Protein AF-0000000083309631 (afdb_homodimer)

Secondary structure (DSSP, 8-state):
-GGGGGGGGGGGGGG-------HHHH--SSGGGSHHHHHHH-TT-THHHH-SS-S--EE-GGG-EE-TT---EEE----EEEEEEE-SS-EEEEE---TTT-PPPEEEETT-SS-EEEEEEEEEE--S--SS-S--TT-SSEETTB--SEEEEEEEEETTT-SSHHHHTTSTT-EEEEEEEEEEESS----TTHHHHTTGGGS-STT-EEEEEEE-GGGGS-S---EEEEEE--SSTT--S-EEEEEESS-EEEEHHHHHHHTT-BSS-SS---SB-----PPP---TT---EE----------------------------------------------------------------------------------S----HHHHHHHTT--/--GGGGSGGGGGGGG-------HHHH--SSGGGSHHHHHHH-TT-THHHH-SS-S--EE-GGG-EE-TT---EEE----EEEEEEE-SS-EEEEE---TTT-PPPEEEETT-SS-EEEEEEEEEE--S---S-S--TTSSSEETTB--SEEEEEEEEETTT-SSHHHHTTSTT-EEEEEEEEEEESS----TTHHHHTTGGGG-STT-EEEEEEE-GGGGS-S---EEEEEE--SSTT--S-EEEEEESS-EEEEHHHHHHHTT-BSS-SS---SB-----PPPPP-TT---EE----------------------------------------------------------------------------------GGGTTHHHHHHHTTT-

Sequence (784 aa):
MSCYRRVLAIFTFHFLRQCEGNWHEWWTYDGISGPAYWGVINPSWPMCSKGHQQSPIDVNPKRLVFDPTLKRVSIDKQPISGVLYNTGQSLVFRTQTDRLQTLPVNISGGPLSYNYQFEEIYFHWGSGDDPSNSGIQGSEHSIDGYFFPAEIQIFGFNSILFKNVSEALRHPHGVVAISVMVQESDRTVRNGFGPITNHLKKVIYRGQNFPVSDLNLQDLLPSTSDFMTYEGSLTFPGCWESVTWILMNKPIYVSSPELYALRQLQQGDKQQPKAPMANNNRPIQQLNKRSIRTNIIFGASATDQGSKHDFRSRPRSNQEDNNIYGMETFYSLKAQDKANDRGQDGRGGGEQGTRVVASTKAIKNKKKHGNNSKCPEVAKDMYYKANNWMKDMSCYRRVLAIFTFHFLRQCEGNWHEWWTYDGISGPAYWGVINPSWPMCSKGHQQSPIDVNPKRLVFDPTLKRVSIDKQPISGVLYNTGQSLVFRTQTDRLQTLPVNISGGPLSYNYQFEEIYFHWGSGDDPSNSGIQGSEHSIDGYFFPAEIQIFGFNSILFKNVSEALRHPHGVVAISVMVQESDRTVRNGFGPITNHLKKVIYRGQNFPVSDLNLQDLLPSTSDFMTYEGSLTFPGCWESVTWILMNKPIYVSSPELYALRQLQQGDKQQPKAPMANNNRPIQQLNKRSIRTNIIFGASATDQGSKHDFRSRPRSNQEDNNIYGMETFYSLKAQDKANDRGQDGRGGGEQGTRVVASTKAIKNKKKHGNNSKCPEVAKDMYYKANNWMKD

Radius of gyration: 33.35 Å; Cα contacts (8 Å, |Δi|>4): 1472; chains: 2; bounding box: 113×82×89 Å

Nearest PDB structures (foldseek):
  6zr9-assembly1_A  TM=9.406E-01  e=1.106E-31  Homo sapiens
  3mdz-assembly1_A  TM=9.379E-01  e=7.713E-32  Homo sapiens
  1ccu-assembly1_A  TM=9.521E-01  e=3.836E-30  Homo sapiens
  4lu3-assembly1_A  TM=9.260E-01  e=1.413E-28  Homo sapiens
  1rj6-assembly2_B  TM=9.247E-01  e=1.564E-27  Mus musculus

pLDDT: mean 70.13, std 32.09, range [13.89, 98.88]

Solvent-accessible surface area (backbone atoms only — not comparable to full-atom values): 45430 Å² total; per-residue (Å²): 129,80,80,70,68,74,70,67,72,67,68,69,68,68,68,69,62,73,78,68,66,66,59,89,71,59,56,40,50,52,76,88,42,4,58,93,31,44,18,74,75,34,77,86,13,46,36,50,63,69,50,49,46,40,29,27,38,61,44,49,74,90,64,54,30,68,35,90,67,45,46,53,68,42,64,49,78,64,60,39,52,27,36,37,33,18,69,26,59,40,46,35,39,33,57,58,60,70,64,85,73,58,81,83,44,44,38,33,43,25,83,45,62,55,52,18,32,60,48,37,35,43,51,25,29,30,75,76,70,67,74,58,75,67,43,47,51,4,19,42,48,24,53,69,76,39,31,30,46,16,24,41,36,41,32,22,22,27,56,78,83,29,94,45,56,82,65,14,47,62,20,49,72,9,27,38,34,41,34,31,39,30,36,78,30,93,55,94,58,95,50,48,52,50,76,57,60,77,46,42,85,63,26,31,26,24,76,28,56,43,81,38,67,70,43,38,63,64,46,63,47,44,99,65,71,42,33,38,34,36,76,20,19,40,61,51,92,45,23,36,56,12,26,41,38,35,36,45,70,46,56,38,55,39,34,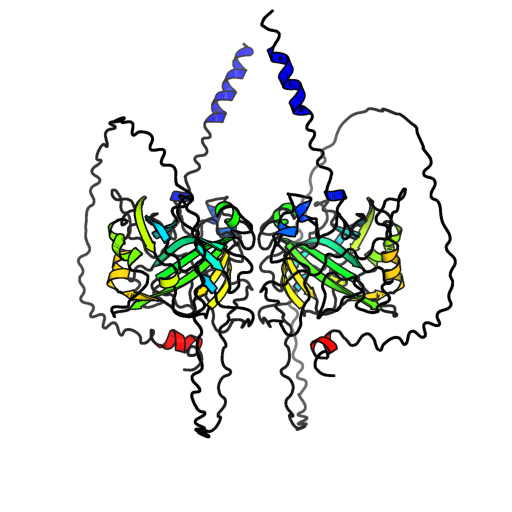58,68,56,55,49,54,52,46,63,22,22,32,17,30,86,92,51,34,79,50,63,38,45,46,47,32,38,69,66,32,60,60,55,65,62,69,37,35,23,52,54,80,77,73,72,79,82,72,87,75,77,81,80,71,82,75,80,83,80,83,76,86,78,86,86,83,85,76,88,80,84,93,87,94,83,91,80,95,84,92,92,74,93,80,85,86,86,89,82,90,78,91,80,90,88,84,91,72,87,82,82,85,77,84,73,88,73,90,73,88,71,77,72,73,80,69,77,64,72,67,66,95,66,79,68,49,72,70,40,38,68,60,38,62,66,66,112,132,76,78,70,68,70,66,66,70,65,66,68,67,65,68,67,62,73,76,66,65,65,58,90,73,60,55,40,52,51,74,88,42,4,57,92,31,42,20,73,74,34,79,86,13,46,35,50,64,70,51,50,45,41,28,26,39,62,43,48,76,90,65,53,30,69,36,91,67,45,46,54,68,42,64,48,78,64,60,38,54,28,35,37,34,18,68,25,61,40,47,36,39,34,58,58,58,69,63,85,74,57,81,82,43,42,37,34,43,24,82,45,63,54,52,20,32,61,48,38,34,43,52,25,30,32,74,78,69,68,73,59,75,66,42,48,53,5,19,43,48,25,51,69,76,39,32,31,47,16,24,40,35,42,32,22,22,25,56,80,86,28,94,45,56,82,65,13,47,63,20,47,72,8,28,38,33,42,34,32,40,29,37,79,31,93,56,95,58,95,49,48,54,50,76,55,59,77,46,42,86,62,27,32,25,24,76,29,55,46,80,38,68,69,42,40,66,65,45,62,48,46,99,66,70,42,33,36,35,38,78,21,21,40,62,52,92,45,23,35,56,13,24,41,37,36,36,46,70,47,58,39,55,39,35,57,67,56,54,50,54,54,47,63,21,22,33,17,31,84,91,52,35,80,51,63,37,44,45,49,32,39,68,66,33,60,60,56,64,61,69,38,36,24,53,55,81,77,73,73,79,80,71,87,72,78,83,78,73,85,78,78,81,80,86,81,88,75,88,85,81,84,73,90,69,88,74,87,84,82,81,70,86,78,77,81,66,88,68,84,84,73,87,77,87,70,87,73,85,81,77,81,77,81,77,82,82,77,80,69,87,74,83,69,83,71,75,70,74,77,70,75,67,72,68,65,79,67,71,68,43,52,76,36,20,74,68,32,65,69,65,116

Structure (mmCIF, N/CA/C/O backbone):
data_AF-0000000083309631-model_v1
#
loop_
_entity.id
_entity.type
_entity.pdbx_description
1 polymer 'Alpha-carbonic anhydrase domain-containing protein'
#
loop_
_atom_site.group_PDB
_atom_site.id
_atom_site.type_symbol
_atom_site.label_atom_id
_atom_site.label_alt_id
_atom_site.label_comp_id
_atom_site.label_asym_id
_atom_site.label_entity_id
_atom_site.label_seq_id
_atom_site.pdbx_PDB_ins_code
_atom_site.Cartn_x
_atom_site.Cartn_y
_atom_site.Cartn_z
_atom_site.occupancy
_atom_site.B_iso_or_equiv
_atom_site.auth_seq_id
_atom_site.auth_comp_id
_atom_site.auth_asym_id
_atom_site.auth_atom_id
_atom_site.pdbx_PDB_model_num
ATOM 1 N N . MET A 1 1 ? -47.188 20.344 -45.219 1 26.17 1 MET A N 1
ATOM 2 C CA . MET A 1 1 ? -45.875 19.922 -45.75 1 26.17 1 MET A CA 1
ATOM 3 C C . MET A 1 1 ? -44.812 19.922 -44.656 1 26.17 1 MET A C 1
ATOM 5 O O . MET A 1 1 ? -43.719 19.406 -44.844 1 26.17 1 MET A O 1
ATOM 9 N N . SER A 1 2 ? -45.031 20.844 -43.656 1 29.06 2 SER A N 1
ATOM 10 C CA . SER A 1 2 ? -43.906 21.281 -42.844 1 29.06 2 SER A CA 1
ATOM 11 C C . SER A 1 2 ? -43.531 20.234 -41.812 1 29.06 2 SER A C 1
ATOM 13 O O . SER A 1 2 ? -42.594 20.422 -41.031 1 29.06 2 SER A O 1
ATOM 15 N N . CYS A 1 3 ? -44.438 19.328 -41.438 1 31.98 3 CYS A N 1
ATOM 16 C CA . CYS A 1 3 ? -44.344 18.453 -40.281 1 31.98 3 CYS A CA 1
ATOM 17 C C . CYS A 1 3 ? -43.25 17.406 -40.469 1 31.98 3 CYS A C 1
ATOM 19 O O . CYS A 1 3 ? -43 16.578 -39.594 1 31.98 3 CYS A O 1
ATOM 21 N N . TYR A 1 4 ? -42.875 17.094 -41.75 1 33.69 4 TYR A N 1
ATOM 22 C CA . TYR A 1 4 ? -42.188 15.852 -42.094 1 33.69 4 TYR A CA 1
ATOM 23 C C . TYR A 1 4 ? -40.719 15.922 -41.656 1 33.69 4 TYR A C 1
ATOM 25 O O . TYR A 1 4 ? -39.938 15.023 -41.969 1 33.69 4 TYR A O 1
ATOM 33 N N . ARG A 1 5 ? -40.219 17.141 -41.312 1 32.09 5 ARG A N 1
ATOM 34 C CA . ARG A 1 5 ? -38.781 17.219 -41.344 1 32.09 5 ARG A CA 1
ATOM 35 C C . ARG A 1 5 ? -38.125 16.5 -40.156 1 32.09 5 ARG A C 1
ATOM 37 O O . ARG A 1 5 ? -36.906 16.391 -40.062 1 32.09 5 ARG A O 1
ATOM 44 N N . ARG A 1 6 ? -38.906 16.406 -39.031 1 35.19 6 ARG A N 1
ATOM 45 C CA . ARG A 1 6 ? -38.062 16.25 -37.844 1 35.19 6 ARG A CA 1
ATOM 46 C C . ARG A 1 6 ? -37.594 14.797 -37.688 1 35.19 6 ARG A C 1
ATOM 48 O O . ARG A 1 6 ? -36.938 14.453 -36.719 1 35.19 6 ARG A O 1
ATOM 55 N N . VAL A 1 7 ? -38.219 13.852 -38.469 1 37.56 7 VAL A N 1
ATOM 56 C CA . VAL A 1 7 ? -38.062 12.461 -38.094 1 37.56 7 VAL A CA 1
ATOM 57 C C . VAL A 1 7 ? -36.625 11.992 -38.406 1 37.56 7 VAL A C 1
ATOM 59 O O . VAL A 1 7 ? -36.219 10.93 -37.938 1 37.56 7 VAL A O 1
ATOM 62 N N . LEU A 1 8 ? -35.969 12.703 -39.344 1 39.25 8 LEU A N 1
ATOM 63 C CA . LEU A 1 8 ? -34.875 11.953 -39.969 1 39.25 8 LEU A CA 1
ATOM 64 C C . LEU A 1 8 ? -33.688 11.836 -39.031 1 39.25 8 LEU A C 1
ATOM 66 O O . LEU A 1 8 ? -32.844 10.938 -39.156 1 39.25 8 LEU A O 1
ATOM 70 N N . ALA A 1 9 ? -33.562 12.766 -38.094 1 41.59 9 ALA A N 1
ATOM 71 C CA . ALA A 1 9 ? -32.219 12.828 -37.531 1 41.59 9 ALA A CA 1
ATOM 72 C C . ALA A 1 9 ? -31.984 11.711 -36.531 1 41.59 9 ALA A C 1
ATOM 74 O O . ALA A 1 9 ? -30.875 11.547 -36 1 41.59 9 ALA A O 1
ATOM 75 N N . ILE A 1 10 ? -33.062 10.992 -36.094 1 41.84 10 ILE A N 1
ATOM 76 C CA . ILE A 1 10 ? -32.812 10.172 -34.906 1 41.84 10 ILE A CA 1
ATOM 77 C C . ILE A 1 10 ? -32.094 8.875 -35.312 1 41.84 10 ILE A C 1
ATOM 79 O O . ILE A 1 10 ? -31.562 8.156 -34.469 1 41.84 10 ILE A O 1
ATOM 83 N N . PHE A 1 11 ? -32.25 8.492 -36.625 1 40.59 11 PHE A N 1
ATOM 84 C CA . PHE A 1 11 ? -31.859 7.117 -36.906 1 40.59 11 PHE A CA 1
ATOM 85 C C . PHE A 1 11 ? -30.344 6.953 -36.844 1 40.59 11 PHE A C 1
ATOM 87 O O . PHE A 1 11 ? -29.844 5.832 -36.719 1 40.59 11 PHE A O 1
ATOM 94 N N . THR A 1 12 ? -29.562 8.031 -37.125 1 42.56 12 THR A N 1
ATOM 95 C CA . THR A 1 12 ? -28.156 7.746 -37.375 1 42.56 12 THR A CA 1
ATOM 96 C C . THR A 1 12 ? -27.422 7.434 -36.094 1 42.56 12 THR A C 1
ATOM 98 O O . THR A 1 12 ? -26.344 6.832 -36.094 1 42.56 12 THR A O 1
ATOM 101 N N . PHE A 1 13 ? -27.938 7.891 -34.938 1 43.03 13 PHE A N 1
ATOM 102 C CA . PHE A 1 13 ? -26.969 7.914 -33.844 1 43.03 13 PHE A CA 1
ATOM 103 C C . PHE A 1 13 ? -26.828 6.535 -33.219 1 43.03 13 PHE A C 1
ATOM 105 O O . PHE A 1 13 ? -25.953 6.309 -32.406 1 43.03 13 PHE A O 1
ATOM 112 N N . HIS A 1 14 ? -27.75 5.637 -33.469 1 41.94 14 HIS A N 1
ATOM 113 C CA . HIS A 1 14 ? -27.688 4.461 -32.594 1 41.94 14 HIS A CA 1
ATOM 114 C C . HIS A 1 14 ? -26.562 3.529 -33 1 41.94 14 HIS A C 1
ATOM 116 O O . HIS A 1 14 ? -26.266 2.555 -32.312 1 41.94 14 HIS A O 1
ATOM 122 N N . PHE A 1 15 ? -26.281 3.504 -34.312 1 37.78 15 PHE A N 1
ATOM 123 C CA . PHE A 1 15 ? -25.469 2.352 -34.688 1 37.78 15 PHE A CA 1
ATOM 124 C C . PHE A 1 15 ? -24.031 2.525 -34.219 1 37.78 15 PHE A C 1
ATOM 126 O O . PHE A 1 15 ? -23.141 1.797 -34.656 1 37.78 15 PHE A O 1
ATOM 133 N N . LEU A 1 16 ? -23.688 3.58 -33.594 1 35.12 16 LEU A N 1
ATOM 134 C CA . LEU A 1 16 ? -22.328 3.412 -33.094 1 35.12 16 LEU A CA 1
ATOM 135 C C . LEU A 1 16 ? -22.234 2.227 -32.156 1 35.12 16 LEU A C 1
ATOM 137 O O . LEU A 1 16 ? -22.484 2.365 -30.953 1 35.12 16 LEU A O 1
ATOM 141 N N . ARG A 1 17 ? -22.828 1.143 -32.5 1 33.97 17 ARG A N 1
ATOM 142 C CA . ARG A 1 17 ? -22.328 -0.047 -31.812 1 33.97 17 ARG A CA 1
ATOM 143 C C . ARG A 1 17 ? -20.812 0.046 -31.578 1 33.97 17 ARG A C 1
ATOM 145 O O . ARG A 1 17 ? -20.047 0.149 -32.531 1 33.97 17 ARG A O 1
ATOM 152 N N . GLN A 1 18 ? -20.422 0.622 -30.516 1 36.5 18 GLN A N 1
ATOM 153 C CA . GLN A 1 18 ? -19.047 0.537 -30.031 1 36.5 18 GLN A CA 1
ATOM 154 C C . GLN A 1 18 ? -18.453 -0.844 -30.312 1 36.5 18 GLN A C 1
ATOM 156 O O . GLN A 1 18 ? -19 -1.856 -29.875 1 36.5 18 GLN A O 1
ATOM 161 N N . CYS A 1 19 ? -18.062 -1.209 -31.422 1 38.25 19 CYS A N 1
ATOM 162 C CA . CYS A 1 19 ? -17.047 -2.242 -31.609 1 38.25 19 CYS A CA 1
ATOM 163 C C . CYS A 1 19 ? -16.141 -2.34 -30.391 1 38.25 19 CYS A C 1
ATOM 165 O O . CYS A 1 19 ? -15.078 -1.711 -30.344 1 38.25 19 CYS A O 1
ATOM 167 N N . GLU A 1 20 ? -16.594 -2.229 -29.25 1 41.03 20 GLU A N 1
ATOM 168 C CA . GLU A 1 20 ? -15.742 -2.67 -28.141 1 41.03 20 GLU A CA 1
ATOM 169 C C . GLU A 1 20 ? -15.148 -4.047 -28.422 1 41.03 20 GLU A C 1
ATOM 171 O O . GLU A 1 20 ? -15.859 -5.055 -28.391 1 41.03 20 GLU A O 1
ATOM 176 N N . GLY A 1 21 ? -14.453 -4.305 -29.484 1 44.03 21 GLY A N 1
ATOM 177 C CA . GLY A 1 21 ? -13.68 -5.535 -29.547 1 44.03 21 GLY A CA 1
ATOM 178 C C . GLY A 1 21 ? -13.297 -6.07 -28.188 1 44.03 21 GLY A C 1
ATOM 179 O O . GLY A 1 21 ? -13.078 -5.301 -27.25 1 44.03 21 GLY A O 1
ATOM 180 N N . ASN A 1 22 ? -13.828 -7.219 -27.844 1 54.09 22 ASN A N 1
ATOM 181 C CA . ASN A 1 22 ? -13.609 -7.891 -26.562 1 54.09 22 ASN A CA 1
ATOM 182 C C . ASN A 1 22 ? -12.125 -7.926 -26.203 1 54.09 22 ASN A C 1
ATOM 184 O O . ASN A 1 22 ? -11.43 -8.891 -26.531 1 54.09 22 ASN A O 1
ATOM 188 N N . TRP A 1 23 ? -11.477 -6.863 -26.172 1 54.34 23 TRP A N 1
ATOM 189 C CA . TRP A 1 23 ? -10.062 -6.703 -25.875 1 54.34 23 TRP A CA 1
ATOM 190 C C . TRP A 1 23 ? -9.594 -7.766 -24.875 1 54.34 23 TRP A C 1
ATOM 192 O O . TRP A 1 23 ? -8.43 -8.172 -24.906 1 54.34 23 TRP A O 1
ATOM 202 N N . HIS A 1 24 ? -10.477 -8.289 -24.094 1 59.19 24 HIS A N 1
ATOM 203 C CA . HIS A 1 24 ? -10.086 -9.289 -23.109 1 59.19 24 HIS A CA 1
ATOM 204 C C . HIS A 1 24 ? -9.648 -10.586 -23.766 1 59.19 24 HIS A C 1
ATOM 206 O O . HIS A 1 24 ? -8.938 -11.391 -23.172 1 59.19 24 HIS A O 1
ATOM 212 N N . GLU A 1 25 ? -10 -10.555 -25.031 1 63.5 25 GLU A N 1
ATOM 213 C CA . GLU A 1 25 ? -9.68 -11.805 -25.719 1 63.5 25 GLU A CA 1
ATOM 214 C C . GLU A 1 25 ? -8.484 -11.641 -26.641 1 63.5 25 GLU A C 1
ATOM 216 O O . GLU A 1 25 ? -7.84 -12.625 -27.016 1 63.5 25 GLU A O 1
ATOM 221 N N . TRP A 1 26 ? -8.07 -10.438 -26.703 1 72.31 26 TRP A N 1
ATOM 222 C CA . TRP A 1 26 ? -7.164 -10.289 -27.828 1 72.31 26 TRP A CA 1
ATOM 223 C C . TRP A 1 26 ? -5.762 -9.914 -27.359 1 72.31 26 TRP A C 1
ATOM 225 O O . TRP A 1 26 ? -4.812 -9.922 -28.156 1 72.31 26 TRP A O 1
ATOM 235 N N . TRP A 1 27 ? -5.602 -9.734 -26.172 1 82.81 27 TRP A N 1
ATOM 236 C CA . TRP A 1 27 ? -4.258 -9.344 -25.766 1 82.81 27 TRP A CA 1
ATOM 237 C C . TRP A 1 27 ? -3.326 -10.547 -25.703 1 82.81 27 TRP A C 1
ATOM 239 O O . TRP A 1 27 ? -3.783 -11.688 -25.578 1 82.81 27 TRP A O 1
ATOM 249 N N . THR A 1 28 ? -2.02 -10.305 -25.922 1 83.31 28 THR A N 1
ATOM 250 C CA . THR A 1 28 ? -0.984 -11.328 -25.828 1 83.31 28 THR A CA 1
ATOM 251 C C . THR A 1 28 ? 0.23 -10.797 -25.078 1 83.31 28 THR A C 1
ATOM 253 O O . THR A 1 28 ? 0.244 -9.641 -24.641 1 83.31 28 THR A O 1
ATOM 256 N N . TYR A 1 29 ? 1.127 -11.656 -24.859 1 86.38 29 TYR A N 1
ATOM 257 C CA . TYR A 1 29 ? 2.385 -11.258 -24.25 1 86.38 29 TYR A CA 1
ATOM 258 C C . TYR A 1 29 ? 3.438 -10.945 -25.297 1 86.38 29 TYR A C 1
ATOM 260 O O . TYR A 1 29 ? 4.598 -10.688 -24.969 1 86.38 29 TYR A O 1
ATOM 268 N N . ASP A 1 30 ? 3.002 -11 -26.516 1 78.19 30 ASP A N 1
ATOM 269 C CA . ASP A 1 30 ? 3.957 -10.727 -27.578 1 78.19 30 ASP A CA 1
ATOM 270 C C . ASP A 1 30 ? 3.291 -9.984 -28.734 1 78.19 30 ASP A C 1
ATOM 272 O O . ASP A 1 30 ? 2.062 -9.938 -28.828 1 78.19 30 ASP A O 1
ATOM 276 N N . GLY A 1 31 ? 4.18 -9.281 -29.438 1 76.25 31 GLY A N 1
ATOM 277 C CA . GLY A 1 31 ? 3.715 -8.711 -30.703 1 76.25 31 GLY A CA 1
ATOM 278 C C . GLY A 1 31 ? 2.967 -7.406 -30.516 1 76.25 31 GLY A C 1
ATOM 279 O O . GLY A 1 31 ? 3.189 -6.684 -29.547 1 76.25 31 GLY A O 1
ATOM 280 N N . ILE A 1 32 ? 2.145 -7.082 -31.391 1 75.88 32 ILE A N 1
ATOM 281 C CA . ILE A 1 32 ? 1.447 -5.801 -31.484 1 75.88 32 ILE A CA 1
ATOM 282 C C . ILE A 1 32 ? 0.355 -5.734 -30.422 1 75.88 32 ILE A C 1
ATOM 284 O O . ILE A 1 32 ? -0.139 -4.652 -30.094 1 75.88 32 ILE A O 1
ATOM 288 N N . SER A 1 33 ? 0.043 -6.852 -29.922 1 80.06 33 SER A N 1
ATOM 289 C CA . SER A 1 33 ? -0.919 -6.906 -28.828 1 80.06 33 SER A CA 1
ATOM 290 C C . SER A 1 33 ? -0.233 -7.227 -27.5 1 80.06 33 SER A C 1
ATOM 292 O O . SER A 1 33 ? -0.874 -7.707 -26.562 1 80.06 33 SER A O 1
ATOM 294 N N . GLY A 1 34 ? 1.032 -6.938 -27.531 1 86.38 34 GLY A N 1
ATOM 295 C CA . GLY A 1 34 ? 1.847 -7.285 -26.375 1 86.38 34 GLY A CA 1
ATOM 296 C C . GLY A 1 34 ? 1.938 -6.168 -25.344 1 86.38 34 GLY A C 1
ATOM 297 O O . GLY A 1 34 ? 1.293 -5.129 -25.5 1 86.38 34 GLY A O 1
ATOM 298 N N . PRO A 1 35 ? 2.678 -6.426 -24.312 1 87.38 35 PRO A N 1
ATOM 299 C CA . PRO A 1 35 ? 2.725 -5.562 -23.141 1 87.38 35 PRO A CA 1
ATOM 300 C C . PRO A 1 35 ? 3.086 -4.117 -23.469 1 87.38 35 PRO A C 1
ATOM 302 O O . PRO A 1 35 ? 2.57 -3.188 -22.844 1 87.38 35 PRO A O 1
ATOM 305 N N . ALA A 1 36 ? 3.896 -3.881 -24.422 1 86.38 36 ALA A N 1
ATOM 306 C CA . ALA A 1 36 ? 4.324 -2.533 -24.781 1 86.38 36 ALA A CA 1
ATOM 307 C C . ALA A 1 36 ? 3.146 -1.691 -25.266 1 86.38 36 ALA A C 1
ATOM 309 O O . ALA A 1 36 ? 3.197 -0.46 -25.219 1 86.38 36 ALA A O 1
ATOM 310 N N . TYR A 1 37 ? 2.066 -2.398 -25.641 1 87.25 37 TYR A N 1
ATOM 311 C CA . TYR A 1 37 ? 0.98 -1.666 -26.281 1 87.25 37 TYR A CA 1
ATOM 312 C C . TYR A 1 37 ? -0.306 -1.783 -25.484 1 87.25 37 TYR A C 1
ATOM 314 O O . TYR A 1 37 ? -1.331 -1.202 -25.844 1 87.25 37 TYR A O 1
ATOM 322 N N . TRP A 1 38 ? -0.279 -2.504 -24.422 1 90.25 38 TRP A N 1
ATOM 323 C CA . TRP A 1 38 ? -1.497 -2.715 -23.641 1 90.25 38 TRP A CA 1
ATOM 324 C C . TRP A 1 38 ? -2.143 -1.384 -23.266 1 90.25 38 TRP A C 1
ATOM 326 O O . TRP A 1 38 ? -3.355 -1.21 -23.422 1 90.25 38 TRP A O 1
ATOM 336 N N . GLY A 1 39 ? -1.356 -0.479 -22.844 1 86.19 39 GLY A N 1
ATOM 337 C CA . GLY A 1 39 ? -1.86 0.799 -22.375 1 86.19 39 GLY A CA 1
ATOM 338 C C . GLY A 1 39 ? -2.258 1.739 -23.484 1 86.19 39 GLY A C 1
ATOM 339 O O . GLY A 1 39 ? -3.033 2.672 -23.281 1 86.19 39 GLY A O 1
ATOM 340 N N . VAL A 1 40 ? -1.711 1.54 -24.594 1 83.12 40 VAL A N 1
ATOM 341 C CA . VAL A 1 40 ? -1.942 2.432 -25.719 1 83.12 40 VAL A CA 1
ATOM 342 C C . VAL A 1 40 ? -3.184 1.98 -26.484 1 83.12 40 VAL A C 1
ATOM 344 O O . VAL A 1 40 ? -3.967 2.809 -26.953 1 83.12 40 VAL A O 1
ATOM 347 N N . ILE A 1 41 ? -3.393 0.79 -26.516 1 81.81 41 ILE A N 1
ATOM 348 C CA . ILE A 1 41 ? -4.461 0.241 -27.344 1 81.81 41 ILE A CA 1
ATOM 349 C C . ILE A 1 41 ? -5.781 0.279 -26.562 1 81.81 41 ILE A C 1
ATOM 351 O O . ILE A 1 41 ? -6.84 0.524 -27.156 1 81.81 41 ILE A O 1
ATOM 355 N N . ASN A 1 42 ? -5.672 0.011 -25.297 1 84.06 42 ASN A N 1
ATOM 356 C CA . ASN A 1 42 ? -6.883 0.005 -24.484 1 84.06 42 ASN A CA 1
ATOM 357 C C . ASN A 1 42 ? -6.879 1.141 -23.453 1 84.06 42 ASN A C 1
ATOM 359 O O . ASN A 1 42 ? -6.148 1.09 -22.469 1 84.06 42 ASN A O 1
ATOM 363 N N . PRO A 1 43 ? -7.781 1.961 -23.594 1 83.69 43 PRO A N 1
ATOM 364 C CA . PRO A 1 43 ? -7.812 3.113 -22.688 1 83.69 43 PRO A CA 1
ATOM 365 C C . PRO A 1 43 ? -8.156 2.727 -21.266 1 83.69 43 PRO A C 1
ATOM 367 O O . PRO A 1 43 ? -7.91 3.5 -20.328 1 83.69 43 PRO A O 1
ATOM 370 N N . SER A 1 44 ? -8.656 1.569 -21.062 1 86.06 44 SER A N 1
ATOM 371 C CA . SER A 1 44 ? -9.031 1.137 -19.719 1 86.06 44 SER A CA 1
ATOM 372 C C . SER A 1 44 ? -7.828 0.596 -18.953 1 86.06 44 SER A C 1
ATOM 374 O O . SER A 1 44 ? -7.934 0.253 -17.781 1 86.06 44 SER A O 1
ATOM 376 N N . TRP A 1 45 ? -6.703 0.556 -19.688 1 90.5 45 TRP A N 1
ATOM 377 C CA . TRP A 1 45 ? -5.504 0.025 -19.047 1 90.5 45 TRP A CA 1
ATOM 378 C C . TRP A 1 45 ? -4.391 1.066 -19.031 1 90.5 45 TRP A C 1
ATOM 380 O O . TRP A 1 45 ? -3.254 0.774 -19.406 1 90.5 45 TRP A O 1
ATOM 390 N N . PRO A 1 46 ? -4.688 2.264 -18.625 1 89.81 46 PRO A N 1
ATOM 391 C CA . PRO A 1 46 ? -3.662 3.307 -18.688 1 89.81 46 PRO A CA 1
ATOM 392 C C . PRO A 1 46 ? -2.436 2.982 -17.828 1 89.81 46 PRO A C 1
ATOM 394 O O . PRO A 1 46 ? -1.33 3.436 -18.141 1 89.81 46 PRO A O 1
ATOM 397 N N . MET A 1 47 ? -2.617 2.182 -16.859 1 93.88 47 MET A N 1
ATOM 398 C CA . MET A 1 47 ? -1.527 1.874 -15.938 1 93.88 47 MET A CA 1
ATOM 399 C C . MET A 1 47 ? -0.424 1.091 -16.641 1 93.88 47 MET A C 1
ATOM 401 O O . MET A 1 47 ? 0.736 1.135 -16.234 1 93.88 47 MET A O 1
ATOM 405 N N . CYS A 1 48 ? -0.76 0.442 -17.688 1 94.38 48 CYS A N 1
ATOM 406 C CA . CYS A 1 48 ? 0.224 -0.355 -18.422 1 94.38 48 CYS A CA 1
ATOM 407 C C . CYS A 1 48 ? 1.25 0.538 -19.109 1 94.38 48 CYS A C 1
ATOM 409 O O . CYS A 1 48 ? 2.336 0.08 -19.469 1 94.38 48 CYS A O 1
ATOM 411 N N . SER A 1 49 ? 0.896 1.754 -19.219 1 92.25 49 SER A N 1
ATOM 412 C CA . SER A 1 49 ? 1.815 2.689 -19.859 1 92.25 49 SER A CA 1
ATOM 413 C C . SER A 1 49 ? 2.281 3.762 -18.875 1 92.25 49 SER A C 1
ATOM 415 O O . SER A 1 49 ? 3.439 4.18 -18.906 1 92.25 49 SER A O 1
ATOM 417 N N . LYS A 1 50 ? 1.438 4.121 -17.969 1 93.69 50 LYS A N 1
ATOM 418 C CA . LYS A 1 50 ? 1.708 5.277 -17.109 1 93.69 50 LYS A CA 1
ATOM 419 C C . LYS A 1 50 ? 2.254 4.852 -15.758 1 93.69 50 LYS A C 1
ATOM 421 O O . LYS A 1 50 ? 2.809 5.668 -15.016 1 93.69 50 LYS A O 1
ATOM 426 N N . GLY A 1 51 ? 2.113 3.588 -15.422 1 96.12 51 GLY A N 1
ATOM 427 C CA . GLY A 1 51 ? 2.516 3.123 -14.109 1 96.12 51 GLY A CA 1
ATOM 428 C C . GLY A 1 51 ? 4.02 3.148 -13.898 1 96.12 51 GLY A C 1
ATOM 429 O O . GLY A 1 51 ? 4.781 2.818 -14.812 1 96.12 51 GLY A O 1
ATOM 430 N N . HIS A 1 52 ? 4.43 3.551 -12.633 1 97.31 52 HIS A N 1
ATOM 431 C CA . HIS A 1 52 ? 5.855 3.596 -12.32 1 97.31 52 HIS A CA 1
ATOM 432 C C . HIS A 1 52 ? 6.238 2.486 -11.344 1 97.31 52 HIS A C 1
ATOM 434 O O . HIS A 1 52 ? 7.426 2.248 -11.102 1 97.31 52 HIS A O 1
ATOM 440 N N . GLN A 1 53 ? 5.25 1.87 -10.797 1 97.31 53 GLN A N 1
ATOM 441 C CA . GLN A 1 53 ? 5.531 0.767 -9.883 1 97.31 53 GLN A CA 1
ATOM 442 C C . GLN A 1 53 ? 5.023 -0.557 -10.453 1 97.31 53 GLN A C 1
ATOM 444 O O . GLN A 1 53 ? 4.277 -1.276 -9.781 1 97.31 53 GLN A O 1
ATOM 449 N N . GLN A 1 54 ? 5.551 -0.806 -11.602 1 97.81 54 GLN A N 1
ATOM 450 C CA . GLN A 1 54 ? 5.047 -1.934 -12.383 1 97.81 54 GLN A CA 1
ATOM 451 C C . GLN A 1 54 ? 5.848 -3.201 -12.094 1 97.81 54 GLN A C 1
ATOM 453 O O . GLN A 1 54 ? 6.926 -3.137 -11.5 1 97.81 54 GLN A O 1
ATOM 458 N N . SER A 1 55 ? 5.191 -4.297 -12.406 1 98.31 55 SER A N 1
ATOM 459 C CA . SER A 1 55 ? 5.746 -5.641 -12.297 1 98.31 55 SER A CA 1
ATOM 460 C C . SER A 1 55 ? 5.719 -6.363 -13.641 1 98.31 55 SER A C 1
ATOM 462 O O . SER A 1 55 ? 4.922 -6.02 -14.523 1 98.31 55 SER A O 1
ATOM 464 N N . PRO A 1 56 ? 6.594 -7.348 -13.789 1 98.06 56 PRO A N 1
ATOM 465 C CA . PRO A 1 56 ? 7.57 -7.934 -12.867 1 98.06 56 PRO A CA 1
ATOM 466 C C . PRO A 1 56 ? 8.875 -7.145 -12.812 1 98.06 56 PRO A C 1
ATOM 468 O O . PRO A 1 56 ? 9.125 -6.293 -13.664 1 98.06 56 PRO A O 1
ATOM 471 N N . ILE A 1 57 ? 9.695 -7.484 -11.797 1 98.19 57 ILE A N 1
ATOM 472 C CA . ILE A 1 57 ? 10.977 -6.801 -11.664 1 98.19 57 ILE A CA 1
ATOM 473 C C . ILE A 1 57 ? 12.109 -7.828 -11.617 1 98.19 57 ILE A C 1
ATOM 475 O O . ILE A 1 57 ? 11.852 -9.031 -11.5 1 98.19 57 ILE A O 1
ATOM 479 N N . ASP A 1 58 ? 13.266 -7.297 -11.844 1 97.25 58 ASP A N 1
ATOM 480 C CA . ASP A 1 58 ? 14.484 -8.039 -11.523 1 97.25 58 ASP A CA 1
ATOM 481 C C . ASP A 1 58 ? 14.906 -7.812 -10.078 1 97.25 58 ASP A C 1
ATOM 483 O O . ASP A 1 58 ? 15.008 -6.668 -9.625 1 97.25 58 ASP A O 1
ATOM 487 N N . VAL A 1 59 ? 15.141 -8.875 -9.375 1 96.81 59 VAL A N 1
ATOM 488 C CA . VAL A 1 59 ? 15.562 -8.766 -7.98 1 96.81 59 VAL A CA 1
ATOM 489 C C . VAL A 1 59 ? 17.094 -8.828 -7.895 1 96.81 59 VAL A C 1
ATOM 491 O O . VAL A 1 59 ? 17.688 -9.852 -8.234 1 96.81 59 VAL A O 1
ATOM 494 N N . ASN A 1 60 ? 17.641 -7.773 -7.457 1 94.38 60 ASN A N 1
ATOM 495 C CA . ASN A 1 60 ? 19.078 -7.734 -7.176 1 94.38 60 ASN A CA 1
ATOM 496 C C . ASN A 1 60 ? 19.375 -8.039 -5.711 1 94.38 60 ASN A C 1
ATOM 498 O O . ASN A 1 60 ? 19.109 -7.207 -4.836 1 94.38 60 ASN A O 1
ATOM 502 N N . PRO A 1 61 ? 20 -9.109 -5.438 1 90.44 61 PRO A N 1
ATOM 503 C CA . PRO A 1 61 ? 20.219 -9.5 -4.043 1 90.44 61 PRO A CA 1
ATOM 504 C C . PRO A 1 61 ? 21.031 -8.469 -3.264 1 90.44 61 PRO A C 1
ATOM 506 O O . PRO A 1 61 ? 20.875 -8.344 -2.047 1 90.44 61 PRO A O 1
ATOM 509 N N . LYS A 1 62 ? 21.875 -7.73 -3.91 1 88.31 62 LYS A N 1
ATOM 510 C CA . LYS A 1 62 ? 22.75 -6.762 -3.248 1 88.31 62 LYS A CA 1
ATOM 511 C C . LYS A 1 62 ? 21.953 -5.547 -2.777 1 88.31 62 LYS A C 1
ATOM 513 O O . LYS A 1 62 ? 22.438 -4.762 -1.96 1 88.31 62 LYS A O 1
ATOM 518 N N . ARG A 1 63 ? 20.766 -5.465 -3.211 1 89.81 63 ARG A N 1
ATOM 519 C CA . ARG A 1 63 ? 19.984 -4.27 -2.904 1 89.81 63 ARG A CA 1
ATOM 520 C C . ARG A 1 63 ? 18.797 -4.605 -1.996 1 89.81 63 ARG A C 1
ATOM 522 O O . ARG A 1 63 ? 17.938 -3.76 -1.758 1 89.81 63 ARG A O 1
ATOM 529 N N . LEU A 1 64 ? 18.781 -5.758 -1.507 1 93.12 64 LEU A N 1
ATOM 530 C CA . LEU A 1 64 ? 17.688 -6.16 -0.621 1 93.12 64 LEU A CA 1
ATOM 531 C C . LEU A 1 64 ? 17.812 -5.469 0.732 1 93.12 64 LEU A C 1
ATOM 533 O O . LEU A 1 64 ? 18.922 -5.242 1.228 1 93.12 64 LEU A O 1
ATOM 537 N N . VAL A 1 65 ? 16.688 -5.148 1.242 1 91.25 65 VAL A N 1
ATOM 538 C CA . VAL A 1 65 ? 16.625 -4.539 2.566 1 91.25 65 VAL A CA 1
ATOM 539 C C . VAL A 1 65 ? 16.078 -5.555 3.576 1 91.25 65 VAL A C 1
ATOM 541 O O . VAL A 1 65 ? 14.953 -6.02 3.455 1 91.25 65 VAL A O 1
ATOM 544 N N . PHE A 1 66 ? 16.984 -5.852 4.605 1 92.5 66 PHE A N 1
ATOM 545 C CA . PHE A 1 66 ? 16.531 -6.762 5.652 1 92.5 66 PHE A CA 1
ATOM 546 C C . PHE A 1 66 ? 15.484 -6.094 6.535 1 92.5 66 PHE A C 1
ATOM 548 O O . PHE A 1 66 ? 15.703 -4.984 7.035 1 92.5 66 PHE A O 1
ATOM 555 N N . ASP A 1 67 ? 14.336 -6.797 6.656 1 91.38 67 ASP A N 1
ATOM 556 C CA . ASP A 1 67 ? 13.242 -6.348 7.512 1 91.38 67 ASP A CA 1
ATOM 557 C C . ASP A 1 67 ? 12.906 -7.395 8.57 1 91.38 67 ASP A C 1
ATOM 559 O O . ASP A 1 67 ? 12.258 -8.398 8.266 1 91.38 67 ASP A O 1
ATOM 563 N N . PRO A 1 68 ? 13.188 -7.117 9.82 1 86.88 68 PRO A N 1
ATOM 564 C CA . PRO A 1 68 ? 12.992 -8.125 10.867 1 86.88 68 PRO A CA 1
ATOM 565 C C . PRO A 1 68 ? 11.523 -8.328 11.227 1 86.88 68 PRO A C 1
ATOM 567 O O . PRO A 1 68 ? 11.18 -9.281 11.922 1 86.88 68 PRO A O 1
ATOM 570 N N . THR A 1 69 ? 10.711 -7.516 10.75 1 87.31 69 THR A N 1
ATOM 571 C CA . THR A 1 69 ? 9.305 -7.621 11.109 1 87.31 69 THR A CA 1
ATOM 572 C C . THR A 1 69 ? 8.586 -8.602 10.188 1 87.31 69 THR A C 1
ATOM 574 O O . THR A 1 69 ? 7.457 -9.016 10.469 1 87.31 69 THR A O 1
ATOM 577 N N . LEU A 1 70 ? 9.211 -9 9.18 1 94 70 LEU A N 1
ATOM 578 C CA . LEU A 1 70 ? 8.609 -9.93 8.227 1 94 70 LEU A CA 1
ATOM 579 C C . LEU A 1 70 ? 8.57 -11.344 8.797 1 94 70 LEU A C 1
ATOM 581 O O . LEU A 1 70 ? 9.609 -12.008 8.883 1 94 70 LEU A O 1
ATOM 585 N N . LYS A 1 71 ? 7.359 -11.742 9.047 1 91.81 71 LYS A N 1
ATOM 586 C CA . LYS A 1 71 ? 7.145 -13.094 9.555 1 91.81 71 LYS A CA 1
ATOM 587 C C . LYS A 1 71 ? 6.836 -14.062 8.414 1 91.81 71 LYS A C 1
ATOM 589 O O . LYS A 1 71 ? 6.879 -13.688 7.242 1 91.81 71 LYS A O 1
ATOM 594 N N . ARG A 1 72 ? 6.566 -15.266 8.828 1 94.88 72 ARG A N 1
ATOM 595 C CA . ARG A 1 72 ? 6.277 -16.297 7.844 1 94.88 72 ARG A CA 1
ATOM 596 C C . ARG A 1 72 ? 4.914 -16.078 7.195 1 94.88 72 ARG A C 1
ATOM 598 O O . ARG A 1 72 ? 3.965 -15.656 7.863 1 94.88 72 ARG A O 1
ATOM 605 N N . VAL A 1 73 ? 4.863 -16.375 5.926 1 96.81 73 VAL A N 1
ATOM 606 C CA . VAL A 1 73 ? 3.59 -16.359 5.215 1 96.81 73 VAL A CA 1
ATOM 607 C C . VAL A 1 73 ? 2.797 -17.625 5.547 1 96.81 73 VAL A C 1
ATOM 609 O O . VAL A 1 73 ? 3.361 -18.719 5.621 1 96.81 73 VAL A O 1
ATOM 612 N N . SER A 1 74 ? 1.497 -17.438 5.719 1 96.06 74 SER A N 1
ATOM 613 C CA . SER A 1 74 ? 0.643 -18.562 6.074 1 96.06 74 SER A CA 1
ATOM 614 C C . SER A 1 74 ? -0.469 -18.766 5.047 1 96.06 74 SER A C 1
ATOM 616 O O . SER A 1 74 ? -1.107 -17.797 4.625 1 96.06 74 SER A O 1
ATOM 618 N N . ILE A 1 75 ? -0.64 -20.016 4.703 1 95.69 75 ILE A N 1
ATOM 619 C CA . ILE A 1 75 ? -1.742 -20.422 3.836 1 95.69 75 ILE A CA 1
ATOM 620 C C . ILE A 1 75 ? -2.523 -21.547 4.492 1 95.69 75 ILE A C 1
ATOM 622 O O . ILE A 1 75 ? -1.934 -22.5 5.012 1 95.69 75 ILE A O 1
ATOM 626 N N . ASP A 1 76 ? -3.803 -21.438 4.348 1 93.19 76 ASP A N 1
ATOM 627 C CA . ASP A 1 76 ? -4.633 -22.5 4.898 1 93.19 76 ASP A CA 1
ATOM 628 C C . ASP A 1 76 ? -4.309 -23.844 4.246 1 93.19 76 ASP A C 1
ATOM 630 O O . ASP A 1 76 ? -4.027 -23.906 3.047 1 93.19 76 ASP A O 1
ATOM 634 N N . LYS A 1 77 ? -4.496 -24.922 5.004 1 88.38 77 LYS A N 1
ATOM 635 C CA . LYS A 1 77 ? -4.047 -26.234 4.574 1 88.38 77 LYS A CA 1
ATOM 636 C C . LYS A 1 77 ? -5.152 -26.984 3.83 1 88.38 77 LYS A C 1
ATOM 638 O O . LYS A 1 77 ? -4.891 -27.984 3.156 1 88.38 77 LYS A O 1
ATOM 643 N N . GLN A 1 78 ? -6.262 -26.516 3.805 1 87.25 78 GLN A N 1
ATOM 644 C CA . GLN A 1 78 ? -7.375 -27.266 3.219 1 87.25 78 GLN A CA 1
ATOM 645 C C . GLN A 1 78 ? -7.238 -27.344 1.7 1 87.25 78 GLN A C 1
ATOM 647 O O . GLN A 1 78 ? -6.812 -26.375 1.058 1 87.25 78 GLN A O 1
ATOM 652 N N . PRO A 1 79 ? -7.598 -28.516 1.227 1 87.5 79 PRO A N 1
ATOM 653 C CA . PRO A 1 79 ? -7.582 -28.656 -0.23 1 87.5 79 PRO A CA 1
ATOM 654 C C . PRO A 1 79 ? -8.672 -27.844 -0.917 1 87.5 79 PRO A C 1
ATOM 656 O O . PRO A 1 79 ? -9.719 -27.578 -0.317 1 87.5 79 PRO A O 1
ATOM 659 N N . ILE A 1 80 ? -8.336 -27.531 -2.115 1 88.06 80 ILE A N 1
ATOM 660 C CA . ILE A 1 80 ? -9.312 -26.734 -2.844 1 88.06 80 ILE A CA 1
ATOM 661 C C . ILE A 1 80 ? -9.688 -27.422 -4.148 1 88.06 80 ILE A C 1
ATOM 663 O O . ILE A 1 80 ? -8.898 -28.219 -4.684 1 88.06 80 ILE A O 1
ATOM 667 N N . SER A 1 81 ? -10.938 -27.156 -4.52 1 88.81 81 SER A N 1
ATOM 668 C CA . SER A 1 81 ? -11.414 -27.562 -5.84 1 88.81 81 SER A CA 1
ATOM 669 C C . SER A 1 81 ? -11.617 -26.359 -6.75 1 88.81 81 SER A C 1
ATOM 671 O O . SER A 1 81 ? -12.008 -25.297 -6.289 1 88.81 81 SER A O 1
ATOM 673 N N . GLY A 1 82 ? -11.266 -26.609 -8.016 1 92.5 82 GLY A N 1
ATOM 674 C CA . GLY A 1 82 ? -11.422 -25.547 -8.992 1 92.5 82 GLY A CA 1
ATOM 675 C C . GLY A 1 82 ? -11.383 -26.031 -10.422 1 92.5 82 GLY A C 1
ATOM 676 O O . GLY A 1 82 ? -11.633 -27.203 -10.688 1 92.5 82 GLY A O 1
ATOM 677 N N . VAL A 1 83 ? -11.234 -25.047 -11.266 1 94.94 83 VAL A N 1
ATOM 678 C CA . VAL A 1 83 ? -11.234 -25.359 -12.688 1 94.94 83 VAL A CA 1
ATOM 679 C C . VAL A 1 83 ? -9.945 -24.828 -13.328 1 94.94 83 VAL A C 1
ATOM 681 O O . VAL A 1 83 ? -9.523 -23.703 -13.047 1 94.94 83 VAL A O 1
ATOM 684 N N . LEU A 1 84 ? -9.367 -25.688 -14.109 1 96.5 84 LEU A N 1
ATOM 685 C CA . LEU A 1 84 ? -8.203 -25.344 -14.914 1 96.5 84 LEU A CA 1
ATOM 686 C C . LEU A 1 84 ? -8.617 -24.859 -16.297 1 96.5 84 LEU A C 1
ATOM 688 O O . LEU A 1 84 ? -9.391 -25.531 -16.984 1 96.5 84 LEU A O 1
ATOM 692 N N . TYR A 1 85 ? -8.086 -23.656 -16.688 1 96.94 85 TYR A N 1
ATOM 693 C CA . TYR A 1 85 ? -8.469 -23.047 -17.953 1 96.94 85 TYR A CA 1
ATOM 694 C C . TYR A 1 85 ? -7.254 -22.797 -18.844 1 96.94 85 TYR A C 1
ATOM 696 O O . TYR A 1 85 ? -6.227 -22.297 -18.359 1 96.94 85 TYR A O 1
ATOM 704 N N . ASN A 1 86 ? -7.371 -23.172 -20.078 1 97.5 86 ASN A N 1
ATOM 705 C CA . ASN A 1 86 ? -6.508 -22.594 -21.109 1 97.5 86 ASN A CA 1
ATOM 706 C C . ASN A 1 86 ? -7.145 -21.375 -21.75 1 97.5 86 ASN A C 1
ATOM 708 O O . ASN A 1 86 ? -8.062 -21.484 -22.562 1 97.5 86 ASN A O 1
ATOM 712 N N . THR A 1 87 ? -6.582 -20.188 -21.516 1 95.12 87 THR A N 1
ATOM 713 C CA . THR A 1 87 ? -7.188 -18.953 -22 1 95.12 87 THR A CA 1
ATOM 714 C C . THR A 1 87 ? -6.559 -18.531 -23.328 1 95.12 87 THR A C 1
ATOM 716 O O . THR A 1 87 ? -6.969 -17.531 -23.922 1 95.12 87 THR A O 1
ATOM 719 N N . GLY A 1 88 ? -5.613 -19.312 -23.734 1 94.56 88 GLY A N 1
ATOM 720 C CA . GLY A 1 88 ? -4.844 -18.922 -24.906 1 94.56 88 GLY A CA 1
ATOM 721 C C . GLY A 1 88 ? -3.605 -18.109 -24.562 1 94.56 88 GLY A C 1
ATOM 722 O O . GLY A 1 88 ? -2.559 -18.281 -25.203 1 94.56 88 GLY A O 1
ATOM 723 N N . GLN A 1 89 ? -3.715 -17.219 -23.594 1 93.5 89 GLN A N 1
ATOM 724 C CA . GLN A 1 89 ? -2.604 -16.391 -23.141 1 93.5 89 GLN A CA 1
ATOM 725 C C . GLN A 1 89 ? -1.858 -17.062 -21.984 1 93.5 89 GLN A C 1
ATOM 727 O O . GLN A 1 89 ? -0.651 -16.875 -21.828 1 93.5 89 GLN A O 1
ATOM 732 N N . SER A 1 90 ? -2.691 -17.781 -21.203 1 95.5 90 SER A N 1
ATOM 733 C CA . SER A 1 90 ? -2.143 -18.391 -20 1 95.5 90 SER A CA 1
ATOM 734 C C . SER A 1 90 ? -2.918 -19.656 -19.625 1 95.5 90 SER A C 1
ATOM 736 O O . SER A 1 90 ? -4.035 -19.859 -20.094 1 95.5 90 SER A O 1
ATOM 738 N N . LEU A 1 91 ? -2.25 -20.531 -18.875 1 97.12 91 LEU A N 1
ATOM 739 C CA . LEU A 1 91 ? -2.928 -21.547 -18.078 1 97.12 91 LEU A CA 1
ATOM 740 C C . LEU A 1 91 ? -3.299 -20.984 -16.703 1 97.12 91 LEU A C 1
ATOM 742 O O . LEU A 1 91 ? -2.447 -20.438 -16 1 97.12 91 LEU A O 1
ATOM 746 N N . VAL A 1 92 ? -4.637 -21.109 -16.375 1 97.19 92 VAL A N 1
ATOM 747 C CA . VAL A 1 92 ? -5.105 -20.5 -15.141 1 97.19 92 VAL A CA 1
ATOM 748 C C . VAL A 1 92 ? -5.965 -21.5 -14.367 1 97.19 92 VAL A C 1
ATOM 750 O O . VAL A 1 92 ? -6.797 -22.188 -14.945 1 97.19 92 VAL A O 1
ATOM 753 N N . PHE A 1 93 ? -5.688 -21.594 -13.062 1 96.31 93 PHE A N 1
ATOM 754 C CA . PHE A 1 93 ? -6.574 -22.328 -12.156 1 96.31 93 PHE A CA 1
ATOM 755 C C . PHE A 1 93 ? -7.418 -21.344 -11.336 1 96.31 93 PHE A C 1
ATOM 757 O O . PHE A 1 93 ? -6.883 -20.422 -10.719 1 96.31 93 PHE A O 1
ATOM 764 N N . ARG A 1 94 ? -8.727 -21.578 -11.336 1 93.75 94 ARG A N 1
ATOM 765 C CA . ARG A 1 94 ? -9.648 -20.703 -10.602 1 93.75 94 ARG A CA 1
ATOM 766 C C . ARG A 1 94 ? -10.516 -21.516 -9.648 1 93.75 94 ARG A C 1
ATOM 768 O O . ARG A 1 94 ? -10.945 -22.625 -9.977 1 93.75 94 ARG A O 1
ATOM 775 N N . THR A 1 95 ? -10.695 -20.875 -8.531 1 86.44 95 THR A N 1
ATOM 776 C CA . THR A 1 95 ? -11.586 -21.531 -7.574 1 86.44 95 THR A CA 1
ATOM 777 C C . THR A 1 95 ? -13.047 -21.406 -8.023 1 86.44 95 THR A C 1
ATOM 779 O O . THR A 1 95 ? -13.414 -20.438 -8.672 1 86.44 95 THR A O 1
ATOM 782 N N . GLN A 1 96 ? -13.766 -22.516 -8.008 1 72.81 96 GLN A N 1
ATOM 783 C CA . GLN A 1 96 ? -15.188 -22.484 -8.312 1 72.81 96 GLN A CA 1
ATOM 784 C C . GLN A 1 96 ? -16 -22.031 -7.102 1 72.81 96 GLN A C 1
ATOM 786 O O . GLN A 1 96 ? -15.875 -22.594 -6.016 1 72.81 96 GLN A O 1
ATOM 791 N N . THR A 1 97 ? -16.078 -20.781 -7.016 1 56.06 97 THR A N 1
ATOM 792 C CA . THR A 1 97 ? -16.844 -20.281 -5.887 1 56.06 97 THR A CA 1
ATOM 793 C C . THR A 1 97 ? -18.25 -20.875 -5.875 1 56.06 97 THR A C 1
ATOM 795 O O . THR A 1 97 ? -19.172 -20.297 -5.309 1 56.06 97 THR A O 1
ATOM 798 N N . ASP A 1 98 ? -18.562 -21.812 -6.629 1 51.44 98 ASP A N 1
ATOM 799 C CA . ASP A 1 98 ? -19.906 -22.156 -6.133 1 51.44 98 ASP A CA 1
ATOM 800 C C . ASP A 1 98 ? -19.922 -22.203 -4.609 1 51.44 98 ASP A C 1
ATOM 802 O O . ASP A 1 98 ? -19.281 -23.047 -3.998 1 51.44 98 ASP A O 1
ATOM 806 N N . ARG A 1 99 ? -19.844 -20.938 -4.125 1 49.31 99 ARG A N 1
ATOM 807 C CA . ARG A 1 99 ? -19.75 -20.422 -2.762 1 49.31 99 ARG A CA 1
ATOM 808 C C . ARG A 1 99 ? -20.328 -21.422 -1.765 1 49.31 99 ARG A C 1
ATOM 810 O O . ARG A 1 99 ? -20.078 -21.312 -0.562 1 49.31 99 ARG A O 1
ATOM 817 N N . LEU A 1 100 ? -21.219 -22.141 -2.182 1 47.62 100 LEU A N 1
ATOM 818 C CA . LEU A 1 100 ? -21.969 -22.828 -1.139 1 47.62 100 LEU A CA 1
ATOM 819 C C . LEU A 1 100 ? -21.125 -23.922 -0.5 1 47.62 100 LEU A C 1
ATOM 821 O O . LEU A 1 100 ? -21.422 -24.375 0.61 1 47.62 100 LEU A O 1
ATOM 825 N N . GLN A 1 101 ? -20.109 -24.406 -1.165 1 50.81 101 GLN A N 1
ATOM 826 C CA . GLN A 1 101 ? -19.656 -25.641 -0.542 1 50.81 101 GLN A CA 1
ATOM 827 C C . GLN A 1 101 ? -18.188 -25.547 -0.125 1 50.81 101 GLN A C 1
ATOM 829 O O . GLN A 1 101 ? -17.703 -26.359 0.663 1 50.81 101 GLN A O 1
ATOM 834 N N . THR A 1 102 ? -17.391 -24.594 -0.657 1 61.59 102 THR A N 1
ATOM 835 C CA . THR A 1 102 ? -15.992 -24.766 -0.297 1 61.59 102 THR A CA 1
ATOM 836 C C . THR A 1 102 ? -15.5 -23.578 0.535 1 61.59 102 THR A C 1
ATOM 838 O O . THR A 1 102 ? -15.82 -22.422 0.238 1 61.59 102 THR A O 1
ATOM 841 N N . LEU A 1 103 ? -15.023 -24 1.723 1 73.25 103 LEU A N 1
ATOM 842 C CA . LEU A 1 103 ? -14.414 -23.016 2.613 1 73.25 103 LEU A CA 1
ATOM 843 C C . LEU A 1 103 ? -13.305 -22.25 1.905 1 73.25 103 LEU A C 1
ATOM 845 O O . LEU A 1 103 ? -12.461 -22.844 1.238 1 73.25 103 LEU A O 1
ATOM 849 N N . PRO A 1 104 ? -13.406 -20.984 1.914 1 87.25 104 PRO A N 1
ATOM 850 C CA . PRO A 1 104 ? -12.336 -20.188 1.304 1 87.25 104 PRO A CA 1
ATOM 851 C C . PRO A 1 104 ? -10.977 -20.453 1.942 1 87.25 104 PRO A C 1
ATOM 853 O O . PRO A 1 104 ? -10.891 -20.719 3.143 1 87.25 104 PRO A O 1
ATOM 856 N N . VAL A 1 105 ? -9.914 -20.453 1.164 1 92.75 105 VAL A N 1
ATOM 857 C CA . VAL A 1 105 ? -8.539 -20.578 1.633 1 92.75 105 VAL A CA 1
ATOM 858 C C . VAL A 1 105 ? -7.934 -19.203 1.868 1 92.75 105 VAL A C 1
ATOM 860 O O . VAL A 1 105 ? -7.945 -18.359 0.973 1 92.75 105 VAL A O 1
ATOM 863 N N . ASN A 1 106 ? -7.363 -19.047 3.025 1 95.31 106 ASN A N 1
ATOM 864 C CA . ASN A 1 106 ? -6.836 -17.734 3.389 1 95.31 106 ASN A CA 1
ATOM 865 C C . ASN A 1 106 ? -5.312 -17.703 3.295 1 95.31 106 ASN A C 1
ATOM 867 O O . ASN A 1 106 ? -4.648 -18.703 3.527 1 95.31 106 ASN A O 1
ATOM 871 N N . ILE A 1 107 ? -4.816 -16.547 2.916 1 97.25 107 ILE A N 1
ATOM 872 C CA . ILE A 1 107 ? -3.398 -16.203 2.904 1 97.25 107 ILE A CA 1
ATOM 873 C C . ILE A 1 107 ? -3.139 -15.062 3.885 1 97.25 107 ILE A C 1
ATOM 875 O O . ILE A 1 107 ? -3.777 -14.008 3.809 1 97.25 107 ILE A O 1
ATOM 879 N N . SER A 1 108 ? -2.219 -15.227 4.777 1 96.81 108 SER A N 1
ATOM 880 C CA . SER A 1 108 ? -1.925 -14.234 5.801 1 96.81 108 SER A CA 1
ATOM 881 C C . SER A 1 108 ? -0.463 -14.297 6.23 1 96.81 108 SER A C 1
ATOM 883 O O . SER A 1 108 ? 0.298 -15.133 5.738 1 96.81 108 SER A O 1
ATOM 885 N N . GLY A 1 109 ? -0.088 -13.328 7.062 1 96.25 109 GLY A N 1
ATOM 886 C CA . GLY A 1 109 ? 1.276 -13.289 7.562 1 96.25 109 GLY A CA 1
ATOM 887 C C . GLY A 1 109 ? 2.242 -12.602 6.617 1 96.25 109 GLY A C 1
ATOM 888 O O . GLY A 1 109 ? 1.828 -11.828 5.75 1 96.25 109 GLY A O 1
ATOM 889 N N . GLY A 1 110 ? 3.523 -12.805 6.895 1 95.94 110 GLY A N 1
ATOM 890 C CA . GLY A 1 110 ? 4.531 -12.125 6.094 1 95.94 110 GLY A CA 1
ATOM 891 C C . GLY A 1 110 ? 4.395 -10.617 6.121 1 95.94 110 GLY A C 1
ATOM 892 O O . GLY A 1 110 ? 4.336 -10.016 7.195 1 95.94 110 GLY A O 1
ATOM 893 N N . PRO A 1 111 ? 4.301 -10.078 4.918 1 96.19 111 PRO A N 1
ATOM 894 C CA . PRO A 1 111 ? 4.176 -8.625 4.844 1 96.19 111 PRO A CA 1
ATOM 895 C C . PRO A 1 111 ? 2.725 -8.156 4.906 1 96.19 111 PRO A C 1
ATOM 897 O O . PRO A 1 111 ? 2.451 -6.961 4.762 1 96.19 111 PRO A O 1
ATOM 900 N N . LEU A 1 112 ? 1.834 -9.016 5.129 1 97.19 112 LEU A N 1
ATOM 901 C CA . LEU A 1 112 ? 0.42 -8.695 4.953 1 97.19 112 LEU A CA 1
ATOM 902 C C . LEU A 1 112 ? -0.2 -8.242 6.27 1 97.19 112 LEU A C 1
ATOM 904 O O . LEU A 1 112 ? -0.177 -8.977 7.258 1 97.19 112 LEU A O 1
ATOM 908 N N . SER A 1 113 ? -0.839 -7.094 6.141 1 95.94 113 SER A N 1
ATOM 909 C CA . SER A 1 113 ? -1.562 -6.582 7.301 1 95.94 113 SER A CA 1
ATOM 910 C C . SER A 1 113 ? -3.002 -7.086 7.32 1 95.94 113 SER A C 1
ATOM 912 O O . SER A 1 113 ? -3.691 -6.969 8.336 1 95.94 113 SER A O 1
ATOM 914 N N . TYR A 1 114 ? -3.434 -7.621 6.246 1 97.25 114 TYR A N 1
ATOM 915 C CA . TYR A 1 114 ? -4.793 -8.117 6.078 1 97.25 114 TYR A CA 1
ATOM 916 C C . TYR A 1 114 ? -4.793 -9.609 5.754 1 97.25 114 TYR A C 1
ATOM 918 O O . TYR A 1 114 ? -3.742 -10.188 5.465 1 97.25 114 TYR A O 1
ATOM 926 N N . ASN A 1 115 ? -5.969 -10.188 5.84 1 96.62 115 ASN A N 1
ATOM 927 C CA . ASN A 1 115 ? -6.199 -11.531 5.324 1 96.62 115 ASN A CA 1
ATOM 928 C C . ASN A 1 115 ? -6.676 -11.5 3.875 1 96.62 115 ASN A C 1
ATOM 930 O O . ASN A 1 115 ? -7.496 -10.664 3.502 1 96.62 115 ASN A O 1
ATOM 934 N N . TYR A 1 116 ? -6.168 -12.391 3.172 1 97.88 116 TYR A N 1
ATOM 935 C CA . TYR A 1 116 ? -6.52 -12.5 1.761 1 97.88 116 TYR A CA 1
ATOM 936 C C . TYR A 1 116 ? -7.141 -13.859 1.454 1 97.88 116 TYR A C 1
ATOM 938 O O . TYR A 1 116 ? -6.723 -14.875 2.01 1 97.88 116 TYR A O 1
ATOM 946 N N . GLN A 1 117 ? -8.023 -13.859 0.619 1 95.88 117 GLN A N 1
ATOM 947 C CA . GLN A 1 117 ? -8.641 -15.094 0.155 1 95.88 117 GLN A CA 1
ATOM 948 C C . GLN A 1 117 ? -8.094 -15.508 -1.206 1 95.88 117 GLN A C 1
ATOM 950 O O . GLN A 1 117 ? -8.008 -14.695 -2.125 1 95.88 117 GLN A O 1
ATOM 955 N N . PHE A 1 118 ? -7.793 -16.781 -1.248 1 95.94 118 PHE A N 1
ATOM 956 C CA . PHE A 1 118 ? -7.285 -17.328 -2.506 1 95.94 118 PHE A CA 1
ATOM 957 C C . PHE A 1 118 ? -8.297 -17.125 -3.629 1 95.94 118 PHE A C 1
ATOM 959 O O . PHE A 1 118 ? -9.5 -17.25 -3.418 1 95.94 118 PHE A O 1
ATOM 966 N N . GLU A 1 119 ? -7.684 -16.812 -4.852 1 94.88 119 GLU A N 1
ATOM 967 C CA . GLU A 1 119 ? -8.555 -16.562 -5.996 1 94.88 119 GLU A CA 1
ATOM 968 C C . GLU A 1 119 ? -8.133 -17.406 -7.199 1 94.88 119 GLU A C 1
ATOM 970 O O . GLU A 1 119 ? -8.93 -18.172 -7.73 1 94.88 119 GLU A O 1
ATOM 975 N N . GLU A 1 120 ? -6.918 -17.266 -7.656 1 96.12 120 GLU A N 1
ATOM 976 C CA . GLU A 1 120 ? -6.492 -17.922 -8.891 1 96.12 120 GLU A CA 1
ATOM 977 C C . GLU A 1 120 ? -4.988 -18.188 -8.875 1 96.12 120 GLU A C 1
ATOM 979 O O . GLU A 1 120 ? -4.258 -17.625 -8.055 1 96.12 120 GLU A O 1
ATOM 984 N N . ILE A 1 121 ? -4.566 -19.062 -9.797 1 97.12 121 ILE A N 1
ATOM 985 C CA . ILE A 1 121 ? -3.156 -19.359 -10.031 1 97.12 121 ILE A CA 1
ATOM 986 C C . ILE A 1 121 ? -2.82 -19.141 -11.508 1 97.12 121 ILE A C 1
ATOM 988 O O . ILE A 1 121 ? -3.539 -19.625 -12.391 1 97.12 121 ILE A O 1
ATOM 992 N N . TYR A 1 122 ? -1.747 -18.453 -11.773 1 97.75 122 TYR A N 1
ATOM 993 C CA . TYR A 1 122 ? -1.213 -18.312 -13.117 1 97.75 122 TYR A CA 1
ATOM 994 C C . TYR A 1 122 ? 0.086 -19.094 -13.281 1 97.75 122 TYR A C 1
ATOM 996 O O . TYR A 1 122 ? 0.921 -19.109 -12.367 1 97.75 122 TYR A O 1
ATOM 1004 N N . PHE A 1 123 ? 0.23 -19.641 -14.445 1 96.88 123 PHE A N 1
ATOM 1005 C CA . PHE A 1 123 ? 1.44 -20.391 -14.766 1 96.88 123 PHE A CA 1
ATOM 1006 C C . PHE A 1 123 ? 2.164 -19.766 -15.953 1 96.88 123 PHE A C 1
ATOM 1008 O O . PHE A 1 123 ? 1.547 -19.484 -16.984 1 96.88 123 PHE A O 1
ATOM 1015 N N . HIS A 1 124 ? 3.416 -19.562 -15.766 1 96.62 124 HIS A N 1
ATOM 1016 C CA . HIS A 1 124 ? 4.281 -19.031 -16.812 1 96.62 124 HIS A CA 1
ATOM 1017 C C . HIS A 1 124 ? 5.434 -19.984 -17.109 1 96.62 124 HIS A C 1
ATOM 1019 O O . HIS A 1 124 ? 5.992 -20.594 -16.203 1 96.62 124 HIS A O 1
ATOM 1025 N N . TRP A 1 125 ? 5.754 -20.156 -18.438 1 94.62 125 TRP A N 1
ATOM 1026 C CA . TRP A 1 125 ? 6.887 -21 -18.781 1 94.62 125 TRP A CA 1
ATOM 1027 C C . TRP A 1 125 ? 7.516 -20.562 -20.094 1 94.62 125 TRP A C 1
ATOM 1029 O O . TRP A 1 125 ? 6.906 -19.812 -20.859 1 94.62 125 TRP A O 1
ATOM 1039 N N . GLY A 1 126 ? 8.742 -20.953 -20.266 1 92.44 126 GLY A N 1
ATOM 1040 C CA . GLY A 1 126 ? 9.461 -20.656 -21.484 1 92.44 126 GLY A CA 1
ATOM 1041 C C . GLY A 1 126 ? 9.359 -21.781 -22.516 1 92.44 126 GLY A C 1
ATOM 1042 O O . GLY A 1 126 ? 8.984 -22.906 -22.188 1 92.44 126 GLY A O 1
ATOM 1043 N N . SER A 1 127 ? 9.688 -21.516 -23.766 1 89 127 SER A N 1
ATOM 1044 C CA . SER A 1 127 ? 9.617 -22.484 -24.859 1 89 127 SER A CA 1
ATOM 1045 C C . SER A 1 127 ? 10.758 -23.5 -24.766 1 89 127 SER A C 1
ATOM 1047 O O . SER A 1 127 ? 10.664 -24.594 -25.328 1 89 127 SER A O 1
ATOM 1049 N N . GLY A 1 128 ? 11.781 -23.219 -24.062 1 78.69 128 GLY A N 1
ATOM 1050 C CA . GLY A 1 128 ? 12.93 -24.109 -23.953 1 78.69 128 GLY A CA 1
ATOM 1051 C C . GLY A 1 128 ? 13.906 -23.953 -25.109 1 78.69 128 GLY A C 1
ATOM 1052 O O . GLY A 1 128 ? 15.008 -24.516 -25.078 1 78.69 128 GLY A O 1
ATOM 1053 N N . ASP A 1 129 ? 13.602 -23.5 -26.328 1 64.88 129 ASP A N 1
ATOM 1054 C CA . ASP A 1 129 ? 14.43 -23.406 -27.531 1 64.88 129 ASP A CA 1
ATOM 1055 C C . ASP A 1 129 ? 15.477 -22.312 -27.391 1 64.88 129 ASP A C 1
ATOM 1057 O O . ASP A 1 129 ? 16.344 -22.156 -28.266 1 64.88 129 ASP A O 1
ATOM 1061 N N . ASP A 1 130 ? 15.336 -21.531 -26.625 1 53.59 130 ASP A N 1
ATOM 1062 C CA . ASP A 1 130 ? 16.297 -20.438 -26.656 1 53.59 130 ASP A CA 1
ATOM 1063 C C . ASP A 1 130 ? 17.719 -20.953 -26.406 1 53.59 130 ASP A C 1
ATOM 1065 O O . ASP A 1 130 ? 18.016 -21.5 -25.344 1 53.59 130 ASP A O 1
ATOM 1069 N N . PRO A 1 131 ? 18.5 -21.281 -27.594 1 44.97 131 PRO A N 1
ATOM 1070 C CA . PRO A 1 131 ? 19.906 -21.719 -27.531 1 44.97 131 PRO A CA 1
ATOM 1071 C C . PRO A 1 131 ? 20.719 -20.953 -26.484 1 44.97 131 PRO A C 1
ATOM 1073 O O . PRO A 1 131 ? 21.812 -21.391 -26.125 1 44.97 131 PRO A O 1
ATOM 1076 N N . SER A 1 132 ? 20.719 -19.734 -26.656 1 40.41 132 SER A N 1
ATOM 1077 C CA . SER A 1 132 ? 21.578 -19.016 -25.734 1 40.41 132 SER A CA 1
ATOM 1078 C C . SER A 1 132 ? 21.234 -19.328 -24.281 1 40.41 132 SER A C 1
ATOM 1080 O O . SER A 1 132 ? 20.078 -19.312 -23.906 1 40.41 132 SER A O 1
ATOM 1082 N N . ASN A 1 133 ? 21.562 -20.641 -23.984 1 40.28 133 ASN A N 1
ATOM 1083 C CA . ASN A 1 133 ? 21.5 -20.984 -22.562 1 40.28 133 ASN A CA 1
ATOM 1084 C C . ASN A 1 133 ? 21.141 -19.781 -21.703 1 40.28 133 ASN A C 1
ATOM 1086 O O . ASN A 1 133 ? 21.391 -19.766 -20.5 1 40.28 133 ASN A O 1
ATOM 1090 N N . SER A 1 134 ? 21.391 -18.812 -22.219 1 38.09 134 SER A N 1
ATOM 1091 C CA . SER A 1 134 ? 21.203 -17.516 -21.578 1 38.09 134 SER A CA 1
ATOM 1092 C C . SER A 1 134 ? 19.75 -17.266 -21.234 1 38.09 134 SER A C 1
ATOM 1094 O O . SER A 1 134 ? 18.875 -17.297 -22.109 1 38.09 134 SER A O 1
ATOM 1096 N N . GLY A 1 135 ? 19.516 -17.547 -19.875 1 47.12 135 GLY A N 1
ATOM 1097 C CA . GLY A 1 135 ? 18.469 -17.562 -18.875 1 47.12 135 GLY A CA 1
ATOM 1098 C C . GLY A 1 135 ? 17.109 -17.922 -19.438 1 47.12 135 GLY A C 1
ATOM 1099 O O . GLY A 1 135 ? 16.625 -17.297 -20.391 1 47.12 135 GLY A O 1
ATOM 1100 N N . ILE A 1 136 ? 16.906 -19.25 -19.641 1 53.88 136 ILE A N 1
ATOM 1101 C CA . ILE A 1 136 ? 15.625 -19.906 -19.812 1 53.88 136 ILE A CA 1
ATOM 1102 C C . ILE A 1 136 ? 14.516 -19.047 -19.219 1 53.88 136 ILE A C 1
ATOM 1104 O O . ILE A 1 136 ? 14.469 -18.828 -18 1 53.88 136 ILE A O 1
ATOM 1108 N N . GLN A 1 137 ? 13.852 -18.109 -20.031 1 71.25 137 GLN A N 1
ATOM 1109 C CA . GLN A 1 137 ? 12.953 -17 -19.781 1 71.25 137 GLN A CA 1
ATOM 1110 C C . GLN A 1 137 ? 11.523 -17.484 -19.562 1 71.25 137 GLN A C 1
ATOM 1112 O O . GLN A 1 137 ? 10.617 -17.109 -20.312 1 71.25 137 GLN A O 1
ATOM 1117 N N . GLY A 1 138 ? 11.43 -18.375 -18.734 1 92.06 138 GLY A N 1
ATOM 1118 C CA . GLY A 1 138 ? 10.07 -18.781 -18.438 1 92.06 138 GLY A CA 1
ATOM 1119 C C . GLY A 1 138 ? 9.43 -17.984 -17.312 1 92.06 138 GLY A C 1
ATOM 1120 O O . GLY A 1 138 ? 8.25 -17.641 -17.391 1 92.06 138 GLY A O 1
ATOM 1121 N N . SER A 1 139 ? 10.219 -17.688 -16.406 1 95.56 139 SER A N 1
ATOM 1122 C CA . SER A 1 139 ? 9.703 -16.891 -15.297 1 95.56 139 SER A CA 1
ATOM 1123 C C . SER A 1 139 ? 9.547 -15.422 -15.703 1 95.56 139 SER A C 1
ATOM 1125 O O . SER A 1 139 ? 10.273 -14.93 -16.578 1 95.56 139 SER A O 1
ATOM 1127 N N . GLU A 1 140 ? 8.594 -14.758 -15.078 1 96.62 140 GLU A N 1
ATOM 1128 C CA . GLU A 1 140 ? 8.453 -13.32 -15.273 1 96.62 140 GLU A CA 1
ATOM 1129 C C . GLU A 1 140 ? 9.484 -12.547 -14.453 1 96.62 140 GLU A C 1
ATOM 1131 O O . GLU A 1 140 ? 10.172 -11.672 -14.977 1 96.62 140 GLU A O 1
ATOM 1136 N N . HIS A 1 141 ? 9.547 -12.906 -13.266 1 97.62 141 HIS A N 1
ATOM 1137 C CA . HIS A 1 141 ? 10.562 -12.289 -12.43 1 97.62 141 HIS A CA 1
ATOM 1138 C C . HIS A 1 141 ? 11.945 -12.875 -12.719 1 97.62 141 HIS A C 1
ATOM 1140 O O . HIS A 1 141 ? 12.062 -14.031 -13.133 1 97.62 141 HIS A O 1
ATOM 1146 N N . SER A 1 142 ? 12.914 -12.055 -12.555 1 95.31 142 SER A N 1
ATOM 1147 C CA . SER A 1 142 ? 14.297 -12.523 -12.625 1 95.31 142 SER A CA 1
ATOM 1148 C C . SER A 1 142 ? 15.055 -12.211 -11.344 1 95.31 142 SER A C 1
ATOM 1150 O O . SER A 1 142 ? 14.664 -11.32 -10.586 1 95.31 142 SER A O 1
ATOM 1152 N N . ILE A 1 143 ? 15.984 -12.992 -11.086 1 93.44 143 ILE A N 1
ATOM 1153 C CA . ILE A 1 143 ? 16.891 -12.789 -9.961 1 93.44 143 ILE A CA 1
ATOM 1154 C C . ILE A 1 143 ? 18.312 -12.539 -10.477 1 93.44 143 ILE A C 1
ATOM 1156 O O . ILE A 1 143 ? 18.938 -13.438 -11.031 1 93.44 143 ILE A O 1
ATOM 1160 N N . ASP A 1 144 ? 18.75 -11.344 -10.297 1 92.5 144 ASP A N 1
ATOM 1161 C CA . ASP A 1 144 ? 20.078 -10.93 -10.773 1 92.5 144 ASP A CA 1
ATOM 1162 C C . ASP A 1 144 ? 20.219 -11.195 -12.273 1 92.5 144 ASP A C 1
ATOM 1164 O O . ASP A 1 144 ? 21.234 -11.734 -12.711 1 92.5 144 ASP A O 1
ATOM 1168 N N . GLY A 1 145 ? 19.172 -10.953 -12.914 1 91.31 145 GLY A N 1
ATOM 1169 C CA . GLY A 1 145 ? 19.188 -11.094 -14.359 1 91.31 145 GLY A CA 1
ATOM 1170 C C . GLY A 1 145 ? 18.891 -12.508 -14.828 1 91.31 145 GLY A C 1
ATOM 1171 O O . GLY A 1 145 ? 18.703 -12.75 -16.016 1 91.31 145 GLY A O 1
ATOM 1172 N N . TYR A 1 146 ? 18.766 -13.453 -13.93 1 89.94 146 TYR A N 1
ATOM 1173 C CA . TYR A 1 146 ? 18.547 -14.844 -14.297 1 89.94 146 TYR A CA 1
ATOM 1174 C C . TYR A 1 146 ? 17.062 -15.18 -14.258 1 89.94 146 TYR A C 1
ATOM 1176 O O . TYR A 1 146 ? 16.359 -14.859 -13.289 1 89.94 146 TYR A O 1
ATOM 1184 N N . PHE A 1 147 ? 16.672 -15.883 -15.312 1 93.12 147 PHE A N 1
ATOM 1185 C CA . PHE A 1 147 ? 15.297 -16.359 -15.398 1 93.12 147 PHE A CA 1
ATOM 1186 C C . PHE A 1 147 ? 15.227 -17.859 -15.148 1 93.12 147 PHE A C 1
ATOM 1188 O O . PHE A 1 147 ? 16.203 -18.578 -15.336 1 93.12 147 PHE A O 1
ATOM 1195 N N . PHE A 1 148 ? 14.07 -18.25 -14.75 1 92.94 148 PHE A N 1
ATOM 1196 C CA . PHE A 1 148 ? 13.797 -19.672 -14.531 1 92.94 148 PHE A CA 1
ATOM 1197 C C . PHE A 1 148 ? 12.945 -20.234 -15.656 1 92.94 148 PHE A C 1
ATOM 1199 O O . PHE A 1 148 ? 12.297 -19.5 -16.391 1 92.94 148 PHE A O 1
ATOM 1206 N N . PRO A 1 149 ? 12.945 -21.562 -15.781 1 92.38 149 PRO A N 1
ATOM 1207 C CA . PRO A 1 149 ? 12.148 -22.188 -16.844 1 92.38 149 PRO A CA 1
ATOM 1208 C C . PRO A 1 149 ? 10.656 -21.906 -16.703 1 92.38 149 PRO A C 1
ATOM 1210 O O . PRO A 1 149 ? 9.938 -21.906 -17.703 1 92.38 149 PRO A O 1
ATOM 1213 N N . ALA A 1 150 ? 10.227 -21.688 -15.461 1 94.69 150 ALA A N 1
ATOM 1214 C CA . ALA A 1 150 ? 8.812 -21.406 -15.25 1 94.69 150 ALA A CA 1
ATOM 1215 C C . ALA A 1 150 ? 8.602 -20.656 -13.938 1 94.69 150 ALA A C 1
ATOM 1217 O O . ALA A 1 150 ? 9.547 -20.469 -13.156 1 94.69 150 ALA A O 1
ATOM 1218 N N . GLU A 1 151 ? 7.391 -20.156 -13.758 1 96.75 151 GLU A N 1
ATOM 1219 C CA . GLU A 1 151 ? 6.969 -19.438 -12.562 1 96.75 151 GLU A CA 1
ATOM 1220 C C . GLU A 1 151 ? 5.488 -19.672 -12.273 1 96.75 151 GLU A C 1
ATOM 1222 O O . GLU A 1 151 ? 4.664 -19.688 -13.188 1 96.75 151 GLU A O 1
ATOM 1227 N N . ILE A 1 152 ? 5.219 -19.953 -11.062 1 97.19 152 ILE A N 1
ATOM 1228 C CA . ILE A 1 152 ? 3.844 -20.078 -10.586 1 97.19 152 ILE A CA 1
ATOM 1229 C C . ILE A 1 152 ? 3.477 -18.875 -9.727 1 97.19 152 ILE A C 1
ATOM 1231 O O . ILE A 1 152 ? 4.238 -18.484 -8.836 1 97.19 152 ILE A O 1
ATOM 1235 N N . GLN A 1 153 ? 2.324 -18.312 -10 1 98.44 153 GLN A N 1
ATOM 1236 C CA . GLN A 1 153 ? 1.856 -17.156 -9.242 1 98.44 153 GLN A CA 1
ATOM 1237 C C . GLN A 1 153 ? 0.48 -17.406 -8.633 1 98.44 153 GLN A C 1
ATOM 1239 O O . GLN A 1 153 ? -0.492 -17.625 -9.359 1 98.44 153 GLN A O 1
ATOM 1244 N N . ILE A 1 154 ? 0.435 -17.344 -7.293 1 97.88 154 ILE A N 1
ATOM 1245 C CA . ILE A 1 154 ? -0.798 -17.578 -6.551 1 97.88 154 ILE A CA 1
ATOM 1246 C C . ILE A 1 154 ? -1.396 -16.25 -6.102 1 97.88 154 ILE A C 1
ATOM 1248 O O . ILE A 1 154 ? -0.792 -15.523 -5.305 1 97.88 154 ILE A O 1
ATOM 1252 N N . PHE A 1 155 ? -2.643 -16 -6.527 1 98.25 155 PHE A N 1
ATOM 1253 C CA . PHE A 1 155 ? -3.268 -14.711 -6.258 1 98.25 155 PHE A CA 1
ATOM 1254 C C . PHE A 1 155 ? -4.375 -14.852 -5.219 1 98.25 155 PHE A C 1
ATOM 1256 O O . PHE A 1 155 ? -5.117 -15.836 -5.227 1 98.25 155 PHE A O 1
ATOM 1263 N N . GLY A 1 156 ? -4.379 -13.875 -4.316 1 97.88 156 GLY A N 1
ATOM 1264 C CA . GLY A 1 156 ? -5.488 -13.672 -3.398 1 97.88 156 GLY A CA 1
ATOM 1265 C C . GLY A 1 156 ? -5.938 -12.227 -3.322 1 97.88 156 GLY A C 1
ATOM 1266 O O . GLY A 1 156 ? -5.199 -11.32 -3.709 1 97.88 156 GLY A O 1
ATOM 1267 N N . PHE A 1 157 ? -7.203 -12.062 -2.879 1 97.94 157 PHE A N 1
ATOM 1268 C CA . PHE A 1 157 ? -7.695 -10.695 -2.734 1 97.94 157 PHE A CA 1
ATOM 1269 C C . PHE A 1 157 ? -8.047 -10.398 -1.282 1 97.94 157 PHE A C 1
ATOM 1271 O O . PHE A 1 157 ? -8.359 -11.312 -0.513 1 97.94 157 PHE A O 1
ATOM 1278 N N . ASN A 1 158 ? -7.887 -9.188 -0.919 1 97.94 158 ASN A N 1
ATOM 1279 C CA . ASN A 1 158 ? -8.211 -8.711 0.422 1 97.94 158 ASN A CA 1
ATOM 1280 C C . ASN A 1 158 ? -9.695 -8.883 0.735 1 97.94 158 ASN A C 1
ATOM 1282 O O . ASN A 1 158 ? -10.516 -8.055 0.343 1 97.94 158 ASN A O 1
ATOM 1286 N N . SER A 1 159 ? -9.961 -9.875 1.576 1 94.75 159 SER A N 1
ATOM 1287 C CA . SER A 1 159 ? -11.352 -10.227 1.826 1 94.75 159 SER A CA 1
ATOM 1288 C C . SER A 1 159 ? -11.914 -9.445 3.014 1 94.75 159 SER A C 1
ATOM 1290 O O . SER A 1 159 ? -13.109 -9.516 3.297 1 94.75 159 SER A O 1
ATOM 1292 N N . ILE A 1 160 ? -11.078 -8.727 3.646 1 94.75 160 ILE A N 1
ATOM 1293 C CA . ILE A 1 160 ? -11.523 -7.898 4.762 1 94.75 160 ILE A CA 1
ATOM 1294 C C . ILE A 1 160 ? -12.133 -6.602 4.234 1 94.75 160 ILE A C 1
ATOM 1296 O O . ILE A 1 160 ? -13.172 -6.156 4.723 1 94.75 160 ILE A O 1
ATOM 1300 N N . LEU A 1 161 ? -11.523 -6.062 3.24 1 94.62 161 LEU A N 1
ATOM 1301 C CA . LEU A 1 161 ? -11.93 -4.746 2.764 1 94.62 161 LEU A CA 1
ATOM 1302 C C . LEU A 1 161 ? -12.883 -4.867 1.583 1 94.62 161 LEU A C 1
ATOM 1304 O O . LEU A 1 161 ? -13.719 -3.988 1.363 1 94.62 161 LEU A O 1
ATOM 1308 N N . PHE A 1 162 ? -12.789 -5.945 0.856 1 95.06 162 PHE A N 1
ATOM 1309 C CA . PHE A 1 162 ? -13.531 -6.004 -0.396 1 95.06 162 PHE A CA 1
ATOM 1310 C C . PHE A 1 162 ? -14.344 -7.289 -0.485 1 95.06 162 PHE A C 1
ATOM 1312 O O . PHE A 1 162 ? -13.93 -8.328 0.035 1 95.06 162 PHE A O 1
ATOM 1319 N N . LYS A 1 163 ? -15.414 -7.223 -1.342 1 91.94 163 LYS A N 1
ATOM 1320 C CA . LYS A 1 163 ? -16.328 -8.359 -1.481 1 91.94 163 LYS A CA 1
ATOM 1321 C C . LYS A 1 163 ? -15.812 -9.352 -2.52 1 91.94 163 LYS A C 1
ATOM 1323 O O . LYS A 1 163 ? -16.094 -10.547 -2.432 1 91.94 163 LYS A O 1
ATOM 1328 N N . ASN A 1 164 ? -15.102 -8.812 -3.451 1 91.69 164 ASN A N 1
ATOM 1329 C CA . ASN A 1 164 ? -14.594 -9.656 -4.527 1 91.69 164 ASN A CA 1
ATOM 1330 C C . ASN A 1 164 ? -13.312 -9.094 -5.121 1 91.69 164 ASN A C 1
ATOM 1332 O O . ASN A 1 164 ? -12.922 -7.965 -4.812 1 91.69 164 ASN A O 1
ATOM 1336 N N . VAL A 1 165 ? -12.734 -9.898 -5.965 1 92.56 165 VAL A N 1
ATOM 1337 C CA . VAL A 1 165 ? -11.43 -9.562 -6.52 1 92.56 165 VAL A CA 1
ATOM 1338 C C . VAL A 1 165 ? -11.562 -8.359 -7.449 1 92.56 165 VAL A C 1
ATOM 1340 O O . VAL A 1 165 ? -10.656 -7.523 -7.527 1 92.56 165 VAL A O 1
ATOM 1343 N N . SER A 1 166 ? -12.641 -8.18 -8.156 1 91.88 166 SER A N 1
ATOM 1344 C CA . SER A 1 166 ? -12.82 -7.09 -9.109 1 91.88 166 SER A CA 1
ATOM 1345 C C . SER A 1 166 ? -12.727 -5.73 -8.422 1 91.88 166 SER A C 1
ATOM 1347 O O . SER A 1 166 ? -12.148 -4.793 -8.977 1 91.88 166 SER A O 1
ATOM 1349 N N . GLU A 1 167 ? -13.211 -5.68 -7.258 1 92.44 167 GLU A N 1
ATOM 1350 C CA . GLU A 1 167 ? -13.117 -4.453 -6.469 1 92.44 167 GLU A CA 1
ATOM 1351 C C . GLU A 1 167 ? -11.703 -4.258 -5.926 1 92.44 167 GLU A C 1
ATOM 1353 O O . GLU A 1 167 ? -11.188 -3.139 -5.906 1 92.44 167 GLU A O 1
ATOM 1358 N N . ALA A 1 168 ? -11.133 -5.305 -5.551 1 96.62 168 ALA A N 1
ATOM 1359 C CA . ALA A 1 168 ? -9.836 -5.273 -4.883 1 96.62 168 ALA A CA 1
ATOM 1360 C C . ALA A 1 168 ? -8.727 -4.859 -5.848 1 96.62 168 ALA A C 1
ATOM 1362 O O . ALA A 1 168 ? -7.766 -4.199 -5.453 1 96.62 168 ALA A O 1
ATOM 1363 N N . LEU A 1 169 ? -8.883 -5.117 -7.102 1 95.62 169 LEU A N 1
ATOM 1364 C CA . LEU A 1 169 ? -7.848 -4.98 -8.117 1 95.62 169 LEU A CA 1
ATOM 1365 C C . LEU A 1 169 ? -7.414 -3.525 -8.258 1 95.62 169 LEU A C 1
ATOM 1367 O O . LEU A 1 169 ? -6.305 -3.246 -8.719 1 95.62 169 LEU A O 1
ATOM 1371 N N . ARG A 1 170 ? -8.188 -2.611 -7.797 1 93 170 ARG A N 1
ATOM 1372 C CA . ARG A 1 170 ? -7.906 -1.211 -8.094 1 93 170 ARG A CA 1
ATOM 1373 C C . ARG A 1 170 ? -7.574 -0.436 -6.824 1 93 170 ARG A C 1
ATOM 1375 O O . ARG A 1 170 ? -7.367 0.779 -6.871 1 93 170 ARG A O 1
ATOM 1382 N N . HIS A 1 171 ? -7.465 -1.093 -5.762 1 95.44 171 HIS A N 1
ATOM 1383 C CA . HIS A 1 171 ? -7.355 -0.392 -4.488 1 95.44 171 HIS A CA 1
ATOM 1384 C C . HIS A 1 171 ? -6.082 -0.789 -3.75 1 95.44 171 HIS A C 1
ATOM 1386 O O . HIS A 1 171 ? -5.5 -1.84 -4.027 1 95.44 171 HIS A O 1
ATOM 1392 N N . PRO A 1 172 ? -5.719 0.121 -2.828 1 94.06 172 PRO A N 1
ATOM 1393 C CA . PRO A 1 172 ? -4.543 -0.219 -2.025 1 94.06 172 PRO A CA 1
ATOM 1394 C C . PRO A 1 172 ? -4.703 -1.537 -1.271 1 94.06 172 PRO A C 1
ATOM 1396 O O . PRO A 1 172 ? -5.781 -1.823 -0.744 1 94.06 172 PRO A O 1
ATOM 1399 N N . HIS A 1 173 ? -3.67 -2.328 -1.284 1 95.38 173 HIS A N 1
ATOM 1400 C CA . HIS A 1 173 ? -3.617 -3.592 -0.556 1 95.38 173 HIS A CA 1
ATOM 1401 C C . HIS A 1 173 ? -4.711 -4.543 -1.025 1 95.38 173 HIS A C 1
ATOM 1403 O O . HIS A 1 173 ? -5.246 -5.32 -0.232 1 95.38 173 HIS A O 1
ATOM 1409 N N . GLY A 1 174 ? -5.008 -4.496 -2.238 1 97.88 174 GLY A N 1
ATOM 1410 C CA . GLY A 1 174 ? -6.141 -5.254 -2.738 1 97.88 174 GLY A CA 1
ATOM 1411 C C . GLY A 1 174 ? -5.801 -6.699 -3.059 1 97.88 174 GLY A C 1
ATOM 1412 O O . GLY A 1 174 ? -6.656 -7.582 -2.953 1 97.88 174 GLY A O 1
ATOM 1413 N N . VAL A 1 175 ? -4.566 -6.844 -3.457 1 98.44 175 VAL A N 1
ATOM 1414 C CA . VAL A 1 175 ? -4.227 -8.148 -4.016 1 98.44 175 VAL A CA 1
ATOM 1415 C C . VAL A 1 175 ? -2.869 -8.602 -3.48 1 98.44 175 VAL A C 1
ATOM 1417 O O . VAL A 1 175 ? -1.985 -7.777 -3.234 1 98.44 175 VAL A O 1
ATOM 1420 N N . VAL A 1 176 ? -2.779 -9.922 -3.225 1 98.75 176 VAL A N 1
ATOM 1421 C CA . VAL A 1 176 ? -1.492 -10.539 -2.938 1 98.75 176 VAL A CA 1
ATOM 1422 C C . VAL A 1 176 ? -1.151 -11.555 -4.027 1 98.75 176 VAL A C 1
ATOM 1424 O O . VAL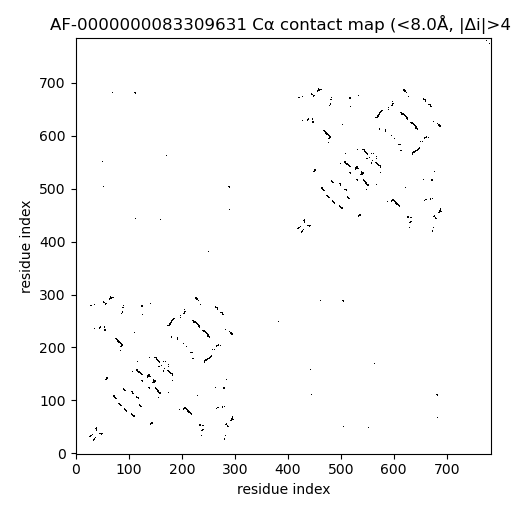 A 1 176 ? -2.045 -12.18 -4.598 1 98.75 176 VAL A O 1
ATOM 1427 N N . ALA A 1 177 ? 0.119 -11.609 -4.332 1 98.88 177 ALA A N 1
ATOM 1428 C CA . ALA A 1 177 ? 0.618 -12.625 -5.258 1 98.88 177 ALA A CA 1
ATOM 1429 C C . ALA A 1 177 ? 1.855 -13.32 -4.699 1 98.88 177 ALA A C 1
ATOM 1431 O O . ALA A 1 177 ? 2.879 -12.68 -4.453 1 98.88 177 ALA A O 1
ATOM 1432 N N . ILE A 1 178 ? 1.79 -14.562 -4.504 1 98.69 178 ILE A N 1
ATOM 1433 C CA . ILE A 1 178 ? 2.941 -15.375 -4.125 1 98.69 178 ILE A CA 1
ATOM 1434 C C . ILE A 1 178 ? 3.568 -15.992 -5.375 1 98.69 178 ILE A C 1
ATOM 1436 O O . ILE A 1 178 ? 2.902 -16.719 -6.117 1 98.69 178 ILE A O 1
ATOM 1440 N N . SER A 1 179 ? 4.75 -15.664 -5.562 1 98.69 179 SER A N 1
ATOM 1441 C CA . SER A 1 179 ? 5.469 -16.141 -6.738 1 98.69 179 SER A CA 1
ATOM 1442 C C . SER A 1 179 ? 6.457 -17.234 -6.379 1 98.69 179 SER A C 1
ATOM 1444 O O . SER A 1 179 ? 7.254 -17.094 -5.453 1 98.69 179 SER A O 1
ATOM 1446 N N . VAL A 1 180 ? 6.406 -18.297 -7.141 1 97.06 180 VAL A N 1
ATOM 1447 C CA . VAL A 1 180 ? 7.277 -19.453 -6.945 1 97.06 180 VAL A CA 1
ATOM 1448 C C . VAL A 1 180 ? 8.008 -19.766 -8.25 1 97.06 180 VAL A C 1
ATOM 1450 O O . VAL A 1 180 ? 7.383 -20.078 -9.266 1 97.06 180 VAL A O 1
ATOM 1453 N N . MET A 1 181 ? 9.297 -19.75 -8.117 1 95.44 181 MET A N 1
ATOM 1454 C CA . MET A 1 181 ? 10.094 -20.141 -9.273 1 95.44 181 MET A CA 1
ATOM 1455 C C . MET A 1 181 ? 10.102 -21.641 -9.453 1 95.44 181 MET A C 1
ATOM 1457 O O . MET A 1 181 ? 10.039 -22.391 -8.477 1 95.44 181 MET A O 1
ATOM 1461 N N . VAL A 1 182 ? 10.125 -22.047 -10.719 1 93.19 182 VAL A N 1
ATOM 1462 C CA . VAL A 1 182 ? 10.133 -23.469 -11.047 1 93.19 182 VAL A CA 1
ATOM 1463 C C . VAL A 1 182 ? 11.414 -23.812 -11.797 1 93.19 182 VAL A C 1
ATOM 1465 O O . VAL A 1 182 ? 11.75 -23.188 -12.805 1 93.19 182 VAL A O 1
ATOM 1468 N N . GLN A 1 183 ? 12.039 -24.766 -11.289 1 90.62 183 GLN A N 1
ATOM 1469 C CA . GLN A 1 183 ? 13.266 -25.266 -11.906 1 90.62 183 GLN A CA 1
ATOM 1470 C C . GLN A 1 183 ? 13.07 -26.672 -12.453 1 90.62 183 GLN A C 1
ATOM 1472 O O . GLN A 1 183 ? 12.367 -27.484 -11.852 1 90.62 183 GLN A O 1
ATOM 1477 N N . GLU A 1 184 ? 13.672 -26.922 -13.562 1 88.12 184 GLU A N 1
ATOM 1478 C CA . GLU A 1 184 ? 13.609 -28.234 -14.172 1 88.12 184 GLU A CA 1
ATOM 1479 C C . GLU A 1 184 ? 14.602 -29.203 -13.516 1 88.12 184 GLU A C 1
ATOM 1481 O O . GLU A 1 184 ? 15.734 -28.828 -13.227 1 88.12 184 GLU A O 1
ATOM 1486 N N . SER A 1 185 ? 14.055 -30.328 -13.18 1 85.75 185 SER A N 1
ATOM 1487 C CA . SER A 1 185 ? 14.906 -31.359 -12.609 1 85.75 185 SER A CA 1
ATOM 1488 C C . SER A 1 185 ? 14.828 -32.656 -13.414 1 85.75 185 SER A C 1
ATOM 1490 O O . SER A 1 185 ? 13.781 -32.969 -13.977 1 85.75 185 SER A O 1
ATOM 1492 N N . ASP A 1 186 ? 15.922 -33.406 -13.438 1 77.31 186 ASP A N 1
ATOM 1493 C CA . ASP A 1 186 ? 15.961 -34.688 -14.125 1 77.31 186 ASP A CA 1
ATOM 1494 C C . ASP A 1 186 ? 15.453 -35.812 -13.219 1 77.31 186 ASP A C 1
ATOM 1496 O O . ASP A 1 186 ? 15.109 -36.906 -13.695 1 77.31 186 ASP A O 1
ATOM 1500 N N . ARG A 1 187 ? 15.484 -35.562 -11.953 1 70.06 187 ARG A N 1
ATOM 1501 C CA . ARG A 1 187 ? 15.047 -36.594 -11.016 1 70.06 187 ARG A CA 1
ATOM 1502 C C . ARG A 1 187 ? 13.555 -36.438 -10.719 1 70.06 187 ARG A C 1
ATOM 1504 O O . ARG A 1 187 ? 12.977 -35.375 -10.875 1 70.06 187 ARG A O 1
ATOM 1511 N N . THR A 1 188 ? 13.016 -37.719 -10.547 1 62.78 188 THR A N 1
ATOM 1512 C CA . THR A 1 188 ? 11.625 -37.719 -10.117 1 62.78 188 THR A CA 1
ATOM 1513 C C . THR A 1 188 ? 11.469 -37.031 -8.773 1 62.78 188 THR A C 1
ATOM 1515 O O . THR A 1 188 ? 12.078 -37.438 -7.781 1 62.78 188 THR A O 1
ATOM 1518 N N . VAL A 1 189 ? 11.008 -35.812 -8.867 1 65.19 189 VAL A N 1
ATOM 1519 C CA . VAL A 1 189 ? 10.82 -35.062 -7.617 1 65.19 189 VAL A CA 1
ATOM 1520 C C . VAL A 1 189 ? 9.336 -34.969 -7.301 1 65.19 189 VAL A C 1
ATOM 1522 O O . VAL A 1 189 ? 8.508 -34.781 -8.203 1 65.19 189 VAL A O 1
ATOM 1525 N N . ARG A 1 190 ? 9.078 -35.406 -6.082 1 62.97 190 ARG A N 1
ATOM 1526 C CA . ARG A 1 190 ? 7.727 -35.188 -5.582 1 62.97 190 ARG A CA 1
ATOM 1527 C C . ARG A 1 190 ? 7.449 -33.688 -5.422 1 62.97 190 ARG A C 1
ATOM 1529 O O . ARG A 1 190 ? 8.195 -32.969 -4.75 1 62.97 190 ARG A O 1
ATOM 1536 N N . ASN A 1 191 ? 6.492 -33.312 -6.387 1 67.69 191 ASN A N 1
ATOM 1537 C CA . ASN A 1 191 ? 6.102 -31.906 -6.242 1 67.69 191 ASN A CA 1
ATOM 1538 C C . ASN A 1 191 ? 4.582 -31.75 -6.195 1 67.69 191 ASN A C 1
ATOM 1540 O O . ASN A 1 191 ? 3.848 -32.719 -6.355 1 67.69 191 ASN A O 1
ATOM 1544 N N . GLY A 1 192 ? 4.129 -30.688 -5.652 1 78.25 192 GLY A N 1
ATOM 1545 C CA . GLY A 1 192 ? 2.711 -30.375 -5.547 1 78.25 192 GLY A CA 1
ATOM 1546 C C . GLY A 1 192 ? 2.084 -29.984 -6.875 1 78.25 192 GLY A C 1
ATOM 1547 O O . GLY A 1 192 ? 0.916 -29.594 -6.926 1 78.25 192 GLY A O 1
ATOM 1548 N N . PHE A 1 193 ? 2.768 -30.344 -7.984 1 83 193 PHE A N 1
ATOM 1549 C CA . PHE A 1 193 ? 2.309 -29.859 -9.281 1 83 193 PHE A CA 1
ATOM 1550 C C . PHE A 1 193 ? 1.517 -30.953 -10.008 1 83 193 PHE A C 1
ATOM 1552 O O . PHE A 1 193 ? 0.831 -30.672 -10.992 1 83 193 PHE A O 1
ATOM 1559 N N . GLY A 1 194 ? 1.472 -32.094 -9.492 1 83.31 194 GLY A N 1
ATOM 1560 C CA . GLY A 1 194 ? 0.852 -33.281 -10.094 1 83.31 194 GLY A CA 1
ATOM 1561 C C . GLY A 1 194 ? -0.612 -33.062 -10.438 1 83.31 194 GLY A C 1
ATOM 1562 O O . GLY A 1 194 ? -1.035 -33.312 -11.562 1 83.31 194 GLY A O 1
ATOM 1563 N N . PRO A 1 195 ? -1.338 -32.594 -9.477 1 86.75 195 PRO A N 1
ATOM 1564 C CA . PRO A 1 195 ? -2.766 -32.406 -9.734 1 86.75 195 PRO A CA 1
ATOM 1565 C C . PRO A 1 195 ? -3.029 -31.5 -10.938 1 86.75 195 PRO A C 1
ATOM 1567 O O . PRO A 1 195 ? -4.098 -31.578 -11.547 1 86.75 195 PRO A O 1
ATOM 1570 N N . ILE A 1 196 ? -2.094 -30.656 -11.273 1 90.62 196 ILE A N 1
ATOM 1571 C CA . ILE A 1 196 ? -2.229 -29.766 -12.422 1 90.62 196 ILE A CA 1
ATOM 1572 C C . ILE A 1 196 ? -1.703 -30.469 -13.68 1 90.62 196 ILE A C 1
ATOM 1574 O O . ILE A 1 196 ? -2.398 -30.547 -14.695 1 90.62 196 ILE A O 1
ATOM 1578 N N . THR A 1 197 ? -0.545 -31.016 -13.633 1 89.06 197 THR A N 1
ATOM 1579 C CA . THR A 1 197 ? 0.128 -31.547 -14.812 1 89.06 197 THR A CA 1
ATOM 1580 C C . THR A 1 197 ? -0.558 -32.812 -15.305 1 89.06 197 THR A C 1
ATOM 1582 O O . THR A 1 197 ? -0.507 -33.125 -16.5 1 89.06 197 THR A O 1
ATOM 1585 N N . ASN A 1 198 ? -1.238 -33.5 -14.438 1 89.31 198 ASN A N 1
ATOM 1586 C CA . ASN A 1 198 ? -1.915 -34.75 -14.812 1 89.31 198 ASN A CA 1
ATOM 1587 C C . ASN A 1 198 ? -3.076 -34.469 -15.766 1 89.31 198 ASN A C 1
ATOM 1589 O O . ASN A 1 198 ? -3.547 -35.406 -16.438 1 89.31 198 ASN A O 1
ATOM 1593 N N . HIS A 1 199 ? -3.48 -33.25 -15.852 1 93.81 199 HIS A N 1
ATOM 1594 C CA . HIS A 1 199 ? -4.691 -33 -16.609 1 93.81 199 HIS A CA 1
ATOM 1595 C C . HIS A 1 199 ? -4.41 -32.062 -17.781 1 93.81 199 HIS A C 1
ATOM 1597 O O . HIS A 1 199 ? -5.34 -31.562 -18.438 1 93.81 199 HIS A O 1
ATOM 1603 N N . LEU A 1 200 ? -3.242 -31.797 -18.094 1 96.69 200 LEU A N 1
ATOM 1604 C CA . LEU A 1 200 ? -2.875 -30.844 -19.125 1 96.69 200 LEU A CA 1
ATOM 1605 C C . LEU A 1 200 ? -3.396 -31.266 -20.484 1 96.69 200 LEU A C 1
ATOM 1607 O O . LEU A 1 200 ? -3.729 -30.438 -21.328 1 96.69 200 LEU A O 1
ATOM 1611 N N . LYS A 1 201 ? -3.512 -32.594 -20.703 1 96.56 201 LYS A N 1
ATOM 1612 C CA . LYS A 1 201 ? -3.986 -33.094 -21.984 1 96.56 201 LYS A CA 1
ATOM 1613 C C . LYS A 1 201 ? -5.445 -32.719 -22.219 1 96.56 201 LYS A C 1
ATOM 1615 O O . LYS A 1 201 ? -5.922 -32.75 -23.359 1 96.56 201 LYS A O 1
ATOM 1620 N N . LYS A 1 202 ? -6.105 -32.375 -21.125 1 97.56 202 LYS A N 1
ATOM 1621 C CA . LYS A 1 202 ? -7.527 -32.031 -21.219 1 97.56 202 LYS A CA 1
ATOM 1622 C C . LYS A 1 202 ? -7.727 -30.547 -21.547 1 97.56 202 LYS A C 1
ATOM 1624 O O . LYS A 1 202 ? -8.828 -30.141 -21.922 1 97.56 202 LYS A O 1
ATOM 1629 N N . VAL A 1 203 ? -6.664 -29.781 -21.516 1 98.25 203 VAL A N 1
ATOM 1630 C CA . VAL A 1 203 ? -6.809 -28.344 -21.719 1 98.25 203 VAL A CA 1
ATOM 1631 C C . VAL A 1 203 ? -5.758 -27.844 -22.719 1 98.25 203 VAL A C 1
ATOM 1633 O O . VAL A 1 203 ? -5.164 -26.781 -22.531 1 98.25 203 VAL A O 1
ATOM 1636 N N . ILE A 1 204 ? -5.523 -28.516 -23.719 1 98.31 204 ILE A N 1
ATOM 1637 C CA . ILE A 1 204 ? -4.477 -28.234 -24.688 1 98.31 204 ILE A CA 1
ATOM 1638 C C . ILE A 1 204 ? -4.832 -26.953 -25.453 1 98.31 204 ILE A C 1
ATOM 1640 O O . ILE A 1 204 ? -3.969 -26.109 -25.703 1 98.31 204 ILE A O 1
ATOM 1644 N N . TYR A 1 205 ? -6.07 -26.797 -25.797 1 97.81 205 TYR A N 1
ATOM 1645 C CA . TYR A 1 205 ? -6.469 -25.734 -26.703 1 97.81 205 TYR A CA 1
ATOM 1646 C C . TYR A 1 205 ? -7.195 -24.625 -25.953 1 97.81 205 TYR A C 1
ATOM 1648 O O . TYR A 1 205 ? -7.875 -24.891 -24.953 1 97.81 205 TYR A O 1
ATOM 1656 N N . ARG A 1 206 ? -7.086 -23.453 -26.516 1 96.44 206 ARG A N 1
ATOM 1657 C CA . ARG A 1 206 ? -7.781 -22.312 -25.938 1 96.44 206 ARG A CA 1
ATOM 1658 C C . ARG A 1 206 ? -9.266 -22.609 -25.766 1 96.44 206 ARG A C 1
ATOM 1660 O O . ARG A 1 206 ? -9.898 -23.188 -26.641 1 96.44 206 ARG A O 1
ATOM 1667 N N . GLY A 1 207 ? -9.727 -22.141 -24.609 1 95.75 207 GLY A N 1
ATOM 1668 C CA . GLY A 1 207 ? -11.148 -22.281 -24.328 1 95.75 207 GLY A CA 1
ATOM 1669 C C . GLY A 1 207 ? -11.484 -23.562 -23.594 1 95.75 207 GLY A C 1
ATOM 1670 O O . GLY A 1 207 ? -12.562 -23.703 -23.016 1 95.75 207 GLY A O 1
ATOM 1671 N N . GLN A 1 208 ? -10.57 -24.531 -23.609 1 97.44 208 GLN A N 1
ATOM 1672 C CA . GLN A 1 208 ? -10.797 -25.781 -22.891 1 97.44 208 GLN A CA 1
ATOM 1673 C C . GLN A 1 208 ? -10.594 -25.578 -21.391 1 97.44 208 GLN A C 1
ATOM 1675 O O . GLN A 1 208 ? -9.812 -24.734 -20.969 1 97.44 208 GLN A O 1
ATOM 1680 N N . ASN A 1 209 ? -11.383 -26.359 -20.641 1 96.69 209 ASN A N 1
ATOM 1681 C CA . ASN A 1 209 ? -11.281 -26.344 -19.188 1 96.69 209 ASN A CA 1
ATOM 1682 C C . ASN A 1 209 ? -11.531 -27.719 -18.594 1 96.69 209 ASN A C 1
ATOM 1684 O O . ASN A 1 209 ? -12.086 -28.594 -19.25 1 96.69 209 ASN A O 1
ATOM 1688 N N . PHE A 1 210 ? -11.055 -27.891 -17.359 1 96.38 210 PHE A N 1
ATOM 1689 C CA . PHE A 1 210 ? -11.18 -29.172 -16.672 1 96.38 210 PHE A CA 1
ATOM 1690 C C . PHE A 1 210 ? -11.227 -28.984 -15.164 1 96.38 210 PHE A C 1
ATOM 1692 O O . PHE A 1 210 ? -10.414 -28.25 -14.602 1 96.38 210 PHE A O 1
ATOM 1699 N N . PRO A 1 211 ? -12.172 -29.641 -14.492 1 94.25 211 PRO A N 1
ATOM 1700 C CA . PRO A 1 211 ? -12.234 -29.531 -13.031 1 94.25 211 PRO A CA 1
ATOM 1701 C C . PRO A 1 211 ? -11.078 -30.25 -12.336 1 94.25 211 PRO A C 1
ATOM 1703 O O . PRO A 1 211 ? -10.719 -31.359 -12.719 1 94.25 211 PRO A O 1
ATOM 1706 N N . VAL A 1 212 ? -10.445 -29.609 -11.414 1 91.88 212 VAL A N 1
ATOM 1707 C CA . VAL A 1 212 ? -9.383 -30.156 -10.578 1 91.88 212 VAL A CA 1
ATOM 1708 C C . VAL A 1 212 ? -9.836 -30.172 -9.117 1 91.88 212 VAL A C 1
ATOM 1710 O O . VAL A 1 212 ? -10.297 -29.156 -8.586 1 91.88 212 VAL A O 1
ATOM 1713 N N . SER A 1 213 ? -9.68 -31.328 -8.516 1 86.94 213 SER A N 1
ATOM 1714 C CA . SER A 1 213 ? -10.07 -31.453 -7.113 1 86.94 213 SER A CA 1
ATOM 1715 C C . SER A 1 213 ? -8.859 -31.703 -6.227 1 86.94 213 SER A C 1
ATOM 1717 O O . SER A 1 213 ? -7.812 -32.156 -6.707 1 86.94 213 SER A O 1
ATOM 1719 N N . ASP A 1 214 ? -8.961 -31.312 -5.004 1 84.25 214 ASP A N 1
ATOM 1720 C CA . ASP A 1 214 ? -8.039 -31.672 -3.932 1 84.25 214 ASP A CA 1
ATOM 1721 C C . ASP A 1 214 ? -6.648 -31.078 -4.184 1 84.25 214 ASP A C 1
ATOM 1723 O O . ASP A 1 214 ? -5.641 -31.766 -4.012 1 84.25 214 ASP A O 1
ATOM 1727 N N . LEU A 1 215 ? -6.613 -29.922 -4.68 1 89.62 215 LEU A N 1
ATOM 1728 C CA . LEU A 1 2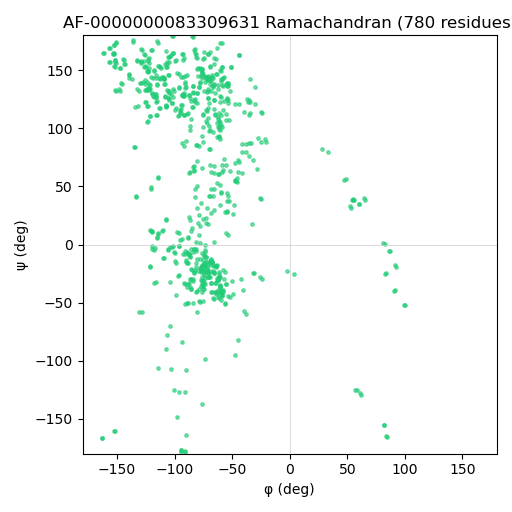15 ? -5.336 -29.234 -4.801 1 89.62 215 LEU A CA 1
ATOM 1729 C C . LEU A 1 215 ? -4.949 -28.578 -3.479 1 89.62 215 LEU A C 1
ATOM 1731 O O . LEU A 1 215 ? -5.734 -27.812 -2.904 1 89.62 215 LEU A O 1
ATOM 1735 N N . ASN A 1 216 ? -3.818 -28.875 -3 1 89.38 216 ASN A N 1
ATOM 1736 C CA . ASN A 1 216 ? -3.27 -28.219 -1.826 1 89.38 216 ASN A CA 1
ATOM 1737 C C . ASN A 1 216 ? -2.264 -27.125 -2.213 1 89.38 216 ASN A C 1
ATOM 1739 O O . ASN A 1 216 ? -1.179 -27.438 -2.711 1 89.38 216 ASN A O 1
ATOM 1743 N N . LEU A 1 217 ? -2.59 -25.922 -1.891 1 92.62 217 LEU A N 1
ATOM 1744 C CA . LEU A 1 217 ? -1.751 -24.797 -2.287 1 92.62 217 LEU A CA 1
ATOM 1745 C C . LEU A 1 217 ? -0.38 -24.875 -1.625 1 92.62 217 LEU A C 1
ATOM 1747 O O . LEU A 1 217 ? 0.625 -24.469 -2.213 1 92.62 217 LEU A O 1
ATOM 1751 N N . GLN A 1 218 ? -0.348 -25.375 -0.463 1 90.19 218 GLN A N 1
ATOM 1752 C CA . GLN A 1 218 ? 0.913 -25.453 0.266 1 90.19 218 GLN A CA 1
ATOM 1753 C C . GLN A 1 218 ? 1.908 -26.359 -0.466 1 90.19 218 GLN A C 1
ATOM 1755 O O . GLN A 1 218 ? 3.121 -26.156 -0.364 1 90.19 218 GLN A O 1
ATOM 1760 N N . ASP A 1 219 ? 1.375 -27.297 -1.167 1 88.69 219 ASP A N 1
ATOM 1761 C CA . ASP A 1 219 ? 2.236 -28.219 -1.89 1 88.69 219 ASP A CA 1
ATOM 1762 C C . ASP A 1 219 ? 2.883 -27.547 -3.098 1 88.69 219 ASP A C 1
ATOM 1764 O O . ASP A 1 219 ? 3.842 -28.078 -3.668 1 88.69 219 ASP A O 1
ATOM 1768 N N . LEU A 1 220 ? 2.348 -26.422 -3.457 1 92.31 220 LEU A N 1
ATOM 1769 C CA . LEU A 1 220 ? 2.918 -25.672 -4.57 1 92.31 220 LEU A CA 1
ATOM 1770 C C . LEU A 1 220 ? 4.027 -24.75 -4.086 1 92.31 220 LEU A C 1
ATOM 1772 O O . LEU A 1 220 ? 4.754 -24.156 -4.895 1 92.31 220 LEU A O 1
ATOM 1776 N N . LEU A 1 221 ? 4.152 -24.656 -2.82 1 93.75 221 LEU A N 1
ATOM 1777 C CA . LEU A 1 221 ? 5.172 -23.797 -2.246 1 93.75 221 LEU A CA 1
ATOM 1778 C C . LEU A 1 221 ? 6.43 -24.578 -1.899 1 93.75 221 LEU A C 1
ATOM 1780 O O . LEU A 1 221 ? 6.348 -25.75 -1.536 1 93.75 221 LEU A O 1
ATOM 1784 N N . PRO A 1 222 ? 7.562 -23.891 -2.041 1 93.5 222 PRO A N 1
ATOM 1785 C CA . PRO A 1 222 ? 8.781 -24.547 -1.542 1 93.5 222 PRO A CA 1
ATOM 1786 C C . PRO A 1 222 ? 8.828 -24.609 -0.018 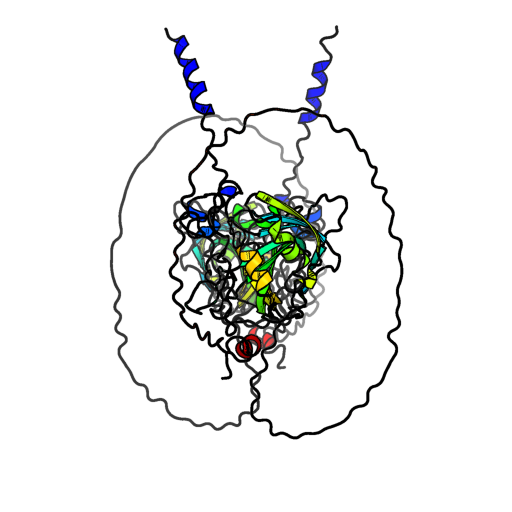1 93.5 222 PRO A C 1
ATOM 1788 O O . PRO A 1 222 ? 8.125 -23.859 0.66 1 93.5 222 PRO A O 1
ATOM 1791 N N . SER A 1 223 ? 9.695 -25.453 0.485 1 90.5 223 SER A N 1
ATOM 1792 C CA . SER A 1 223 ? 9.867 -25.609 1.926 1 90.5 223 SER A CA 1
ATOM 1793 C C . SER A 1 223 ? 10.805 -24.547 2.484 1 90.5 223 SER A C 1
ATOM 1795 O O . SER A 1 223 ? 11.914 -24.844 2.922 1 90.5 223 SER A O 1
ATOM 1797 N N . THR A 1 224 ? 10.422 -23.297 2.48 1 94.06 224 THR A N 1
ATOM 1798 C CA . THR A 1 224 ? 11.172 -22.188 3.053 1 94.06 224 THR A CA 1
ATOM 1799 C C . THR A 1 224 ? 10.227 -21.125 3.586 1 94.06 224 THR A C 1
ATOM 1801 O O . THR A 1 224 ? 9.094 -21 3.117 1 94.06 224 THR A O 1
ATOM 1804 N N . SER A 1 225 ? 10.688 -20.453 4.535 1 95.25 225 SER A N 1
ATOM 1805 C CA . SER A 1 225 ? 9.945 -19.312 5.047 1 95.25 225 SER A CA 1
ATOM 1806 C C . SER A 1 225 ? 10.562 -18 4.562 1 95.25 225 SER A C 1
ATOM 1808 O O . SER A 1 225 ? 10.039 -16.922 4.852 1 95.25 225 SER A O 1
ATOM 1810 N N . ASP A 1 226 ? 11.664 -18.141 3.826 1 96.19 226 ASP A N 1
ATOM 1811 C CA . ASP A 1 226 ? 12.367 -16.953 3.346 1 96.19 226 ASP A CA 1
ATOM 1812 C C . ASP A 1 226 ? 11.742 -16.438 2.057 1 96.19 226 ASP A C 1
ATOM 1814 O O . ASP A 1 226 ? 11.359 -17.203 1.182 1 96.19 226 ASP A O 1
ATOM 1818 N N . PHE A 1 227 ? 11.625 -15.164 2.066 1 98 227 PHE A N 1
ATOM 1819 C CA . PHE A 1 227 ? 11.039 -14.578 0.869 1 98 227 PHE A CA 1
ATOM 1820 C C . PHE A 1 227 ? 11.508 -13.148 0.677 1 98 227 PHE A C 1
ATOM 1822 O O . PHE A 1 227 ? 12.148 -12.57 1.563 1 98 227 PHE A O 1
ATOM 1829 N N . MET A 1 228 ? 11.328 -12.562 -0.49 1 97.88 228 MET A N 1
ATOM 1830 C CA . MET A 1 228 ? 11.438 -11.156 -0.84 1 97.88 228 MET A CA 1
ATOM 1831 C C . MET A 1 228 ? 10.07 -10.562 -1.163 1 97.88 228 MET A C 1
ATOM 1833 O O . MET A 1 228 ? 9.203 -11.258 -1.694 1 97.88 228 MET A O 1
ATOM 1837 N N . THR A 1 229 ? 9.898 -9.344 -0.796 1 97.94 229 THR A N 1
ATOM 1838 C CA . THR A 1 229 ? 8.586 -8.75 -1.006 1 97.94 229 THR A CA 1
ATOM 1839 C C . THR A 1 229 ? 8.719 -7.309 -1.489 1 97.94 229 THR A C 1
ATOM 1841 O O . THR A 1 229 ? 9.688 -6.621 -1.16 1 97.94 229 THR A O 1
ATOM 1844 N N . TYR A 1 230 ? 7.812 -6.906 -2.309 1 97.12 230 TYR A N 1
ATOM 1845 C CA . TYR A 1 230 ? 7.703 -5.539 -2.801 1 97.12 230 TYR A CA 1
ATOM 1846 C C . TYR A 1 230 ? 6.281 -5.238 -3.264 1 97.12 230 TYR A C 1
ATOM 1848 O O . TYR A 1 230 ? 5.5 -6.156 -3.533 1 97.12 230 TYR A O 1
ATOM 1856 N N . GLU A 1 231 ? 5.941 -3.953 -3.275 1 96.81 231 GLU A N 1
ATOM 1857 C CA . GLU A 1 231 ? 4.672 -3.514 -3.852 1 96.81 231 GLU A CA 1
ATOM 1858 C C . GLU A 1 231 ? 4.785 -3.34 -5.363 1 96.81 231 GLU A C 1
ATOM 1860 O O . GLU A 1 231 ? 5.742 -2.742 -5.855 1 96.81 231 GLU A O 1
ATOM 1865 N N . GLY A 1 232 ? 3.861 -3.889 -6.098 1 98.19 232 GLY A N 1
ATOM 1866 C CA . GLY A 1 232 ? 3.92 -3.814 -7.547 1 98.19 232 GLY A CA 1
ATOM 1867 C C . GLY A 1 232 ? 2.555 -3.893 -8.203 1 98.19 232 GLY A C 1
ATOM 1868 O O . GLY A 1 232 ? 1.544 -3.539 -7.59 1 98.19 232 GLY A O 1
ATOM 1869 N N . SER A 1 233 ? 2.562 -4.23 -9.484 1 98.38 233 SER A N 1
ATOM 1870 C CA . SER A 1 233 ? 1.354 -4.309 -10.305 1 98.38 233 SER A CA 1
ATOM 1871 C C . SER A 1 233 ? 1.083 -5.738 -10.758 1 98.38 233 SER A C 1
ATOM 1873 O O . SER A 1 233 ? 1.895 -6.637 -10.516 1 98.38 233 SER A O 1
ATOM 1875 N N . LEU A 1 234 ? -0.042 -5.867 -11.375 1 97.62 234 LEU A N 1
ATOM 1876 C CA . LEU A 1 234 ? -0.286 -7.082 -12.148 1 97.62 234 LEU A CA 1
ATOM 1877 C C . LEU A 1 234 ? 0.685 -7.188 -13.32 1 97.62 234 LEU A C 1
ATOM 1879 O O . LEU A 1 234 ? 1.254 -6.18 -13.75 1 97.62 234 LEU A O 1
ATOM 1883 N N . THR A 1 235 ? 0.848 -8.352 -13.82 1 97.44 235 THR A N 1
ATOM 1884 C CA . THR A 1 235 ? 1.728 -8.57 -14.961 1 97.44 235 THR A CA 1
ATOM 1885 C C . THR A 1 235 ? 0.918 -8.914 -16.203 1 97.44 235 THR A C 1
ATOM 1887 O O . THR A 1 235 ? 1.468 -9.414 -17.188 1 97.44 235 THR A O 1
ATOM 1890 N N . PHE A 1 236 ? -0.332 -8.742 -16.172 1 94.56 236 PHE A N 1
ATOM 1891 C CA . PHE A 1 236 ? -1.265 -8.875 -17.281 1 94.56 236 PHE A CA 1
ATOM 1892 C C . PHE A 1 236 ? -2.152 -7.637 -17.391 1 94.56 236 PHE A C 1
ATOM 1894 O O . PHE A 1 236 ? -2.16 -6.793 -16.5 1 94.56 236 PHE A O 1
ATOM 1901 N N . PRO A 1 237 ? -2.891 -7.5 -18.5 1 92.19 237 PRO A N 1
ATOM 1902 C CA . PRO A 1 237 ? -3.555 -6.219 -18.75 1 92.19 237 PRO A CA 1
ATOM 1903 C C . PRO A 1 237 ? -4.367 -5.73 -17.547 1 92.19 237 PRO A C 1
ATOM 1905 O O . PRO A 1 237 ? -5.023 -6.531 -16.875 1 92.19 237 PRO A O 1
ATOM 1908 N N . GLY A 1 238 ? -4.492 -4.398 -17.484 1 92.56 238 GLY A N 1
ATOM 1909 C CA . GLY A 1 238 ? -4.887 -3.652 -16.297 1 92.56 238 GLY A CA 1
ATOM 1910 C C . GLY A 1 238 ? -3.713 -3.039 -15.562 1 92.56 238 GLY A C 1
ATOM 1911 O O . GLY A 1 238 ? -3.662 -1.823 -15.367 1 92.56 238 GLY A O 1
ATOM 1912 N N . CYS A 1 239 ? -2.758 -3.84 -15.273 1 96.69 239 CYS A N 1
ATOM 1913 C CA . CYS A 1 239 ? -1.476 -3.428 -14.719 1 96.69 239 CYS A CA 1
ATOM 1914 C C . CYS A 1 239 ? -1.671 -2.578 -13.469 1 96.69 239 CYS A C 1
ATOM 1916 O O . CYS A 1 239 ? -0.902 -1.648 -13.219 1 96.69 239 CYS A O 1
ATOM 1918 N N . TRP A 1 240 ? -2.748 -2.898 -12.773 1 96.75 240 TRP A N 1
ATOM 1919 C CA . TRP A 1 240 ? -3.059 -2.105 -11.586 1 96.75 240 TRP A CA 1
ATOM 1920 C C . TRP A 1 240 ? -2.006 -2.309 -10.5 1 96.75 240 TRP A C 1
ATOM 1922 O O . TRP A 1 240 ? -1.57 -3.436 -10.258 1 96.75 240 TRP A O 1
ATOM 1932 N N . GLU A 1 241 ? -1.607 -1.249 -9.93 1 97.31 241 GLU A N 1
ATOM 1933 C CA . GLU A 1 241 ? -0.562 -1.269 -8.906 1 97.31 241 GLU A CA 1
ATOM 1934 C C . GLU A 1 241 ? -1.148 -1.522 -7.523 1 97.31 241 GLU A C 1
ATOM 1936 O O . GLU A 1 241 ? -0.986 -0.705 -6.613 1 97.31 241 GLU A O 1
ATOM 1941 N N . SER A 1 242 ? -1.757 -2.672 -7.371 1 97.56 242 SER A N 1
ATOM 1942 C CA . SER A 1 242 ? -2.473 -3.031 -6.152 1 97.56 242 SER A CA 1
ATOM 1943 C C . SER A 1 242 ? -1.898 -4.301 -5.527 1 97.56 242 SER A C 1
ATOM 1945 O O . SER A 1 242 ? -2.457 -4.832 -4.566 1 97.56 242 SER A O 1
ATOM 1947 N N . VAL A 1 243 ? -0.729 -4.734 -5.992 1 98.62 243 VAL A N 1
ATOM 1948 C CA . VAL A 1 243 ? -0.301 -6.086 -5.66 1 98.62 243 VAL A CA 1
ATOM 1949 C C . VAL A 1 243 ? 0.856 -6.035 -4.664 1 98.62 243 VAL A C 1
ATOM 1951 O O . VAL A 1 243 ? 1.832 -5.312 -4.875 1 98.62 243 VAL A O 1
ATOM 1954 N N . THR A 1 244 ? 0.709 -6.734 -3.615 1 98.38 244 THR A N 1
ATOM 1955 C CA . THR A 1 244 ? 1.849 -7.098 -2.777 1 98.38 244 THR A CA 1
ATOM 1956 C C . THR A 1 244 ? 2.469 -8.414 -3.244 1 98.38 244 THR A C 1
ATOM 1958 O O . THR A 1 244 ? 1.864 -9.477 -3.096 1 98.38 244 THR A O 1
ATOM 1961 N N . TRP A 1 245 ? 3.648 -8.328 -3.74 1 98.81 245 TRP A N 1
ATOM 1962 C CA . TRP A 1 245 ? 4.348 -9.508 -4.242 1 98.81 245 TRP A CA 1
ATOM 1963 C C . TRP A 1 245 ? 5.168 -10.164 -3.141 1 98.81 245 TRP A C 1
ATOM 1965 O O . TRP A 1 245 ? 5.859 -9.484 -2.381 1 98.81 245 TRP A O 1
ATOM 1975 N N . ILE A 1 246 ? 5.094 -11.414 -3.078 1 98.75 246 ILE A N 1
ATOM 1976 C CA . ILE A 1 246 ? 5.91 -12.258 -2.209 1 98.75 246 ILE A CA 1
ATOM 1977 C C . ILE A 1 246 ? 6.641 -13.305 -3.041 1 98.75 246 ILE A C 1
ATOM 1979 O O . ILE A 1 246 ? 6.031 -14.266 -3.521 1 98.75 246 ILE A O 1
ATOM 1983 N N . LEU A 1 247 ? 7.895 -13.125 -3.227 1 98.62 247 LEU A N 1
ATOM 1984 C CA . LEU A 1 247 ? 8.727 -14.055 -3.99 1 98.62 247 LEU A CA 1
ATOM 1985 C C . LEU A 1 247 ? 9.43 -15.039 -3.064 1 98.62 247 LEU A C 1
ATOM 1987 O O . LEU A 1 247 ? 10.352 -14.656 -2.332 1 98.62 247 LEU A O 1
ATOM 1991 N N . MET A 1 248 ? 9.023 -16.281 -3.148 1 97.81 248 MET A N 1
ATOM 1992 C CA . MET A 1 248 ? 9.664 -17.297 -2.303 1 97.81 248 MET A CA 1
ATOM 1993 C C . MET A 1 248 ? 11.117 -17.484 -2.695 1 97.81 248 MET A C 1
ATOM 1995 O O . MET A 1 248 ? 11.453 -17.484 -3.883 1 97.81 248 MET A O 1
ATOM 1999 N N . ASN A 1 249 ? 11.906 -17.594 -1.711 1 96.62 249 ASN A N 1
ATOM 2000 C CA . ASN A 1 249 ? 13.344 -17.562 -1.949 1 96.62 249 ASN A CA 1
ATOM 2001 C C . ASN A 1 249 ? 13.883 -18.969 -2.26 1 96.62 249 ASN A C 1
ATOM 2003 O O . ASN A 1 249 ? 15.023 -19.281 -1.918 1 96.62 249 ASN A O 1
ATOM 2007 N N . LYS A 1 250 ? 13.172 -19.906 -2.711 1 94.31 250 LYS A N 1
ATOM 2008 C CA . LYS A 1 250 ? 13.523 -21.234 -3.199 1 94.31 250 LYS A CA 1
ATOM 2009 C C . LYS A 1 250 ? 12.594 -21.688 -4.32 1 94.31 250 LYS A C 1
ATOM 2011 O O . LYS A 1 250 ? 11.383 -21.469 -4.242 1 94.31 250 LYS A O 1
ATOM 2016 N N . PRO A 1 251 ? 13.148 -22.297 -5.324 1 92.69 251 PRO A N 1
ATOM 2017 C CA . PRO A 1 251 ? 12.281 -22.812 -6.379 1 92.69 251 PRO A CA 1
ATOM 2018 C C . PRO A 1 251 ? 11.68 -24.172 -6.027 1 92.69 251 PRO A C 1
ATOM 2020 O O . PRO A 1 251 ? 12.117 -24.828 -5.074 1 92.69 251 PRO A O 1
ATOM 2023 N N . ILE A 1 252 ? 10.711 -24.516 -6.742 1 91.88 252 ILE A N 1
ATOM 2024 C CA . ILE A 1 252 ? 10.281 -25.906 -6.762 1 91.88 252 ILE A CA 1
ATOM 2025 C C . ILE A 1 252 ? 10.797 -26.594 -8.023 1 91.88 252 ILE A C 1
ATOM 2027 O O . ILE A 1 252 ? 11.234 -25.922 -8.961 1 91.88 252 ILE A O 1
ATOM 2031 N N . TYR A 1 253 ? 10.727 -27.938 -7.949 1 89.88 253 TYR A N 1
ATOM 2032 C CA . TYR A 1 253 ? 11.312 -28.672 -9.062 1 89.88 253 TYR A CA 1
ATOM 2033 C C . TYR A 1 253 ? 10.242 -29.453 -9.82 1 89.88 253 TYR A C 1
ATOM 2035 O O . TYR A 1 253 ? 9.328 -30.016 -9.211 1 89.88 253 TYR A O 1
ATOM 2043 N N . VAL A 1 254 ? 10.336 -29.406 -11.086 1 88.62 254 VAL A N 1
ATOM 2044 C CA . VAL A 1 254 ? 9.445 -30.156 -11.961 1 88.62 254 VAL A CA 1
ATOM 2045 C C . VAL A 1 254 ? 10.266 -31.016 -12.922 1 88.62 254 VAL A C 1
ATOM 2047 O O . VAL A 1 254 ? 11.383 -30.641 -13.289 1 88.62 254 VAL A O 1
ATOM 2050 N N . SER A 1 255 ? 9.664 -32.062 -13.336 1 88.25 255 SER A N 1
ATOM 2051 C CA . SER A 1 255 ? 10.375 -32.938 -14.258 1 88.25 255 SER A CA 1
ATOM 2052 C C . SER A 1 255 ? 10.305 -32.438 -15.688 1 88.25 255 SER A C 1
ATOM 2054 O O . SER A 1 255 ? 9.414 -31.641 -16.031 1 88.25 255 SER A O 1
ATOM 2056 N N . SER A 1 256 ? 11.219 -32.938 -16.469 1 87.94 256 SER A N 1
ATOM 2057 C CA . SER A 1 256 ? 11.266 -32.531 -17.875 1 87.94 256 SER A CA 1
ATOM 2058 C C . SER A 1 256 ? 9.961 -32.875 -18.594 1 87.94 256 SER A C 1
ATOM 2060 O O . SER A 1 256 ? 9.438 -32.094 -19.375 1 87.94 256 SER A O 1
ATOM 2062 N N . PRO A 1 257 ? 9.453 -34.094 -18.328 1 88.56 257 PRO A N 1
ATOM 2063 C CA . PRO A 1 257 ? 8.195 -34.406 -19 1 88.56 257 PRO A CA 1
ATOM 2064 C C . PRO A 1 257 ? 7.055 -33.469 -18.594 1 88.56 257 PRO A C 1
ATOM 2066 O O . PRO A 1 257 ? 6.203 -33.156 -19.438 1 88.56 257 PRO A O 1
ATOM 2069 N N . GLU A 1 258 ? 6.996 -33.125 -17.391 1 89.75 258 GLU A N 1
ATOM 2070 C CA . GLU A 1 258 ? 5.961 -32.188 -16.938 1 89.75 258 GLU A CA 1
ATOM 2071 C C . GLU A 1 258 ? 6.086 -30.844 -17.625 1 89.75 258 GLU A C 1
ATOM 2073 O O . GLU A 1 258 ? 5.086 -30.266 -18.062 1 89.75 258 GLU A O 1
ATOM 2078 N N . LEU A 1 259 ? 7.281 -30.328 -17.688 1 90.56 259 LEU A N 1
ATOM 2079 C CA . LEU A 1 259 ? 7.52 -29.062 -18.375 1 90.56 259 LEU A CA 1
ATOM 2080 C C . LEU A 1 259 ? 7.191 -29.188 -19.859 1 90.56 259 LEU A C 1
ATOM 2082 O O . LEU A 1 259 ? 6.66 -28.25 -20.469 1 90.56 259 LEU A O 1
ATOM 2086 N N . TYR A 1 260 ? 7.574 -30.312 -20.438 1 91.31 260 TYR A N 1
ATOM 2087 C CA . TYR A 1 260 ? 7.258 -30.562 -21.828 1 91.31 260 TYR A CA 1
ATOM 2088 C C . TYR A 1 260 ? 5.75 -30.562 -22.062 1 91.31 260 TYR A C 1
ATOM 2090 O O . TYR A 1 260 ? 5.273 -30.062 -23.078 1 91.31 260 TYR A O 1
ATOM 2098 N N . ALA A 1 261 ? 5.051 -31.172 -21.141 1 93.44 261 ALA A N 1
ATOM 2099 C CA . ALA A 1 261 ? 3.596 -31.188 -21.266 1 93.44 261 ALA A CA 1
ATOM 2100 C C . ALA A 1 261 ? 3.023 -29.781 -21.297 1 93.44 261 ALA A C 1
ATOM 2102 O O . ALA A 1 261 ? 2.068 -29.5 -22.016 1 93.44 261 ALA A O 1
ATOM 2103 N N . LEU A 1 262 ? 3.516 -28.906 -20.5 1 95.44 262 LEU A N 1
ATOM 2104 C CA . LEU A 1 262 ? 3.1 -27.516 -20.531 1 95.44 262 LEU A CA 1
ATOM 2105 C C . LEU A 1 262 ? 3.354 -26.891 -21.891 1 95.44 262 LEU A C 1
ATOM 2107 O O . LEU A 1 262 ? 2.512 -26.156 -22.406 1 95.44 262 LEU A O 1
ATOM 2111 N N . ARG A 1 263 ? 4.418 -27.203 -22.469 1 94.44 263 ARG A N 1
ATOM 2112 C CA . ARG A 1 263 ? 4.855 -26.609 -23.734 1 94.44 263 ARG A CA 1
ATOM 2113 C C . ARG A 1 263 ? 4.027 -27.141 -24.891 1 94.44 263 ARG A C 1
ATOM 2115 O O . ARG A 1 263 ? 4.168 -26.656 -26.031 1 94.44 263 ARG A O 1
ATOM 2122 N N . GLN A 1 264 ? 3.16 -28.062 -24.672 1 96.25 264 GLN A N 1
ATOM 2123 C CA . GLN A 1 264 ? 2.277 -28.594 -25.703 1 96.25 264 GLN A CA 1
ATOM 2124 C C . GLN A 1 264 ? 0.984 -27.781 -25.781 1 96.25 264 GLN A C 1
ATOM 2126 O O . GLN A 1 264 ? 0.23 -27.906 -26.75 1 96.25 264 GLN A O 1
ATOM 2131 N N . LEU A 1 265 ? 0.736 -27 -24.766 1 97.5 265 LEU A N 1
ATOM 2132 C CA . LEU A 1 265 ? -0.483 -26.203 -24.781 1 97.5 265 LEU A CA 1
ATOM 2133 C C . LEU A 1 265 ? -0.457 -25.188 -25.922 1 97.5 265 LEU A C 1
ATOM 2135 O O . LEU A 1 265 ? 0.604 -24.656 -26.266 1 97.5 265 LEU A O 1
ATOM 2139 N N . GLN A 1 266 ? -1.653 -24.938 -26.453 1 96.81 266 GLN A N 1
ATOM 2140 C CA . GLN A 1 266 ? -1.757 -24.094 -27.641 1 96.81 266 GLN A CA 1
ATOM 2141 C C . GLN A 1 266 ? -2.451 -22.766 -27.328 1 96.81 266 GLN A C 1
ATOM 2143 O O . GLN A 1 266 ? -3.303 -22.719 -26.438 1 96.81 266 GLN A O 1
ATOM 2148 N N . GLN A 1 267 ? -2.135 -21.766 -28.062 1 94.5 267 GLN A N 1
ATOM 2149 C CA . GLN A 1 267 ? -2.723 -20.438 -27.875 1 94.5 267 GLN A CA 1
ATOM 2150 C C . GLN A 1 267 ? -4.082 -20.344 -28.578 1 94.5 267 GLN A C 1
ATOM 2152 O O . GLN A 1 267 ? -4.902 -19.484 -28.219 1 94.5 267 GLN A O 1
ATOM 2157 N N . GLY A 1 268 ? -4.258 -21.203 -29.578 1 94.06 268 GLY A N 1
ATOM 2158 C CA . GLY A 1 268 ? -5.516 -21.188 -30.297 1 94.06 268 GLY A CA 1
ATOM 2159 C C . GLY A 1 268 ? -6.453 -22.297 -29.906 1 94.06 268 GLY A C 1
ATOM 2160 O O . GLY A 1 268 ? -6.117 -23.125 -29.031 1 94.06 268 GLY A O 1
ATOM 2161 N N . ASP A 1 269 ? -7.633 -22.281 -30.562 1 94.94 269 ASP A N 1
ATOM 2162 C CA . ASP A 1 269 ? -8.602 -23.344 -30.297 1 94.94 269 ASP A CA 1
ATOM 2163 C C . ASP A 1 269 ? -8.305 -24.578 -31.141 1 94.94 269 ASP A C 1
ATOM 2165 O O . ASP A 1 269 ? -7.34 -24.609 -31.906 1 94.94 269 ASP A O 1
ATOM 2169 N N . LYS A 1 270 ? -9.117 -25.609 -30.953 1 94.94 270 LYS A N 1
ATOM 2170 C CA . LYS A 1 270 ? -8.883 -26.906 -31.578 1 94.94 270 LYS A CA 1
ATOM 2171 C C . LYS A 1 270 ? -8.891 -26.781 -33.094 1 94.94 270 LYS A C 1
ATOM 2173 O O . LYS A 1 270 ? -8.117 -27.469 -33.781 1 94.94 270 LYS A O 1
ATOM 2178 N N . GLN A 1 271 ? -9.719 -25.922 -33.625 1 95.88 271 GLN A N 1
ATOM 2179 C CA . GLN A 1 271 ? -9.852 -25.75 -35.062 1 95.88 271 GLN A CA 1
ATOM 2180 C C . GLN A 1 271 ? -8.664 -24.969 -35.625 1 95.88 271 GLN A C 1
ATOM 2182 O O . GLN A 1 271 ? -8.211 -25.25 -36.75 1 95.88 271 GLN A O 1
ATOM 2187 N N . GLN A 1 272 ? -8.203 -24.047 -34.844 1 94.56 272 GLN A N 1
ATOM 2188 C CA . GLN A 1 272 ? -7.051 -23.219 -35.188 1 94.56 272 GLN A CA 1
ATOM 2189 C C . GLN A 1 272 ? -6.086 -23.094 -34 1 94.56 272 GLN A C 1
ATOM 2191 O O . GLN A 1 272 ? -6.039 -22.047 -33.344 1 94.56 272 GLN A O 1
ATOM 2196 N N . PRO A 1 273 ? -5.281 -23.984 -33.844 1 92.12 273 PRO A N 1
ATOM 2197 C CA . PRO A 1 273 ? -4.445 -24.078 -32.656 1 92.12 273 PRO A CA 1
ATOM 2198 C C . PRO A 1 273 ? -3.457 -22.922 -32.562 1 92.12 273 PRO A C 1
ATOM 2200 O O . PRO A 1 273 ? -3.016 -22.578 -31.453 1 92.12 273 PRO A O 1
ATOM 2203 N N . LYS A 1 274 ? -3.105 -22.297 -33.656 1 91.44 274 LYS A N 1
ATOM 2204 C CA . LYS A 1 274 ? -2.102 -21.25 -33.719 1 91.44 274 LYS A CA 1
ATOM 2205 C C . LYS A 1 274 ? -0.737 -21.75 -33.281 1 91.44 274 LYS A C 1
ATOM 2207 O O . LYS A 1 274 ? -0.271 -22.797 -33.75 1 91.44 274 LYS A O 1
ATOM 2212 N N . ALA A 1 275 ? -0.025 -21.047 -32.281 1 90.06 275 ALA A N 1
ATOM 2213 C CA . ALA A 1 275 ? 1.311 -21.422 -31.828 1 90.06 275 ALA A CA 1
ATOM 2214 C C . ALA A 1 275 ? 1.258 -22.016 -30.422 1 90.06 275 ALA A C 1
ATOM 2216 O O . ALA A 1 275 ? 0.299 -21.797 -29.688 1 90.06 275 ALA A O 1
ATOM 2217 N N . PRO A 1 276 ? 2.23 -22.812 -30.141 1 92.75 276 PRO A N 1
ATOM 2218 C CA . PRO A 1 276 ? 2.342 -23.266 -28.75 1 92.75 276 PRO A CA 1
ATOM 2219 C C . PRO A 1 276 ? 2.4 -22.109 -27.75 1 92.75 276 PRO A C 1
ATOM 2221 O O . PRO A 1 276 ? 3.037 -21.094 -28.031 1 92.75 276 PRO A O 1
ATOM 2224 N N . MET A 1 277 ? 1.703 -22.344 -26.703 1 93.44 277 MET A N 1
ATOM 2225 C CA . MET A 1 277 ? 1.76 -21.359 -25.625 1 93.44 277 MET A CA 1
ATOM 2226 C C . MET A 1 277 ? 3.096 -21.422 -24.891 1 93.44 277 MET A C 1
ATOM 2228 O O . MET A 1 277 ? 3.424 -22.438 -24.281 1 93.44 277 MET A O 1
ATOM 2232 N N . ALA A 1 278 ? 3.855 -20.422 -24.953 1 90.19 278 ALA A N 1
ATOM 2233 C CA . ALA A 1 278 ? 5.125 -20.25 -24.25 1 90.19 278 ALA A CA 1
ATOM 2234 C C . ALA A 1 278 ? 5.547 -18.797 -24.219 1 90.19 278 ALA A C 1
ATOM 2236 O O . ALA A 1 278 ? 4.969 -17.953 -24.906 1 90.19 278 ALA A O 1
ATOM 2237 N N . ASN A 1 279 ? 6.504 -18.5 -23.344 1 90.62 279 ASN A N 1
ATOM 2238 C CA . ASN A 1 279 ? 6.996 -17.141 -23.172 1 90.62 279 ASN A CA 1
ATOM 2239 C C . ASN A 1 279 ? 5.855 -16.172 -22.875 1 90.62 279 ASN A C 1
ATOM 2241 O O . ASN A 1 279 ? 5.758 -15.109 -23.484 1 90.62 279 ASN A O 1
ATOM 2245 N N . ASN A 1 280 ? 4.949 -16.641 -22.109 1 93.12 280 ASN A N 1
ATOM 2246 C CA . ASN A 1 280 ? 3.82 -15.82 -21.688 1 93.12 280 ASN A CA 1
ATOM 2247 C C . ASN A 1 280 ? 4.184 -14.945 -20.5 1 93.12 280 ASN A C 1
ATOM 2249 O O . ASN A 1 280 ? 3.553 -15.039 -19.438 1 93.12 280 ASN A O 1
ATOM 2253 N N . ASN A 1 281 ? 5.078 -14.109 -20.734 1 93.5 281 ASN A N 1
ATOM 2254 C CA . ASN A 1 281 ? 5.672 -13.281 -19.688 1 93.5 281 ASN A CA 1
ATOM 2255 C C . ASN A 1 281 ? 5.684 -11.805 -20.078 1 93.5 281 ASN A C 1
ATOM 2257 O O . ASN A 1 281 ? 5.926 -11.469 -21.234 1 93.5 281 ASN A O 1
ATOM 2261 N N . ARG A 1 282 ? 5.387 -10.984 -19.141 1 94.44 282 ARG A N 1
ATOM 2262 C CA . ARG A 1 282 ? 5.602 -9.555 -19.312 1 94.44 282 ARG A CA 1
ATOM 2263 C C . ARG A 1 282 ? 7.07 -9.195 -19.109 1 94.44 282 ARG A C 1
ATOM 2265 O O . ARG A 1 282 ? 7.727 -9.727 -18.203 1 94.44 282 ARG A O 1
ATOM 2272 N N . PRO A 1 283 ? 7.648 -8.359 -19.969 1 93.5 283 PRO A N 1
ATOM 2273 C CA . PRO A 1 283 ? 9.047 -7.969 -19.781 1 93.5 283 PRO A CA 1
ATOM 2274 C C . PRO A 1 283 ? 9.305 -7.301 -18.438 1 93.5 283 PRO A C 1
ATOM 2276 O O . PRO A 1 283 ? 8.414 -6.648 -17.875 1 93.5 283 PRO A O 1
ATOM 2279 N N . ILE A 1 284 ? 10.492 -7.441 -18 1 96 284 ILE A N 1
ATOM 2280 C CA . ILE A 1 284 ? 10.93 -6.848 -16.734 1 96 284 ILE A CA 1
ATOM 2281 C C . ILE A 1 284 ? 10.625 -5.348 -16.734 1 96 284 ILE A C 1
ATOM 2283 O O . ILE A 1 284 ? 10.859 -4.664 -17.734 1 96 284 ILE A O 1
ATOM 2287 N N . GLN A 1 285 ? 10.125 -4.895 -15.656 1 96.81 285 GLN A N 1
ATOM 2288 C CA . GLN A 1 285 ? 9.82 -3.48 -15.461 1 96.81 285 GLN A CA 1
ATOM 2289 C C . GLN A 1 285 ? 10.867 -2.814 -14.562 1 96.81 285 GLN A C 1
ATOM 2291 O O . GLN A 1 285 ? 11.555 -3.488 -13.797 1 96.81 285 GLN A O 1
ATOM 2296 N N . GLN A 1 286 ? 10.883 -1.469 -14.641 1 95.88 286 GLN A N 1
ATOM 2297 C CA . GLN A 1 286 ? 11.828 -0.706 -13.836 1 95.88 286 GLN A CA 1
ATOM 2298 C C . GLN A 1 286 ? 11.43 -0.712 -12.359 1 95.88 286 GLN A C 1
ATOM 2300 O O . GLN A 1 286 ? 10.242 -0.64 -12.039 1 95.88 286 GLN A O 1
ATOM 2305 N N . LEU A 1 287 ? 12.398 -0.747 -11.516 1 94.44 287 LEU A N 1
ATOM 2306 C CA . LEU A 1 287 ? 12.156 -0.75 -10.078 1 94.44 287 LEU A CA 1
ATOM 2307 C C . LEU A 1 287 ? 11.711 0.627 -9.602 1 94.44 287 LEU A C 1
ATOM 2309 O O . LEU A 1 287 ? 10.891 0.734 -8.688 1 94.44 287 LEU A O 1
ATOM 2313 N N . ASN A 1 288 ? 12.18 1.714 -10.164 1 91.75 288 ASN A N 1
ATOM 2314 C CA . ASN A 1 288 ? 11.82 3.102 -9.891 1 91.75 288 ASN A CA 1
ATOM 2315 C C . ASN A 1 288 ? 11.844 3.402 -8.391 1 91.75 288 ASN A C 1
ATOM 2317 O O . ASN A 1 288 ? 10.852 3.857 -7.832 1 91.75 288 ASN A O 1
ATOM 2321 N N . LYS A 1 289 ? 12.797 3.23 -7.664 1 85.94 289 LYS A N 1
ATOM 2322 C CA . LYS A 1 289 ? 13.102 3.666 -6.305 1 85.94 289 LYS A CA 1
ATOM 2323 C C . LYS A 1 289 ? 12.422 2.766 -5.273 1 85.94 289 LYS A C 1
ATOM 2325 O O . LYS A 1 289 ? 12.492 3.025 -4.074 1 85.94 289 LYS A O 1
ATOM 2330 N N . ARG A 1 290 ? 11.727 1.768 -5.738 1 92.06 290 ARG A N 1
ATOM 2331 C CA . ARG A 1 290 ? 11.109 0.854 -4.781 1 92.06 290 ARG A CA 1
ATOM 2332 C C . ARG A 1 290 ? 12.164 0.026 -4.055 1 92.06 290 ARG A C 1
ATOM 2334 O O . ARG A 1 290 ? 13.188 -0.331 -4.637 1 92.06 290 ARG A O 1
ATOM 2341 N N . SER A 1 291 ? 11.812 -0.145 -2.854 1 91.69 291 SER A N 1
ATOM 2342 C CA . SER A 1 291 ? 12.641 -1.056 -2.066 1 91.69 291 SER A CA 1
ATOM 2343 C C . SER A 1 291 ? 12.094 -2.479 -2.117 1 91.69 291 SER A C 1
ATOM 2345 O O . SER A 1 291 ? 10.875 -2.684 -2.137 1 91.69 291 SER A O 1
ATOM 2347 N N . ILE A 1 292 ? 13.031 -3.41 -2.127 1 96 292 ILE A N 1
ATOM 2348 C CA . ILE A 1 292 ? 12.695 -4.82 -1.976 1 96 292 ILE A CA 1
ATOM 2349 C C . ILE A 1 292 ? 13.117 -5.309 -0.593 1 96 292 ILE A C 1
ATOM 2351 O O . ILE A 1 292 ? 14.305 -5.277 -0.256 1 96 292 ILE A O 1
ATOM 2355 N N . ARG A 1 293 ? 12.172 -5.75 0.176 1 95.69 293 ARG A N 1
ATOM 2356 C CA . ARG A 1 293 ? 12.438 -6.199 1.539 1 95.69 293 ARG A CA 1
ATOM 2357 C C . ARG A 1 293 ? 12.547 -7.719 1.606 1 95.69 293 ARG A C 1
ATOM 2359 O O . ARG A 1 293 ? 12.062 -8.422 0.715 1 95.69 293 ARG A O 1
ATOM 2366 N N . THR A 1 294 ? 13.211 -8.164 2.664 1 96.44 294 THR A N 1
ATOM 2367 C CA . THR A 1 294 ? 13.367 -9.609 2.836 1 96.44 294 THR A CA 1
ATOM 2368 C C . THR A 1 294 ? 13.516 -9.961 4.312 1 96.44 294 THR A C 1
ATOM 2370 O O . THR A 1 294 ? 13.844 -9.102 5.133 1 96.44 294 THR A O 1
ATOM 2373 N N . ASN A 1 295 ? 13.141 -11.172 4.668 1 94.94 295 ASN A N 1
ATOM 2374 C CA . ASN A 1 295 ? 13.383 -11.703 6.004 1 94.94 295 ASN A CA 1
ATOM 2375 C C . ASN A 1 295 ? 14.633 -12.586 6.043 1 94.94 295 ASN A C 1
ATOM 2377 O O . ASN A 1 295 ? 14.875 -13.281 7.027 1 94.94 295 ASN A O 1
ATOM 2381 N N . ILE A 1 296 ? 15.336 -12.531 5.02 1 91.31 296 ILE A N 1
ATOM 2382 C CA . ILE A 1 296 ? 16.562 -13.32 4.922 1 91.31 296 ILE A CA 1
ATOM 2383 C C . ILE A 1 296 ? 17.703 -12.586 5.633 1 91.31 296 ILE A C 1
ATOM 2385 O O . ILE A 1 296 ? 17.984 -11.43 5.34 1 91.31 296 ILE A O 1
ATOM 2389 N N . ILE A 1 297 ? 18.328 -13.203 6.605 1 82.81 297 ILE A N 1
ATOM 2390 C CA . ILE A 1 297 ? 19.469 -12.617 7.301 1 82.81 297 ILE A CA 1
ATOM 2391 C C . ILE A 1 297 ? 20.75 -12.914 6.52 1 82.81 297 ILE A C 1
ATOM 2393 O O . ILE A 1 297 ? 21.094 -14.07 6.281 1 82.81 297 ILE A O 1
ATOM 2397 N N . PHE A 1 298 ? 21.359 -11.836 6.098 1 68.19 298 PHE A N 1
ATOM 2398 C CA . PHE A 1 298 ? 22.609 -12.016 5.348 1 68.19 298 PHE A CA 1
ATOM 2399 C C . PHE A 1 298 ? 23.812 -11.969 6.277 1 68.19 298 PHE A C 1
ATOM 2401 O O . PHE A 1 298 ? 23.844 -11.18 7.223 1 68.19 298 PHE A O 1
ATOM 2408 N N . GLY A 1 299 ? 24.25 -13.102 6.969 1 50.97 299 GLY A N 1
ATOM 2409 C CA . GLY A 1 299 ? 25.422 -13.188 7.836 1 50.97 299 GLY A CA 1
ATOM 2410 C C . GLY A 1 299 ? 26.578 -12.32 7.375 1 50.97 299 GLY A C 1
ATOM 2411 O O . GLY A 1 299 ? 26.734 -12.078 6.176 1 50.97 299 GLY A O 1
ATOM 2412 N N . ALA A 1 300 ? 26.938 -11.453 8.328 1 39.31 300 ALA A N 1
ATOM 2413 C CA . ALA A 1 300 ? 28.25 -10.82 8.18 1 39.31 300 ALA A CA 1
ATOM 2414 C C . ALA A 1 300 ? 29.266 -11.789 7.578 1 39.31 300 ALA A C 1
ATOM 2416 O O . ALA A 1 300 ? 29.219 -12.992 7.848 1 39.31 300 ALA A O 1
ATOM 2417 N N . SER A 1 301 ? 29.875 -11.711 6.719 1 31.94 301 SER A N 1
ATOM 2418 C CA . SER A 1 301 ? 31.094 -12.469 6.441 1 31.94 301 SER A CA 1
ATOM 2419 C C . SER A 1 301 ? 31.875 -12.742 7.719 1 31.94 301 SER A C 1
ATOM 2421 O O . SER A 1 301 ? 32.031 -11.859 8.57 1 31.94 301 SER A O 1
ATOM 2423 N N . ALA A 1 302 ? 32.094 -14.078 8.336 1 31.11 302 ALA A N 1
ATOM 2424 C CA . ALA A 1 302 ? 33.125 -14.609 9.211 1 31.11 302 ALA A CA 1
ATOM 2425 C C . ALA A 1 302 ? 34.438 -13.828 9.055 1 31.11 302 ALA A C 1
ATOM 2427 O O . ALA A 1 302 ? 35.094 -13.906 8.008 1 31.11 302 ALA A O 1
ATOM 2428 N N . THR A 1 303 ? 34.781 -12.789 9.68 1 29.73 303 THR A N 1
ATOM 2429 C CA . THR A 1 303 ? 36.219 -12.719 10.023 1 29.73 303 THR A CA 1
ATOM 2430 C C . THR A 1 303 ? 36.719 -14.062 10.555 1 29.73 303 THR A C 1
ATOM 2432 O O . THR A 1 303 ? 35.906 -14.875 11.031 1 29.73 303 THR A O 1
ATOM 2435 N N . ASP A 1 304 ? 38.156 -14.383 10.633 1 28.38 304 ASP A N 1
ATOM 2436 C CA . ASP A 1 304 ? 39.062 -15.438 11.078 1 28.38 304 ASP A CA 1
ATOM 2437 C C . ASP A 1 304 ? 38.812 -15.797 12.539 1 28.38 304 ASP A C 1
ATOM 2439 O O . ASP A 1 304 ? 39.312 -15.148 13.445 1 28.38 304 ASP A O 1
ATOM 2443 N N . GLN A 1 305 ? 37.781 -15.969 13.133 1 27.48 305 GLN A N 1
ATOM 2444 C CA . GLN A 1 305 ? 37.875 -16.672 14.414 1 27.48 305 GLN A CA 1
ATOM 2445 C C . GLN A 1 305 ? 38.625 -17.984 14.25 1 27.48 305 GLN A C 1
ATOM 2447 O O . GLN A 1 305 ? 38.344 -18.766 13.336 1 27.48 305 GLN A O 1
ATOM 2452 N N . GLY A 1 306 ? 39.969 -18.094 14.781 1 25.66 306 GLY A N 1
ATOM 2453 C CA . GLY A 1 306 ? 40.625 -19.297 15.258 1 25.66 306 GLY A CA 1
ATOM 2454 C C . GLY A 1 306 ? 39.656 -20.266 15.945 1 25.66 306 GLY A C 1
ATOM 2455 O O . GLY A 1 306 ? 38.625 -19.859 16.453 1 25.66 306 GLY A O 1
ATOM 2456 N N . SER A 1 307 ? 39.844 -21.547 15.758 1 22.97 307 SER A N 1
ATOM 2457 C CA . SER A 1 307 ? 39.375 -22.859 16.172 1 22.97 307 SER A CA 1
ATOM 2458 C C . SER A 1 307 ? 39.312 -22.969 17.703 1 22.97 307 SER A C 1
ATOM 2460 O O . SER A 1 307 ? 40.156 -23.641 18.297 1 22.97 307 SER A O 1
ATOM 2462 N N . LYS A 1 308 ? 39.156 -21.984 18.578 1 24.12 308 LYS A N 1
ATOM 2463 C CA . LYS A 1 308 ? 39.188 -22.734 19.828 1 24.12 308 LYS A CA 1
ATOM 2464 C C . LYS A 1 308 ? 37.938 -23.594 20 1 24.12 308 LYS A C 1
ATOM 2466 O O . LYS A 1 308 ? 36.812 -23.078 19.984 1 24.12 308 LYS A O 1
ATOM 2471 N N . HIS A 1 309 ? 37.906 -24.984 19.766 1 20.2 309 HIS A N 1
ATOM 2472 C CA . HIS A 1 309 ? 37.062 -26.172 19.891 1 20.2 309 HIS A CA 1
ATOM 2473 C C . HIS A 1 309 ? 36.531 -26.312 21.328 1 20.2 309 HIS A C 1
ATOM 2475 O O . HIS A 1 309 ? 36.062 -27.391 21.719 1 20.2 309 HIS A O 1
ATOM 2481 N N . ASP A 1 310 ? 36.156 -25.344 22.125 1 21.2 310 ASP A N 1
ATOM 2482 C CA . ASP A 1 310 ? 35.812 -25.938 23.422 1 21.2 310 ASP A CA 1
ATOM 2483 C C . ASP A 1 310 ? 34.5 -26.734 23.359 1 21.2 310 ASP A C 1
ATOM 2485 O O . ASP A 1 310 ? 33.5 -26.203 22.906 1 21.2 310 ASP A O 1
ATOM 2489 N N . PHE A 1 311 ? 34.5 -28.078 23.344 1 17.12 311 PHE A N 1
ATOM 2490 C CA . PHE A 1 311 ? 33.625 -29.234 23.391 1 17.12 311 PHE A CA 1
ATOM 2491 C C . PHE A 1 311 ? 32.719 -29.172 24.609 1 17.12 311 PHE A C 1
ATOM 2493 O O . PHE A 1 311 ? 32.906 -29.922 25.578 1 17.12 311 PHE A O 1
ATOM 2500 N N . ARG A 1 312 ? 32.344 -28.031 25.156 1 19.73 312 ARG A N 1
ATOM 2501 C CA . ARG A 1 312 ? 31.734 -28.391 26.438 1 19.73 312 ARG A CA 1
ATOM 2502 C C . ARG A 1 312 ? 30.391 -29.094 26.219 1 19.73 312 ARG A C 1
ATOM 2504 O O . ARG A 1 312 ? 29.609 -28.703 25.359 1 19.73 312 ARG A O 1
ATOM 2511 N N . SER A 1 313 ? 30.125 -30.375 26.703 1 17.64 313 SER A N 1
ATOM 2512 C CA . SER A 1 313 ? 29.156 -31.469 26.766 1 17.64 313 SER A CA 1
ATOM 2513 C C . SER A 1 313 ? 27.859 -31.016 27.438 1 17.64 313 SER A C 1
ATOM 2515 O O . SER A 1 313 ? 27.875 -30.547 28.578 1 17.64 313 SER A O 1
ATOM 2517 N N . ARG A 1 314 ? 26.781 -30.484 26.656 1 19.11 314 ARG A N 1
ATOM 2518 C CA . ARG A 1 314 ? 25.469 -30.062 27.109 1 19.11 314 ARG A CA 1
ATOM 2519 C C . ARG A 1 314 ? 24.719 -31.219 27.781 1 19.11 314 ARG A C 1
ATOM 2521 O O . ARG A 1 314 ? 24.562 -32.281 27.203 1 19.11 314 ARG A O 1
ATOM 2528 N N . PRO A 1 315 ? 24.484 -31.203 29.062 1 19.45 315 PRO A N 1
ATOM 2529 C CA . PRO A 1 315 ? 23.703 -32.281 29.688 1 19.45 315 PRO A CA 1
ATOM 2530 C C . PRO A 1 315 ? 22.219 -32.219 29.312 1 19.45 315 PRO A C 1
ATOM 2532 O O . PRO A 1 315 ? 21.703 -31.141 28.969 1 19.45 315 PRO A O 1
ATOM 2535 N N . ARG A 1 316 ? 21.438 -33.344 28.906 1 18.55 316 ARG A N 1
ATOM 2536 C CA . ARG A 1 316 ? 20.203 -33.844 28.328 1 18.55 316 ARG A CA 1
ATOM 2537 C C . ARG A 1 316 ? 19.016 -33.562 29.25 1 18.55 316 ARG A C 1
ATOM 2539 O O . ARG A 1 316 ? 17.938 -34.125 29.062 1 18.55 316 ARG A O 1
ATOM 2546 N N . SER A 1 317 ? 18.812 -32.406 29.922 1 18.78 317 SER A N 1
ATOM 2547 C CA . SER A 1 317 ? 17.75 -32.688 30.891 1 18.78 317 SER A CA 1
ATOM 2548 C C . SER A 1 317 ? 16.391 -32.812 30.203 1 18.78 317 SER A C 1
ATOM 2550 O O . SER A 1 317 ? 16.125 -32.125 29.219 1 18.78 317 SER A O 1
ATOM 2552 N N . ASN A 1 318 ? 15.336 -33.781 30.516 1 17.28 318 ASN A N 1
ATOM 2553 C CA . ASN A 1 318 ? 14.172 -34.594 30.156 1 17.28 318 ASN A CA 1
ATOM 2554 C C . ASN A 1 318 ? 12.883 -33.812 30.312 1 17.28 318 ASN A C 1
ATOM 2556 O O . ASN A 1 318 ? 11.789 -34.375 30.188 1 17.28 318 ASN A O 1
ATOM 2560 N N . GLN A 1 319 ? 12.656 -32.562 30.781 1 18.23 319 GLN A N 1
ATOM 2561 C CA . GLN A 1 319 ? 11.398 -32.469 31.516 1 18.23 319 GLN A CA 1
ATOM 2562 C C . GLN A 1 319 ? 10.203 -32.469 30.578 1 18.23 319 GLN A C 1
ATOM 2564 O O . GLN A 1 319 ? 10.289 -31.969 29.453 1 18.23 319 GLN A O 1
ATOM 2569 N N . GLU A 1 320 ? 8.789 -32.844 31.062 1 17.42 320 GLU A N 1
ATOM 2570 C CA . GLU A 1 320 ? 7.473 -33.438 30.844 1 17.42 320 GLU A CA 1
ATOM 2571 C C . GLU A 1 320 ? 6.484 -32.406 30.312 1 17.42 320 GLU A C 1
ATOM 2573 O O . GLU A 1 320 ? 6.227 -31.391 30.953 1 17.42 320 GLU A O 1
ATOM 2578 N N . ASP A 1 321 ? 6.312 -32.156 29.016 1 16.97 321 ASP A N 1
ATOM 2579 C CA . ASP A 1 321 ? 5.461 -31.203 28.297 1 16.97 321 ASP A CA 1
ATOM 2580 C C . ASP A 1 321 ? 3.988 -31.594 28.422 1 16.97 321 ASP A C 1
ATOM 2582 O O . ASP A 1 321 ? 3.572 -32.656 27.938 1 16.97 321 ASP A O 1
ATOM 2586 N N . ASN A 1 322 ? 3.23 -31.312 29.422 1 16.67 322 ASN A N 1
ATOM 2587 C CA . ASN A 1 322 ? 1.842 -31.703 29.641 1 16.67 322 ASN A CA 1
ATOM 2588 C C . ASN A 1 322 ? 0.915 -31.047 28.609 1 16.67 322 ASN A C 1
ATOM 2590 O O . ASN A 1 322 ? 0.986 -29.844 28.391 1 16.67 322 ASN A O 1
ATOM 2594 N N . ASN A 1 323 ? 0.126 -31.797 27.625 1 16.48 323 ASN A N 1
ATOM 2595 C CA . ASN A 1 323 ? -0.712 -31.828 26.422 1 16.48 323 ASN A CA 1
ATOM 2596 C C . ASN A 1 323 ? -2.072 -31.188 26.688 1 16.48 323 ASN A C 1
ATOM 2598 O O . ASN A 1 323 ? -3.105 -31.734 26.312 1 16.48 323 ASN A O 1
ATOM 2602 N N . ILE A 1 324 ? -2.479 -30.125 27.328 1 15.95 324 ILE A N 1
ATOM 2603 C CA . ILE A 1 324 ? -3.891 -30 27.688 1 15.95 324 ILE A CA 1
ATOM 2604 C C . ILE A 1 324 ? -4.699 -29.625 26.453 1 15.95 324 ILE A C 1
ATOM 2606 O O . ILE A 1 324 ? -4.512 -28.547 25.875 1 15.95 324 ILE A O 1
ATOM 2610 N N . TYR A 1 325 ? -5.41 -30.531 25.516 1 16.28 325 TYR A N 1
ATOM 2611 C CA . TYR A 1 325 ? -6.227 -30.594 24.312 1 16.28 325 TYR A CA 1
ATOM 2612 C C . TYR A 1 325 ? -7.617 -30.016 24.578 1 16.28 325 TYR A C 1
ATOM 2614 O O . TYR A 1 325 ? -8.43 -30.625 25.281 1 16.28 325 TYR A O 1
ATOM 2622 N N . GLY A 1 326 ? -7.969 -28.812 24.812 1 15.44 326 GLY A N 1
ATOM 2623 C CA . GLY A 1 326 ? -9.359 -28.516 25.094 1 15.44 326 GLY A CA 1
ATOM 2624 C C . GLY A 1 326 ? -10.281 -28.766 23.922 1 15.44 326 GLY A C 1
ATOM 2625 O O . GLY A 1 326 ? -9.867 -28.656 22.766 1 15.44 326 GLY A O 1
ATOM 2626 N N . MET A 1 327 ? -11.805 -29.078 23.953 1 15.2 327 MET A N 1
ATOM 2627 C CA . MET A 1 327 ? -13.008 -29.812 23.547 1 15.2 327 MET A CA 1
ATOM 2628 C C . MET A 1 327 ? -13.68 -29.141 22.375 1 15.2 327 MET A C 1
ATOM 2630 O O . MET A 1 327 ? -13.297 -28.031 21.984 1 15.2 327 MET A O 1
ATOM 2634 N N . GLU A 1 328 ? -15.188 -28.719 22.312 1 15.48 328 GLU A N 1
ATOM 2635 C CA . GLU A 1 328 ? -16.422 -29.406 21.953 1 15.48 328 GLU A CA 1
ATOM 2636 C C . GLU A 1 328 ? -17.031 -28.812 20.688 1 15.48 328 GLU A C 1
ATOM 2638 O O . GLU A 1 328 ? -17.328 -29.531 19.734 1 15.48 328 GLU A O 1
ATOM 2643 N N . THR A 1 329 ? -18.312 -27.875 20.578 1 15.59 329 THR A N 1
ATOM 2644 C CA . THR A 1 329 ? -19.688 -28.219 20.234 1 15.59 329 THR A CA 1
ATOM 2645 C C . THR A 1 329 ? -20.016 -27.766 18.812 1 15.59 329 THR A C 1
ATOM 2647 O O . THR A 1 329 ? -19.688 -26.641 18.422 1 15.59 329 THR A O 1
ATOM 2650 N N . PHE A 1 330 ? -20.562 -28.641 17.75 1 15.59 330 PHE A N 1
ATOM 2651 C CA . PHE A 1 330 ? -21 -28.906 16.391 1 15.59 330 PHE A CA 1
ATOM 2652 C C . PHE A 1 330 ? -22.375 -28.297 16.125 1 15.59 330 PHE A C 1
ATOM 2654 O O . PHE A 1 330 ? -23.391 -28.844 16.531 1 15.59 330 PHE A O 1
ATOM 2661 N N . TYR A 1 331 ? -22.828 -27.078 16.062 1 15.73 331 TYR A N 1
ATOM 2662 C CA . TYR A 1 331 ? -24.266 -26.859 15.883 1 15.73 331 TYR A CA 1
ATOM 2663 C C . TYR A 1 331 ? -24.688 -27.188 14.461 1 15.73 331 TYR A C 1
ATOM 2665 O O . TYR A 1 331 ? -23.938 -26.953 13.508 1 15.73 331 TYR A O 1
ATOM 2673 N N . SER A 1 332 ? -26.062 -27.844 14.047 1 15.26 332 SER A N 1
ATOM 2674 C CA . SER A 1 332 ? -26.953 -28.656 13.219 1 15.26 332 SER A CA 1
ATOM 2675 C C . SER A 1 332 ? -27.594 -27.828 12.109 1 15.26 332 SER A C 1
ATOM 2677 O O . SER A 1 332 ? -27.906 -28.359 11.039 1 15.26 332 SER A O 1
ATOM 2679 N N . LEU A 1 333 ? -28.266 -26.641 12.055 1 15.34 333 LEU A N 1
ATOM 2680 C CA . LEU A 1 333 ? -29.641 -26.609 11.602 1 15.34 333 LEU A CA 1
ATOM 2681 C C . LEU A 1 333 ? -29.734 -26.797 10.086 1 15.34 333 LEU A C 1
ATOM 2683 O O . LEU A 1 333 ? -28.812 -26.406 9.359 1 15.34 333 LEU A O 1
ATOM 2687 N N . LYS A 1 334 ? -31.094 -27.141 9.352 1 15.24 334 LYS A N 1
ATOM 2688 C CA . LYS A 1 334 ? -31.938 -27.938 8.461 1 15.24 334 LYS A CA 1
ATOM 2689 C C . LYS A 1 334 ? -32.188 -27.203 7.148 1 15.24 334 LYS A C 1
ATOM 2691 O O . LYS A 1 334 ? -32.094 -27.781 6.066 1 15.24 334 LYS A O 1
ATOM 2696 N N . ALA A 1 335 ? -33.125 -26.125 6.957 1 14.95 335 ALA A N 1
ATOM 2697 C CA . ALA A 1 335 ? -34.344 -26.344 6.215 1 14.95 335 ALA A CA 1
ATOM 2698 C C . ALA A 1 335 ? -34.094 -26.406 4.715 1 14.95 335 ALA A C 1
ATOM 2700 O O . ALA A 1 335 ? -33.031 -26.016 4.25 1 14.95 335 ALA A O 1
ATOM 2701 N N . GLN A 1 336 ? -35.125 -25.641 3.746 1 14.48 336 GLN A N 1
ATOM 2702 C CA . GLN A 1 336 ? -36.281 -25.938 2.889 1 14.48 336 GLN A CA 1
ATOM 2703 C C . GLN A 1 336 ? -35.906 -25.844 1.413 1 14.48 336 GLN A C 1
ATOM 2705 O O . GLN A 1 336 ? -34.969 -25.109 1.049 1 14.48 336 GLN A O 1
ATOM 2710 N N . ASP A 1 337 ? -36.875 -26.406 0.43 1 14.54 337 ASP A N 1
ATOM 2711 C CA . ASP A 1 337 ? -37.156 -27.172 -0.775 1 14.54 337 ASP A CA 1
ATOM 2712 C C . ASP A 1 337 ? -37.438 -26.25 -1.961 1 14.54 337 ASP A C 1
ATOM 2714 O O . ASP A 1 337 ? -37.812 -26.719 -3.045 1 14.54 337 ASP A O 1
ATOM 2718 N N . LYS A 1 338 ? -37.469 -25.031 -1.988 1 15.92 338 LYS A N 1
ATOM 2719 C CA . LYS A 1 338 ? -38.5 -24.609 -2.939 1 15.92 338 LYS A CA 1
ATOM 2720 C C . LYS A 1 338 ? -38.188 -25.141 -4.34 1 15.92 338 LYS A C 1
ATOM 2722 O O . LYS A 1 338 ? -37.062 -25.016 -4.82 1 15.92 338 LYS A O 1
ATOM 2727 N N . ALA A 1 339 ? -39.25 -25.625 -5.164 1 14.44 339 ALA A N 1
ATOM 2728 C CA . ALA A 1 339 ? -39.719 -26.469 -6.27 1 14.44 339 ALA A CA 1
ATOM 2729 C C . ALA A 1 339 ? -39.312 -25.875 -7.613 1 14.44 339 ALA A C 1
ATOM 2731 O O . ALA A 1 339 ? -38.688 -26.547 -8.445 1 14.44 339 ALA A O 1
ATOM 2732 N N . ASN A 1 340 ? -40.281 -25.109 -8.344 1 14.8 340 ASN A N 1
ATOM 2733 C CA . ASN A 1 340 ? -41.031 -25.641 -9.461 1 14.8 340 ASN A CA 1
ATOM 2734 C C . ASN A 1 340 ? -40.344 -25.422 -10.797 1 14.8 340 ASN A C 1
ATOM 2736 O O . ASN A 1 340 ? -40.125 -26.375 -11.555 1 14.8 340 ASN A O 1
ATOM 2740 N N . ASP A 1 341 ? -40.906 -24.422 -11.727 1 14.78 341 ASP A N 1
ATOM 2741 C CA . ASP A 1 341 ? -41.688 -24.719 -12.93 1 14.78 341 ASP A CA 1
ATOM 2742 C C . ASP A 1 341 ? -40.781 -24.719 -14.172 1 14.78 341 ASP A C 1
ATOM 2744 O O . ASP A 1 341 ? -39.656 -24.234 -14.133 1 14.78 341 ASP A O 1
ATOM 2748 N N . ARG A 1 342 ? -41.156 -23.844 -15.375 1 14.97 342 ARG A N 1
ATOM 2749 C CA . ARG A 1 342 ? -41.75 -24.281 -16.641 1 14.97 342 ARG A CA 1
ATOM 2750 C C . ARG A 1 342 ? -40.688 -24.391 -17.719 1 14.97 342 ARG A C 1
ATOM 2752 O O . ARG A 1 342 ? -39.562 -23.953 -17.531 1 14.97 342 ARG A O 1
ATOM 2759 N N . GLY A 1 343 ? -40.938 -23.656 -18.922 1 14.82 343 GLY A N 1
ATOM 2760 C CA . GLY A 1 343 ? -41.312 -24.172 -20.219 1 14.82 343 GLY A CA 1
ATOM 2761 C C . GLY A 1 343 ? -40.156 -24.328 -21.172 1 14.82 343 GLY A C 1
ATOM 2762 O O . GLY A 1 343 ? -39.062 -23.828 -20.906 1 14.82 343 GLY A O 1
ATOM 2763 N N . GLN A 1 344 ? -40.375 -24.156 -22.578 1 14.04 344 GLN A N 1
ATOM 2764 C CA . GLN A 1 344 ? -40.375 -25.031 -23.75 1 14.04 344 GLN A CA 1
ATOM 2765 C C . GLN A 1 344 ? -39.125 -24.781 -24.609 1 14.04 344 GLN A C 1
ATOM 2767 O O . GLN A 1 344 ? -38.406 -25.719 -24.953 1 14.04 344 GLN A O 1
ATOM 2772 N N . ASP A 1 345 ? -39.125 -23.828 -25.625 1 14.47 345 ASP A N 1
ATOM 2773 C CA . ASP A 1 345 ? -39.25 -24.297 -27 1 14.47 345 ASP A CA 1
ATOM 2774 C C . ASP A 1 345 ? -37.875 -24.469 -27.625 1 14.47 345 ASP A C 1
ATOM 2776 O O . ASP A 1 345 ? -36.875 -23.891 -27.156 1 14.47 345 ASP A O 1
ATOM 2780 N N . GLY A 1 346 ? -37.812 -24.906 -29.016 1 13.89 346 GLY A N 1
ATOM 2781 C CA . GLY A 1 346 ? -37.219 -25.891 -29.922 1 13.89 346 GLY A CA 1
ATOM 2782 C C . GLY A 1 346 ? -36.094 -25.328 -30.766 1 13.89 346 GLY A C 1
ATOM 2783 O O . GLY A 1 346 ? -35.312 -26.094 -31.359 1 13.89 346 GLY A O 1
ATOM 2784 N N . ARG A 1 347 ? -36 -24.062 -31.219 1 15.14 347 ARG A N 1
ATOM 2785 C CA . ARG A 1 347 ? -35.812 -24.078 -32.656 1 15.14 347 ARG A CA 1
ATOM 2786 C C . ARG A 1 347 ? -34.406 -24.5 -33.062 1 15.14 347 ARG A C 1
ATOM 2788 O O . ARG A 1 347 ? -33.469 -24.297 -32.281 1 15.14 347 ARG A O 1
ATOM 2795 N N . GLY A 1 348 ? -34.125 -24.969 -34.375 1 14.13 348 GLY A N 1
ATOM 2796 C CA . GLY A 1 348 ? -33.469 -25.969 -35.156 1 14.13 348 GLY A CA 1
ATOM 2797 C C . GLY A 1 348 ? -32.062 -25.547 -35.594 1 14.13 348 GLY A C 1
ATOM 2798 O O . GLY A 1 348 ? -31.094 -26.25 -35.375 1 14.13 348 GLY A O 1
ATOM 2799 N N . GLY A 1 349 ? -31.812 -24.734 -36.75 1 15.04 349 GLY A N 1
ATOM 2800 C CA . GLY A 1 349 ? -31.266 -25.359 -37.969 1 15.04 349 GLY A CA 1
ATOM 2801 C C . GLY A 1 349 ? -29.75 -25.359 -38 1 15.04 349 GLY A C 1
ATOM 2802 O O . GLY A 1 349 ? -29.094 -24.688 -37.188 1 15.04 349 GLY A O 1
ATOM 2803 N N . GLY A 1 350 ? -29.094 -25.609 -39.25 1 14.82 350 GLY A N 1
ATOM 2804 C CA . GLY A 1 350 ? -28.172 -26.562 -39.844 1 14.82 350 GLY A CA 1
ATOM 2805 C C . GLY A 1 350 ? -26.75 -26.031 -39.969 1 14.82 350 GLY A C 1
ATOM 2806 O O . GLY A 1 350 ? -26.031 -25.984 -38.969 1 14.82 350 GLY A O 1
ATOM 2807 N N . GLU A 1 351 ? -26.188 -25.656 -41.25 1 15.36 351 GLU A N 1
ATOM 2808 C CA . GLU A 1 351 ? -25.312 -26.516 -42 1 15.36 351 GLU A CA 1
ATOM 2809 C C . GLU A 1 351 ? -23.844 -26.078 -41.906 1 15.36 351 GLU A C 1
ATOM 2811 O O . GLU A 1 351 ? -22.969 -26.891 -41.594 1 15.36 351 GLU A O 1
ATOM 2816 N N . GLN A 1 352 ? -23.312 -24.906 -42.5 1 16.67 352 GLN A N 1
ATOM 2817 C CA . GLN A 1 352 ? -22.406 -25.062 -43.625 1 16.67 352 GLN A CA 1
ATOM 2818 C C . GLN A 1 352 ? -20.953 -25.094 -43.156 1 16.67 352 GLN A C 1
ATOM 2820 O O . GLN A 1 352 ? -20.562 -24.312 -42.281 1 16.67 352 GLN A O 1
ATOM 2825 N N . GLY A 1 353 ? -20.062 -26.125 -43.531 1 15.84 353 GLY A N 1
ATOM 2826 C CA . GLY A 1 353 ? -18.828 -26.828 -43.219 1 15.84 353 GLY A CA 1
ATOM 2827 C C . GLY A 1 353 ? -17.594 -26.156 -43.781 1 15.84 353 GLY A C 1
ATOM 2828 O O . GLY A 1 353 ? -16.484 -26.688 -43.656 1 15.84 353 GLY A O 1
ATOM 2829 N N . THR A 1 354 ? -17.469 -24.969 -44.25 1 18.47 354 THR A N 1
ATOM 2830 C CA . THR A 1 354 ? -16.422 -24.875 -45.25 1 18.47 354 THR A CA 1
ATOM 2831 C C . THR A 1 354 ? -15.047 -25.109 -44.625 1 18.47 354 THR A C 1
ATOM 2833 O O . THR A 1 354 ? -14.812 -24.734 -43.469 1 18.47 354 THR A O 1
ATOM 2836 N N . ARG A 1 355 ? -14.016 -25.828 -45.375 1 17.25 355 ARG A N 1
ATOM 2837 C CA . ARG A 1 355 ? -12.844 -26.703 -45.406 1 17.25 355 ARG A CA 1
ATOM 2838 C C . ARG A 1 355 ? -11.562 -25.875 -45.25 1 17.25 355 ARG A C 1
ATOM 2840 O O . ARG A 1 355 ? -11.289 -24.984 -46.062 1 17.25 355 ARG A O 1
ATOM 2847 N N . VAL A 1 356 ? -10.992 -25.766 -44.156 1 17 356 VAL A N 1
ATOM 2848 C CA . VAL A 1 356 ? -9.797 -25.016 -43.75 1 17 356 VAL A CA 1
ATOM 2849 C C . VAL A 1 356 ? -8.547 -25.812 -44.125 1 17 356 VAL A C 1
ATOM 2851 O O . VAL A 1 356 ? -8.352 -26.938 -43.656 1 17 356 VAL A O 1
ATOM 2854 N N . VAL A 1 357 ? -7.977 -25.75 -45.344 1 17.34 357 VAL A N 1
ATOM 2855 C CA . VAL A 1 357 ? -6.867 -26.484 -45.938 1 17.34 357 VAL A CA 1
ATOM 2856 C C . VAL A 1 357 ? -5.566 -26.125 -45.219 1 17.34 357 VAL A C 1
ATOM 2858 O O . VAL A 1 357 ? -5.184 -24.953 -45.156 1 17.34 357 VAL A O 1
ATOM 2861 N N . ALA A 1 358 ? -5.039 -26.859 -44.25 1 17.52 358 ALA A N 1
ATOM 2862 C CA . ALA A 1 358 ? -3.914 -26.797 -43.344 1 17.52 358 ALA A CA 1
ATOM 2863 C C . ALA A 1 358 ? -2.619 -27.234 -44 1 17.52 358 ALA A C 1
ATOM 2865 O O . ALA A 1 358 ? -2.477 -28.391 -44.406 1 17.52 358 ALA A O 1
ATOM 2866 N N . SER A 1 359 ? -1.999 -26.484 -44.906 1 17.09 359 SER A N 1
ATOM 2867 C CA . SER A 1 359 ? -0.813 -26.922 -45.625 1 17.09 359 SER A CA 1
ATOM 2868 C C . SER A 1 359 ? 0.373 -27.125 -44.688 1 17.09 359 SER A C 1
ATOM 2870 O O . SER A 1 359 ? 0.65 -26.281 -43.844 1 17.09 359 SER A O 1
ATOM 2872 N N . THR A 1 360 ? 0.937 -28.344 -44.406 1 17.09 360 THR A N 1
ATOM 2873 C CA . THR A 1 360 ? 1.881 -29.047 -43.531 1 17.09 360 THR A CA 1
ATOM 2874 C C . THR A 1 360 ? 3.311 -28.859 -44.031 1 17.09 360 THR A C 1
ATOM 2876 O O . THR A 1 360 ? 4.23 -29.516 -43.562 1 17.09 360 THR A O 1
ATOM 2879 N N . LYS A 1 361 ? 3.91 -27.75 -44.531 1 17.88 361 LYS A N 1
ATOM 2880 C CA . LYS A 1 361 ? 5.223 -27.953 -45.156 1 17.88 361 LYS A CA 1
ATOM 2881 C C . LYS A 1 361 ? 6.219 -28.516 -44.156 1 17.88 361 LYS A C 1
ATOM 2883 O O . LYS A 1 361 ? 6.324 -28.016 -43.031 1 17.88 361 LYS A O 1
ATOM 2888 N N . ALA A 1 362 ? 6.98 -29.781 -44.312 1 17.84 362 ALA A N 1
ATOM 2889 C CA . ALA A 1 362 ? 7.777 -30.844 -43.719 1 17.84 362 ALA A CA 1
ATOM 2890 C C . ALA A 1 362 ? 9.234 -30.422 -43.531 1 17.84 362 ALA A C 1
ATOM 2892 O O . ALA A 1 362 ? 10.062 -31.203 -43.062 1 17.84 362 ALA A O 1
ATOM 2893 N N . ILE A 1 363 ? 9.711 -29.234 -43.281 1 19.31 363 ILE A N 1
ATOM 2894 C CA . ILE A 1 363 ? 11.133 -29.094 -43.594 1 19.31 363 ILE A CA 1
ATOM 2895 C C . ILE A 1 363 ? 11.953 -29.984 -42.688 1 19.31 363 ILE A C 1
ATOM 2897 O O . ILE A 1 363 ? 11.703 -30.031 -41.469 1 19.31 363 ILE A O 1
ATOM 2901 N N . LYS A 1 364 ? 12.953 -30.875 -43.188 1 18.72 364 LYS A N 1
ATOM 2902 C CA . LYS A 1 364 ? 13.836 -32.031 -43.062 1 18.72 364 LYS A CA 1
ATOM 2903 C C . LYS A 1 364 ? 15.031 -31.703 -42.188 1 18.72 364 LYS A C 1
ATOM 2905 O O . LYS A 1 364 ? 15.727 -32.625 -41.719 1 18.72 364 LYS A O 1
ATOM 2910 N N . ASN A 1 365 ? 15.688 -30.578 -42.094 1 19.64 365 ASN A N 1
ATOM 2911 C CA . ASN A 1 365 ? 17.141 -30.609 -42.094 1 19.64 365 ASN A CA 1
ATOM 2912 C C . ASN A 1 365 ? 17.703 -31.094 -40.75 1 19.64 365 ASN A C 1
ATOM 2914 O O . ASN A 1 365 ? 17.453 -30.484 -39.719 1 19.64 365 ASN A O 1
ATOM 2918 N N . LYS A 1 366 ? 18.141 -32.406 -40.625 1 18.05 366 LYS A N 1
ATOM 2919 C CA . LYS A 1 366 ? 18.578 -33.219 -39.5 1 18.05 366 LYS A CA 1
ATOM 2920 C C . LYS A 1 366 ? 19.984 -32.844 -39.062 1 18.05 366 LYS A C 1
ATOM 2922 O O . LYS A 1 366 ? 20.938 -33.562 -39.344 1 18.05 366 LYS A O 1
ATOM 2927 N N . LYS A 1 367 ? 20.562 -31.672 -39.312 1 20.94 367 LYS A N 1
ATOM 2928 C CA . LYS A 1 367 ? 22 -31.703 -39.062 1 20.94 367 LYS A CA 1
ATOM 2929 C C . LYS A 1 367 ? 22.281 -32.125 -37.625 1 20.94 367 LYS A C 1
ATOM 2931 O O . LYS A 1 367 ? 21.578 -31.719 -36.688 1 20.94 367 LYS A O 1
ATOM 2936 N N . LYS A 1 368 ? 23.094 -33.219 -37.5 1 20.58 368 LYS A N 1
ATOM 2937 C CA . LYS A 1 368 ? 23.578 -34.031 -36.406 1 20.58 368 LYS A CA 1
ATOM 2938 C C . LYS A 1 368 ? 24.391 -33.219 -35.406 1 20.58 368 LYS A C 1
ATOM 2940 O O . LYS A 1 368 ? 25.094 -33.781 -34.562 1 20.58 368 LYS A O 1
ATOM 2945 N N . HIS A 1 369 ? 24.047 -31.984 -35.188 1 21.42 369 HIS A N 1
ATOM 2946 C CA . HIS A 1 369 ? 25.078 -31.312 -34.406 1 21.42 369 HIS A CA 1
ATOM 2947 C C . HIS A 1 369 ? 25.281 -31.984 -33.031 1 21.42 369 HIS A C 1
ATOM 2949 O O . HIS A 1 369 ? 24.312 -32.406 -32.406 1 21.42 369 HIS A O 1
ATOM 2955 N N . GLY A 1 370 ? 26.422 -32.719 -32.969 1 20.58 370 GLY A N 1
ATOM 2956 C CA . GLY A 1 370 ? 26.984 -33.438 -31.844 1 20.58 370 GLY A CA 1
ATOM 2957 C C . GLY A 1 370 ? 27.016 -32.594 -30.562 1 20.58 370 GLY A C 1
ATOM 2958 O O . GLY A 1 370 ? 27.719 -31.578 -30.5 1 20.58 370 GLY A O 1
ATOM 2959 N N . ASN A 1 371 ? 25.812 -32.344 -30.016 1 20.02 371 ASN A N 1
ATOM 2960 C CA . ASN A 1 371 ? 25.594 -31.422 -28.906 1 20.02 371 ASN A CA 1
ATOM 2961 C C . ASN A 1 371 ? 26.312 -31.891 -27.641 1 20.02 371 ASN A C 1
ATOM 2963 O O . ASN A 1 371 ? 25.875 -32.844 -26.984 1 20.02 371 ASN A O 1
ATOM 2967 N N . ASN A 1 372 ? 27.656 -32.156 -27.828 1 21.42 372 ASN A N 1
ATOM 2968 C CA . ASN A 1 372 ? 28.344 -32.5 -26.578 1 21.42 372 ASN A CA 1
ATOM 2969 C C . ASN A 1 372 ? 27.969 -31.531 -25.453 1 21.42 372 ASN A C 1
ATOM 2971 O O . ASN A 1 372 ? 28.469 -30.406 -25.406 1 21.42 372 ASN A O 1
ATOM 2975 N N . SER A 1 373 ? 26.719 -31.484 -25.219 1 20.67 373 SER A N 1
ATOM 2976 C CA . SER A 1 373 ? 26.156 -30.469 -24.312 1 20.67 373 SER A CA 1
ATOM 2977 C C . SER A 1 373 ? 26.719 -30.625 -22.906 1 20.67 373 SER A C 1
ATOM 2979 O O . SER A 1 373 ? 26.375 -31.562 -22.203 1 20.67 373 SER A O 1
ATOM 2981 N N . LYS A 1 374 ? 28.141 -30.469 -22.812 1 23.59 374 LYS A N 1
ATOM 2982 C CA . LYS A 1 374 ? 28.672 -30.328 -21.453 1 23.59 374 LYS A CA 1
ATOM 2983 C C . LYS A 1 374 ? 27.703 -29.594 -20.547 1 23.59 374 LYS A C 1
ATOM 2985 O O . LYS A 1 374 ? 27.312 -28.453 -20.828 1 23.59 374 LYS A O 1
ATOM 2990 N N . CYS A 1 375 ? 26.844 -30.438 -20 1 20.27 375 CYS A N 1
ATOM 2991 C CA . CYS A 1 375 ? 25.859 -30.016 -19.016 1 20.27 375 CYS A CA 1
ATOM 2992 C C . CYS A 1 375 ? 26.453 -29.031 -18.016 1 20.27 375 CYS A C 1
ATOM 2994 O O . CYS A 1 375 ? 27.406 -29.375 -17.312 1 20.27 375 CYS A O 1
ATOM 2996 N N . PRO A 1 376 ? 26.531 -27.812 -18.5 1 24.03 376 PRO A N 1
ATOM 2997 C CA . PRO A 1 376 ? 27.219 -26.953 -17.516 1 24.03 376 PRO A CA 1
ATOM 2998 C C . PRO A 1 376 ? 26.734 -27.188 -16.094 1 24.03 376 PRO A C 1
ATOM 3000 O O . PRO A 1 376 ? 25.609 -27.672 -15.883 1 24.03 376 PRO A O 1
ATOM 3003 N N . GLU A 1 377 ? 27.766 -27.578 -15.258 1 23.81 377 GLU A N 1
ATOM 3004 C CA . GLU A 1 377 ? 27.75 -27.594 -13.797 1 23.81 377 GLU A CA 1
ATOM 3005 C C . GLU A 1 377 ? 26.797 -26.516 -13.25 1 23.81 377 GLU A C 1
ATOM 3007 O O . GLU A 1 377 ? 27.109 -25.328 -13.297 1 23.81 377 GLU A O 1
ATOM 3012 N N . VAL A 1 378 ? 25.562 -26.719 -13.555 1 23.19 378 VAL A N 1
ATOM 3013 C CA . VAL A 1 378 ? 24.281 -26.031 -13.578 1 23.19 378 VAL A CA 1
ATOM 3014 C C . VAL A 1 378 ? 24.062 -25.312 -12.25 1 23.19 378 VAL A C 1
ATOM 3016 O O . VAL A 1 378 ? 23.75 -24.125 -12.227 1 23.19 378 VAL A O 1
ATOM 3019 N N . ALA A 1 379 ? 23.328 -26.078 -11.367 1 21.67 379 ALA A N 1
ATOM 3020 C CA . ALA A 1 379 ? 22.297 -25.797 -10.383 1 21.67 379 ALA A CA 1
ATOM 3021 C C . ALA A 1 379 ? 22.891 -25.25 -9.086 1 21.67 379 ALA A C 1
ATOM 3023 O O . ALA A 1 379 ? 23.156 -26.016 -8.156 1 21.67 379 ALA A O 1
ATOM 3024 N N . LYS A 1 380 ? 24.078 -24.766 -9.078 1 23.27 380 LYS A N 1
ATOM 3025 C CA . LYS A 1 380 ? 24.484 -24.219 -7.777 1 23.27 380 LYS A CA 1
ATOM 3026 C C . LYS A 1 380 ? 23.328 -23.469 -7.121 1 23.27 380 LYS A C 1
ATOM 3028 O O . LYS A 1 380 ? 22.609 -22.719 -7.785 1 23.27 380 LYS A O 1
ATOM 3033 N N . ASP A 1 381 ? 22.844 -23.984 -6 1 22.92 381 ASP A N 1
ATOM 3034 C CA . ASP A 1 381 ? 21.734 -23.641 -5.105 1 22.92 381 ASP A CA 1
ATOM 3035 C C . ASP A 1 381 ? 21.469 -22.141 -5.105 1 22.92 381 ASP A C 1
ATOM 3037 O O . ASP A 1 381 ? 22.406 -21.344 -5.172 1 22.92 381 ASP A O 1
ATOM 3041 N N . MET A 1 382 ? 20.391 -21.844 -5.434 1 24.97 382 MET A N 1
ATOM 3042 C CA . MET A 1 382 ? 20 -20.438 -5.434 1 24.97 382 MET A CA 1
ATOM 3043 C C . MET A 1 382 ? 20.547 -19.719 -4.199 1 24.97 382 MET A C 1
ATOM 3045 O O . MET A 1 382 ? 20.609 -18.484 -4.172 1 24.97 382 MET A O 1
ATOM 3049 N N . TYR A 1 383 ? 20.531 -20.453 -2.975 1 27.22 383 TYR A N 1
ATOM 3050 C CA . TYR A 1 383 ? 21.141 -19.906 -1.761 1 27.22 383 TYR A CA 1
ATOM 3051 C C . TYR A 1 383 ? 22.609 -19.594 -1.98 1 27.22 383 TYR A C 1
ATOM 3053 O O . TYR A 1 383 ? 23.172 -18.734 -1.291 1 27.22 383 TYR A O 1
ATOM 3061 N N . TYR A 1 384 ? 23.312 -20.516 -2.752 1 26.27 384 TYR A N 1
ATOM 3062 C CA . TYR A 1 384 ? 24.75 -20.359 -2.961 1 26.27 384 TYR A CA 1
ATOM 3063 C C . TYR A 1 384 ? 25.031 -19.109 -3.783 1 26.27 384 TYR A C 1
ATOM 3065 O O . TYR A 1 384 ? 25.984 -18.375 -3.498 1 26.27 384 TYR A O 1
ATOM 3073 N N . LYS A 1 385 ? 24.25 -18.906 -4.934 1 25.86 385 LYS A N 1
ATOM 3074 C CA . LYS A 1 385 ? 24.609 -17.688 -5.645 1 25.86 385 LYS A CA 1
ATOM 3075 C C . LYS A 1 385 ? 24.047 -16.453 -4.945 1 25.86 385 LYS A C 1
ATOM 3077 O O . LYS A 1 385 ? 24.594 -15.352 -5.062 1 25.86 385 LYS A O 1
ATOM 3082 N N . ALA A 1 386 ? 23.047 -16.359 -4.297 1 25.84 386 ALA A N 1
ATOM 3083 C CA . ALA A 1 386 ? 22.828 -15.109 -3.594 1 25.84 386 ALA A CA 1
ATOM 3084 C C . ALA A 1 386 ? 23.844 -14.906 -2.486 1 25.84 386 ALA A C 1
ATOM 3086 O O . ALA A 1 386 ? 24.375 -13.805 -2.312 1 25.84 386 ALA A O 1
ATOM 3087 N N . ASN A 1 387 ? 24.25 -15.711 -1.6 1 27 387 ASN A N 1
ATOM 3088 C CA . ASN A 1 387 ? 25.547 -15.703 -0.936 1 27 387 ASN A CA 1
ATOM 3089 C C . ASN A 1 387 ? 26.641 -16.25 -1.846 1 27 387 ASN A C 1
ATOM 3091 O O . ASN A 1 387 ? 27.797 -15.82 -1.756 1 27 387 ASN A O 1
ATOM 3095 N N . ASN A 1 388 ? 26.656 -17.297 -2.705 1 27.31 388 ASN A N 1
ATOM 3096 C CA . ASN A 1 388 ? 27.703 -17.609 -3.68 1 27.31 388 ASN A CA 1
ATOM 3097 C C . ASN A 1 388 ? 27.547 -16.781 -4.953 1 27.31 388 ASN A C 1
ATOM 3099 O O . ASN A 1 388 ? 28.219 -17.031 -5.953 1 27.31 388 ASN A O 1
ATOM 3103 N N . TRP A 1 389 ? 26.797 -15.977 -5.453 1 23.88 389 TRP A N 1
ATOM 3104 C CA . TRP A 1 389 ? 27.266 -14.945 -6.371 1 23.88 389 TRP A CA 1
ATOM 3105 C C . TRP A 1 389 ? 28.453 -14.195 -5.777 1 23.88 389 TRP A C 1
ATOM 3107 O O . TRP A 1 389 ? 29.297 -13.672 -6.512 1 23.88 389 TRP A O 1
ATOM 3117 N N . MET A 1 390 ? 28.688 -13.953 -4.566 1 22.19 390 MET A N 1
ATOM 3118 C CA . MET A 1 390 ? 29.906 -13.375 -3.998 1 22.19 390 MET A CA 1
ATOM 3119 C C . MET A 1 390 ? 30.969 -14.445 -3.754 1 22.19 390 MET A C 1
ATOM 3121 O O . MET A 1 390 ? 32.156 -14.133 -3.607 1 22.19 390 MET A O 1
ATOM 3125 N N . LYS A 1 391 ? 30.797 -15.594 -3.121 1 21 391 LYS A N 1
ATOM 3126 C CA . LYS A 1 391 ? 32.031 -16.203 -2.67 1 21 391 LYS A CA 1
ATOM 3127 C C . LYS A 1 391 ? 32.719 -16.984 -3.795 1 21 391 LYS A C 1
ATOM 3129 O O . LYS A 1 391 ? 33.875 -17.406 -3.67 1 21 391 LYS A O 1
ATOM 3134 N N . ASP A 1 392 ? 32.25 -17.516 -4.93 1 21.78 392 ASP A N 1
ATOM 3135 C CA . ASP A 1 392 ? 33.438 -17.969 -5.652 1 21.78 392 ASP A CA 1
ATOM 3136 C C . ASP A 1 392 ? 34.094 -16.797 -6.395 1 21.78 392 ASP A C 1
ATOM 3138 O O . ASP A 1 392 ? 33.406 -16 -7.027 1 21.78 392 ASP A O 1
ATOM 3142 N N . MET B 1 1 ? -66.062 2.045 -8.094 1 27.91 1 MET B N 1
ATOM 3143 C CA . MET B 1 1 ? -65.312 2.443 -6.895 1 27.91 1 MET B CA 1
ATOM 3144 C C . MET B 1 1 ? -63.844 2.172 -7.055 1 27.91 1 MET B C 1
ATOM 3146 O O . MET B 1 1 ? -63.062 2.357 -6.109 1 27.91 1 MET B O 1
ATOM 3150 N N . SER B 1 2 ? -63.438 1.439 -8.078 1 32.12 2 SER B N 1
ATOM 3151 C CA . SER B 1 2 ? -62.188 0.742 -8.273 1 32.12 2 SER B CA 1
ATOM 3152 C C . SER B 1 2 ? -61.062 1.717 -8.625 1 32.12 2 SER B C 1
ATOM 3154 O O . SER B 1 2 ? -59.875 1.364 -8.57 1 32.12 2 SER B O 1
ATOM 3156 N N . CYS B 1 3 ? -61.344 2.826 -9.281 1 34.16 3 CYS B N 1
ATOM 3157 C CA . CYS B 1 3 ? -60.375 3.666 -9.969 1 34.16 3 CYS B CA 1
ATOM 3158 C C . CYS B 1 3 ? -59.5 4.41 -8.977 1 34.16 3 CYS B C 1
ATOM 3160 O O . CYS B 1 3 ? -58.562 5.133 -9.367 1 34.16 3 CYS B O 1
ATOM 3162 N N . TYR B 1 4 ? -60.031 4.676 -7.77 1 35.28 4 TYR B N 1
ATOM 3163 C CA . TYR B 1 4 ? -59.406 5.727 -6.984 1 35.28 4 TYR B CA 1
ATOM 3164 C C . TYR B 1 4 ? -58.094 5.234 -6.359 1 35.28 4 TYR B C 1
ATOM 3166 O O . TYR B 1 4 ? -57.5 5.918 -5.527 1 35.28 4 TYR B O 1
ATOM 3174 N N . ARG B 1 5 ? -57.781 3.891 -6.48 1 34.69 5 ARG B N 1
ATOM 3175 C CA . ARG B 1 5 ? -56.719 3.434 -5.574 1 34.69 5 ARG B CA 1
ATOM 3176 C C . ARG B 1 5 ? -55.344 3.883 -6.055 1 34.69 5 ARG B C 1
ATOM 3178 O O . ARG B 1 5 ? -54.344 3.553 -5.441 1 34.69 5 ARG B O 1
ATOM 3185 N N . ARG B 1 6 ? -55.281 4.258 -7.348 1 35.56 6 ARG B N 1
ATOM 3186 C CA . ARG B 1 6 ? -53.906 4.27 -7.855 1 35.56 6 ARG B CA 1
ATOM 3187 C C . ARG B 1 6 ? -53.156 5.488 -7.348 1 35.56 6 ARG B C 1
ATOM 3189 O O . ARG B 1 6 ? -51.969 5.625 -7.59 1 35.56 6 ARG B O 1
ATOM 3196 N N . VAL B 1 7 ? -53.938 6.539 -6.945 1 39.41 7 VAL B N 1
ATOM 3197 C CA . VAL B 1 7 ? -53.188 7.805 -6.922 1 39.41 7 VAL B CA 1
ATOM 3198 C C . VAL B 1 7 ? -52.312 7.867 -5.691 1 39.41 7 VAL B C 1
ATOM 3200 O O . VAL B 1 7 ? -51.406 8.711 -5.613 1 39.41 7 VAL B O 1
ATOM 3203 N N . LEU B 1 8 ? -52.656 7.039 -4.656 1 40.72 8 LEU B N 1
ATOM 3204 C CA . LEU B 1 8 ? -52.031 7.488 -3.41 1 40.72 8 LEU B CA 1
ATOM 3205 C C . LEU B 1 8 ? -50.562 7.109 -3.355 1 40.72 8 LEU B C 1
ATOM 3207 O O . LEU B 1 8 ? -49.812 7.613 -2.508 1 40.72 8 LEU B O 1
ATOM 3211 N N . ALA B 1 9 ? -50.156 6.117 -4.164 1 42.31 9 ALA B N 1
ATOM 3212 C CA . ALA B 1 9 ? -48.875 5.555 -3.814 1 42.31 9 ALA B CA 1
ATOM 3213 C C . ALA B 1 9 ? -47.75 6.508 -4.199 1 42.31 9 ALA B C 1
ATOM 3215 O O . ALA B 1 9 ? -46.562 6.281 -3.85 1 42.31 9 ALA B O 1
ATOM 3216 N N . ILE B 1 10 ? -48.062 7.492 -5.066 1 42.97 10 ILE B N 1
ATOM 3217 C CA . ILE B 1 10 ? -46.906 8.18 -5.637 1 42.97 10 ILE B CA 1
ATOM 3218 C C . ILE B 1 10 ? -46.312 9.141 -4.609 1 42.97 10 ILE B C 1
ATOM 3220 O O . ILE B 1 10 ? -45.156 9.508 -4.695 1 42.97 10 ILE B O 1
ATOM 3224 N N . PHE B 1 11 ? -47.219 9.625 -3.699 1 42.16 11 PHE B N 1
ATOM 3225 C CA . PHE B 1 11 ? -46.719 10.805 -3 1 42.16 11 PHE B CA 1
ATOM 3226 C C . PHE B 1 11 ? -45.656 10.43 -1.978 1 42.16 11 PHE B C 1
ATOM 3228 O O . PHE B 1 11 ? -44.906 11.297 -1.509 1 42.16 11 PHE B O 1
ATOM 3235 N N . THR B 1 12 ? -45.719 9.195 -1.412 1 43.5 12 THR B N 1
ATOM 3236 C CA . THR B 1 12 ? -44.906 9.023 -0.233 1 43.5 12 THR B CA 1
ATOM 3237 C C . THR B 1 12 ? -43.438 8.852 -0.632 1 43.5 12 THR B C 1
ATOM 3239 O O . THR B 1 12 ? -42.531 8.922 0.216 1 43.5 12 THR B O 1
ATOM 3242 N N . PHE B 1 13 ? -43.188 8.5 -1.878 1 44.25 13 PHE B N 1
ATOM 3243 C CA . PHE B 1 13 ? -41.812 8.062 -2.096 1 44.25 13 PHE B CA 1
ATOM 3244 C C . PHE B 1 13 ? -40.844 9.258 -2.104 1 44.25 13 PHE B C 1
ATOM 3246 O O . PHE B 1 13 ? -39.625 9.086 -2.066 1 44.25 13 PHE B O 1
ATOM 3253 N N . HIS B 1 14 ? -41.375 10.453 -2.373 1 43.59 14 HIS B N 1
ATOM 3254 C CA . HIS B 1 14 ? -40.344 11.445 -2.688 1 43.59 14 HIS B CA 1
ATOM 3255 C C . HIS B 1 14 ? -39.625 11.922 -1.426 1 43.59 14 HIS B C 1
ATOM 3257 O O . HIS B 1 14 ? -38.625 12.617 -1.507 1 43.59 14 HIS B O 1
ATOM 3263 N N . PHE B 1 15 ? -40.375 11.992 -0.321 1 39.22 15 PHE B N 1
ATOM 3264 C CA . PHE B 1 15 ? -39.75 12.82 0.71 1 39.22 15 PHE B CA 1
ATOM 3265 C C . PHE B 1 15 ? -38.656 12.062 1.421 1 39.22 15 PHE B C 1
ATOM 3267 O O . PHE B 1 15 ? -38.219 12.453 2.512 1 39.22 15 PHE B O 1
ATOM 3274 N N . LEU B 1 16 ? -38.375 10.867 1.072 1 35.84 16 LEU B N 1
ATOM 3275 C CA . LEU B 1 16 ? -37.156 10.469 1.743 1 35.84 16 LEU B CA 1
ATOM 3276 C C . LEU B 1 16 ? -36 11.391 1.363 1 35.84 16 LEU B C 1
ATOM 3278 O O . LEU B 1 16 ? -35.312 11.172 0.355 1 35.84 16 LEU B O 1
ATOM 3282 N N . ARG B 1 17 ? -36.25 12.648 1.373 1 34.69 17 ARG B N 1
ATOM 3283 C CA . ARG B 1 17 ? -35.031 13.445 1.492 1 34.69 17 ARG B CA 1
ATOM 3284 C C . ARG B 1 17 ? -34.031 12.789 2.443 1 34.69 17 ARG B C 1
ATOM 3286 O O . ARG B 1 17 ? -34.344 12.578 3.621 1 34.69 17 ARG B O 1
ATOM 3293 N N . GLN B 1 18 ? -33.25 11.922 1.919 1 37.06 18 GLN B N 1
ATOM 3294 C CA . GLN B 1 18 ? -32.031 11.492 2.637 1 37.06 18 GLN B CA 1
ATOM 3295 C C . GLN B 1 18 ? -31.469 12.625 3.484 1 37.06 18 GLN B C 1
ATOM 3297 O O . GLN B 1 18 ? -31.109 13.68 2.961 1 37.06 18 GLN B O 1
ATOM 3302 N N . CYS B 1 19 ? -32 13.008 4.52 1 38.34 19 CYS B N 1
ATOM 3303 C CA . CYS B 1 19 ? -31.219 13.68 5.551 1 38.34 19 CYS B CA 1
ATOM 3304 C C . CYS B 1 19 ? -29.75 13.266 5.48 1 38.34 19 CYS B C 1
ATOM 3306 O O . CYS B 1 19 ? -29.328 12.328 6.164 1 38.34 19 CYS B O 1
ATOM 3308 N N . GLU B 1 20 ? -29.188 13.133 4.367 1 41.44 20 GLU B N 1
ATOM 3309 C CA . GLU B 1 20 ? -27.734 13.117 4.371 1 41.44 20 GLU B CA 1
ATOM 3310 C C . GLU B 1 20 ? -27.172 14.242 5.242 1 41.44 20 GLU B C 1
ATOM 3312 O O . GLU B 1 20 ? -27.234 15.414 4.875 1 41.44 20 GLU B O 1
ATOM 3317 N N . GLY B 1 21 ? -27.516 14.406 6.469 1 44.19 21 GLY B N 1
ATOM 3318 C CA . GLY B 1 21 ? -26.719 15.305 7.285 1 44.19 21 GLY B CA 1
ATOM 3319 C C . GLY B 1 21 ? -25.297 15.477 6.773 1 44.19 21 GLY B C 1
ATOM 3320 O O . GLY B 1 21 ? -24.719 14.539 6.223 1 44.19 21 GLY B O 1
ATOM 3321 N N . ASN B 1 22 ? -24.984 16.672 6.32 1 54.41 22 ASN B N 1
ATOM 3322 C CA . ASN B 1 22 ? -23.672 17.031 5.762 1 54.41 22 ASN B CA 1
ATOM 3323 C C . ASN B 1 22 ? -22.531 16.531 6.648 1 54.41 22 ASN B C 1
ATOM 3325 O O . ASN B 1 22 ? -22.062 17.266 7.52 1 54.41 22 ASN B O 1
ATOM 3329 N N . TRP B 1 23 ? -22.469 15.328 6.949 1 54.94 23 TRP B N 1
ATOM 3330 C CA . TRP B 1 23 ? -21.469 14.688 7.793 1 54.94 23 TRP B CA 1
ATOM 3331 C C . TRP B 1 23 ? -20.125 15.391 7.672 1 54.94 23 TRP B C 1
ATOM 3333 O O . TRP B 1 23 ? -19.328 15.398 8.617 1 54.94 23 TRP B O 1
ATOM 3343 N N . HIS B 1 24 ? -19.891 16.047 6.586 1 59.41 24 HIS B N 1
ATOM 3344 C CA . HIS B 1 24 ? -18.609 16.703 6.395 1 59.41 24 HIS B CA 1
ATOM 3345 C C . HIS B 1 24 ? -18.438 17.875 7.359 1 59.41 24 HIS B C 1
ATOM 3347 O O . HIS B 1 24 ? -17.312 18.312 7.625 1 59.41 24 HIS B O 1
ATOM 3353 N N . GLU B 1 25 ? -19.594 18.156 7.926 1 63.41 25 GLU B N 1
ATOM 3354 C CA . GLU B 1 25 ? -19.531 19.328 8.797 1 63.41 25 GLU B CA 1
ATOM 3355 C C . GLU B 1 25 ? -19.562 18.922 10.266 1 63.41 25 GLU B C 1
ATOM 3357 O O . GLU B 1 25 ? -19.156 19.703 11.133 1 63.41 25 GLU B O 1
ATOM 3362 N N . TRP B 1 26 ? -19.719 17.656 10.445 1 72.44 26 TRP B N 1
ATOM 3363 C CA . TRP B 1 26 ? -20.078 17.406 11.836 1 72.44 26 TRP B CA 1
ATOM 3364 C C . TRP B 1 26 ? -19.016 16.547 12.516 1 72.44 26 TRP B C 1
ATOM 3366 O O . TRP B 1 26 ? -19.031 16.375 13.742 1 72.44 26 TRP B O 1
ATOM 3376 N N . TRP B 1 27 ? -18.109 16.125 11.82 1 83.19 27 TRP B N 1
ATOM 3377 C CA . TRP B 1 27 ? -17.141 15.266 12.492 1 83.19 27 TRP B CA 1
ATOM 3378 C C . TRP B 1 27 ? -16.156 16.094 13.32 1 83.19 27 TRP B C 1
ATOM 3380 O O . TRP B 1 27 ? -15.953 17.281 13.047 1 83.19 27 TRP B O 1
ATOM 3390 N N . THR B 1 28 ? -15.609 15.508 14.391 1 82.94 28 THR B N 1
ATOM 3391 C CA . THR B 1 28 ? -14.594 16.125 15.242 1 82.94 28 THR B CA 1
ATOM 3392 C C . THR B 1 28 ? -13.484 15.125 15.562 1 82.94 28 THR B C 1
ATOM 3394 O O . THR B 1 28 ? -13.531 13.977 15.125 1 82.94 28 THR B O 1
ATOM 3397 N N . TYR B 1 29 ? -12.539 15.578 16.219 1 86.31 29 TYR B N 1
ATOM 3398 C CA . TYR B 1 29 ? -11.461 14.711 16.688 1 86.31 29 TYR B CA 1
ATOM 3399 C C . TYR B 1 29 ? -11.719 14.242 18.125 1 86.31 29 TYR B C 1
ATOM 3401 O O . TYR B 1 29 ? -10.867 13.586 18.734 1 86.31 29 TYR B O 1
ATOM 3409 N N . ASP B 1 30 ? -12.844 14.641 18.578 1 78.19 30 ASP B N 1
ATOM 3410 C CA . ASP B 1 30 ? -13.156 14.242 19.938 1 78.19 30 ASP B CA 1
ATOM 3411 C C . ASP B 1 30 ? -14.641 13.922 20.094 1 78.19 30 ASP B C 1
ATOM 3413 O O . ASP B 1 30 ? -15.453 14.281 19.234 1 78.19 30 ASP B O 1
ATOM 3417 N N . GLY B 1 31 ? -14.852 13.062 21.125 1 76 31 GLY B N 1
ATOM 3418 C CA . GLY B 1 31 ? -16.234 12.859 21.516 1 76 31 GLY B CA 1
ATOM 3419 C C . GLY B 1 31 ? -16.969 11.852 20.656 1 76 31 GLY B C 1
ATOM 3420 O O . GLY B 1 31 ? -16.344 10.969 20.062 1 76 31 GLY B O 1
ATOM 3421 N N . ILE B 1 32 ? -18.203 11.938 20.578 1 76.31 32 ILE B N 1
ATOM 3422 C CA . ILE B 1 32 ? -19.094 10.977 19.922 1 76.31 32 ILE B CA 1
ATOM 3423 C C . ILE B 1 32 ? -18.984 11.109 18.406 1 76.31 32 ILE B C 1
ATOM 3425 O O . ILE B 1 32 ? -19.375 10.203 17.672 1 76.31 32 ILE B O 1
ATOM 3429 N N . SER B 1 33 ? -18.438 12.172 18.016 1 80.19 33 SER B N 1
ATOM 3430 C CA . SER B 1 33 ? -18.188 12.375 16.594 1 80.19 33 SER B CA 1
ATOM 3431 C C . SER B 1 33 ? -16.688 12.258 16.281 1 80.19 33 SER B C 1
ATOM 3433 O O . SER B 1 33 ? -16.234 12.766 15.266 1 80.19 33 SER B O 1
ATOM 3435 N N . GLY B 1 34 ? -16.047 11.602 17.203 1 86.25 34 GLY B N 1
ATOM 3436 C CA . GLY B 1 34 ? -14.602 11.5 17.094 1 86.25 34 GLY B CA 1
ATOM 3437 C C . GLY B 1 34 ? -14.141 10.273 16.328 1 86.25 34 GLY B C 1
ATOM 3438 O O . GLY B 1 34 ? -14.969 9.523 15.797 1 86.25 34 GLY B O 1
ATOM 3439 N N . PRO B 1 35 ? -12.859 10.109 16.234 1 87.38 35 PRO B N 1
ATOM 3440 C CA . PRO B 1 35 ? -12.234 9.109 15.375 1 87.38 35 PRO B CA 1
ATOM 3441 C C . PRO B 1 35 ? -12.727 7.695 15.648 1 87.38 35 PRO B C 1
ATOM 3443 O O . PRO B 1 35 ? -12.867 6.891 14.727 1 87.38 35 PRO B O 1
ATOM 3446 N N . ALA B 1 36 ? -13.031 7.379 16.828 1 86.56 36 ALA B N 1
ATOM 3447 C CA . ALA B 1 36 ? -13.477 6.035 17.188 1 86.56 36 ALA B CA 1
ATOM 3448 C C . ALA B 1 36 ? -14.797 5.691 16.5 1 86.56 36 ALA B C 1
ATOM 3450 O O . ALA B 1 36 ? -15.133 4.516 16.328 1 86.56 36 ALA B O 1
ATOM 3451 N N . TYR B 1 37 ? -15.477 6.727 16.062 1 87.38 37 TYR B N 1
ATOM 3452 C CA . TYR B 1 37 ? -16.828 6.48 15.57 1 87.38 37 TYR B CA 1
ATOM 3453 C C . TYR B 1 37 ? -16.953 6.879 14.102 1 87.38 37 TYR B C 1
ATOM 3455 O O . TYR B 1 37 ? -18.016 6.711 13.5 1 87.38 37 TYR B O 1
ATOM 3463 N N . TRP B 1 38 ? -15.93 7.418 13.555 1 90.25 38 TRP B N 1
ATOM 3464 C CA . TRP B 1 38 ? -16 7.883 12.18 1 90.25 38 TRP B CA 1
ATOM 3465 C C . TRP B 1 38 ? -16.531 6.789 11.258 1 90.25 38 TRP B C 1
ATOM 3467 O O . TRP B 1 38 ? -17.438 7.031 10.445 1 90.25 38 TRP B O 1
ATOM 3477 N N . GLY B 1 39 ? -16.047 5.613 11.414 1 86.5 39 GLY B N 1
ATOM 3478 C CA . GLY B 1 39 ? -16.406 4.504 10.547 1 86.5 39 GLY B CA 1
ATOM 3479 C C . GLY B 1 39 ? -17.766 3.912 10.852 1 86.5 39 GLY B C 1
ATOM 3480 O O . GLY B 1 39 ? -18.359 3.242 10.008 1 86.5 39 GLY B O 1
ATOM 3481 N N . VAL B 1 40 ? -18.188 4.105 11.992 1 83.44 40 VAL B N 1
ATOM 3482 C CA . VAL B 1 40 ? -19.438 3.506 12.438 1 83.44 40 VAL B CA 1
ATOM 3483 C C . VAL B 1 40 ? -20.609 4.434 12.086 1 83.44 40 VAL B C 1
ATOM 3485 O O . VAL B 1 40 ? -21.672 3.971 11.695 1 83.44 40 VAL B O 1
ATOM 3488 N N . ILE B 1 41 ? -20.375 5.602 12.133 1 81.94 41 ILE B N 1
ATOM 3489 C CA . ILE B 1 41 ? -21.453 6.574 11.961 1 81.94 41 ILE B CA 1
ATOM 3490 C C . ILE B 1 41 ? -21.672 6.84 10.477 1 81.94 41 ILE B C 1
ATOM 3492 O O . ILE B 1 41 ? -22.812 7.02 10.039 1 81.94 41 ILE B O 1
ATOM 3496 N N . ASN B 1 42 ? -20.578 6.879 9.742 1 84.19 42 ASN B N 1
ATOM 3497 C CA . ASN B 1 42 ? -20.703 7.148 8.312 1 84.19 42 ASN B CA 1
ATOM 3498 C C . ASN B 1 42 ? -20.312 5.934 7.48 1 84.19 42 ASN B C 1
ATOM 3500 O O . ASN B 1 42 ? -19.125 5.594 7.395 1 84.19 42 ASN B O 1
ATOM 3504 N N . PRO B 1 43 ? -21.203 5.453 6.773 1 83.88 43 PRO B N 1
ATOM 3505 C CA . PRO B 1 43 ? -20.906 4.25 5.984 1 83.88 43 PRO B CA 1
ATOM 3506 C C . PRO B 1 43 ? -19.938 4.512 4.848 1 83.88 43 PRO B C 1
ATOM 3508 O O . PRO B 1 43 ? -19.344 3.574 4.305 1 83.88 43 PRO B O 1
ATOM 3511 N N . SER B 1 44 ? -19.719 5.73 4.527 1 86.19 44 SER B N 1
ATOM 3512 C CA . SER B 1 44 ? -18.812 6.059 3.436 1 86.19 44 SER B CA 1
ATOM 3513 C C . SER B 1 44 ? -17.359 6.066 3.912 1 86.19 44 SER B C 1
ATOM 3515 O O . SER B 1 44 ? -16.438 6.25 3.113 1 86.19 44 SER B O 1
ATOM 3517 N N . TRP B 1 45 ? -17.219 5.855 5.227 1 90.56 45 TRP B N 1
ATOM 3518 C CA . TRP B 1 45 ? -15.859 5.875 5.777 1 90.56 45 TRP B CA 1
ATOM 3519 C C . TRP B 1 45 ? -15.523 4.547 6.441 1 90.56 45 TRP B C 1
ATOM 3521 O O . TRP B 1 45 ? -15.039 4.516 7.574 1 90.56 45 TRP B O 1
ATOM 3531 N N . PRO B 1 46 ? -15.766 3.475 5.762 1 90 46 PRO B N 1
ATOM 3532 C CA . PRO B 1 46 ? -15.539 2.182 6.41 1 90 46 PRO B CA 1
ATOM 3533 C C . PRO B 1 46 ? -14.078 1.975 6.812 1 90 46 PRO B C 1
ATOM 3535 O O . PRO B 1 46 ? -13.797 1.249 7.77 1 90 46 PRO B O 1
ATOM 3538 N N . MET B 1 47 ? -13.219 2.611 6.164 1 93.88 47 MET B N 1
ATOM 3539 C CA . MET B 1 47 ? -11.789 2.422 6.418 1 93.88 47 MET B CA 1
ATOM 3540 C C . MET B 1 47 ? -11.414 2.912 7.812 1 93.88 47 MET B C 1
ATOM 3542 O O . MET B 1 47 ? -10.438 2.445 8.398 1 93.88 47 MET B O 1
ATOM 3546 N N . CYS B 1 48 ? -12.188 3.811 8.336 1 94.38 48 CYS B N 1
ATOM 3547 C CA . CYS B 1 48 ? -11.898 4.355 9.656 1 94.38 48 CYS B CA 1
ATOM 3548 C C . CYS B 1 48 ? -12.086 3.299 10.734 1 94.38 48 CYS B C 1
ATOM 3550 O O . CYS B 1 48 ? -11.578 3.445 11.852 1 94.38 48 CYS B O 1
ATOM 3552 N N . SER B 1 49 ? -12.727 2.266 10.367 1 92.19 49 SER B N 1
ATOM 3553 C CA . SER B 1 49 ? -12.953 1.192 11.328 1 92.19 49 SER B CA 1
ATOM 3554 C C . SER B 1 49 ? -12.297 -0.106 10.883 1 92.19 49 SER B C 1
ATOM 3556 O O . SER B 1 49 ? -11.773 -0.861 11.703 1 92.19 49 SER B O 1
ATOM 3558 N N . LYS B 1 50 ? -12.25 -0.307 9.602 1 93.75 50 LYS B N 1
ATOM 3559 C CA . LYS B 1 50 ? -11.828 -1.604 9.086 1 93.75 50 LYS B CA 1
ATOM 3560 C C . LYS B 1 50 ? -10.359 -1.573 8.656 1 93.75 50 LYS B C 1
ATOM 3562 O O . LYS B 1 50 ? -9.742 -2.623 8.461 1 93.75 50 LYS B O 1
ATOM 3567 N N . GLY B 1 51 ? -9.797 -0.41 8.523 1 96.12 51 GLY B N 1
ATOM 3568 C CA . GLY B 1 51 ? -8.438 -0.296 8.023 1 96.12 51 GLY B CA 1
ATOM 3569 C C . GLY B 1 51 ? -7.398 -0.822 8.992 1 96.12 51 GLY B C 1
ATOM 3570 O O . GLY B 1 51 ? -7.512 -0.616 10.203 1 96.12 51 GLY B O 1
ATOM 3571 N N . HIS B 1 52 ? -6.344 -1.499 8.398 1 97.25 52 HIS B N 1
ATOM 3572 C CA . HIS B 1 52 ? -5.281 -2.039 9.234 1 97.25 52 HIS B CA 1
ATOM 3573 C C . HIS B 1 52 ? -3.98 -1.27 9.047 1 97.25 52 HIS B C 1
ATOM 3575 O O . HIS B 1 52 ? -3.023 -1.46 9.797 1 97.25 52 HIS B O 1
ATOM 3581 N N . GLN B 1 53 ? -3.973 -0.46 8.039 1 97.31 53 GLN B N 1
ATOM 3582 C CA . GLN B 1 53 ? -2.779 0.348 7.809 1 97.31 53 GLN B CA 1
ATOM 3583 C C . GLN B 1 53 ? -3.074 1.832 8.008 1 97.31 53 GLN B C 1
ATOM 3585 O O . GLN B 1 53 ? -2.801 2.646 7.121 1 97.31 53 GLN B O 1
ATOM 3590 N N . GLN B 1 54 ? -3.533 2.062 9.172 1 97.81 54 GLN B N 1
ATOM 3591 C CA . GLN B 1 54 ? -4.055 3.391 9.477 1 97.81 54 GLN B CA 1
ATOM 3592 C C . GLN B 1 54 ? -2.969 4.285 10.062 1 97.81 54 GLN B C 1
ATOM 3594 O O . GLN B 1 54 ? -1.907 3.805 10.461 1 97.81 54 GLN B O 1
ATOM 3599 N N . SER B 1 55 ? -3.221 5.574 9.984 1 98.31 55 SER B N 1
ATOM 3600 C CA . SER B 1 55 ? -2.381 6.633 10.531 1 98.31 55 SER B CA 1
ATOM 3601 C C . SER B 1 55 ? -3.164 7.516 11.5 1 98.31 55 SER B C 1
ATOM 3603 O O . SER B 1 55 ? -4.395 7.574 11.438 1 98.31 55 SER B O 1
ATOM 3605 N N . PRO B 1 56 ? -2.469 8.18 12.359 1 98.06 56 PRO B N 1
ATOM 3606 C CA . PRO B 1 56 ? -1.022 8.281 12.555 1 98.06 56 PRO B CA 1
ATOM 3607 C C . PRO B 1 56 ? -0.453 7.121 13.367 1 98.06 56 PRO B C 1
ATOM 3609 O O . PRO B 1 56 ? -1.209 6.367 13.984 1 98.06 56 PRO B O 1
ATOM 3612 N N . ILE B 1 57 ? 0.883 7.043 13.367 1 98.12 57 ILE B N 1
ATOM 3613 C CA . ILE B 1 57 ? 1.529 5.977 14.133 1 98.12 57 ILE B CA 1
ATOM 3614 C C . ILE B 1 57 ? 2.561 6.574 15.086 1 98.12 57 ILE B C 1
ATOM 3616 O O . ILE B 1 57 ? 2.883 7.762 14.992 1 98.12 57 ILE B O 1
ATOM 3620 N N . ASP B 1 58 ? 2.926 5.746 16.016 1 97.19 58 ASP B N 1
ATOM 3621 C CA . ASP B 1 58 ? 4.117 6.012 16.828 1 97.19 58 ASP B CA 1
ATOM 3622 C C . ASP B 1 58 ? 5.367 5.449 16.156 1 97.19 58 ASP B C 1
ATOM 3624 O O . ASP B 1 58 ? 5.402 4.277 15.766 1 97.19 58 ASP B O 1
ATOM 3628 N N . VAL B 1 59 ? 6.352 6.238 16.016 1 96.75 59 VAL B N 1
ATOM 3629 C CA . VAL B 1 59 ? 7.598 5.793 15.398 1 96.75 59 VAL B CA 1
ATOM 3630 C C . VAL B 1 59 ? 8.578 5.355 16.484 1 96.75 59 VAL B C 1
ATOM 3632 O O . VAL B 1 59 ? 9.016 6.168 17.297 1 96.75 59 VAL B O 1
ATOM 3635 N N . ASN B 1 60 ? 8.906 4.16 16.453 1 94.25 60 ASN B N 1
ATOM 3636 C CA . ASN B 1 60 ? 9.945 3.623 17.328 1 94.25 60 ASN B CA 1
ATOM 3637 C C . ASN B 1 60 ? 11.305 3.592 16.625 1 94.25 60 ASN B C 1
ATOM 3639 O O . ASN B 1 60 ? 11.523 2.777 15.734 1 94.25 60 ASN B O 1
ATOM 3643 N N . PRO B 1 61 ? 12.219 4.348 17.078 1 90.5 61 PRO B N 1
ATOM 3644 C CA . PRO B 1 61 ? 13.508 4.438 16.375 1 90.5 61 PRO B CA 1
ATOM 3645 C C . PRO B 1 61 ? 14.234 3.098 16.312 1 90.5 61 PRO B C 1
ATOM 3647 O O . PRO B 1 61 ? 15 2.848 15.383 1 90.5 61 PRO B O 1
ATOM 3650 N N . LYS B 1 62 ? 14.008 2.221 17.266 1 88.12 62 LYS B N 1
ATOM 3651 C CA . LYS B 1 62 ? 14.703 0.938 17.328 1 88.12 62 LYS B CA 1
ATOM 3652 C C . LYS B 1 62 ? 14.203 -0.019 16.25 1 88.12 62 LYS B C 1
ATOM 3654 O O . LYS B 1 62 ? 14.844 -1.031 15.969 1 88.12 62 LYS B O 1
ATOM 3659 N N . ARG B 1 63 ? 13.164 0.357 15.641 1 89.69 63 ARG B N 1
ATOM 3660 C CA . ARG B 1 63 ? 12.547 -0.558 14.688 1 89.69 63 ARG B CA 1
ATOM 3661 C C . ARG B 1 63 ? 12.633 -0.005 13.266 1 89.69 63 ARG B C 1
ATOM 3663 O O . ARG B 1 63 ? 12.031 -0.557 12.344 1 89.69 63 ARG B O 1
ATOM 3670 N N . LEU B 1 64 ? 13.336 0.998 13.102 1 93 64 LEU B N 1
ATOM 3671 C CA . LEU B 1 64 ? 13.477 1.594 11.773 1 93 64 LEU B CA 1
ATOM 3672 C C . LEU B 1 64 ? 14.328 0.71 10.867 1 93 64 LEU B C 1
ATOM 3674 O O . LEU B 1 64 ? 15.289 0.081 11.328 1 93 64 LEU B O 1
ATOM 3678 N N . VAL B 1 65 ? 13.945 0.7 9.656 1 91.31 65 VAL B N 1
ATOM 3679 C CA . VAL B 1 65 ? 14.688 -0.045 8.648 1 91.31 65 VAL B CA 1
ATOM 3680 C C . VAL B 1 65 ? 15.445 0.926 7.742 1 91.31 65 VAL B C 1
ATOM 3682 O O . VAL B 1 65 ? 14.828 1.737 7.043 1 91.31 65 VAL B O 1
ATOM 3685 N N . PHE B 1 66 ? 16.844 0.769 7.777 1 92.56 66 PHE B N 1
ATOM 3686 C CA . PHE B 1 66 ? 17.641 1.611 6.895 1 92.56 66 PHE B CA 1
ATOM 3687 C C . PHE B 1 66 ? 17.469 1.188 5.441 1 92.56 66 PHE B C 1
ATOM 3689 O O . PHE B 1 66 ? 17.609 0.01 5.109 1 92.56 66 PHE B O 1
ATOM 3696 N N . ASP B 1 67 ? 17.094 2.174 4.605 1 91.62 67 ASP B N 1
ATOM 3697 C CA . ASP B 1 67 ? 16.938 1.973 3.168 1 91.62 67 ASP B CA 1
ATOM 3698 C C . ASP B 1 67 ? 17.844 2.908 2.381 1 91.62 67 ASP B C 1
ATOM 3700 O O . ASP B 1 67 ? 17.562 4.102 2.252 1 91.62 67 ASP B O 1
ATOM 3704 N N . PRO B 1 68 ? 18.859 2.4 1.736 1 87.25 68 PRO B N 1
ATOM 3705 C CA . PRO B 1 68 ? 19.844 3.252 1.055 1 87.25 68 PRO B CA 1
ATOM 3706 C C . PRO B 1 68 ? 19.297 3.85 -0.243 1 87.25 68 PRO B C 1
ATOM 3708 O O . PRO B 1 68 ? 19.922 4.75 -0.815 1 87.25 68 PRO B O 1
ATOM 3711 N N . THR B 1 69 ? 18.188 3.412 -0.65 1 87.44 69 THR B N 1
ATOM 3712 C CA . THR B 1 69 ? 17.656 3.902 -1.916 1 87.44 69 THR B CA 1
ATOM 3713 C C . THR B 1 69 ? 16.859 5.184 -1.705 1 87.44 69 THR B C 1
ATOM 3715 O O . THR B 1 69 ? 16.531 5.883 -2.666 1 87.44 69 THR B O 1
ATOM 3718 N N . LEU B 1 70 ? 16.625 5.488 -0.515 1 94.12 70 LEU B N 1
ATOM 3719 C CA . LEU B 1 70 ? 15.844 6.688 -0.206 1 94.12 70 LEU B CA 1
ATOM 3720 C C . LEU B 1 70 ? 16.688 7.941 -0.397 1 94.12 70 LEU B C 1
ATOM 3722 O O . LEU B 1 70 ? 17.578 8.219 0.405 1 94.12 70 LEU B O 1
ATOM 3726 N N . LYS B 1 71 ? 16.281 8.68 -1.407 1 91.88 71 LYS B N 1
ATOM 3727 C CA . LYS B 1 71 ? 16.953 9.945 -1.703 1 91.88 71 LYS B CA 1
ATOM 3728 C C . LYS B 1 71 ? 16.234 11.117 -1.043 1 91.88 71 LYS B C 1
ATOM 3730 O O . LYS B 1 71 ? 15.281 10.922 -0.292 1 91.88 71 LYS B O 1
ATOM 3735 N N . ARG B 1 72 ? 16.75 12.25 -1.329 1 94.81 72 ARG B N 1
ATOM 3736 C CA . ARG B 1 72 ? 16.188 13.453 -0.744 1 94.81 72 ARG B CA 1
ATOM 3737 C C . ARG B 1 72 ? 14.82 13.766 -1.358 1 94.81 72 ARG B C 1
ATOM 3739 O O . ARG B 1 72 ? 14.617 13.578 -2.561 1 94.81 72 ARG B O 1
ATOM 3746 N N . VAL B 1 73 ? 13.953 14.266 -0.5 1 96.81 73 VAL B N 1
ATOM 3747 C CA . VAL B 1 73 ? 12.664 14.766 -0.979 1 96.81 73 VAL B CA 1
ATOM 3748 C C . VAL B 1 73 ? 12.844 16.141 -1.603 1 96.81 73 VAL B C 1
ATOM 3750 O O . VAL B 1 73 ? 13.578 16.984 -1.073 1 96.81 73 VAL B O 1
ATOM 3753 N N . SER B 1 74 ? 12.141 16.359 -2.74 1 96.06 74 SER B N 1
ATOM 3754 C CA . SER B 1 74 ? 12.258 17.641 -3.441 1 96.06 74 SER B CA 1
ATOM 3755 C C . SER B 1 74 ? 10.906 18.328 -3.559 1 96.06 74 SER B C 1
ATOM 3757 O O . SER B 1 74 ? 9.898 17.688 -3.891 1 96.06 74 SER B O 1
ATOM 3759 N N . ILE B 1 75 ? 10.93 19.594 -3.248 1 95.62 75 ILE B N 1
ATOM 3760 C CA . ILE B 1 75 ? 9.758 20.438 -3.434 1 95.62 75 ILE B CA 1
ATOM 3761 C C . ILE B 1 75 ? 10.141 21.656 -4.277 1 95.62 75 ILE B C 1
ATOM 3763 O O . ILE B 1 75 ? 11.172 22.297 -4.031 1 95.62 75 ILE B O 1
ATOM 3767 N N . ASP B 1 76 ? 9.266 21.969 -5.16 1 93.06 76 ASP B N 1
ATOM 3768 C CA . ASP B 1 76 ? 9.516 23.156 -5.98 1 93.06 76 ASP B CA 1
ATOM 3769 C C . ASP B 1 76 ? 9.648 24.406 -5.113 1 93.06 76 ASP B C 1
ATOM 3771 O O . ASP B 1 76 ? 8.945 24.547 -4.113 1 93.06 76 ASP B O 1
ATOM 3775 N N . LYS B 1 77 ? 10.445 25.344 -5.586 1 88.19 77 LYS B N 1
ATOM 3776 C CA . LYS B 1 77 ? 10.812 26.516 -4.773 1 88.19 77 LYS B CA 1
ATOM 3777 C C . LYS B 1 77 ? 9.844 27.672 -4.996 1 88.19 77 LYS B C 1
ATOM 3779 O O . LYS B 1 77 ? 9.828 28.625 -4.227 1 88.19 77 LYS B O 1
ATOM 3784 N N . GLN B 1 78 ? 9.023 27.578 -5.867 1 86.88 78 GLN B N 1
ATOM 3785 C CA . GLN B 1 78 ? 8.172 28.719 -6.199 1 86.88 78 GLN B CA 1
ATOM 3786 C C . GLN B 1 78 ? 7.148 28.969 -5.094 1 86.88 78 GLN B C 1
ATOM 3788 O O . GLN B 1 78 ? 6.617 28.031 -4.5 1 86.88 78 GLN B O 1
ATOM 3793 N N . PRO B 1 79 ? 6.953 30.266 -4.871 1 87.31 79 PRO B N 1
ATOM 3794 C CA . PRO B 1 79 ? 5.93 30.609 -3.883 1 87.31 79 PRO B CA 1
ATOM 3795 C C . PRO B 1 79 ? 4.516 30.297 -4.363 1 87.31 79 PRO B C 1
ATOM 3797 O O . PRO B 1 79 ? 4.258 30.297 -5.57 1 87.31 79 PRO B O 1
ATOM 3800 N N . ILE B 1 80 ? 3.732 30.062 -3.373 1 88 80 ILE B N 1
ATOM 3801 C CA . ILE B 1 80 ? 2.357 29.734 -3.736 1 88 80 ILE B CA 1
ATOM 3802 C C . ILE B 1 80 ? 1.396 30.703 -3.051 1 88 80 ILE B C 1
ATOM 3804 O O . ILE B 1 80 ? 1.718 31.281 -2.008 1 88 80 ILE B O 1
ATOM 3808 N N . SER B 1 81 ? 0.297 30.922 -3.768 1 88.75 81 SER B N 1
ATOM 3809 C CA . SER B 1 81 ? -0.83 31.641 -3.189 1 88.75 81 SER B CA 1
ATOM 3810 C C . SER B 1 81 ? -2.01 30.719 -2.926 1 88.75 81 SER B C 1
ATOM 3812 O O . SER B 1 81 ? -2.232 29.75 -3.67 1 88.75 81 SER B O 1
ATOM 3814 N N . GLY B 1 82 ? -2.654 31.016 -1.814 1 92.5 82 GLY B N 1
ATOM 3815 C CA . GLY B 1 82 ? -3.807 30.203 -1.445 1 92.5 82 GLY B CA 1
ATOM 3816 C C . GLY B 1 82 ? -4.691 30.859 -0.405 1 92.5 82 GLY B C 1
ATOM 3817 O O . GLY B 1 82 ? -4.668 32.094 -0.251 1 92.5 82 GLY B O 1
ATOM 3818 N N . VAL B 1 83 ? -5.539 30.031 0.115 1 94.88 83 VAL B N 1
ATOM 3819 C CA . VAL B 1 83 ? -6.496 30.531 1.098 1 94.88 83 VAL B CA 1
ATOM 3820 C C . VAL B 1 83 ? -6.379 29.734 2.391 1 94.88 83 VAL B C 1
ATOM 3822 O O . VAL B 1 83 ? -6.277 28.5 2.357 1 94.88 83 VAL B O 1
ATOM 3825 N N . LEU B 1 84 ? -6.34 30.469 3.447 1 96.5 84 LEU B N 1
ATOM 3826 C CA . LEU B 1 84 ? -6.352 29.891 4.789 1 96.5 84 LEU B CA 1
ATOM 3827 C C . LEU B 1 84 ? -7.781 29.781 5.316 1 96.5 84 LEU B C 1
ATOM 3829 O O . LEU B 1 84 ? -8.539 30.75 5.281 1 96.5 84 LEU B O 1
ATOM 3833 N N . TYR B 1 85 ? -8.133 28.531 5.809 1 96.94 85 TYR B N 1
ATOM 3834 C CA . TYR B 1 85 ? -9.492 28.281 6.266 1 96.94 85 TYR B CA 1
ATOM 3835 C C . TYR B 1 85 ? -9.5 27.797 7.707 1 96.94 85 TYR B C 1
ATOM 3837 O O . TYR B 1 85 ? -8.695 26.938 8.086 1 96.94 85 TYR B O 1
ATOM 3845 N N . ASN B 1 86 ? -10.367 28.359 8.461 1 97.44 86 ASN B N 1
ATOM 3846 C CA . ASN B 1 86 ? -10.805 27.703 9.688 1 97.44 86 ASN B CA 1
ATOM 3847 C C . ASN B 1 86 ? -12.047 26.844 9.461 1 97.44 86 ASN B C 1
ATOM 3849 O O . ASN B 1 86 ? -13.148 27.375 9.312 1 97.44 86 ASN B O 1
ATOM 3853 N N . THR B 1 87 ? -11.906 25.531 9.562 1 95.06 87 THR B N 1
ATOM 3854 C CA . THR B 1 87 ? -13.023 24.641 9.258 1 95.06 87 THR B CA 1
ATOM 3855 C C . THR B 1 87 ? -13.766 24.25 10.523 1 95.06 87 THR B C 1
ATOM 3857 O O . THR B 1 87 ? -14.766 23.531 10.469 1 95.06 87 THR B O 1
ATOM 3860 N N . GLY B 1 88 ? -13.258 24.75 11.609 1 94.5 88 GLY B N 1
ATOM 3861 C CA . GLY B 1 88 ? -13.797 24.312 12.883 1 94.5 88 GLY B CA 1
ATOM 3862 C C . GLY B 1 88 ? -13.07 23.109 13.461 1 94.5 88 GLY B C 1
ATOM 3863 O O . GLY B 1 88 ? -12.867 23.016 14.672 1 94.5 88 GLY B O 1
ATOM 3864 N N . GLN B 1 89 ? -12.703 22.156 12.617 1 93.25 89 GLN B N 1
ATOM 3865 C CA . GLN B 1 89 ? -11.969 20.969 13.016 1 93.25 89 GLN B CA 1
ATOM 3866 C C . GLN B 1 89 ? -10.461 21.188 12.914 1 93.25 89 GLN B C 1
ATOM 3868 O O . GLN B 1 89 ? -9.688 20.594 13.672 1 93.25 89 GLN B O 1
ATOM 3873 N N . SER B 1 90 ? -10.164 21.984 11.891 1 95.44 90 SER B N 1
ATOM 3874 C CA . SER B 1 90 ? -8.75 22.219 11.594 1 95.44 90 SER B CA 1
ATOM 3875 C C . SER B 1 90 ? -8.531 23.578 10.953 1 95.44 90 SER B C 1
ATOM 3877 O O . SER B 1 90 ? -9.477 24.203 10.469 1 95.44 90 SER B O 1
ATOM 3879 N N . LEU B 1 91 ? -7.293 24.094 11.102 1 97.06 91 LEU B N 1
ATOM 3880 C CA . LEU B 1 91 ? -6.777 25.141 10.219 1 97.06 91 LEU B CA 1
ATOM 3881 C C . LEU B 1 91 ? -6.16 24.547 8.961 1 97.06 91 LEU B C 1
ATOM 3883 O O . LEU B 1 91 ? -5.312 23.656 9.047 1 97.06 91 LEU B O 1
ATOM 3887 N N . VAL B 1 92 ? -6.68 25 7.773 1 97.19 92 VAL B N 1
ATOM 3888 C CA . VAL B 1 92 ? -6.238 24.391 6.523 1 97.19 92 VAL B CA 1
ATOM 3889 C C . VAL B 1 92 ? -5.859 25.484 5.523 1 97.19 92 VAL B C 1
ATOM 3891 O O . VAL B 1 92 ? -6.562 26.484 5.391 1 97.19 92 VAL B O 1
ATOM 3894 N N . PHE B 1 93 ? -4.672 25.328 4.895 1 96.25 93 PHE B N 1
ATOM 3895 C CA . PHE B 1 93 ? -4.297 26.156 3.75 1 96.25 93 PHE B CA 1
ATOM 3896 C C . PHE B 1 93 ? -4.5 25.391 2.445 1 96.25 93 PHE B C 1
ATOM 3898 O O . PHE B 1 93 ? -4.02 24.266 2.297 1 96.25 93 PHE B O 1
ATOM 3905 N N . ARG B 1 94 ? -5.238 25.969 1.501 1 93.75 94 ARG B N 1
ATOM 3906 C CA . ARG B 1 94 ? -5.512 25.344 0.211 1 93.75 94 ARG B CA 1
ATOM 3907 C C . ARG B 1 94 ? -5.066 26.25 -0.938 1 93.75 94 ARG B C 1
ATOM 3909 O O . ARG B 1 94 ? -5.219 27.469 -0.871 1 93.75 94 ARG B O 1
ATOM 3916 N N . THR B 1 95 ? -4.516 25.578 -1.901 1 86.44 95 THR B N 1
ATOM 3917 C CA . THR B 1 95 ? -4.133 26.328 -3.09 1 86.44 95 THR B CA 1
ATOM 3918 C C . THR B 1 95 ? -5.367 26.75 -3.887 1 86.44 95 THR B C 1
ATOM 3920 O O . THR B 1 95 ? -6.387 26.047 -3.869 1 86.44 95 THR B O 1
ATOM 3923 N N . GLN B 1 96 ? -5.445 28 -4.266 1 72.81 96 GLN B N 1
ATOM 3924 C CA . GLN B 1 96 ? -6.531 28.469 -5.117 1 72.81 96 GLN B CA 1
ATOM 3925 C C . GLN B 1 96 ? -6.281 28.094 -6.578 1 72.81 96 GLN B C 1
ATOM 3927 O O . GLN B 1 96 ? -5.227 28.422 -7.133 1 72.81 96 GLN B O 1
ATOM 3932 N N . THR B 1 97 ? -6.66 26.953 -6.879 1 56.19 97 THR B N 1
ATOM 3933 C CA . THR B 1 97 ? -6.461 26.531 -8.266 1 56.19 97 THR B CA 1
ATOM 3934 C C . THR B 1 97 ? -7.074 27.531 -9.227 1 56.19 97 THR B C 1
ATOM 3936 O O . THR B 1 97 ? -7.332 27.219 -10.391 1 56.19 97 THR B O 1
ATOM 3939 N N . ASP B 1 98 ? -7.527 28.641 -8.844 1 51.72 98 ASP B N 1
ATOM 3940 C CA . ASP B 1 98 ? -7.82 29.281 -10.117 1 51.72 98 ASP B CA 1
ATOM 3941 C C . ASP B 1 98 ? -6.68 29.078 -11.109 1 51.72 98 ASP B C 1
ATOM 3943 O O . ASP B 1 98 ? -5.582 29.609 -10.922 1 51.72 98 ASP B O 1
ATOM 3947 N N . ARG B 1 99 ? -6.676 27.766 -11.5 1 49.38 99 ARG B N 1
ATOM 3948 C CA . ARG B 1 99 ? -5.746 27.031 -12.359 1 49.38 99 ARG B CA 1
ATOM 3949 C C . ARG B 1 99 ? -5.047 27.984 -13.336 1 49.38 99 ARG B C 1
ATOM 3951 O O . ARG B 1 99 ? -4.027 27.625 -13.93 1 49.38 99 ARG B O 1
ATOM 3958 N N . LEU B 1 100 ? -5.668 28.984 -13.633 1 48.12 100 LEU B N 1
ATOM 3959 C CA . LEU B 1 100 ? -5.133 29.688 -14.789 1 48.12 100 LEU B CA 1
ATOM 3960 C C . LEU B 1 100 ? -3.82 30.391 -14.445 1 48.12 100 LEU B C 1
ATOM 3962 O O . LEU B 1 100 ? -3.031 30.703 -15.336 1 48.12 100 LEU B O 1
ATOM 3966 N N . GLN B 1 101 ? -3.555 30.656 -13.188 1 51.19 101 GLN B N 1
ATOM 3967 C CA . GLN B 1 101 ? -2.443 31.609 -13.102 1 51.19 101 GLN B CA 1
ATOM 3968 C C . GLN B 1 101 ? -1.281 31.016 -12.305 1 51.19 101 GLN B C 1
ATOM 3970 O O . GLN B 1 101 ? -0.157 31.516 -12.375 1 51.19 101 GLN B O 1
ATOM 3975 N N . THR B 1 102 ? -1.511 29.969 -11.484 1 61.56 102 THR B N 1
ATOM 3976 C CA . THR B 1 102 ? -0.349 29.641 -10.664 1 61.56 102 THR B CA 1
ATOM 3977 C C . THR B 1 102 ? 0.189 28.266 -11.016 1 61.56 102 THR B C 1
ATOM 3979 O O . THR B 1 102 ? -0.584 27.328 -11.219 1 61.56 102 THR B O 1
ATOM 3982 N N . LEU B 1 103 ? 1.483 28.312 -11.375 1 73 103 LEU B N 1
ATOM 3983 C CA . LEU B 1 103 ? 2.193 27.062 -11.648 1 73 103 LEU B CA 1
ATOM 3984 C C . LEU B 1 103 ? 2.09 26.109 -10.469 1 73 103 LEU B C 1
ATOM 3986 O O . LEU B 1 103 ? 2.289 26.5 -9.32 1 73 103 LEU B O 1
ATOM 3990 N N . PRO B 1 104 ? 1.649 24.953 -10.75 1 87 104 PRO B N 1
ATOM 3991 C CA . PRO B 1 104 ? 1.577 23.953 -9.672 1 87 104 PRO B CA 1
ATOM 3992 C C . PRO B 1 104 ? 2.939 23.672 -9.047 1 87 104 PRO B C 1
ATOM 3994 O O . PRO B 1 104 ? 3.963 23.719 -9.727 1 87 104 PRO B O 1
ATOM 3997 N N . VAL B 1 105 ? 2.959 23.469 -7.742 1 92.62 105 VAL B N 1
ATOM 3998 C CA . VAL B 1 105 ? 4.164 23.078 -7.012 1 92.62 105 VAL B CA 1
ATOM 3999 C C . VAL B 1 105 ? 4.25 21.562 -6.922 1 92.62 105 VAL B C 1
ATOM 4001 O O . VAL B 1 105 ? 3.309 20.906 -6.469 1 92.62 105 VAL B O 1
ATOM 4004 N N . ASN B 1 106 ? 5.414 21.078 -7.27 1 95.25 106 ASN B N 1
ATOM 4005 C CA . ASN B 1 106 ? 5.578 19.625 -7.309 1 95.25 106 ASN B CA 1
ATOM 4006 C C . ASN B 1 106 ? 6.398 19.125 -6.121 1 95.25 106 ASN B C 1
ATOM 4008 O O . ASN B 1 106 ? 7.289 19.828 -5.637 1 95.25 106 ASN B O 1
ATOM 4012 N N . ILE B 1 107 ? 6.027 17.938 -5.688 1 97.19 107 ILE B N 1
ATOM 4013 C CA . ILE B 1 107 ? 6.75 17.172 -4.684 1 97.19 107 ILE B CA 1
ATOM 4014 C C . ILE B 1 107 ? 7.27 15.867 -5.305 1 97.19 107 ILE B C 1
ATOM 4016 O O . ILE B 1 107 ? 6.5 15.102 -5.883 1 97.19 107 ILE B O 1
ATOM 4020 N N . SER B 1 108 ? 8.539 15.609 -5.18 1 96.81 108 SER B N 1
ATOM 4021 C CA . SER B 1 108 ? 9.156 14.43 -5.777 1 96.81 108 SER B CA 1
ATOM 4022 C C . SER B 1 108 ? 10.359 13.961 -4.969 1 96.81 108 SER B C 1
ATOM 4024 O O . SER B 1 108 ? 10.711 14.578 -3.959 1 96.81 108 SER B O 1
ATOM 4026 N N . GLY B 1 109 ? 10.898 12.812 -5.391 1 96.31 109 GLY B N 1
ATOM 4027 C CA . GLY B 1 109 ? 12.07 12.273 -4.719 1 96.31 109 GLY B CA 1
ATOM 4028 C C . GLY B 1 109 ? 11.727 11.461 -3.482 1 96.31 109 GLY B C 1
ATOM 4029 O O . GLY B 1 109 ? 10.594 10.992 -3.34 1 96.31 109 GLY B O 1
ATOM 4030 N N . GLY B 1 110 ? 12.758 11.219 -2.678 1 95.94 110 GLY B N 1
ATOM 4031 C CA . GLY B 1 110 ? 12.555 10.375 -1.507 1 95.94 110 GLY B CA 1
ATOM 4032 C C . GLY B 1 110 ? 12.016 9 -1.846 1 95.94 110 GLY B C 1
ATOM 4033 O O . GLY B 1 110 ? 12.586 8.297 -2.682 1 95.94 110 GLY B O 1
ATOM 4034 N N . PRO B 1 111 ? 10.898 8.703 -1.194 1 96.25 111 PRO B N 1
ATOM 4035 C CA . PRO B 1 111 ? 10.312 7.391 -1.453 1 96.25 111 PRO B CA 1
ATOM 4036 C C . PRO B 1 111 ? 9.352 7.398 -2.639 1 96.25 111 PRO B C 1
ATOM 4038 O O . PRO B 1 111 ? 8.703 6.383 -2.924 1 96.25 111 PRO B O 1
ATOM 4041 N N . LEU B 1 112 ? 9.234 8.453 -3.338 1 97.19 112 LEU B N 1
ATOM 4042 C CA . LEU B 1 112 ? 8.164 8.633 -4.32 1 97.19 112 LEU B CA 1
ATOM 4043 C C . LEU B 1 112 ? 8.633 8.203 -5.707 1 97.19 112 LEU B C 1
ATOM 4045 O O . LEU B 1 112 ? 9.625 8.727 -6.227 1 97.19 112 LEU B O 1
ATOM 4049 N N . SER B 1 113 ? 7.82 7.379 -6.254 1 95.94 113 SER B N 1
ATOM 4050 C CA . SER B 1 113 ? 8.078 6.957 -7.625 1 95.94 113 SER B CA 1
ATOM 4051 C C . SER B 1 113 ? 7.402 7.887 -8.625 1 95.94 113 SER B C 1
ATOM 4053 O O . SER B 1 113 ? 7.703 7.848 -9.82 1 95.94 113 SER B O 1
ATOM 4055 N N . TYR B 1 114 ? 6.516 8.664 -8.148 1 97.25 114 TYR B N 1
ATOM 4056 C CA . TYR B 1 114 ? 5.742 9.586 -8.969 1 97.25 114 TYR B CA 1
ATOM 4057 C C . TYR B 1 114 ? 5.973 11.031 -8.539 1 97.25 114 TYR B C 1
ATOM 4059 O O . TYR B 1 114 ? 6.566 11.281 -7.488 1 97.25 114 TYR B O 1
ATOM 4067 N N . ASN B 1 115 ? 5.508 11.93 -9.406 1 96.62 115 ASN B N 1
ATOM 4068 C CA . ASN B 1 115 ? 5.418 13.336 -9.039 1 96.62 115 ASN B CA 1
ATOM 4069 C C . ASN B 1 115 ? 4.055 13.672 -8.438 1 96.62 115 ASN B C 1
ATOM 4071 O O . ASN B 1 115 ? 3.025 13.203 -8.93 1 96.62 115 ASN B O 1
ATOM 4075 N N . TYR B 1 116 ? 4.148 14.438 -7.449 1 97.81 116 TYR B N 1
ATOM 4076 C CA . TYR B 1 116 ? 2.928 14.852 -6.766 1 97.81 116 TYR B CA 1
ATOM 4077 C C . TYR B 1 116 ? 2.762 16.375 -6.82 1 97.81 116 TYR B C 1
ATOM 4079 O O . TYR B 1 116 ? 3.742 17.109 -6.715 1 97.81 116 TYR B O 1
ATOM 4087 N N . GLN B 1 117 ? 1.574 16.797 -6.953 1 95.88 117 GLN B N 1
ATOM 4088 C CA . GLN B 1 117 ? 1.257 18.219 -6.926 1 95.88 117 GLN B CA 1
ATOM 4089 C C . GLN B 1 117 ? 0.712 18.641 -5.562 1 95.88 117 GLN B C 1
ATOM 4091 O O . GLN B 1 117 ? -0.177 17.984 -5.016 1 95.88 117 GLN B O 1
ATOM 4096 N N . PHE B 1 118 ? 1.291 19.703 -5.129 1 95.94 118 PHE B N 1
ATOM 4097 C CA . PHE B 1 118 ? 0.833 20.234 -3.848 1 95.94 118 PHE B CA 1
ATOM 4098 C C . PHE B 1 118 ? -0.662 20.531 -3.887 1 95.94 118 PHE B C 1
ATOM 4100 O O . PHE B 1 118 ? -1.178 21.016 -4.895 1 95.94 118 PHE B O 1
ATOM 4107 N N . GLU B 1 119 ? -1.303 20.266 -2.67 1 94.81 119 GLU B N 1
ATOM 4108 C CA . GLU B 1 119 ? -2.746 20.484 -2.6 1 94.81 119 GLU B CA 1
ATOM 4109 C C . GLU B 1 119 ? -3.123 21.312 -1.375 1 94.81 119 GLU B C 1
ATOM 4111 O O . GLU B 1 119 ? -3.744 22.359 -1.5 1 94.81 119 GLU B O 1
ATOM 4116 N N . GLU B 1 120 ? -2.779 20.844 -0.22 1 96.06 120 GLU B N 1
ATOM 4117 C CA . GLU B 1 120 ? -3.23 21.5 1.001 1 96.06 120 GLU B CA 1
ATOM 4118 C C . GLU B 1 120 ? -2.254 21.266 2.15 1 96.06 120 GLU B C 1
ATOM 4120 O O . GLU B 1 120 ? -1.395 20.391 2.068 1 96.06 120 GLU B O 1
ATOM 4125 N N . ILE B 1 121 ? -2.42 22.109 3.207 1 97.12 121 ILE B N 1
ATOM 4126 C CA . ILE B 1 121 ? -1.668 21.969 4.449 1 97.12 121 ILE B CA 1
ATOM 4127 C C . ILE B 1 121 ? -2.633 21.875 5.629 1 97.12 121 ILE B C 1
ATOM 4129 O O . ILE B 1 121 ? -3.566 22.672 5.738 1 97.12 121 ILE B O 1
ATOM 4133 N N . TYR B 1 122 ? -2.377 20.922 6.484 1 97.69 122 TYR B N 1
ATOM 4134 C CA . TYR B 1 122 ? -3.104 20.812 7.746 1 97.69 122 TYR B CA 1
ATOM 4135 C C . TYR B 1 122 ? -2.203 21.156 8.93 1 97.69 122 TYR B C 1
ATOM 4137 O O . TYR B 1 122 ? -1.03 20.781 8.953 1 97.69 122 TYR B O 1
ATOM 4145 N N . PHE B 1 123 ? -2.84 21.812 9.883 1 96.81 123 PHE B N 1
ATOM 4146 C CA . PHE B 1 123 ? -2.121 22.188 11.102 1 96.81 123 PHE B CA 1
ATOM 4147 C C . PHE B 1 123 ? -2.768 21.547 12.32 1 96.81 123 PHE B C 1
ATOM 4149 O O . PHE B 1 123 ? -3.986 21.625 12.5 1 96.81 123 PHE B O 1
ATOM 4156 N N . HIS B 1 124 ? -1.94 20.922 13.094 1 96.56 124 HIS B N 1
ATOM 4157 C CA . HIS B 1 124 ? -2.365 20.297 14.344 1 96.56 124 HIS B CA 1
ATOM 4158 C C . HIS B 1 124 ? -1.606 20.875 15.531 1 96.56 124 HIS B C 1
ATOM 4160 O O . HIS B 1 124 ? -0.404 21.141 15.445 1 96.56 124 HIS B O 1
ATOM 4166 N N . TRP B 1 125 ? -2.348 21.141 16.672 1 94.5 125 TRP B N 1
ATOM 4167 C CA . TRP B 1 125 ? -1.661 21.625 17.859 1 94.5 125 TRP B CA 1
ATOM 4168 C C . TRP B 1 125 ? -2.404 21.219 19.125 1 94.5 125 TRP B C 1
ATOM 4170 O O . TRP B 1 125 ? -3.572 20.828 19.062 1 94.5 125 TRP B O 1
ATOM 4180 N N . GLY B 1 126 ? -1.68 21.219 20.188 1 92.38 126 GLY B N 1
ATOM 4181 C CA . GLY B 1 126 ? -2.25 20.906 21.484 1 92.38 126 GLY B CA 1
ATOM 4182 C C . GLY B 1 126 ? -2.715 22.125 22.25 1 92.38 126 GLY B C 1
ATOM 4183 O O . GLY B 1 126 ? -2.33 23.25 21.922 1 92.38 126 GLY B O 1
ATOM 4184 N N . SER B 1 127 ? -3.518 21.953 23.266 1 88.94 127 SER B N 1
ATOM 4185 C CA . SER B 1 127 ? -4.059 23.031 24.078 1 88.94 127 SER B CA 1
ATOM 4186 C C . SER B 1 127 ? -2.998 23.609 25.016 1 88.94 127 SER B C 1
ATOM 4188 O O . SER B 1 127 ? -3.117 24.75 25.469 1 88.94 127 SER B O 1
ATOM 4190 N N . GLY B 1 128 ? -1.959 22.938 25.266 1 78.69 128 GLY B N 1
ATOM 4191 C CA . GLY B 1 128 ? -0.919 23.375 26.172 1 78.69 128 GLY B CA 1
ATOM 4192 C C . GLY B 1 128 ? -1.238 23.078 27.625 1 78.69 128 GLY B C 1
ATOM 4193 O O . GLY B 1 128 ? -0.382 23.234 28.5 1 78.69 128 GLY B O 1
ATOM 4194 N N . ASP B 1 129 ? -2.482 22.938 28.156 1 64.44 129 ASP B N 1
ATOM 4195 C CA . ASP B 1 129 ? -2.902 22.766 29.547 1 64.44 129 ASP B CA 1
ATOM 4196 C C . ASP B 1 129 ? -2.557 21.359 30.047 1 64.44 129 ASP B C 1
ATOM 4198 O O . ASP B 1 129 ? -2.73 21.062 31.234 1 64.44 129 ASP B O 1
ATOM 4202 N N . ASP B 1 130 ? -2.348 20.562 29.344 1 53.56 130 ASP B N 1
ATOM 4203 C CA . ASP B 1 130 ? -2.182 19.219 29.906 1 53.56 130 ASP B CA 1
ATOM 4204 C C . ASP B 1 130 ? -0.982 19.156 30.844 1 53.56 130 ASP B C 1
ATOM 4206 O O . ASP B 1 130 ? 0.153 19.406 30.438 1 53.56 130 ASP B O 1
ATOM 4210 N N . PRO B 1 131 ? -1.257 19.406 32.25 1 44.69 131 PRO B N 1
ATOM 4211 C CA . PRO B 1 131 ? -0.242 19.312 33.312 1 44.69 131 PRO B CA 1
ATOM 4212 C C . PRO B 1 131 ? 0.729 18.156 33.094 1 44.69 131 PRO B C 1
ATOM 4214 O O . PRO B 1 131 ? 1.779 18.094 33.75 1 44.69 131 PRO B O 1
ATOM 4217 N N . SER B 1 132 ? 0.154 17.078 33.062 1 40.53 132 SER B N 1
ATOM 4218 C CA . SER B 1 132 ? 1.054 15.93 33.031 1 40.53 132 SER B CA 1
ATOM 4219 C C . SER B 1 132 ? 2.082 16.062 31.922 1 40.53 132 SER B C 1
ATOM 4221 O O . SER B 1 132 ? 1.723 16.281 30.766 1 40.53 132 SER B O 1
ATOM 4223 N N . ASN B 1 133 ? 2.926 17.172 32.125 1 40.03 133 ASN B N 1
ATOM 4224 C CA . ASN B 1 133 ? 4.066 17.266 31.234 1 40.03 133 ASN B CA 1
ATOM 4225 C C . ASN B 1 133 ? 4.051 16.156 30.188 1 40.03 133 ASN B C 1
ATOM 4227 O O . ASN B 1 133 ? 5.074 15.852 29.578 1 40.03 133 ASN B O 1
ATOM 4231 N N . SER B 1 134 ? 3.494 15.266 30.531 1 38.28 134 SER B N 1
ATOM 4232 C CA . SER B 1 134 ? 3.377 14.039 29.75 1 38.28 134 SER B CA 1
ATOM 4233 C C . SER B 1 134 ? 2.719 14.312 28.391 1 38.28 134 SER B C 1
ATOM 4235 O O . SER B 1 134 ? 1.611 14.852 28.328 1 38.28 134 SER B O 1
ATOM 4237 N N . GLY B 1 135 ? 3.693 14.375 27.391 1 46.56 135 GLY B N 1
ATOM 4238 C CA . GLY B 1 135 ? 3.871 14.617 25.953 1 46.56 135 GLY B CA 1
ATOM 4239 C C . GLY B 1 135 ? 2.807 15.523 25.375 1 46.56 135 GLY B C 1
ATOM 4240 O O . GLY B 1 135 ? 1.611 15.281 25.547 1 46.56 135 GLY B O 1
ATOM 4241 N N . ILE B 1 136 ? 3.043 16.844 25.562 1 53.5 136 ILE B N 1
ATOM 4242 C CA . ILE B 1 136 ? 2.449 17.938 24.797 1 53.5 136 ILE B CA 1
ATOM 4243 C C . ILE B 1 136 ? 1.932 17.391 23.453 1 53.5 136 ILE B C 1
ATOM 4245 O O . ILE B 1 136 ? 2.719 16.984 22.609 1 53.5 136 ILE B O 1
ATOM 4249 N N . GLN B 1 137 ? 0.638 16.875 23.375 1 70.88 137 GLN B N 1
ATOM 4250 C CA . GLN B 1 137 ? -0.067 16.062 22.391 1 70.88 137 GLN B CA 1
ATOM 4251 C C . GLN B 1 137 ? -0.609 16.938 21.25 1 70.88 137 GLN B C 1
ATOM 4253 O O . GLN B 1 137 ? -1.819 16.984 21.031 1 70.88 137 GLN B O 1
ATOM 4258 N N . GLY B 1 138 ? 0.226 17.719 20.797 1 91.94 138 GLY B N 1
ATOM 4259 C CA . GLY B 1 138 ? -0.237 18.5 19.656 1 91.94 138 GLY B CA 1
ATOM 4260 C C . GLY B 1 138 ? -0.037 17.781 18.328 1 91.94 138 GLY B C 1
ATOM 4261 O O . GLY B 1 138 ? -0.896 17.844 17.453 1 91.94 138 GLY B O 1
ATOM 4262 N N . SER B 1 139 ? 1.018 17.109 18.297 1 95.5 139 SER B N 1
ATOM 4263 C CA . SER B 1 139 ? 1.273 16.359 17.062 1 95.5 139 SER B CA 1
ATOM 4264 C C . SER B 1 139 ? 0.423 15.094 17 1 95.5 139 SER B C 1
ATOM 4266 O O . SER B 1 139 ? 0.055 14.531 18.031 1 95.5 139 SER B O 1
ATOM 4268 N N . GLU B 1 140 ? 0.099 14.688 15.781 1 96.56 140 GLU B N 1
ATOM 4269 C CA . GLU B 1 140 ? -0.58 13.414 15.594 1 96.56 140 GLU B CA 1
ATOM 4270 C C . GLU B 1 140 ? 0.398 12.25 15.711 1 96.56 140 GLU B C 1
ATOM 4272 O O . GLU B 1 140 ? 0.141 11.281 16.438 1 96.56 140 GLU B O 1
ATOM 4277 N N . HIS B 1 141 ? 1.418 12.375 15.039 1 97.56 141 HIS B N 1
ATOM 4278 C CA . HIS B 1 141 ? 2.449 11.344 15.148 1 97.56 141 HIS B CA 1
ATOM 4279 C C . HIS B 1 141 ? 3.234 11.492 16.453 1 97.56 141 HIS B C 1
ATOM 4281 O O . HIS B 1 141 ? 3.371 12.602 16.969 1 97.56 141 HIS B O 1
ATOM 4287 N N . SER B 1 142 ? 3.699 10.43 16.922 1 95.25 142 SER B N 1
ATOM 4288 C CA . SER B 1 142 ? 4.609 10.438 18.062 1 95.25 142 SER B CA 1
ATOM 4289 C C . SER B 1 142 ? 5.91 9.711 17.734 1 95.25 142 SER B C 1
ATOM 4291 O O . SER B 1 142 ? 5.957 8.898 16.812 1 95.25 142 SER B O 1
ATOM 4293 N N . ILE B 1 143 ? 6.883 10.094 18.375 1 93.31 143 ILE B N 1
ATOM 4294 C CA . ILE B 1 143 ? 8.188 9.445 18.266 1 93.31 143 ILE B CA 1
ATOM 4295 C C . ILE B 1 143 ? 8.562 8.836 19.625 1 93.31 143 ILE B C 1
ATOM 4297 O O . ILE B 1 143 ? 8.805 9.555 20.594 1 93.31 143 ILE B O 1
ATOM 4301 N N . ASP B 1 144 ? 8.586 7.551 19.672 1 92.31 144 ASP B N 1
ATOM 4302 C CA . ASP B 1 144 ? 8.875 6.812 20.891 1 92.31 144 ASP B CA 1
ATOM 4303 C C . ASP B 1 144 ? 7.938 7.234 22.016 1 92.31 144 ASP B C 1
ATOM 4305 O O . ASP B 1 144 ? 8.383 7.477 23.141 1 92.31 144 ASP B O 1
ATOM 4309 N N . GLY B 1 145 ? 6.777 7.438 21.625 1 91.25 145 GLY B N 1
ATOM 4310 C CA . GLY B 1 145 ? 5.758 7.777 22.609 1 91.25 145 GLY B CA 1
ATOM 4311 C C . GLY B 1 145 ? 5.684 9.266 22.891 1 91.25 145 GLY B C 1
ATOM 4312 O O . GLY B 1 145 ? 4.77 9.719 23.578 1 91.25 145 GLY B O 1
ATOM 4313 N N . TYR B 1 146 ? 6.551 10.055 22.359 1 89.69 146 TYR B N 1
ATOM 4314 C CA . TYR B 1 146 ? 6.59 11.492 22.641 1 89.69 146 TYR B CA 1
ATOM 4315 C C . TYR B 1 146 ? 5.848 12.273 21.562 1 89.69 146 TYR B C 1
ATOM 4317 O O . TYR B 1 146 ? 6.055 12.047 20.375 1 89.69 146 TYR B O 1
ATOM 4325 N N . PHE B 1 147 ? 5.059 13.18 22.078 1 93.12 147 PHE B N 1
ATOM 4326 C CA . PHE B 1 147 ? 4.332 14.078 21.188 1 93.12 147 PHE B CA 1
ATOM 4327 C C . PHE B 1 147 ? 4.957 15.469 21.172 1 93.12 147 PHE B C 1
ATOM 4329 O O . PHE B 1 147 ? 5.645 15.844 22.125 1 93.12 147 PHE B O 1
ATOM 4336 N N . PHE B 1 148 ? 4.703 16.188 20.125 1 92.88 148 PHE B N 1
ATOM 4337 C CA . PHE B 1 148 ? 5.156 17.578 19.984 1 92.88 148 PHE B CA 1
ATOM 4338 C C . PHE B 1 148 ? 4 18.547 20.172 1 92.88 148 PHE B C 1
ATOM 4340 O O . PHE B 1 148 ? 2.834 18.156 20.062 1 92.88 148 PHE B O 1
ATOM 4347 N N . PRO B 1 149 ? 4.309 19.781 20.438 1 92.19 149 PRO B N 1
ATOM 4348 C CA . PRO B 1 149 ? 3.254 20.766 20.641 1 92.19 149 PRO B CA 1
ATOM 4349 C C . PRO B 1 149 ? 2.375 20.953 19.406 1 92.19 149 PRO B C 1
ATOM 4351 O O . PRO B 1 149 ? 1.203 21.328 19.531 1 92.19 149 PRO B O 1
ATOM 4354 N N . ALA B 1 150 ? 2.996 20.719 18.266 1 94.62 150 ALA B N 1
ATOM 4355 C CA . ALA B 1 150 ? 2.227 20.859 17.031 1 94.62 150 ALA B CA 1
ATOM 4356 C C . ALA B 1 150 ? 2.834 20.031 15.898 1 94.62 150 ALA B C 1
ATOM 4358 O O . ALA B 1 150 ? 3.904 19.438 16.062 1 94.62 150 ALA B O 1
ATOM 4359 N N . GLU B 1 151 ? 2.068 19.922 14.812 1 96.69 151 GLU B N 1
ATOM 4360 C CA . GLU B 1 151 ? 2.473 19.203 13.609 1 96.69 151 GLU B CA 1
ATOM 4361 C C . GLU B 1 151 ? 1.886 19.844 12.359 1 96.69 151 GLU B C 1
ATOM 4363 O O . GLU B 1 151 ? 0.723 20.25 12.352 1 96.69 151 GLU B O 1
ATOM 4368 N N . ILE B 1 152 ? 2.734 20.031 11.398 1 97.19 152 ILE B N 1
ATOM 4369 C CA . ILE B 1 152 ? 2.307 20.516 10.094 1 97.19 152 ILE B CA 1
ATOM 4370 C C . ILE B 1 152 ? 2.342 19.375 9.078 1 97.19 152 ILE B C 1
ATOM 4372 O O . ILE B 1 152 ? 3.322 18.625 9.008 1 97.19 152 ILE B O 1
ATOM 4376 N N . GLN B 1 153 ? 1.275 19.234 8.32 1 98.38 153 GLN B N 1
ATOM 4377 C CA . GLN B 1 153 ? 1.19 18.188 7.305 1 98.38 153 GLN B CA 1
ATOM 4378 C C . GLN B 1 153 ? 0.91 18.781 5.926 1 98.38 153 GLN B C 1
ATOM 4380 O O . GLN B 1 153 ? -0.13 19.406 5.715 1 98.38 153 GLN B O 1
ATOM 4385 N N . ILE B 1 154 ? 1.853 18.547 5.008 1 97.81 154 ILE B N 1
ATOM 4386 C CA . ILE B 1 154 ? 1.749 19.047 3.645 1 97.81 154 ILE B CA 1
ATOM 4387 C C . ILE B 1 154 ? 1.307 17.922 2.711 1 97.81 154 ILE B C 1
ATOM 4389 O O . ILE B 1 154 ? 2.029 16.938 2.523 1 97.81 154 ILE B O 1
ATOM 4393 N N . PHE B 1 155 ? 0.181 18.141 2.039 1 98.25 155 PHE B N 1
ATOM 4394 C CA . PHE B 1 155 ? -0.401 17.094 1.21 1 98.25 155 PHE B CA 1
ATOM 4395 C C . PHE B 1 155 ? -0.242 17.422 -0.27 1 98.25 155 PHE B C 1
ATOM 4397 O O . PHE B 1 155 ? -0.379 18.578 -0.671 1 98.25 155 PHE B O 1
ATOM 4404 N N . GLY B 1 156 ? 0.097 16.391 -1.019 1 97.88 156 GLY B N 1
ATOM 4405 C CA . GLY B 1 156 ? 0.055 16.406 -2.471 1 97.88 156 GLY B CA 1
ATOM 4406 C C . GLY B 1 156 ? -0.612 15.188 -3.068 1 97.88 156 GLY B C 1
ATOM 4407 O O . GLY B 1 156 ? -0.745 14.164 -2.4 1 97.88 156 GLY B O 1
ATOM 4408 N N . PHE B 1 157 ? -1.066 15.344 -4.301 1 97.88 157 PHE B N 1
ATOM 4409 C CA . PHE B 1 157 ? -1.68 14.203 -4.961 1 97.88 157 PHE B CA 1
ATOM 4410 C C . PHE B 1 157 ? -0.902 13.812 -6.211 1 97.88 157 PHE B C 1
ATOM 4412 O O . PHE B 1 157 ? -0.226 14.656 -6.812 1 97.88 157 PHE B O 1
ATOM 4419 N N . ASN B 1 158 ? -0.95 12.594 -6.52 1 97.94 158 ASN B N 1
ATOM 4420 C CA . ASN B 1 158 ? -0.301 12.047 -7.711 1 97.94 158 ASN B CA 1
ATOM 4421 C C . ASN B 1 158 ? -0.891 12.633 -8.992 1 97.94 158 ASN B C 1
ATOM 4423 O O . ASN B 1 158 ? -1.933 12.18 -9.461 1 97.94 158 ASN B O 1
ATOM 4427 N N . SER B 1 159 ? -0.104 13.547 -9.578 1 94.69 159 SER B N 1
ATOM 4428 C CA . SER B 1 159 ? -0.634 14.281 -10.727 1 94.69 159 SER B CA 1
ATOM 4429 C C . SER B 1 159 ? -0.337 13.562 -12.031 1 94.69 159 SER B C 1
ATOM 4431 O O . SER B 1 159 ? -0.815 13.961 -13.094 1 94.69 159 SER B O 1
ATOM 4433 N N . ILE B 1 160 ? 0.419 12.516 -11.953 1 94.81 160 ILE B N 1
ATOM 4434 C CA . ILE B 1 160 ? 0.72 11.719 -13.141 1 94.81 160 ILE B CA 1
ATOM 4435 C C . ILE B 1 160 ? -0.445 10.773 -13.438 1 94.81 160 ILE B C 1
ATOM 4437 O O . ILE B 1 160 ? -0.841 10.617 -14.594 1 94.81 160 ILE B O 1
ATOM 4441 N N . LEU B 1 161 ? -1.003 10.219 -12.414 1 94.62 161 LEU B N 1
ATOM 4442 C CA . LEU B 1 161 ? -2.018 9.188 -12.594 1 94.62 161 LEU B CA 1
ATOM 4443 C C . LEU B 1 161 ? -3.418 9.781 -12.508 1 94.62 161 LEU B C 1
ATOM 4445 O O . LEU B 1 161 ? -4.355 9.258 -13.117 1 94.62 161 LEU B O 1
ATOM 4449 N N . PHE B 1 162 ? -3.553 10.875 -11.781 1 95.06 162 PHE B N 1
ATOM 4450 C CA . PHE B 1 162 ? -4.902 11.352 -11.5 1 95.06 162 PHE B CA 1
ATOM 4451 C C . PHE B 1 162 ? -5.039 12.828 -11.852 1 95.06 162 PHE B C 1
ATOM 4453 O O . PHE B 1 162 ? -4.078 13.594 -11.727 1 95.06 162 PHE B O 1
ATOM 4460 N N . LYS B 1 163 ? -6.316 13.219 -12.109 1 92 163 LYS B N 1
ATOM 4461 C CA . LYS B 1 163 ? -6.598 14.594 -12.523 1 92 163 LYS B CA 1
ATOM 4462 C C . LYS B 1 163 ? -6.75 15.508 -11.312 1 92 163 LYS B C 1
ATOM 4464 O O . LYS B 1 163 ? -6.473 16.703 -11.391 1 92 163 LYS B O 1
ATOM 4469 N N . ASN B 1 164 ? -7.195 14.93 -10.242 1 91.56 164 ASN B N 1
ATOM 4470 C CA . ASN B 1 164 ? -7.426 15.711 -9.039 1 91.56 164 ASN B CA 1
ATOM 4471 C C . ASN B 1 164 ? -7.289 14.859 -7.781 1 91.56 164 ASN B C 1
ATOM 4473 O O . ASN B 1 164 ? -7.184 13.633 -7.863 1 91.56 164 ASN B O 1
ATOM 4477 N N . VAL B 1 165 ? -7.32 15.547 -6.691 1 92.5 165 VAL B N 1
ATOM 4478 C CA . VAL B 1 165 ? -7.066 14.891 -5.414 1 92.5 165 VAL B CA 1
ATOM 4479 C C . VAL B 1 165 ? -8.219 13.945 -5.078 1 92.5 165 VAL B C 1
ATOM 4481 O O . VAL B 1 165 ? -8.008 12.891 -4.484 1 92.5 165 VAL B O 1
ATOM 4484 N N . SER B 1 166 ? -9.414 14.242 -5.438 1 91.81 166 SER B N 1
ATOM 4485 C CA . SER B 1 166 ? -10.57 13.422 -5.105 1 91.81 166 SER B CA 1
ATOM 4486 C C . SER B 1 166 ? -10.438 12.023 -5.688 1 91.81 166 SER B C 1
ATOM 4488 O O . SER B 1 166 ? -10.797 11.039 -5.039 1 91.81 166 SER B O 1
ATOM 4490 N N . GLU B 1 167 ? -9.898 11.953 -6.82 1 92.5 167 GLU B N 1
ATOM 4491 C CA . GLU B 1 167 ? -9.648 10.664 -7.445 1 92.5 167 GLU B CA 1
ATOM 4492 C C . GLU B 1 167 ? -8.469 9.945 -6.789 1 92.5 167 GLU B C 1
ATOM 4494 O O . GLU B 1 167 ? -8.508 8.734 -6.586 1 92.5 167 GLU B O 1
ATOM 4499 N N . ALA B 1 168 ? -7.52 10.672 -6.457 1 96.56 168 ALA B N 1
ATOM 4500 C CA . ALA B 1 168 ? -6.266 10.125 -5.941 1 96.56 168 ALA B CA 1
ATOM 4501 C C . ALA B 1 168 ? -6.461 9.531 -4.551 1 96.56 168 ALA B C 1
ATOM 4503 O O . ALA B 1 168 ? -5.809 8.547 -4.195 1 96.56 168 ALA B O 1
ATOM 4504 N N . LEU B 1 169 ? -7.379 10.016 -3.828 1 95.62 169 LEU B N 1
ATOM 4505 C CA . LEU B 1 169 ? -7.559 9.703 -2.412 1 95.62 169 LEU B CA 1
ATOM 4506 C C . LEU B 1 169 ? -7.875 8.227 -2.213 1 95.62 169 LEU B C 1
ATOM 4508 O O . LEU B 1 169 ? -7.637 7.68 -1.136 1 95.62 169 LEU B O 1
ATOM 4512 N N . ARG B 1 170 ? -8.281 7.551 -3.203 1 92.94 170 ARG B N 1
ATOM 4513 C CA . ARG B 1 170 ? -8.781 6.195 -3.004 1 92.94 170 ARG B CA 1
ATOM 4514 C C . ARG B 1 170 ? -7.895 5.176 -3.703 1 92.94 170 ARG B C 1
ATOM 4516 O O . ARG B 1 170 ? -8.195 3.979 -3.703 1 92.94 170 ARG B O 1
ATOM 4523 N N . HIS B 1 171 ? -6.855 5.59 -4.23 1 95.44 171 HIS B N 1
ATOM 4524 C CA . HIS B 1 171 ? -6.07 4.707 -5.086 1 95.44 171 HIS B CA 1
ATOM 4525 C C . HIS B 1 171 ? -4.641 4.566 -4.566 1 95.44 171 HIS B C 1
ATOM 4527 O O . HIS B 1 171 ? -4.172 5.406 -3.795 1 95.44 171 HIS B O 1
ATOM 4533 N N . PRO B 1 172 ? -4.016 3.473 -5.055 1 94.12 172 PRO B N 1
ATOM 4534 C CA . PRO B 1 172 ? -2.619 3.299 -4.656 1 94.12 172 PRO B CA 1
ATOM 4535 C C . PRO B 1 172 ? -1.735 4.473 -5.07 1 94.12 172 PRO B C 1
ATOM 4537 O O . PRO B 1 172 ? -1.894 5.012 -6.168 1 94.12 172 PRO B O 1
ATOM 4540 N N . HIS B 1 173 ? -0.869 4.895 -4.184 1 95.44 173 HIS B N 1
ATOM 4541 C CA . HIS B 1 173 ? 0.099 5.957 -4.438 1 95.44 173 HIS B CA 1
ATOM 4542 C C . HIS B 1 173 ? -0.599 7.262 -4.797 1 95.44 173 HIS B C 1
ATOM 4544 O O . HIS B 1 173 ? -0.094 8.039 -5.613 1 95.44 173 HIS B O 1
ATOM 4550 N N . GLY B 1 174 ? -1.71 7.477 -4.207 1 97.88 174 GLY B N 1
ATOM 4551 C CA . GLY B 1 174 ? -2.518 8.617 -4.605 1 97.88 174 GLY B CA 1
ATOM 4552 C C . GLY B 1 174 ? -2.096 9.914 -3.936 1 97.88 174 GLY B C 1
ATOM 4553 O O . GLY B 1 174 ? -2.244 10.992 -4.512 1 97.88 174 GLY B O 1
ATOM 4554 N N . VAL B 1 175 ? -1.569 9.734 -2.734 1 98.44 175 VAL B N 1
ATOM 4555 C CA . VAL B 1 175 ? -1.368 10.938 -1.933 1 98.44 175 VAL B CA 1
ATOM 4556 C C . VAL B 1 175 ? -0.027 10.852 -1.206 1 98.44 175 VAL B C 1
ATOM 4558 O O . VAL B 1 175 ? 0.413 9.766 -0.824 1 98.44 175 VAL B O 1
ATOM 4561 N N . VAL B 1 176 ? 0.595 11.984 -1.121 1 98.75 176 VAL B N 1
ATOM 4562 C CA . VAL B 1 176 ? 1.767 12.117 -0.262 1 98.75 176 VAL B CA 1
ATOM 4563 C C . VAL B 1 176 ? 1.481 13.117 0.854 1 98.75 176 VAL B C 1
ATOM 4565 O O . VAL B 1 176 ? 0.732 14.078 0.659 1 98.75 176 VAL B O 1
ATOM 4568 N N . ALA B 1 177 ? 2.051 12.844 1.999 1 98.88 177 ALA B N 1
ATOM 4569 C CA . ALA B 1 177 ? 1.981 13.773 3.125 1 98.88 177 ALA B CA 1
ATOM 4570 C C . ALA B 1 177 ? 3.35 13.945 3.779 1 98.88 177 ALA B C 1
ATOM 4572 O O . ALA B 1 177 ? 3.928 12.977 4.289 1 98.88 177 ALA B O 1
ATOM 4573 N N . ILE B 1 178 ? 3.84 15.102 3.771 1 98.69 178 ILE B N 1
ATOM 4574 C CA . ILE B 1 178 ? 5.059 15.445 4.5 1 98.69 178 ILE B CA 1
ATOM 4575 C C . ILE B 1 178 ? 4.699 16 5.875 1 98.69 178 ILE B C 1
ATOM 4577 O O . ILE B 1 178 ? 3.986 17 5.977 1 98.69 178 ILE B O 1
ATOM 4581 N N . SER B 1 179 ? 5.172 15.336 6.816 1 98.62 179 SER B N 1
ATOM 4582 C CA . SER B 1 179 ? 4.875 15.719 8.195 1 98.62 179 SER B CA 1
ATOM 4583 C C . SER B 1 179 ? 6.074 16.391 8.852 1 98.62 179 SER B C 1
ATOM 4585 O O . SER B 1 179 ? 7.184 15.852 8.82 1 98.62 179 SER B O 1
ATOM 4587 N N . VAL B 1 180 ? 5.797 17.531 9.453 1 97.06 180 VAL B N 1
ATOM 4588 C CA . VAL B 1 180 ? 6.824 18.297 10.148 1 97.06 180 VAL B CA 1
ATOM 4589 C C . VAL B 1 180 ? 6.398 18.562 11.586 1 97.06 180 VAL B C 1
ATOM 4591 O O . VAL B 1 180 ? 5.371 19.203 11.836 1 97.06 180 VAL B O 1
ATOM 4594 N N . MET B 1 181 ? 7.258 18.109 12.461 1 95.38 181 MET B N 1
ATOM 4595 C CA . MET B 1 181 ? 6.996 18.391 13.867 1 95.38 181 MET B CA 1
ATOM 4596 C C . MET B 1 181 ? 7.344 19.828 14.211 1 95.38 181 MET B C 1
ATOM 4598 O O . MET B 1 181 ? 8.266 20.406 13.633 1 95.38 181 MET B O 1
ATOM 4602 N N . VAL B 1 182 ? 6.555 20.375 15.117 1 93.12 182 VAL B N 1
ATOM 4603 C CA . VAL B 1 182 ? 6.77 21.75 15.547 1 93.12 182 VAL B CA 1
ATOM 4604 C C . VAL B 1 182 ? 7.078 21.781 17.047 1 93.12 182 VAL B C 1
ATOM 4606 O O . VAL B 1 182 ? 6.332 21.234 17.844 1 93.12 182 VAL B O 1
ATOM 4609 N N . GLN B 1 183 ? 8.117 22.406 17.312 1 90.56 183 GLN B N 1
ATOM 4610 C CA . GLN B 1 183 ? 8.539 22.578 18.703 1 90.56 183 GLN B CA 1
ATOM 4611 C C . GLN B 1 183 ? 8.461 24.047 19.125 1 90.56 183 GLN B C 1
ATOM 4613 O O . GLN B 1 183 ? 8.75 24.938 18.328 1 90.56 183 GLN B O 1
ATOM 4618 N N . GLU B 1 184 ? 8.078 24.234 20.328 1 88 184 GLU B N 1
ATOM 4619 C CA . GLU B 1 184 ? 8.008 25.578 20.875 1 88 184 GLU B CA 1
ATOM 4620 C C . GLU B 1 184 ? 9.383 26.062 21.328 1 88 184 GLU B C 1
ATOM 4622 O O . GLU B 1 184 ? 10.156 25.312 21.922 1 88 184 GLU B O 1
ATOM 4627 N N . SER B 1 185 ? 9.68 27.25 20.859 1 85.69 185 SER B N 1
ATOM 4628 C CA . SER B 1 185 ? 10.938 27.859 21.266 1 85.69 185 SER B CA 1
ATOM 4629 C C . SER B 1 185 ? 10.703 29.203 21.922 1 85.69 185 SER B C 1
ATOM 4631 O O . SER B 1 185 ? 9.766 29.922 21.578 1 85.69 185 SER B O 1
ATOM 4633 N N . ASP B 1 186 ? 11.562 29.562 22.859 1 77.38 186 ASP B N 1
ATOM 4634 C CA . ASP B 1 186 ? 11.484 30.859 23.531 1 77.38 186 ASP B CA 1
ATOM 4635 C C . ASP B 1 186 ? 12.211 31.938 22.719 1 77.38 186 ASP B C 1
ATOM 4637 O O . ASP B 1 186 ? 11.992 33.125 22.938 1 77.38 186 ASP B O 1
ATOM 4641 N N . ARG B 1 187 ? 13.117 31.5 21.875 1 70.12 187 ARG B N 1
ATOM 4642 C CA . ARG B 1 187 ? 13.875 32.469 21.094 1 70.12 187 ARG B CA 1
ATOM 4643 C C . ARG B 1 187 ? 13.164 32.781 19.781 1 70.12 187 ARG B C 1
ATOM 4645 O O . ARG B 1 187 ? 12.359 31.969 19.297 1 70.12 187 ARG B O 1
ATOM 4652 N N . THR B 1 188 ? 13.367 34.125 19.422 1 62.72 188 THR B N 1
ATOM 4653 C CA . THR B 1 188 ? 12.859 34.531 18.109 1 62.72 188 THR B CA 1
ATOM 4654 C C . THR B 1 188 ? 13.539 33.719 17.016 1 62.72 188 THR B C 1
ATOM 4656 O O . THR B 1 188 ? 14.766 33.75 16.875 1 62.72 188 THR B O 1
ATOM 4659 N N . VAL B 1 189 ? 12.828 32.688 16.578 1 65.19 189 VAL B N 1
ATOM 4660 C CA . VAL B 1 189 ? 13.414 31.875 15.516 1 65.19 189 VAL B CA 1
ATOM 4661 C C . VAL B 1 189 ? 12.719 32.188 14.188 1 65.19 189 VAL B C 1
ATOM 4663 O O . VAL B 1 189 ? 11.508 32.438 14.156 1 65.19 189 VAL B O 1
ATOM 4666 N N . ARG B 1 190 ? 13.602 32.562 13.227 1 62.94 190 ARG B N 1
ATOM 4667 C CA . ARG B 1 190 ? 13.086 32.688 11.867 1 62.94 190 ARG B CA 1
ATOM 4668 C C . ARG B 1 190 ? 12.578 31.359 11.344 1 62.94 190 ARG B C 1
ATOM 4670 O O . ARG B 1 190 ? 13.305 30.375 11.352 1 62.94 190 ARG B O 1
ATOM 4677 N N . ASN B 1 191 ? 11.172 31.406 11.242 1 67.88 191 ASN B N 1
ATOM 4678 C CA . ASN B 1 191 ? 10.609 30.188 10.656 1 67.88 191 ASN B CA 1
ATOM 4679 C C . ASN B 1 191 ? 9.703 30.516 9.477 1 67.88 191 ASN B C 1
ATOM 4681 O O . ASN B 1 191 ? 9.461 31.688 9.172 1 67.88 191 ASN B O 1
ATOM 4685 N N . GLY B 1 192 ? 9.492 29.578 8.602 1 78.12 192 GLY B N 1
ATOM 4686 C CA . GLY B 1 192 ? 8.633 29.719 7.438 1 78.12 192 GLY B CA 1
ATOM 4687 C C . GLY B 1 192 ? 7.16 29.766 7.789 1 78.12 192 GLY B C 1
ATOM 4688 O O . GLY B 1 192 ? 6.305 29.781 6.898 1 78.12 192 GLY B O 1
ATOM 4689 N N . PHE B 1 193 ? 6.852 30.047 9.094 1 82.88 193 PHE B N 1
ATOM 4690 C CA . PHE B 1 193 ? 5.465 29.938 9.539 1 82.88 193 PHE B CA 1
ATOM 4691 C C . PHE B 1 193 ? 4.809 31.312 9.586 1 82.88 193 PHE B C 1
ATOM 4693 O O . PHE B 1 193 ? 3.586 31.422 9.703 1 82.88 193 PHE B O 1
ATOM 4700 N N . GLY B 1 194 ? 5.535 32.344 9.391 1 83.25 194 GLY B N 1
ATOM 4701 C CA . GLY B 1 194 ? 5.094 33.75 9.5 1 83.25 194 GLY B CA 1
ATOM 4702 C C . GLY B 1 194 ? 3.908 34.062 8.609 1 83.25 194 GLY B C 1
ATOM 4703 O O . GLY B 1 194 ? 2.895 34.594 9.078 1 83.25 194 GLY B O 1
ATOM 4704 N N . PRO B 1 195 ? 4.027 33.688 7.355 1 86.62 195 PRO B N 1
ATOM 4705 C CA . PRO B 1 195 ? 2.93 34 6.438 1 86.62 195 PRO B CA 1
ATOM 4706 C C . PRO B 1 195 ? 1.596 33.406 6.898 1 86.62 195 PRO B C 1
ATOM 4708 O O . PRO B 1 195 ? 0.534 33.906 6.516 1 86.62 195 PRO B O 1
ATOM 4711 N N . ILE B 1 196 ? 1.634 32.406 7.707 1 90.44 196 ILE B N 1
ATOM 4712 C CA . ILE B 1 196 ? 0.42 31.781 8.227 1 90.44 196 ILE B CA 1
ATOM 4713 C C . ILE B 1 196 ? 0.025 32.469 9.539 1 90.44 196 ILE B C 1
ATOM 4715 O O . ILE B 1 196 ? -1.115 32.906 9.703 1 90.44 196 ILE B O 1
ATOM 4719 N N . THR B 1 197 ? 0.933 32.594 10.445 1 88.94 197 THR B N 1
ATOM 4720 C CA . THR B 1 197 ? 0.618 33.062 11.789 1 88.94 197 THR B CA 1
ATOM 4721 C C . THR B 1 197 ? 0.249 34.531 11.789 1 88.94 197 THR B C 1
ATOM 4723 O O . THR B 1 197 ? -0.502 35 12.656 1 88.94 197 THR B O 1
ATOM 4726 N N . ASN B 1 198 ? 0.714 35.25 10.82 1 89.12 198 ASN B N 1
ATOM 4727 C CA . ASN B 1 198 ? 0.434 36.688 10.742 1 89.12 198 ASN B CA 1
ATOM 4728 C C . ASN B 1 198 ? -1.043 36.969 10.469 1 89.12 198 ASN B C 1
ATOM 4730 O O . ASN B 1 198 ? -1.528 38.062 10.695 1 89.12 198 ASN B O 1
ATOM 4734 N N . HIS B 1 199 ? -1.748 35.938 10.055 1 93.69 199 HIS B N 1
ATOM 4735 C CA . HIS B 1 199 ? -3.117 36.188 9.617 1 93.69 199 HIS B CA 1
ATOM 4736 C C . HIS B 1 199 ? -4.113 35.406 10.461 1 93.69 199 HIS B C 1
ATOM 4738 O O . HIS B 1 199 ? -5.297 35.312 10.117 1 93.69 199 HIS B O 1
ATOM 4744 N N . LEU B 1 200 ? -3.727 34.844 11.484 1 96.62 200 LEU B N 1
ATOM 4745 C CA . LEU B 1 200 ? -4.582 33.969 12.289 1 96.62 200 LEU B CA 1
ATOM 4746 C C . LEU B 1 200 ? -5.762 34.75 12.859 1 96.62 200 LEU B C 1
ATOM 4748 O O . LEU B 1 200 ? -6.848 34.188 13.039 1 96.62 200 LEU B O 1
ATOM 4752 N N . LYS B 1 201 ? -5.574 36.031 13.125 1 96.44 201 LYS B N 1
ATOM 4753 C CA . LYS B 1 201 ? -6.645 36.844 13.688 1 96.44 201 LYS B CA 1
ATOM 4754 C C . LYS B 1 201 ? -7.805 37 12.703 1 96.44 201 LYS B C 1
ATOM 4756 O O . LYS B 1 201 ? -8.922 37.344 13.102 1 96.44 201 LYS B O 1
ATOM 4761 N N . LYS B 1 202 ? -7.5 36.719 11.43 1 97.56 202 LYS B N 1
ATOM 4762 C CA . LYS B 1 202 ? -8.516 36.875 10.391 1 97.56 202 LYS B CA 1
ATOM 4763 C C . LYS B 1 202 ? -9.344 35.625 10.234 1 97.56 202 LYS B C 1
ATOM 4765 O O . LYS B 1 202 ? -10.398 35.625 9.602 1 97.56 202 LYS B O 1
ATOM 4770 N N . VAL B 1 203 ? -8.938 34.531 10.914 1 98.19 203 VAL B N 1
ATOM 4771 C CA . VAL B 1 203 ? -9.633 33.25 10.727 1 98.19 203 VAL B CA 1
ATOM 4772 C C . VAL B 1 203 ? -9.906 32.625 12.078 1 98.19 203 VAL B C 1
ATOM 4774 O O . VAL B 1 203 ? -9.75 31.406 12.242 1 98.19 203 VAL B O 1
ATOM 4777 N N . ILE B 1 204 ? -10.281 33.344 12.992 1 98.31 204 ILE B N 1
ATOM 4778 C CA . ILE B 1 204 ? -10.477 32.875 14.367 1 98.31 204 ILE B CA 1
ATOM 4779 C C . ILE B 1 204 ? -11.656 31.906 14.422 1 98.31 204 ILE B C 1
ATOM 4781 O O . ILE B 1 204 ? -11.594 30.875 15.094 1 98.31 204 ILE B O 1
ATOM 4785 N N . TYR B 1 205 ? -12.695 32.188 13.719 1 97.81 205 TYR B N 1
ATOM 4786 C CA . TYR B 1 205 ? -13.938 31.453 13.859 1 97.81 205 TYR B CA 1
ATOM 4787 C C . TYR B 1 205 ? -14.164 30.547 12.664 1 97.81 205 TYR B C 1
ATOM 4789 O O . TYR B 1 205 ? -13.742 30.844 11.547 1 97.81 205 TYR B O 1
ATOM 4797 N N . ARG B 1 206 ? -14.891 29.5 12.945 1 96.38 206 ARG B N 1
ATOM 4798 C CA . ARG B 1 206 ? -15.242 28.547 11.891 1 96.38 206 ARG B CA 1
ATOM 4799 C C . ARG B 1 206 ? -15.898 29.266 10.711 1 96.38 206 ARG B C 1
ATOM 4801 O O . ARG B 1 206 ? -16.75 30.141 10.906 1 96.38 206 ARG B O 1
ATOM 4808 N N . GLY B 1 207 ? -15.453 28.812 9.539 1 95.62 207 GLY B N 1
ATOM 4809 C CA . GLY B 1 207 ? -16.047 29.359 8.336 1 95.62 207 GLY B CA 1
ATOM 4810 C C . GLY B 1 207 ? -15.289 30.547 7.789 1 95.62 207 GLY B C 1
ATOM 4811 O O . GLY B 1 207 ? -15.461 30.922 6.629 1 95.62 207 GLY B O 1
ATOM 4812 N N . GLN B 1 208 ? -14.453 31.188 8.625 1 97.38 208 GLN B N 1
ATOM 4813 C CA . GLN B 1 208 ? -13.656 32.312 8.164 1 97.38 208 GLN B CA 1
ATOM 4814 C C . GLN B 1 208 ? -12.484 31.844 7.301 1 97.38 208 GLN B C 1
ATOM 4816 O O . GLN B 1 208 ? -11.977 30.734 7.48 1 97.38 208 GLN B O 1
ATOM 4821 N N . ASN B 1 209 ? -12.156 32.688 6.332 1 96.75 209 ASN B N 1
ATOM 4822 C CA . ASN B 1 209 ? -11.031 32.406 5.449 1 96.75 209 ASN B CA 1
ATOM 4823 C C . ASN B 1 209 ? -10.297 33.719 5.074 1 96.75 209 ASN B C 1
ATOM 4825 O O . ASN B 1 209 ? -10.844 34.812 5.227 1 96.75 209 ASN B O 1
ATOM 4829 N N . PHE B 1 210 ? -9.039 33.562 4.66 1 96.31 210 PHE B N 1
ATOM 4830 C CA . PHE B 1 210 ? -8.203 34.688 4.309 1 96.31 210 PHE B CA 1
ATOM 4831 C C . PHE B 1 210 ? -7.172 34.312 3.256 1 96.31 210 PHE B C 1
ATOM 4833 O O . PHE B 1 210 ? -6.508 33.281 3.385 1 96.31 210 PHE B O 1
ATOM 4840 N N . PRO B 1 211 ? -7.027 35.094 2.205 1 94.12 211 PRO B N 1
ATOM 4841 C CA . PRO B 1 211 ? -6.016 34.812 1.188 1 94.12 211 PRO B CA 1
ATOM 4842 C C . PRO B 1 211 ? -4.59 35 1.699 1 94.12 211 PRO B C 1
ATOM 4844 O O . PRO B 1 211 ? -4.305 36 2.385 1 94.12 211 PRO B O 1
ATOM 4847 N N . VAL B 1 212 ? -3.76 34.062 1.455 1 91.88 212 VAL B N 1
ATOM 4848 C CA . VAL B 1 212 ? -2.338 34.125 1.776 1 91.88 212 VAL B CA 1
ATOM 4849 C C . VAL B 1 212 ? -1.514 34.062 0.492 1 91.88 212 VAL B C 1
ATOM 4851 O O . VAL B 1 212 ? -1.717 33.188 -0.345 1 91.88 212 VAL B O 1
ATOM 4854 N N . SER B 1 213 ? -0.602 35 0.376 1 86.94 213 SER B N 1
ATOM 4855 C CA . SER B 1 213 ? 0.248 35.031 -0.81 1 86.94 213 SER B CA 1
ATOM 4856 C C . SER B 1 213 ? 1.705 34.75 -0.454 1 86.94 213 SER B C 1
ATOM 4858 O O . SER B 1 213 ? 2.109 34.938 0.698 1 86.94 213 SER B O 1
ATOM 4860 N N . ASP B 1 214 ? 2.424 34.25 -1.382 1 84.19 214 ASP B N 1
ATOM 4861 C CA . ASP B 1 214 ? 3.879 34.125 -1.351 1 84.19 214 ASP B CA 1
ATOM 4862 C C . ASP B 1 214 ? 4.328 33.188 -0.243 1 84.19 214 ASP B C 1
ATOM 4864 O O . ASP B 1 214 ? 5.262 33.469 0.501 1 84.19 214 ASP B O 1
ATOM 4868 N N . LEU B 1 215 ? 3.615 32.156 -0.081 1 89.44 215 LEU B N 1
ATOM 4869 C CA . LEU B 1 215 ? 4.062 31.109 0.84 1 89.44 215 LEU B CA 1
ATOM 4870 C C . LEU B 1 215 ? 5.059 30.172 0.163 1 89.44 215 LEU B C 1
ATOM 4872 O O . LEU B 1 215 ? 4.77 29.609 -0.9 1 89.44 215 LEU B O 1
ATOM 4876 N N . ASN B 1 216 ? 6.18 30.047 0.742 1 89.19 216 ASN B N 1
ATOM 4877 C CA . ASN B 1 216 ? 7.16 29.078 0.28 1 89.19 216 ASN B CA 1
ATOM 4878 C C . ASN B 1 216 ? 7.125 27.812 1.123 1 89.19 216 ASN B C 1
ATOM 4880 O O . ASN B 1 216 ? 7.496 27.828 2.297 1 89.19 216 ASN B O 1
ATOM 4884 N N . LEU B 1 217 ? 6.801 26.719 0.482 1 92.5 217 LEU B N 1
ATOM 4885 C CA . LEU B 1 217 ? 6.645 25.453 1.201 1 92.5 217 LEU B CA 1
ATOM 4886 C C . LEU B 1 217 ? 7.973 25 1.794 1 92.5 217 LEU B C 1
ATOM 4888 O O . LEU B 1 217 ? 8 24.391 2.865 1 92.5 217 LEU B O 1
ATOM 4892 N N . GLN B 1 218 ? 9 25.281 1.144 1 90 218 GLN B N 1
ATOM 4893 C CA . GLN B 1 218 ? 10.312 24.859 1.616 1 90 218 GLN B CA 1
ATOM 4894 C C . GLN B 1 218 ? 10.641 25.5 2.965 1 90 218 GLN B C 1
ATOM 4896 O O . GLN B 1 218 ? 11.375 24.906 3.768 1 90 218 GLN B O 1
ATOM 4901 N N . ASP B 1 219 ? 10.125 26.656 3.16 1 88.44 219 ASP B N 1
ATOM 4902 C CA . ASP B 1 219 ? 10.391 27.359 4.41 1 88.44 219 ASP B CA 1
ATOM 4903 C C . ASP B 1 219 ? 9.664 26.703 5.578 1 88.44 219 ASP B C 1
ATOM 4905 O O . ASP B 1 219 ? 9.977 26.969 6.742 1 88.44 219 ASP B O 1
ATOM 4909 N N . LEU B 1 220 ? 8.719 25.859 5.238 1 92.19 220 LEU B N 1
ATOM 4910 C CA . LEU B 1 220 ? 7.992 25.141 6.281 1 92.19 220 LEU B CA 1
ATOM 4911 C C . LEU B 1 220 ? 8.711 23.844 6.645 1 92.19 220 LEU B C 1
ATOM 4913 O O . LEU B 1 220 ? 8.352 23.188 7.621 1 92.19 220 LEU B O 1
ATOM 4917 N N . LEU B 1 221 ? 9.688 23.547 5.922 1 93.69 221 LEU B N 1
ATOM 4918 C CA . LEU B 1 221 ? 10.438 22.312 6.172 1 93.69 221 LEU B CA 1
ATOM 4919 C C . LEU B 1 221 ? 11.688 22.609 6.988 1 93.69 221 LEU B C 1
ATOM 4921 O O . LEU B 1 221 ? 12.289 23.672 6.859 1 93.69 221 LEU B O 1
ATOM 4925 N N . PRO B 1 222 ? 12.039 21.641 7.793 1 93.44 222 PRO B N 1
ATOM 4926 C CA . PRO B 1 222 ? 13.336 21.781 8.461 1 93.44 222 PRO B CA 1
ATOM 4927 C C . PRO B 1 222 ? 14.516 21.609 7.508 1 93.44 222 PRO B C 1
ATOM 4929 O O . PRO B 1 222 ? 14.359 21.031 6.43 1 93.44 222 PRO B O 1
ATOM 4932 N N . SER B 1 223 ? 15.672 22.031 7.941 1 90.5 223 SER B N 1
ATOM 4933 C CA . SER B 1 223 ? 16.891 21.906 7.141 1 90.5 223 SER B CA 1
ATOM 4934 C C . SER B 1 223 ? 17.516 20.531 7.309 1 90.5 223 SER B C 1
ATOM 4936 O O . SER B 1 223 ? 18.609 20.406 7.891 1 90.5 223 SER B O 1
ATOM 4938 N N . THR B 1 224 ? 16.891 19.5 6.871 1 94.06 224 THR B N 1
ATOM 4939 C CA . THR B 1 224 ? 17.422 18.141 6.887 1 94.06 224 THR B CA 1
ATOM 4940 C C . THR B 1 224 ? 16.906 17.344 5.68 1 94.06 224 THR B C 1
ATOM 4942 O O . THR B 1 224 ? 15.859 17.672 5.125 1 94.06 224 THR B O 1
ATOM 4945 N N . SER B 1 225 ? 17.672 16.438 5.289 1 95.25 225 SER B N 1
ATOM 4946 C CA . SER B 1 225 ? 17.25 15.516 4.234 1 95.25 225 SER B CA 1
ATOM 4947 C C . SER B 1 225 ? 16.844 14.172 4.812 1 95.25 225 SER B C 1
ATOM 4949 O O . SER B 1 225 ? 16.406 13.281 4.078 1 95.25 225 SER B O 1
ATOM 4951 N N . ASP B 1 226 ? 17 14.07 6.156 1 96.25 226 ASP B N 1
ATOM 4952 C CA . ASP B 1 226 ? 16.688 12.805 6.816 1 96.25 226 ASP B CA 1
ATOM 4953 C C . ASP B 1 226 ? 15.203 12.703 7.125 1 96.25 226 ASP B C 1
ATOM 4955 O O . ASP B 1 226 ? 14.578 13.68 7.535 1 96.25 226 ASP B O 1
ATOM 4959 N N . PHE B 1 227 ? 14.742 11.555 6.84 1 98 227 PHE B N 1
ATOM 4960 C CA . PHE B 1 227 ? 13.312 11.375 7.105 1 98 227 PHE B CA 1
ATOM 4961 C C . PHE B 1 227 ? 13 9.906 7.367 1 98 227 PHE B C 1
ATOM 4963 O O . PHE B 1 227 ? 13.844 9.031 7.164 1 98 227 PHE B O 1
ATOM 4970 N N . MET B 1 228 ? 11.844 9.617 7.93 1 97.94 228 MET B N 1
ATOM 4971 C CA . MET B 1 228 ? 11.203 8.305 8.031 1 97.94 228 MET B CA 1
ATOM 4972 C C . MET B 1 228 ? 9.961 8.234 7.141 1 97.94 228 MET B C 1
ATOM 4974 O O . MET B 1 228 ? 9.273 9.242 6.953 1 97.94 228 MET B O 1
ATOM 4978 N N . THR B 1 229 ? 9.75 7.082 6.582 1 97.94 229 THR B N 1
ATOM 4979 C CA . THR B 1 229 ? 8.625 6.977 5.66 1 97.94 229 THR B CA 1
ATOM 4980 C C . THR B 1 229 ? 7.891 5.652 5.855 1 97.94 229 THR B C 1
ATOM 4982 O O . THR B 1 229 ? 8.492 4.652 6.25 1 97.94 229 THR B O 1
ATOM 4985 N N . TYR B 1 230 ? 6.625 5.699 5.672 1 97.12 230 TYR B N 1
ATOM 4986 C CA . TYR B 1 230 ? 5.762 4.523 5.711 1 97.12 230 TYR B CA 1
ATOM 4987 C C . TYR B 1 230 ? 4.484 4.762 4.918 1 97.12 230 TYR B C 1
ATOM 4989 O O . TYR B 1 230 ? 4.113 5.906 4.652 1 97.12 230 TYR B O 1
ATOM 4997 N N . GLU B 1 231 ? 3.852 3.654 4.48 1 96.88 231 GLU B N 1
ATOM 4998 C CA . GLU B 1 231 ? 2.533 3.73 3.855 1 96.88 231 GLU B CA 1
ATOM 4999 C C . GLU B 1 231 ? 1.426 3.75 4.902 1 96.88 231 GLU B C 1
ATOM 5001 O O . GLU B 1 231 ? 1.438 2.953 5.844 1 96.88 231 GLU B O 1
ATOM 5006 N N . GLY B 1 232 ? 0.527 4.684 4.785 1 98.19 232 GLY B N 1
ATOM 5007 C CA . GLY B 1 232 ? -0.54 4.809 5.766 1 98.19 232 GLY B CA 1
ATOM 5008 C C . GLY B 1 232 ? -1.811 5.406 5.191 1 98.19 232 GLY B C 1
ATOM 5009 O O . GLY B 1 232 ? -2.064 5.305 3.988 1 98.19 232 GLY B O 1
ATOM 5010 N N . SER B 1 233 ? -2.652 5.922 6.094 1 98.38 233 SER B N 1
ATOM 5011 C CA . SER B 1 233 ? -3.949 6.492 5.742 1 98.38 233 SER B CA 1
ATOM 5012 C C . SER B 1 233 ? -3.996 7.984 6.047 1 98.38 233 SER B C 1
ATOM 5014 O O . SER B 1 233 ? -3.053 8.539 6.617 1 98.38 233 SER B O 1
ATOM 5016 N N . LEU B 1 234 ? -5.078 8.531 5.652 1 97.62 234 LEU B N 1
ATOM 5017 C CA . LEU B 1 234 ? -5.406 9.859 6.156 1 97.62 234 LEU B CA 1
ATOM 5018 C C . LEU B 1 234 ? -5.664 9.82 7.66 1 97.62 234 LEU B C 1
ATOM 5020 O O . LEU B 1 234 ? -5.977 8.766 8.219 1 97.62 234 LEU B O 1
ATOM 5024 N N . THR B 1 235 ? -5.582 10.961 8.266 1 97.44 235 THR B N 1
ATOM 5025 C CA . THR B 1 235 ? -5.836 11.055 9.703 1 97.44 235 THR B CA 1
ATOM 5026 C C . THR B 1 235 ? -7.129 11.812 9.969 1 97.44 235 THR B C 1
ATOM 5028 O O . THR B 1 235 ? -7.375 12.25 11.102 1 97.44 235 THR B O 1
ATOM 5031 N N . PHE B 1 236 ? -7.895 12.055 9.008 1 94.56 236 PHE B N 1
ATOM 5032 C CA . PHE B 1 236 ? -9.234 12.633 9.062 1 94.56 236 PHE B CA 1
ATOM 5033 C C . PHE B 1 236 ? -10.227 11.773 8.289 1 94.56 236 PHE B C 1
ATOM 5035 O O . PHE B 1 236 ? -9.836 10.852 7.57 1 94.56 236 PHE B O 1
ATOM 5042 N N . PRO B 1 237 ? -11.516 12.031 8.453 1 92.12 237 PRO B N 1
ATOM 5043 C CA . PRO B 1 237 ? -12.5 11.078 7.934 1 92.12 237 PRO B CA 1
ATOM 5044 C C . PRO B 1 237 ? -12.25 10.711 6.473 1 92.12 237 PRO B C 1
ATOM 5046 O O . PRO B 1 237 ? -11.883 11.57 5.668 1 92.12 237 PRO B O 1
ATOM 5049 N N . GLY B 1 238 ? -12.711 9.477 6.141 1 92.56 238 GLY B N 1
ATOM 5050 C CA . GLY B 1 238 ? -12.297 8.734 4.965 1 92.56 238 GLY B CA 1
ATOM 5051 C C . GLY B 1 238 ? -11.25 7.68 5.262 1 92.56 238 GLY B C 1
ATOM 5052 O O . GLY B 1 238 ? -11.461 6.492 5.004 1 92.56 238 GLY B O 1
ATOM 5053 N N . CYS B 1 239 ? -10.219 8.094 5.898 1 96.69 239 CYS B N 1
ATOM 5054 C CA . CYS B 1 239 ? -9.172 7.219 6.422 1 96.69 239 CYS B CA 1
ATOM 5055 C C . CYS B 1 239 ? -8.641 6.293 5.332 1 96.69 239 CYS B C 1
ATOM 5057 O O . CYS B 1 239 ? -8.305 5.141 5.602 1 96.69 239 CYS B O 1
ATOM 5059 N N . TRP B 1 240 ? -8.648 6.828 4.129 1 96.75 240 TRP B N 1
ATOM 5060 C CA . TRP B 1 240 ? -8.211 6.004 3.008 1 96.75 240 TRP B CA 1
ATOM 5061 C C . TRP B 1 240 ? -6.719 5.699 3.111 1 96.75 240 TRP B C 1
ATOM 5063 O O . TRP B 1 240 ? -5.918 6.578 3.438 1 96.75 240 TRP B O 1
ATOM 5073 N N . GLU B 1 241 ? -6.402 4.488 2.855 1 97.25 241 GLU B N 1
ATOM 5074 C CA . GLU B 1 241 ? -5.023 4.02 2.965 1 97.25 241 GLU B CA 1
ATOM 5075 C C . GLU B 1 241 ? -4.262 4.238 1.661 1 97.25 241 GLU B C 1
ATOM 5077 O O . GLU B 1 241 ? -3.756 3.283 1.065 1 97.25 241 GLU B O 1
ATOM 5082 N N . SER B 1 242 ? -4.141 5.508 1.271 1 97.5 242 SER B N 1
ATOM 5083 C CA . SER B 1 242 ? -3.543 5.895 -0.004 1 97.5 242 SER B CA 1
ATOM 5084 C C . SER B 1 242 ? -2.336 6.805 0.202 1 97.5 242 SER B C 1
ATOM 5086 O O . SER B 1 242 ? -1.781 7.336 -0.761 1 97.5 242 SER B O 1
ATOM 5088 N N . VAL B 1 243 ? -1.848 6.918 1.453 1 98.62 243 VAL B N 1
ATOM 5089 C CA . VAL B 1 243 ? -0.919 8 1.75 1 98.62 243 VAL B CA 1
ATOM 5090 C C . VAL B 1 243 ? 0.487 7.441 1.947 1 98.62 243 VAL B C 1
ATOM 5092 O O . VAL B 1 243 ? 0.679 6.48 2.697 1 98.62 243 VAL B O 1
ATOM 5095 N N . THR B 1 244 ? 1.39 7.977 1.248 1 98.38 244 THR B N 1
ATOM 5096 C CA . THR B 1 244 ? 2.797 7.828 1.601 1 98.38 244 THR B CA 1
ATOM 5097 C C . THR B 1 244 ? 3.232 8.93 2.562 1 98.38 244 THR B C 1
ATOM 5099 O O . THR B 1 244 ? 3.318 10.102 2.18 1 98.38 244 THR B O 1
ATOM 5102 N N . TRP B 1 245 ? 3.547 8.562 3.744 1 98.81 245 TRP B N 1
ATOM 5103 C CA . TRP B 1 245 ? 3.961 9.516 4.77 1 98.81 245 TRP B CA 1
ATOM 5104 C C . TRP B 1 245 ? 5.473 9.703 4.754 1 98.81 245 TRP B C 1
ATOM 5106 O O . TRP B 1 245 ? 6.23 8.734 4.672 1 98.81 245 TRP B O 1
ATOM 5116 N N . ILE B 1 246 ? 5.859 10.891 4.824 1 98.75 246 ILE B N 1
ATOM 5117 C CA . ILE B 1 246 ? 7.25 11.289 4.984 1 98.75 246 ILE B CA 1
ATOM 5118 C C . ILE B 1 246 ? 7.398 12.164 6.23 1 98.75 246 ILE B C 1
ATOM 5120 O O . ILE B 1 246 ? 6.977 13.32 6.238 1 98.75 246 ILE B O 1
ATOM 5124 N N . LEU B 1 247 ? 7.961 11.617 7.254 1 98.62 247 LEU B N 1
ATOM 5125 C CA . LEU B 1 247 ? 8.18 12.336 8.508 1 98.62 247 LEU B CA 1
ATOM 5126 C C . LEU B 1 247 ? 9.594 12.898 8.578 1 98.62 247 LEU B C 1
ATOM 5128 O O . LEU B 1 247 ? 10.555 12.141 8.711 1 98.62 247 LEU B O 1
ATOM 5132 N N . MET B 1 248 ? 9.68 14.219 8.5 1 97.81 248 MET B N 1
ATOM 5133 C CA . MET B 1 248 ? 11 14.828 8.562 1 97.81 248 MET B CA 1
ATOM 5134 C C . MET B 1 248 ? 11.641 14.609 9.93 1 97.81 248 MET B C 1
ATOM 5136 O O . MET B 1 248 ? 10.961 14.68 10.961 1 97.81 248 MET B O 1
ATOM 5140 N N . ASN B 1 249 ? 12.859 14.297 9.898 1 96.62 249 ASN B N 1
ATOM 5141 C CA . ASN B 1 249 ? 13.531 13.852 11.117 1 96.62 249 ASN B CA 1
ATOM 5142 C C . ASN B 1 249 ? 14.062 15.039 11.93 1 96.62 249 ASN B C 1
ATOM 5144 O O . ASN B 1 249 ? 15.07 14.914 12.617 1 96.62 249 ASN B O 1
ATOM 5148 N N . LYS B 1 250 ? 13.609 16.234 11.812 1 94.31 250 LYS B N 1
ATOM 5149 C CA . LYS B 1 250 ? 13.883 17.438 12.594 1 94.31 250 LYS B CA 1
ATOM 5150 C C . LYS B 1 250 ? 12.641 18.312 12.703 1 94.31 250 LYS B C 1
ATOM 5152 O O . LYS B 1 250 ? 11.914 18.484 11.727 1 94.31 250 LYS B O 1
ATOM 5157 N N . PRO B 1 251 ? 12.422 18.844 13.867 1 92.69 251 PRO B N 1
ATOM 5158 C CA . PRO B 1 251 ? 11.289 19.766 13.992 1 92.69 251 PRO B CA 1
ATOM 5159 C C . PRO B 1 251 ? 11.625 21.172 13.508 1 92.69 251 PRO B C 1
ATOM 5161 O O . PRO B 1 251 ? 12.797 21.5 13.305 1 92.69 251 PRO B O 1
ATOM 5164 N N . ILE B 1 252 ? 10.633 21.922 13.297 1 91.75 252 ILE B N 1
ATOM 5165 C CA . ILE B 1 252 ? 10.805 23.359 13.195 1 91.75 252 ILE B CA 1
ATOM 5166 C C . ILE B 1 252 ? 10.391 24.031 14.508 1 91.75 252 ILE B C 1
ATOM 5168 O O . ILE B 1 252 ? 9.742 23.406 15.352 1 91.75 252 ILE B O 1
ATOM 5172 N N . TYR B 1 253 ? 10.812 25.281 14.617 1 89.69 253 TYR B N 1
ATOM 5173 C CA . TYR B 1 253 ? 10.562 25.953 15.883 1 89.69 253 TYR B CA 1
ATOM 5174 C C . TYR B 1 253 ? 9.617 27.125 15.703 1 89.69 253 TYR B C 1
ATOM 5176 O O . TYR B 1 253 ? 9.711 27.859 14.719 1 89.69 253 TYR B O 1
ATOM 5184 N N . VAL B 1 254 ? 8.734 27.234 16.609 1 88.5 254 VAL B N 1
ATOM 5185 C CA . VAL B 1 254 ? 7.797 28.344 16.625 1 88.5 254 VAL B CA 1
ATOM 5186 C C . VAL B 1 254 ? 7.84 29.031 17.984 1 88.5 254 VAL B C 1
ATOM 5188 O O . VAL B 1 254 ? 8.102 28.375 19.016 1 88.5 254 VAL B O 1
ATOM 5191 N N . SER B 1 255 ? 7.52 30.297 17.969 1 88.19 255 SER B N 1
ATOM 5192 C CA . SER B 1 255 ? 7.539 31.031 19.219 1 88.19 255 SER B CA 1
ATOM 5193 C C . SER B 1 255 ? 6.273 30.781 20.031 1 88.19 255 SER B C 1
ATOM 5195 O O . SER B 1 255 ? 5.246 30.375 19.484 1 88.19 255 SER B O 1
ATOM 5197 N N . SER B 1 256 ? 6.387 31.062 21.297 1 87.81 256 SER B N 1
ATOM 5198 C CA . SER B 1 256 ? 5.246 30.891 22.188 1 87.81 256 SER B CA 1
ATOM 5199 C C . SER B 1 256 ? 4.059 31.734 21.75 1 87.81 256 SER B C 1
ATOM 5201 O O . SER B 1 256 ? 2.918 31.266 21.75 1 87.81 256 SER B O 1
ATOM 5203 N N . PRO B 1 257 ? 4.324 33 21.391 1 88.5 257 PRO B N 1
ATOM 5204 C CA . PRO B 1 257 ? 3.189 33.812 20.938 1 88.5 257 PRO B CA 1
ATOM 5205 C C . PRO B 1 257 ? 2.51 33.219 19.703 1 88.5 257 PRO B C 1
ATOM 5207 O O . PRO B 1 257 ? 1.286 33.312 19.578 1 88.5 257 PRO B O 1
ATOM 5210 N N . GLU B 1 258 ? 3.279 32.719 18.797 1 89.5 258 GLU B N 1
ATOM 5211 C CA . GLU B 1 258 ? 2.705 32.125 17.594 1 89.5 258 GLU B CA 1
ATOM 5212 C C . GLU B 1 258 ? 1.834 30.922 17.938 1 89.5 258 GLU B C 1
ATOM 5214 O O . GLU B 1 258 ? 0.741 30.75 17.391 1 89.5 258 GLU B O 1
ATOM 5219 N N . LEU B 1 259 ? 2.316 30.078 18.797 1 90.38 259 LEU B N 1
ATOM 5220 C CA . LEU B 1 259 ? 1.542 28.922 19.234 1 90.38 259 LEU B CA 1
ATOM 5221 C C . LEU B 1 259 ? 0.288 29.359 19.984 1 90.38 259 LEU B C 1
ATOM 5223 O O . LEU B 1 259 ? -0.771 28.75 19.844 1 90.38 259 LEU B O 1
ATOM 5227 N N . TYR B 1 260 ? 0.477 30.375 20.812 1 91.19 260 TYR B N 1
ATOM 5228 C CA . TYR B 1 260 ? -0.666 30.922 21.531 1 91.19 260 TYR B CA 1
ATOM 5229 C C . TYR B 1 260 ? -1.729 31.422 20.562 1 91.19 260 TYR B C 1
ATOM 5231 O O . TYR B 1 260 ? -2.926 31.25 20.797 1 91.19 260 TYR B O 1
ATOM 5239 N N . ALA B 1 261 ? -1.28 32.094 19.547 1 93.31 261 ALA B N 1
ATOM 5240 C CA . ALA B 1 261 ? -2.219 32.594 18.547 1 93.31 261 ALA B CA 1
ATOM 5241 C C . ALA B 1 261 ? -3.027 31.453 17.938 1 93.31 261 ALA B C 1
ATOM 5243 O O . ALA B 1 261 ? -4.223 31.594 17.672 1 93.31 261 ALA B O 1
ATOM 5244 N N . LEU B 1 262 ? -2.43 30.344 17.656 1 95.31 262 LEU B N 1
ATOM 5245 C CA . LEU B 1 262 ? -3.137 29.172 17.156 1 95.31 262 LEU B CA 1
ATOM 5246 C C . LEU B 1 262 ? -4.199 28.703 18.141 1 95.31 262 LEU B C 1
ATOM 5248 O O . LEU B 1 262 ? -5.316 28.375 17.75 1 95.31 262 LEU B O 1
ATOM 5252 N N . ARG B 1 263 ? -3.895 28.766 19.359 1 94.38 263 ARG B N 1
ATOM 5253 C CA . ARG B 1 263 ? -4.758 28.266 20.422 1 94.38 263 ARG B CA 1
ATOM 5254 C C . ARG B 1 263 ? -5.949 29.188 20.641 1 94.38 263 ARG B C 1
ATOM 5256 O O . ARG B 1 263 ? -6.852 28.875 21.422 1 94.38 263 ARG B O 1
ATOM 5263 N N . GLN B 1 264 ? -5.996 30.297 20 1 96.19 264 GLN B N 1
ATOM 5264 C CA . GLN B 1 264 ? -7.121 31.219 20.109 1 96.19 264 GLN B CA 1
ATOM 5265 C C . GLN B 1 264 ? -8.203 30.891 19.094 1 96.19 264 GLN B C 1
ATOM 5267 O O . GLN B 1 264 ? -9.328 31.391 19.172 1 96.19 264 GLN B O 1
ATOM 5272 N N . LEU B 1 265 ? -7.844 30.094 18.109 1 97.44 265 LEU B N 1
ATOM 5273 C CA . LEU B 1 265 ? -8.828 29.734 17.094 1 97.44 265 LEU B CA 1
ATOM 5274 C C . LEU B 1 265 ? -9.977 28.938 17.719 1 97.44 265 LEU B C 1
ATOM 5276 O O . LEU B 1 265 ? -9.773 28.172 18.656 1 97.44 265 LEU B O 1
ATOM 5280 N N . GLN B 1 266 ? -11.156 29.156 17.156 1 96.75 266 GLN B N 1
ATOM 5281 C CA . GLN B 1 266 ? -12.359 28.578 17.734 1 96.75 266 GLN B CA 1
ATOM 5282 C C . GLN B 1 266 ? -12.953 27.516 16.812 1 96.75 266 GLN B C 1
ATOM 5284 O O . GLN B 1 266 ? -12.812 27.594 15.586 1 96.75 266 GLN B O 1
ATOM 5289 N N . GLN B 1 267 ? -13.648 26.578 17.375 1 94.5 267 GLN B N 1
ATOM 5290 C CA . GLN B 1 267 ? -14.281 25.484 16.625 1 94.5 267 GLN B CA 1
ATOM 5291 C C . GLN B 1 267 ? -15.625 25.938 16.062 1 94.5 267 GLN B C 1
ATOM 5293 O O . GLN B 1 267 ? -16.125 25.344 15.094 1 94.5 267 GLN B O 1
ATOM 5298 N N . GLY B 1 268 ? -16.188 26.922 16.719 1 94.06 268 GLY B N 1
ATOM 5299 C CA . GLY B 1 268 ? -17.484 27.406 16.266 1 94.06 268 GLY B CA 1
ATOM 5300 C C . GLY B 1 268 ? -17.375 28.703 15.469 1 94.06 268 GLY B C 1
ATOM 5301 O O . GLY B 1 268 ? -16.281 29.234 15.266 1 94.06 268 GLY B O 1
ATOM 5302 N N . ASP B 1 269 ? -18.594 29.156 15.031 1 94.94 269 ASP B N 1
ATOM 5303 C CA . ASP B 1 269 ? -18.625 30.422 14.297 1 94.94 269 ASP B CA 1
ATOM 5304 C C . ASP B 1 269 ? -18.688 31.609 15.25 1 94.94 269 ASP B C 1
ATOM 5306 O O . ASP B 1 269 ? -18.688 31.438 16.469 1 94.94 269 ASP B O 1
ATOM 5310 N N . LYS B 1 270 ? -18.703 32.812 14.672 1 94.94 270 LYS B N 1
ATOM 5311 C CA . LYS B 1 270 ? -18.625 34.031 15.461 1 94.94 270 LYS B CA 1
ATOM 5312 C C . LYS B 1 270 ? -19.797 34.156 16.438 1 94.94 270 LYS B C 1
ATOM 5314 O O . LYS B 1 270 ? -19.641 34.625 17.547 1 94.94 270 LYS B O 1
ATOM 5319 N N . GLN B 1 271 ? -20.938 33.688 16.016 1 95.88 271 GLN B N 1
ATOM 5320 C CA . GLN B 1 271 ? -22.141 33.781 16.844 1 95.88 271 GLN B CA 1
ATOM 5321 C C . GLN B 1 271 ? -22.109 32.75 17.969 1 95.88 271 GLN B C 1
ATOM 5323 O O . GLN B 1 271 ? -22.578 33.031 19.078 1 95.88 271 GLN B O 1
ATOM 5328 N N . GLN B 1 272 ? -21.547 31.609 17.656 1 94.62 272 GLN B N 1
ATOM 5329 C CA . GLN B 1 272 ? -21.375 30.531 18.625 1 94.62 272 GLN B CA 1
ATOM 5330 C C . GLN B 1 272 ? -19.984 29.938 18.547 1 94.62 272 GLN B C 1
ATOM 5332 O O . GLN B 1 272 ? -19.797 28.844 17.984 1 94.62 272 GLN B O 1
ATOM 5337 N N . PRO B 1 273 ? -19.094 30.516 19.172 1 92.06 273 PRO B N 1
ATOM 5338 C CA . PRO B 1 273 ? -17.688 30.141 19.016 1 92.06 273 PRO B CA 1
ATOM 5339 C C . PRO B 1 273 ? -17.375 28.734 19.516 1 92.06 273 PRO B C 1
ATOM 5341 O O . PRO B 1 273 ? -16.406 28.109 19.078 1 92.06 273 PRO B O 1
ATOM 5344 N N . LYS B 1 274 ? -18.188 28.219 20.422 1 91.44 274 LYS B N 1
ATOM 5345 C CA . LYS B 1 274 ? -17.969 26.922 21.047 1 91.44 274 LYS B CA 1
ATOM 5346 C C . LYS B 1 274 ? -16.656 26.906 21.844 1 91.44 274 LYS B C 1
ATOM 5348 O O . LYS B 1 274 ?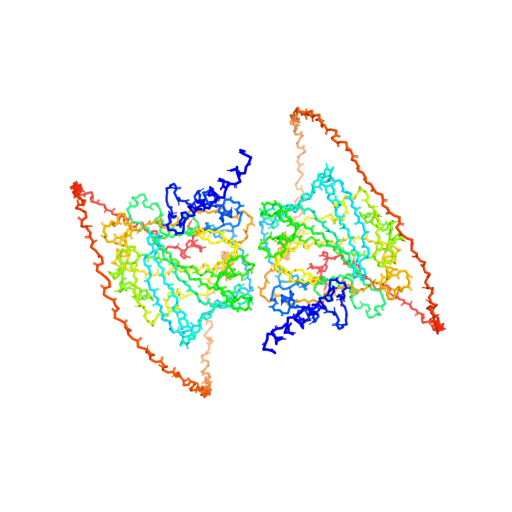 -16.406 27.797 22.656 1 91.44 274 LYS B O 1
ATOM 5353 N N . ALA B 1 275 ? -15.75 25.875 21.625 1 90 275 ALA B N 1
ATOM 5354 C CA . ALA B 1 275 ? -14.5 25.734 22.359 1 90 275 ALA B CA 1
ATOM 5355 C C . ALA B 1 275 ? -13.305 26.109 21.484 1 90 275 ALA B C 1
ATOM 5357 O O . ALA B 1 275 ? -13.398 26.094 20.25 1 90 275 ALA B O 1
ATOM 5358 N N . PRO B 1 276 ? -12.242 26.5 22.141 1 92.75 276 PRO B N 1
ATOM 5359 C CA . PRO B 1 276 ? -11.008 26.672 21.375 1 92.75 276 PRO B CA 1
ATOM 5360 C C . PRO B 1 276 ? -10.609 25.422 20.594 1 92.75 276 PRO B C 1
ATOM 5362 O O . PRO B 1 276 ? -10.766 24.312 21.094 1 92.75 276 PRO B O 1
ATOM 5365 N N . MET B 1 277 ? -10.18 25.688 19.406 1 93.38 277 MET B N 1
ATOM 5366 C CA . MET B 1 277 ? -9.656 24.578 18.594 1 93.38 277 MET B CA 1
ATOM 5367 C C . MET B 1 277 ? -8.305 24.125 19.125 1 93.38 277 MET B C 1
ATOM 5369 O O . MET B 1 277 ? -7.336 24.891 19.125 1 93.38 277 MET B O 1
ATOM 5373 N N . ALA B 1 278 ? -8.227 22.953 19.594 1 90.06 278 ALA B N 1
ATOM 5374 C CA . ALA B 1 278 ? -7 22.297 20.047 1 90.06 278 ALA B CA 1
ATOM 5375 C C . ALA B 1 278 ? -7.18 20.781 20.109 1 90.06 278 ALA B C 1
ATOM 5377 O O . ALA B 1 278 ? -8.305 20.281 20.016 1 90.06 278 ALA B O 1
ATOM 5378 N N . ASN B 1 279 ? -6.055 20.094 20.203 1 90.62 279 ASN B N 1
ATOM 5379 C CA . ASN B 1 279 ? -6.074 18.641 20.25 1 90.62 279 ASN B CA 1
ATOM 5380 C C . ASN B 1 279 ? -6.828 18.047 19.062 1 90.62 279 ASN B C 1
ATOM 5382 O O . ASN B 1 279 ? -7.68 17.172 19.25 1 90.62 279 ASN B O 1
ATOM 5386 N N . ASN B 1 280 ? -6.66 18.641 17.969 1 93.06 280 ASN B N 1
ATOM 5387 C CA . ASN B 1 280 ? -7.281 18.156 16.75 1 93.06 280 ASN B CA 1
ATOM 5388 C C . ASN B 1 280 ? -6.461 17.047 16.094 1 93.06 280 ASN B C 1
ATOM 5390 O O . ASN B 1 280 ? -6.023 17.172 14.953 1 93.06 280 ASN B O 1
ATOM 5394 N N . ASN B 1 281 ? -6.367 16.016 16.797 1 93.44 281 ASN B N 1
ATOM 5395 C CA . ASN B 1 281 ? -5.508 14.898 16.438 1 93.44 281 ASN B CA 1
ATOM 5396 C C . ASN B 1 281 ? -6.262 13.578 16.484 1 93.44 281 ASN B C 1
ATOM 5398 O O . ASN B 1 281 ? -7.094 13.352 17.359 1 93.44 281 ASN B O 1
ATOM 5402 N N . ARG B 1 282 ? -5.984 12.766 15.508 1 94.44 282 ARG B N 1
ATOM 5403 C CA . ARG B 1 282 ? -6.43 11.383 15.57 1 94.44 282 ARG B CA 1
ATOM 5404 C C . ARG B 1 282 ? -5.527 10.555 16.469 1 94.44 282 ARG B C 1
ATOM 5406 O O . ARG B 1 282 ? -4.305 10.703 16.453 1 94.44 282 ARG B O 1
ATOM 5413 N N . PRO B 1 283 ? -6.086 9.711 17.328 1 93.44 283 PRO B N 1
ATOM 5414 C CA . PRO B 1 283 ? -5.25 8.875 18.188 1 93.44 283 PRO B CA 1
ATOM 5415 C C . PRO B 1 283 ? -4.312 7.965 17.391 1 93.44 283 PRO B C 1
ATOM 5417 O O . PRO B 1 283 ? -4.641 7.562 16.281 1 93.44 283 PRO B O 1
ATOM 5420 N N . ILE B 1 284 ? -3.24 7.652 18.016 1 96 284 ILE B N 1
ATOM 5421 C CA . ILE B 1 284 ? -2.24 6.773 17.422 1 96 284 ILE B CA 1
ATOM 5422 C C . ILE B 1 284 ? -2.896 5.469 16.984 1 96 284 ILE B C 1
ATOM 5424 O O . ILE B 1 284 ? -3.713 4.898 17.719 1 96 284 ILE B O 1
ATOM 5428 N N . GLN B 1 285 ? -2.543 5.035 15.836 1 96.81 285 GLN B N 1
ATOM 5429 C CA . GLN B 1 285 ? -3.023 3.775 15.273 1 96.81 285 GLN B CA 1
ATOM 5430 C C . GLN B 1 285 ? -1.953 2.691 15.367 1 96.81 285 GLN B C 1
ATOM 5432 O O . GLN B 1 285 ? -0.763 2.992 15.477 1 96.81 285 GLN B O 1
ATOM 5437 N N . GLN B 1 286 ? -2.418 1.457 15.219 1 95.81 286 GLN B N 1
ATOM 5438 C CA . GLN B 1 286 ? -1.507 0.319 15.281 1 95.81 286 GLN B CA 1
ATOM 5439 C C . GLN B 1 286 ? -0.649 0.234 14.023 1 95.81 286 GLN B C 1
ATOM 5441 O O . GLN B 1 286 ? -1.132 0.496 12.914 1 95.81 286 GLN B O 1
ATOM 5446 N N . LEU B 1 287 ? 0.57 -0.179 14.195 1 94.5 287 LEU B N 1
ATOM 5447 C CA . LEU B 1 287 ? 1.495 -0.308 13.078 1 94.5 287 LEU B CA 1
ATOM 5448 C C . LEU B 1 287 ? 1.156 -1.53 12.234 1 94.5 287 LEU B C 1
ATOM 5450 O O . LEU B 1 287 ? 1.313 -1.506 11.008 1 94.5 287 LEU B O 1
ATOM 5454 N N . ASN B 1 288 ? 0.646 -2.623 12.773 1 91.62 288 ASN B N 1
ATOM 5455 C CA . ASN B 1 288 ? 0.203 -3.855 12.133 1 91.62 288 ASN B CA 1
ATOM 5456 C C . ASN B 1 288 ? 1.233 -4.363 11.125 1 91.62 288 ASN B C 1
ATOM 5458 O O . ASN B 1 288 ? 0.917 -4.562 9.953 1 91.62 288 ASN B O 1
ATOM 5462 N N . LYS B 1 289 ? 2.393 -4.602 11.359 1 86 289 LYS B N 1
ATOM 5463 C CA . LYS B 1 289 ? 3.441 -5.309 10.633 1 86 289 LYS B CA 1
ATOM 5464 C C . LYS B 1 289 ? 4.09 -4.402 9.586 1 86 289 LYS B C 1
ATOM 5466 O O . LYS B 1 289 ? 4.945 -4.844 8.82 1 86 289 LYS B O 1
ATOM 5471 N N . ARG B 1 290 ? 3.641 -3.207 9.508 1 92.12 290 ARG B N 1
ATOM 5472 C CA . ARG B 1 290 ? 4.273 -2.293 8.562 1 92.12 290 ARG B CA 1
ATOM 5473 C C . ARG B 1 290 ? 5.699 -1.962 8.992 1 92.12 290 ARG B C 1
ATOM 5475 O O . ARG B 1 290 ? 5.992 -1.877 10.188 1 92.12 290 ARG B O 1
ATOM 5482 N N . SER B 1 291 ? 6.449 -1.814 7.988 1 91.69 291 SER B N 1
ATOM 5483 C CA . SER B 1 291 ? 7.812 -1.342 8.219 1 91.69 291 SER B CA 1
ATOM 5484 C C . SER B 1 291 ? 7.906 0.173 8.062 1 91.69 291 SER B C 1
ATOM 5486 O O . SER B 1 291 ? 7.23 0.758 7.211 1 91.69 291 SER B O 1
ATOM 5488 N N . ILE B 1 292 ? 8.727 0.711 8.891 1 96.06 292 ILE B N 1
ATOM 5489 C CA . ILE B 1 292 ? 9.086 2.119 8.75 1 96.06 292 ILE B CA 1
ATOM 5490 C C . ILE B 1 292 ? 10.523 2.238 8.234 1 96.06 292 ILE B C 1
ATOM 5492 O O . ILE B 1 292 ? 11.461 1.783 8.883 1 96.06 292 ILE B O 1
ATOM 5496 N N . ARG B 1 293 ? 10.68 2.857 7.09 1 95.75 293 ARG B N 1
ATOM 5497 C CA . ARG B 1 293 ? 11.992 2.99 6.461 1 95.75 293 ARG B CA 1
ATOM 5498 C C . ARG B 1 293 ? 12.586 4.367 6.719 1 95.75 293 ARG B C 1
ATOM 5500 O O . ARG B 1 293 ? 11.859 5.312 7.047 1 95.75 293 ARG B O 1
ATOM 5507 N N . THR B 1 294 ? 13.898 4.422 6.605 1 96.5 294 THR B N 1
ATOM 5508 C CA . THR B 1 294 ? 14.57 5.699 6.816 1 96.5 294 THR B CA 1
ATOM 5509 C C . THR B 1 294 ? 15.867 5.77 6.016 1 96.5 294 THR B C 1
ATOM 5511 O O . THR B 1 294 ? 16.406 4.738 5.602 1 96.5 294 THR B O 1
ATOM 5514 N N . ASN B 1 295 ? 16.297 6.949 5.652 1 95 295 ASN B N 1
ATOM 5515 C CA . ASN B 1 295 ? 17.609 7.176 5.039 1 95 295 ASN B CA 1
ATOM 5516 C C . ASN B 1 295 ? 18.641 7.598 6.07 1 95 295 ASN B C 1
ATOM 5518 O O . ASN B 1 295 ? 19.734 8.031 5.711 1 95 295 ASN B O 1
ATOM 5522 N N . ILE B 1 296 ? 18.266 7.488 7.273 1 91.38 296 ILE B N 1
ATOM 5523 C CA . ILE B 1 296 ? 19.156 7.852 8.367 1 91.38 296 ILE B CA 1
ATOM 5524 C C . ILE B 1 296 ? 20.141 6.707 8.641 1 91.38 296 ILE B C 1
ATOM 5526 O O . ILE B 1 296 ? 19.719 5.574 8.875 1 91.38 296 ILE B O 1
ATOM 5530 N N . ILE B 1 297 ? 21.422 6.93 8.555 1 83.06 297 ILE B N 1
ATOM 5531 C CA . ILE B 1 297 ? 22.438 5.922 8.859 1 83.06 297 ILE B CA 1
ATOM 5532 C C . ILE B 1 297 ? 22.703 5.91 10.367 1 83.06 297 ILE B C 1
ATOM 5534 O O . ILE B 1 297 ? 23.094 6.93 10.945 1 83.06 297 ILE B O 1
ATOM 5538 N N . PHE B 1 298 ? 22.422 4.742 10.945 1 68.81 298 PHE B N 1
ATOM 5539 C CA . PHE B 1 298 ? 22.641 4.629 12.383 1 68.81 298 PHE B CA 1
ATOM 5540 C C . PHE B 1 298 ? 24.031 4.055 12.664 1 68.81 298 PHE B C 1
ATOM 5542 O O . PHE B 1 298 ? 24.484 3.158 11.953 1 68.81 298 PHE B O 1
ATOM 5549 N N . GLY B 1 299 ? 25.141 4.871 12.766 1 51.59 299 GLY B N 1
ATOM 5550 C CA . GLY B 1 299 ? 26.5 4.438 13.078 1 51.59 299 GLY B CA 1
ATOM 5551 C C . GLY B 1 299 ? 26.547 3.324 14.102 1 51.59 299 GLY B C 1
ATOM 5552 O O . GLY B 1 299 ? 25.672 3.221 14.953 1 51.59 299 GLY B O 1
ATOM 5553 N N . ALA B 1 300 ? 27.219 2.264 13.664 1 39.94 300 ALA B N 1
ATOM 5554 C CA . ALA B 1 300 ? 27.656 1.249 14.625 1 39.94 300 ALA B CA 1
ATOM 5555 C C . ALA B 1 300 ? 28.078 1.887 15.945 1 39.94 300 ALA B C 1
ATOM 5557 O O . ALA B 1 300 ? 28.641 2.986 15.961 1 39.94 300 ALA B O 1
ATOM 5558 N N . SER B 1 301 ? 27.703 1.71 16.938 1 32.09 301 SER B N 1
ATOM 5559 C CA . SER B 1 301 ? 28.406 2.051 18.172 1 32.09 301 SER B CA 1
ATOM 5560 C C . SER B 1 301 ? 29.906 1.871 18.031 1 32.09 301 SER B C 1
ATOM 5562 O O . SER B 1 301 ? 30.359 0.871 17.469 1 32.09 301 SER B O 1
ATOM 5564 N N . ALA B 1 302 ? 30.906 2.965 18.016 1 31.39 302 ALA B N 1
ATOM 5565 C CA . ALA B 1 302 ? 32.312 2.953 18.312 1 31.39 302 ALA B CA 1
ATOM 5566 C C . ALA B 1 302 ? 32.656 1.84 19.312 1 31.39 302 ALA B C 1
ATOM 5568 O O . ALA B 1 302 ? 32.25 1.891 20.469 1 31.39 302 ALA B O 1
ATOM 5569 N N . THR B 1 303 ? 33 0.686 19.047 1 30.11 303 THR B N 1
ATOM 5570 C CA . THR B 1 303 ? 34.062 0.136 19.891 1 30.11 303 THR B CA 1
ATOM 5571 C C . THR B 1 303 ? 35.188 1.162 20.109 1 30.11 303 THR B C 1
ATOM 5573 O O . THR B 1 303 ? 35.312 2.102 19.328 1 30.11 303 THR B O 1
ATOM 5576 N N . ASP B 1 304 ? 36.188 0.999 21.203 1 28.36 304 ASP B N 1
ATOM 5577 C CA . ASP B 1 304 ? 37.375 1.65 21.766 1 28.36 304 ASP B CA 1
ATOM 5578 C C . ASP B 1 304 ? 38.438 1.9 20.688 1 28.36 304 ASP B C 1
ATOM 5580 O O . ASP B 1 304 ? 39.25 1.02 20.375 1 28.36 304 ASP B O 1
ATOM 5584 N N . GLN B 1 305 ? 38.312 2.293 19.562 1 27.23 305 GLN B N 1
ATOM 5585 C CA . GLN B 1 305 ? 39.562 2.768 18.984 1 27.23 305 GLN B CA 1
ATOM 5586 C C . GLN B 1 305 ? 40.188 3.842 19.859 1 27.23 305 GLN B C 1
ATOM 5588 O O . GLN B 1 305 ? 39.5 4.727 20.359 1 27.23 305 GLN B O 1
ATOM 5593 N N . GLY B 1 306 ? 41.438 3.559 20.562 1 26.17 306 GLY B N 1
ATOM 5594 C CA . GLY B 1 306 ? 42.531 4.465 20.891 1 26.17 306 GLY B CA 1
ATOM 5595 C C . GLY B 1 306 ? 42.688 5.582 19.891 1 26.17 306 GLY B C 1
ATOM 5596 O O . GLY B 1 306 ? 42.375 5.418 18.703 1 26.17 306 GLY B O 1
ATOM 5597 N N . SER B 1 307 ? 42.875 6.801 20.312 1 23.52 307 SER B N 1
ATOM 5598 C CA . SER B 1 307 ? 43.188 8.141 19.828 1 23.52 307 SER B CA 1
ATOM 5599 C C . SER B 1 307 ? 44.375 8.125 18.875 1 23.52 307 SER B C 1
ATOM 5601 O O . SER B 1 307 ? 45.531 8.273 19.312 1 23.52 307 SER B O 1
ATOM 5603 N N . LYS B 1 308 ? 44.688 7.156 18.016 1 23.72 308 LYS B N 1
ATOM 5604 C CA . LYS B 1 308 ? 45.844 7.762 17.359 1 23.72 308 LYS B CA 1
ATOM 5605 C C . LYS B 1 308 ? 45.406 8.922 16.469 1 23.72 308 LYS B C 1
ATOM 5607 O O . LYS B 1 308 ? 44.531 8.766 15.594 1 23.72 308 LYS B O 1
ATOM 5612 N N . HIS B 1 309 ? 45.656 10.312 16.766 1 20.03 309 HIS B N 1
ATOM 5613 C CA . HIS B 1 309 ? 45.562 11.664 16.234 1 20.03 309 HIS B CA 1
ATOM 5614 C C . HIS B 1 309 ? 46.281 11.773 14.891 1 20.03 309 HIS B C 1
ATOM 5616 O O . HIS B 1 309 ? 46.5 12.875 14.383 1 20.03 309 HIS B O 1
ATOM 5622 N N . ASP B 1 310 ? 46.344 10.891 13.898 1 20.12 310 ASP B N 1
ATOM 5623 C CA . ASP B 1 310 ? 47.219 11.43 12.875 1 20.12 310 ASP B CA 1
ATOM 5624 C C . ASP B 1 310 ? 46.562 12.57 12.109 1 20.12 310 ASP B C 1
ATOM 5626 O O . ASP B 1 310 ? 45.438 12.406 11.602 1 20.12 310 ASP B O 1
ATOM 5630 N N . PHE B 1 311 ? 46.938 13.883 12.305 1 16.86 311 PHE B N 1
ATOM 5631 C CA . PHE B 1 311 ? 46.719 15.234 11.789 1 16.86 311 PHE B CA 1
ATOM 5632 C C . PHE B 1 311 ? 47.031 15.297 10.305 1 16.86 311 PHE B C 1
ATOM 5634 O O . PHE B 1 311 ? 48.094 15.812 9.898 1 16.86 311 PHE B O 1
ATOM 5641 N N . ARG B 1 312 ? 46.938 14.312 9.469 1 18.67 312 ARG B N 1
ATOM 5642 C CA . ARG B 1 312 ? 47.562 14.742 8.211 1 18.67 312 ARG B CA 1
ATOM 5643 C C . ARG B 1 312 ? 46.688 15.789 7.52 1 18.67 312 ARG B C 1
ATOM 5645 O O . ARG B 1 312 ? 45.469 15.617 7.383 1 18.67 312 ARG B O 1
ATOM 5652 N N . SER B 1 313 ? 47.094 17.109 7.27 1 16.25 313 SER B N 1
ATOM 5653 C CA . SER B 1 313 ? 46.75 18.406 6.699 1 16.25 313 SER B CA 1
ATOM 5654 C C . SER B 1 313 ? 46.469 18.297 5.199 1 16.25 313 SER B C 1
ATOM 5656 O O . SER B 1 313 ? 47.406 18.109 4.418 1 16.25 313 SER B O 1
ATOM 5658 N N . ARG B 1 314 ? 45.656 17.469 4.59 1 18.7 314 ARG B N 1
ATOM 5659 C CA . ARG B 1 314 ? 45.781 17.609 3.141 1 18.7 314 ARG B CA 1
ATOM 5660 C C . ARG B 1 314 ? 45.25 18.969 2.68 1 18.7 314 ARG B C 1
ATOM 5662 O O . ARG B 1 314 ? 44.281 19.5 3.232 1 18.7 314 ARG B O 1
ATOM 5669 N N . PRO B 1 315 ? 45.844 19.703 1.603 1 18.33 315 PRO B N 1
ATOM 5670 C CA . PRO B 1 315 ? 45.719 21.047 1.028 1 18.33 315 PRO B CA 1
ATOM 5671 C C . PRO B 1 315 ? 44.469 21.234 0.181 1 18.33 315 PRO B C 1
ATOM 5673 O O . PRO B 1 315 ? 43.938 20.25 -0.337 1 18.33 315 PRO B O 1
ATOM 5676 N N . ARG B 1 316 ? 43.719 22.469 0.157 1 18.17 316 ARG B N 1
ATOM 5677 C CA . ARG B 1 316 ? 42.531 23.188 -0.263 1 18.17 316 ARG B CA 1
ATOM 5678 C C . ARG B 1 316 ? 42.5 23.375 -1.776 1 18.17 316 ARG B C 1
ATOM 5680 O O . ARG B 1 316 ? 42.25 24.469 -2.266 1 18.17 316 ARG B O 1
ATOM 5687 N N . SER B 1 317 ? 42.719 22.438 -2.691 1 18.5 317 SER B N 1
ATOM 5688 C CA . SER B 1 317 ? 42.781 23.078 -4 1 18.5 317 SER B CA 1
ATOM 5689 C C . SER B 1 317 ? 41.406 23.594 -4.414 1 18.5 317 SER B C 1
ATOM 5691 O O . SER B 1 317 ? 40.375 22.984 -4.113 1 18.5 317 SER B O 1
ATOM 5693 N N . ASN B 1 318 ? 41.188 24.906 -5.07 1 16.88 318 ASN B N 1
ATOM 5694 C CA . ASN B 1 318 ? 40.312 26.031 -5.414 1 16.88 318 ASN B CA 1
ATOM 5695 C C . ASN B 1 318 ? 39.438 25.734 -6.625 1 16.88 318 ASN B C 1
ATOM 5697 O O . ASN B 1 318 ? 38.781 26.625 -7.156 1 16.88 318 ASN B O 1
ATOM 5701 N N . GLN B 1 319 ? 39.438 24.703 -7.426 1 18.03 319 GLN B N 1
ATOM 5702 C CA . GLN B 1 319 ? 39.125 25.094 -8.797 1 18.03 319 GLN B CA 1
ATOM 5703 C C . GLN B 1 319 ? 37.656 25.531 -8.922 1 18.03 319 GLN B C 1
ATOM 5705 O O . GLN B 1 319 ? 36.781 25.078 -8.156 1 18.03 319 GLN B O 1
ATOM 5710 N N . GLU B 1 320 ? 37.25 26.297 -10.219 1 17.41 320 GLU B N 1
ATOM 5711 C CA . GLU B 1 320 ? 36.406 27.328 -10.852 1 17.41 320 GLU B CA 1
ATOM 5712 C C . GLU B 1 320 ? 35.062 26.766 -11.258 1 17.41 320 GLU B C 1
ATOM 5714 O O . GLU B 1 320 ? 34.969 25.734 -11.922 1 17.41 320 GLU B O 1
ATOM 5719 N N . ASP B 1 321 ? 33.969 27.078 -10.609 1 17.86 321 ASP B N 1
ATOM 5720 C CA . ASP B 1 321 ? 32.531 26.875 -10.641 1 17.86 321 ASP B CA 1
ATOM 5721 C C . ASP B 1 321 ? 31.906 27.531 -11.875 1 17.86 321 ASP B C 1
ATOM 5723 O O . ASP B 1 321 ? 31.797 28.75 -11.953 1 17.86 321 ASP B O 1
ATOM 5727 N N . ASN B 1 322 ? 32.219 27.172 -13.133 1 17.19 322 ASN B N 1
ATOM 5728 C CA . ASN B 1 322 ? 31.641 27.922 -14.25 1 17.19 322 ASN B CA 1
ATOM 5729 C C . ASN B 1 322 ? 30.125 27.859 -14.242 1 17.19 322 ASN B C 1
ATOM 5731 O O . ASN B 1 322 ? 29.531 26.812 -13.977 1 17.19 322 ASN B O 1
ATOM 5735 N N . ASN B 1 323 ? 29.375 29.047 -14.289 1 17 323 ASN B N 1
ATOM 5736 C CA . ASN B 1 323 ? 28.094 29.719 -14.156 1 17 323 ASN B CA 1
ATOM 5737 C C . ASN B 1 323 ? 27.156 29.391 -15.32 1 17 323 ASN B C 1
ATOM 5739 O O . ASN B 1 323 ? 26.125 30.047 -15.5 1 17 323 ASN B O 1
ATOM 5743 N N . ILE B 1 324 ? 27.047 28.297 -16.047 1 16.86 324 ILE B N 1
ATOM 5744 C CA . ILE B 1 324 ? 26.328 28.453 -17.297 1 16.86 324 ILE B CA 1
ATOM 5745 C C . ILE B 1 324 ? 24.844 28.703 -17.016 1 16.86 324 ILE B C 1
ATOM 5747 O O . ILE B 1 324 ? 24.172 27.859 -16.438 1 16.86 324 ILE B O 1
ATOM 5751 N N . TYR B 1 325 ? 24.297 29.984 -17.016 1 16.92 325 TYR B N 1
ATOM 5752 C CA . TYR B 1 325 ? 23.031 30.672 -16.766 1 16.92 325 TYR B CA 1
ATOM 5753 C C . TYR B 1 325 ? 22.047 30.406 -17.906 1 16.92 325 TYR B C 1
ATOM 5755 O O . TYR B 1 325 ? 20.906 30.906 -17.859 1 16.92 325 TYR B O 1
ATOM 5763 N N . GLY B 1 326 ? 21.969 29.453 -18.781 1 16.31 326 GLY B N 1
ATOM 5764 C CA . GLY B 1 326 ? 21.188 29.828 -19.953 1 16.31 326 GLY B CA 1
ATOM 5765 C C . GLY B 1 326 ? 19.734 30.156 -19.625 1 16.31 326 GLY B C 1
ATOM 5766 O O . GLY B 1 326 ? 19.156 29.547 -18.719 1 16.31 326 GLY B O 1
ATOM 5767 N N . MET B 1 327 ? 19.031 31.297 -20.125 1 16.39 327 MET B N 1
ATOM 5768 C CA . MET B 1 327 ? 18 32.312 -20.141 1 16.39 327 MET B CA 1
ATOM 5769 C C . MET B 1 327 ? 16.703 31.781 -20.75 1 16.39 327 MET B C 1
ATOM 5771 O O . MET B 1 327 ? 15.664 32.438 -20.688 1 16.39 327 MET B O 1
ATOM 5775 N N . GLU B 1 328 ? 16.484 30.562 -21.172 1 16.22 328 GLU B N 1
ATOM 5776 C CA . GLU B 1 328 ? 15.523 30.688 -22.266 1 16.22 328 GLU B CA 1
ATOM 5777 C C . GLU B 1 328 ? 14.195 31.25 -21.781 1 16.22 328 GLU B C 1
ATOM 5779 O O . GLU B 1 328 ? 13.891 31.188 -20.594 1 16.22 328 GLU B O 1
ATOM 5784 N N . THR B 1 329 ? 13.219 31.672 -22.812 1 16.23 329 THR B N 1
ATOM 5785 C CA . THR B 1 329 ? 12.195 32.562 -23.344 1 16.23 329 THR B CA 1
ATOM 5786 C C . THR B 1 329 ? 10.812 32.156 -22.828 1 16.23 329 THR B C 1
ATOM 5788 O O . THR B 1 329 ? 10.422 31 -22.922 1 16.23 329 THR B O 1
ATOM 5791 N N . PHE B 1 330 ? 10.289 32.875 -21.844 1 16.56 330 PHE B N 1
ATOM 5792 C CA . PHE B 1 330 ? 9.047 33 -21.094 1 16.56 330 PHE B CA 1
ATOM 5793 C C . PHE B 1 330 ? 7.875 33.281 -22.031 1 16.56 330 PHE B C 1
ATOM 5795 O O . PHE B 1 330 ? 7.855 34.281 -22.734 1 16.56 330 PHE B O 1
ATOM 5802 N N . TYR B 1 331 ? 7.371 32.281 -22.828 1 16.45 331 TYR B N 1
ATOM 5803 C CA . TYR B 1 331 ? 6.23 32.562 -23.688 1 16.45 331 TYR B CA 1
ATOM 5804 C C . TYR B 1 331 ? 5.074 33.156 -22.906 1 16.45 331 TYR B C 1
ATOM 5806 O O . TYR B 1 331 ? 4.828 32.781 -21.766 1 16.45 331 TYR B O 1
ATOM 5814 N N . SER B 1 332 ? 4.574 34.344 -23.297 1 16.38 332 SER B N 1
ATOM 5815 C CA . SER B 1 332 ? 3.643 35.438 -23.031 1 16.38 332 SER B CA 1
ATOM 5816 C C . SER B 1 332 ? 2.195 34.969 -23.125 1 16.38 332 SER B C 1
ATOM 5818 O O . SER B 1 332 ? 1.283 35.781 -23.297 1 16.38 332 SER B O 1
ATOM 5820 N N . LEU B 1 333 ? 1.789 33.812 -22.875 1 16.41 333 LEU B N 1
ATOM 5821 C CA . LEU B 1 333 ? 0.402 33.656 -23.297 1 16.41 333 LEU B CA 1
ATOM 5822 C C . LEU B 1 333 ? -0.513 34.594 -22.531 1 16.41 333 LEU B C 1
ATOM 5824 O O . LEU B 1 333 ? -0.45 34.656 -21.297 1 16.41 333 LEU B O 1
ATOM 5828 N N . LYS B 1 334 ? -1.04 35.656 -23.203 1 16.47 334 LYS B N 1
ATOM 5829 C CA . LYS B 1 334 ? -1.964 36.781 -22.984 1 16.47 334 LYS B CA 1
ATOM 5830 C C . LYS B 1 334 ? -3.32 36.281 -22.5 1 16.47 334 LYS B C 1
ATOM 5832 O O . LYS B 1 334 ? -3.934 35.406 -23.125 1 16.47 334 LYS B O 1
ATOM 5837 N N . ALA B 1 335 ? -3.654 36.469 -21.219 1 17.06 335 ALA B N 1
ATOM 5838 C CA . ALA B 1 335 ? -4.824 36.344 -20.359 1 17.06 335 ALA B CA 1
ATOM 5839 C C . ALA B 1 335 ? -5.969 37.219 -20.844 1 17.06 335 ALA B C 1
ATOM 5841 O O . ALA B 1 335 ? -5.84 38.438 -20.891 1 17.06 335 ALA B O 1
ATOM 5842 N N . GLN B 1 336 ? -6.562 36.938 -21.938 1 15.36 336 GLN B N 1
ATOM 5843 C CA . GLN B 1 336 ? -7.715 37.781 -22.234 1 15.36 336 GLN B CA 1
ATOM 5844 C C . GLN B 1 336 ? -8.68 37.812 -21.047 1 15.36 336 GLN B C 1
ATOM 5846 O O . GLN B 1 336 ? -8.945 36.812 -20.422 1 15.36 336 GLN B O 1
ATOM 5851 N N . ASP B 1 337 ? -9.133 39 -20.641 1 15.45 337 ASP B N 1
ATOM 5852 C CA . ASP B 1 337 ? -9.773 39.781 -19.594 1 15.45 337 ASP B CA 1
ATOM 5853 C C . ASP B 1 337 ? -11.281 39.562 -19.578 1 15.45 337 ASP B C 1
ATOM 5855 O O . ASP B 1 337 ? -12 40.125 -18.75 1 15.45 337 ASP B O 1
ATOM 5859 N N . LYS B 1 338 ? -11.875 38.688 -20.266 1 16.14 338 LYS B N 1
ATOM 5860 C CA . LYS B 1 338 ? -13.219 39.25 -20.391 1 16.14 338 LYS B CA 1
ATOM 5861 C C . LYS B 1 338 ? -13.875 39.406 -19.031 1 16.14 338 LYS B C 1
ATOM 5863 O O . LYS B 1 338 ? -13.992 38.438 -18.266 1 16.14 338 LYS B O 1
ATOM 5868 N N . ALA B 1 339 ? -14.164 40.656 -18.5 1 15.29 339 ALA B N 1
ATOM 5869 C CA . ALA B 1 339 ? -14.68 41.375 -17.328 1 15.29 339 ALA B CA 1
ATOM 5870 C C . ALA B 1 339 ? -16.156 41.062 -17.094 1 15.29 339 ALA B C 1
ATOM 5872 O O . ALA B 1 339 ? -16.719 41.406 -16.062 1 15.29 339 ALA B O 1
ATOM 5873 N N . ASN B 1 340 ? -16.859 40.25 -17.797 1 15.62 340 ASN B N 1
ATOM 5874 C CA . ASN B 1 340 ? -18.172 40.906 -17.703 1 15.62 340 ASN B CA 1
ATOM 5875 C C . ASN B 1 340 ? -18.625 41.031 -16.266 1 15.62 340 ASN B C 1
ATOM 5877 O O . ASN B 1 340 ? -18.141 40.344 -15.383 1 15.62 340 ASN B O 1
ATOM 5881 N N . ASP B 1 341 ? -19.812 41.781 -16.094 1 15.41 341 ASP B N 1
ATOM 5882 C CA . ASP B 1 341 ? -20.609 42.75 -15.336 1 15.41 341 ASP B CA 1
ATOM 5883 C C . ASP B 1 341 ? -21.281 42.094 -14.141 1 15.41 341 ASP B C 1
ATOM 5885 O O . ASP B 1 341 ? -21.562 40.906 -14.164 1 15.41 341 ASP B O 1
ATOM 5889 N N . ARG B 1 342 ? -21.516 42.844 -13.078 1 15.92 342 ARG B N 1
ATOM 5890 C CA . ARG B 1 342 ? -21.719 43.125 -11.656 1 15.92 342 ARG B CA 1
ATOM 5891 C C . ARG B 1 342 ? -23.172 42.906 -11.266 1 15.92 342 ARG B C 1
ATOM 5893 O O . ARG B 1 342 ? -23.547 43.125 -10.109 1 15.92 342 ARG B O 1
ATOM 5900 N N . GLY B 1 343 ? -24.062 42.312 -12.039 1 15.67 343 GLY B N 1
ATOM 5901 C CA . GLY B 1 343 ? -25.281 42.938 -11.531 1 15.67 343 GLY B CA 1
ATOM 5902 C C . GLY B 1 343 ? -25.516 42.656 -10.055 1 15.67 343 GLY B C 1
ATOM 5903 O O . GLY B 1 343 ? -24.875 41.781 -9.469 1 15.67 343 GLY B O 1
ATOM 5904 N N . GLN B 1 344 ? -26.594 43.312 -9.352 1 14.98 344 GLN B N 1
ATOM 5905 C CA . GLN B 1 344 ? -27.047 44.125 -8.227 1 14.98 344 GLN B CA 1
ATOM 5906 C C . GLN B 1 344 ? -27.641 43.281 -7.121 1 14.98 344 GLN B C 1
ATOM 5908 O O . GLN B 1 344 ? -27.391 43.5 -5.938 1 14.98 344 GLN B O 1
ATOM 5913 N N . ASP B 1 345 ? -28.5 42.25 -7.348 1 16.22 345 ASP B N 1
ATOM 5914 C CA . ASP B 1 345 ? -29.75 42.531 -6.633 1 16.22 345 ASP B CA 1
ATOM 5915 C C . ASP B 1 345 ? -29.609 42.188 -5.148 1 16.22 345 ASP B C 1
ATOM 5917 O O . ASP B 1 345 ? -28.766 41.375 -4.77 1 16.22 345 ASP B O 1
ATOM 5921 N N . GLY B 1 346 ? -30.266 42.969 -4.215 1 15.83 346 GLY B N 1
ATOM 5922 C CA . GLY B 1 346 ? -30.422 43.5 -2.881 1 15.83 346 GLY B CA 1
ATOM 5923 C C . GLY B 1 346 ? -31.031 42.531 -1.898 1 15.83 346 GLY B C 1
ATOM 5924 O O . GLY B 1 346 ? -31.359 42.906 -0.767 1 15.83 346 GLY B O 1
ATOM 5925 N N . ARG B 1 347 ? -31.078 41.219 -2.189 1 16.19 347 ARG B N 1
ATOM 5926 C CA . ARG B 1 347 ? -32.188 40.688 -1.374 1 16.19 347 ARG B CA 1
ATOM 5927 C C . ARG B 1 347 ? -31.891 40.875 0.111 1 16.19 347 ARG B C 1
ATOM 5929 O O . ARG B 1 347 ? -30.734 40.906 0.528 1 16.19 347 ARG B O 1
ATOM 5936 N N . GLY B 1 348 ? -32.906 41.312 0.997 1 15.6 348 GLY B N 1
ATOM 5937 C CA . GLY B 1 348 ? -33.312 41.938 2.236 1 15.6 348 GLY B CA 1
ATOM 5938 C C . GLY B 1 348 ? -33.156 41.062 3.451 1 15.6 348 GLY B C 1
ATOM 5939 O O . GLY B 1 348 ? -33.188 41.531 4.59 1 15.6 348 GLY B O 1
ATOM 5940 N N . GLY B 1 349 ? -33.031 39.719 3.328 1 17.16 349 GLY B N 1
ATOM 5941 C CA . GLY B 1 349 ? -33.812 39.125 4.402 1 17.16 349 GLY B CA 1
ATOM 5942 C C . GLY B 1 349 ? -33.188 39.312 5.773 1 17.16 349 GLY B C 1
ATOM 5943 O O . GLY B 1 349 ? -32 39.625 5.883 1 17.16 349 GLY B O 1
ATOM 5944 N N . GLY B 1 350 ? -34.031 39.5 6.867 1 16.92 350 GLY B N 1
ATOM 5945 C CA . GLY B 1 350 ? -34.25 39.969 8.227 1 16.92 350 GLY B CA 1
ATOM 5946 C C . GLY B 1 350 ? -33.656 39.062 9.281 1 16.92 350 GLY B C 1
ATOM 5947 O O . GLY B 1 350 ? -33.875 37.844 9.273 1 16.92 350 GLY B O 1
ATOM 5948 N N . GLU B 1 351 ? -32.469 39.219 9.656 1 18.22 351 GLU B N 1
ATOM 5949 C CA . GLU B 1 351 ? -31.609 38.469 10.578 1 18.22 351 GLU B CA 1
ATOM 5950 C C . GLU B 1 351 ? -32.125 38.562 12.008 1 18.22 351 GLU B C 1
ATOM 5952 O O . GLU B 1 351 ? -32.188 39.656 12.586 1 18.22 351 GLU B O 1
ATOM 5957 N N . GLN B 1 352 ? -33.25 38 12.344 1 17.25 352 GLN B N 1
ATOM 5958 C CA . GLN B 1 352 ? -33.688 38.188 13.719 1 17.25 352 GLN B CA 1
ATOM 5959 C C . GLN B 1 352 ? -32.625 37.656 14.703 1 17.25 352 GLN B C 1
ATOM 5961 O O . GLN B 1 352 ? -32 36.625 14.461 1 17.25 352 GLN B O 1
ATOM 5966 N N . GLY B 1 353 ? -32 38.5 15.547 1 17.41 353 GLY B N 1
ATOM 5967 C CA . GLY B 1 353 ? -30.938 38.656 16.516 1 17.41 353 GLY B CA 1
ATOM 5968 C C . GLY B 1 353 ? -31.141 37.844 17.781 1 17.41 353 GLY B C 1
ATOM 5969 O O . GLY B 1 353 ? -31.875 38.25 18.672 1 17.41 353 GLY B O 1
ATOM 5970 N N . THR B 1 354 ? -31.5 36.5 17.719 1 18.05 354 THR B N 1
ATOM 5971 C CA . THR B 1 354 ? -31.812 35.938 19.031 1 18.05 354 THR B CA 1
ATOM 5972 C C . THR B 1 354 ? -30.609 36.031 19.969 1 18.05 354 THR B C 1
ATOM 5974 O O . THR B 1 354 ? -29.469 35.875 19.547 1 18.05 354 THR B O 1
ATOM 5977 N N . ARG B 1 355 ? -30.75 36.594 21.188 1 18.59 355 ARG B N 1
ATOM 5978 C CA . ARG B 1 355 ? -30.062 37.188 22.328 1 18.59 355 ARG B CA 1
ATOM 5979 C C . ARG B 1 355 ? -29.422 36.094 23.203 1 18.59 355 ARG B C 1
ATOM 5981 O O . ARG B 1 355 ? -29.953 35.719 24.25 1 18.59 355 ARG B O 1
ATOM 5988 N N . VAL B 1 356 ? -28.906 35 22.688 1 18.14 356 VAL B N 1
ATOM 5989 C CA . VAL B 1 356 ? -28.688 34 23.719 1 18.14 356 VAL B CA 1
ATOM 5990 C C . VAL B 1 356 ? -27.625 34.5 24.688 1 18.14 356 VAL B C 1
ATOM 5992 O O . VAL B 1 356 ? -26.641 35.125 24.281 1 18.14 356 VAL B O 1
ATOM 5995 N N . VAL B 1 357 ? -27.844 34.594 26.031 1 18.5 357 VAL B N 1
ATOM 5996 C CA . VAL B 1 357 ? -27.422 35.062 27.344 1 18.5 357 VAL B CA 1
ATOM 5997 C C . VAL B 1 357 ? -26.203 34.281 27.812 1 18.5 357 VAL B C 1
ATOM 5999 O O . VAL B 1 357 ? -26.25 33.062 27.922 1 18.5 357 VAL B O 1
ATOM 6002 N N . ALA B 1 358 ? -24.984 34.625 27.391 1 18.2 358 ALA B N 1
ATOM 6003 C CA . ALA B 1 358 ? -23.672 34.031 27.641 1 18.2 358 ALA B CA 1
ATOM 6004 C C . ALA B 1 358 ? -23.25 34.219 29.094 1 18.2 358 ALA B C 1
ATOM 6006 O O . ALA B 1 358 ? -23 35.344 29.531 1 18.2 358 ALA B O 1
ATOM 6007 N N . SER B 1 359 ? -23.891 33.719 30.062 1 18.42 359 SER B N 1
ATOM 6008 C CA . SER B 1 359 ? -23.516 33.969 31.453 1 18.42 359 SER B CA 1
ATOM 6009 C C . SER B 1 359 ? -22.094 33.5 31.734 1 18.42 359 SER B C 1
ATOM 6011 O O . SER B 1 359 ? -21.719 32.375 31.359 1 18.42 359 SER B O 1
ATOM 6013 N N . THR B 1 360 ? -21.109 34.375 31.812 1 17.56 360 THR B N 1
ATOM 6014 C CA . THR B 1 360 ? -19.656 34.375 31.938 1 17.56 360 THR B CA 1
ATOM 6015 C C . THR B 1 360 ? -19.234 33.906 33.344 1 17.56 360 THR B C 1
ATOM 6017 O O . THR B 1 360 ? -18.219 34.375 33.875 1 17.56 360 THR B O 1
ATOM 6020 N N . LYS B 1 361 ? -19.766 32.906 34.031 1 19.59 361 LYS B N 1
ATOM 6021 C CA . LYS B 1 361 ? -19.328 32.781 35.406 1 19.59 361 LYS B CA 1
ATOM 6022 C C . LYS B 1 361 ? -17.828 32.5 35.469 1 19.59 361 LYS B C 1
ATOM 6024 O O . LYS B 1 361 ? -17.375 31.422 35.156 1 19.59 361 LYS B O 1
ATOM 6029 N N . ALA B 1 362 ? -16.844 33.344 34.969 1 18.25 362 ALA B N 1
ATOM 6030 C CA . ALA B 1 362 ? -15.43 33 34.875 1 18.25 362 ALA B CA 1
ATOM 6031 C C . ALA B 1 362 ? -14.812 32.812 36.281 1 18.25 362 ALA B C 1
ATOM 6033 O O . ALA B 1 362 ? -15.125 33.594 37.188 1 18.25 362 ALA B O 1
ATOM 6034 N N . ILE B 1 363 ? -14.203 31.625 36.531 1 19.92 363 ILE B N 1
ATOM 6035 C CA . ILE B 1 363 ? -13.477 30.828 37.531 1 19.92 363 ILE B CA 1
ATOM 6036 C C . ILE B 1 363 ? -12.195 31.547 37.906 1 19.92 363 ILE B C 1
ATOM 6038 O O . ILE B 1 363 ? -11.344 31.828 37.062 1 19.92 363 ILE B O 1
ATOM 6042 N N . LYS B 1 364 ? -12.281 32.375 39 1 19.59 364 LYS B N 1
ATOM 6043 C CA . LYS B 1 364 ? -11.258 33.219 39.594 1 19.59 364 LYS B CA 1
ATOM 6044 C C . LYS B 1 364 ? -10.031 32.406 40 1 19.59 364 LYS B C 1
ATOM 6046 O O . LYS B 1 364 ? -8.984 33 40.312 1 19.59 364 LYS B O 1
ATOM 6051 N N . ASN B 1 365 ? -10.125 31.188 40.344 1 19.61 365 ASN B N 1
ATOM 6052 C CA . ASN B 1 365 ? -9.227 30.875 41.469 1 19.61 365 ASN B CA 1
ATOM 6053 C C . ASN B 1 365 ? -7.766 30.891 41.031 1 19.61 365 ASN B C 1
ATOM 6055 O O . ASN B 1 365 ? -7.383 30.141 40.125 1 19.61 365 ASN B O 1
ATOM 6059 N N . LYS B 1 366 ? -7.039 32 41.25 1 19.53 366 LYS B N 1
ATOM 6060 C CA . LYS B 1 366 ? -5.672 32.375 40.906 1 19.53 366 LYS B CA 1
ATOM 6061 C C . LYS B 1 366 ? -4.656 31.547 41.688 1 19.53 366 LYS B C 1
ATOM 6063 O O . LYS B 1 366 ? -4.082 32.031 42.656 1 19.53 366 LYS B O 1
ATOM 6068 N N . LYS B 1 367 ? -4.988 30.344 42.094 1 20.27 367 LYS B N 1
ATOM 6069 C CA . LYS B 1 367 ? -3.938 29.859 43 1 20.27 367 LYS B CA 1
ATOM 6070 C C . LYS B 1 367 ? -2.566 29.953 42.312 1 20.27 367 LYS B C 1
ATOM 6072 O O . LYS B 1 367 ? -2.432 29.688 41.125 1 20.27 367 LYS B O 1
ATOM 6077 N N . LYS B 1 368 ? -1.686 30.703 42.969 1 21.73 368 LYS B N 1
ATOM 6078 C CA . LYS B 1 368 ? -0.301 31.094 42.719 1 21.73 368 LYS B CA 1
ATOM 6079 C C . LYS B 1 368 ? 0.584 29.875 42.5 1 21.73 368 LYS B C 1
ATOM 6081 O O . LYS B 1 368 ? 1.812 29.984 42.469 1 21.73 368 LYS B O 1
ATOM 6086 N N . HIS B 1 369 ? 0.01 28.781 42 1 21.06 369 HIS B N 1
ATOM 6087 C CA . HIS B 1 369 ? 0.994 27.719 42.156 1 21.06 369 HIS B CA 1
ATOM 6088 C C . HIS B 1 369 ? 2.262 28.016 41.344 1 21.06 369 HIS B C 1
ATOM 6090 O O . HIS B 1 369 ? 2.189 28.5 40.219 1 21.06 369 HIS B O 1
ATOM 6096 N N . GLY B 1 370 ? 3.299 28.516 42.125 1 21.38 370 GLY B N 1
ATOM 6097 C CA . GLY B 1 370 ? 4.668 28.766 41.688 1 21.38 370 GLY B C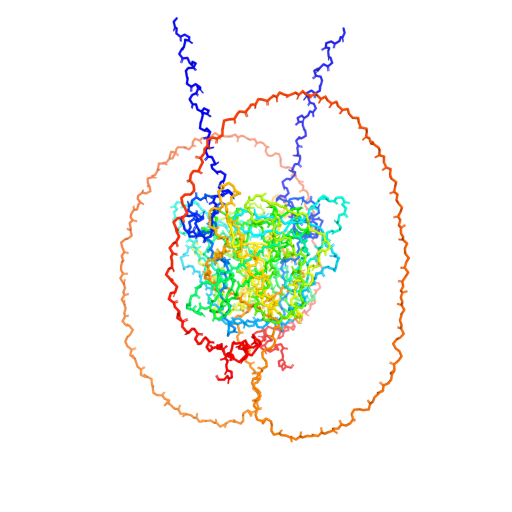A 1
ATOM 6098 C C . GLY B 1 370 ? 5.262 27.656 40.875 1 21.38 370 GLY B C 1
ATOM 6099 O O . GLY B 1 370 ? 5.492 26.547 41.375 1 21.38 370 GLY B O 1
ATOM 6100 N N . ASN B 1 371 ? 4.586 27.422 39.688 1 20.92 371 ASN B N 1
ATOM 6101 C CA . ASN B 1 371 ? 4.953 26.266 38.875 1 20.92 371 ASN B CA 1
ATOM 6102 C C . ASN B 1 371 ? 6.422 26.312 38.469 1 20.92 371 ASN B C 1
ATOM 6104 O O . ASN B 1 371 ? 6.832 27.188 37.719 1 20.92 371 ASN B O 1
ATOM 6108 N N . ASN B 1 372 ? 7.312 26.234 39.5 1 22.36 372 ASN B N 1
ATOM 6109 C CA . ASN B 1 372 ? 8.727 26.062 39.188 1 22.36 372 ASN B CA 1
ATOM 6110 C C . ASN B 1 372 ? 8.922 25.062 38.062 1 22.36 372 ASN B C 1
ATOM 6112 O O . ASN B 1 372 ? 8.781 23.859 38.25 1 22.36 372 ASN B O 1
ATOM 6116 N N . SER B 1 373 ? 8.367 25.438 36.938 1 21.08 373 SER B N 1
ATOM 6117 C CA . SER B 1 373 ? 8.328 24.562 35.781 1 21.08 373 SER B CA 1
ATOM 6118 C C . SER B 1 373 ? 9.727 24.156 35.344 1 21.08 373 SER B C 1
ATOM 6120 O O . SER B 1 373 ? 10.469 24.984 34.781 1 21.08 373 SER B O 1
ATOM 6122 N N . LYS B 1 374 ? 10.438 23.422 36.281 1 23.47 374 LYS B N 1
ATOM 6123 C CA . LYS B 1 374 ? 11.641 22.734 35.812 1 23.47 374 LYS B CA 1
ATOM 6124 C C . LYS B 1 374 ? 11.438 22.172 34.406 1 23.47 374 LYS B C 1
ATOM 6126 O O . LYS B 1 374 ? 10.578 21.328 34.188 1 23.47 374 LYS B O 1
ATOM 6131 N N . CYS B 1 375 ? 11.586 23.125 33.5 1 21.25 375 CYS B N 1
ATOM 6132 C CA . CYS B 1 375 ? 11.586 22.766 32.062 1 21.25 375 CYS B CA 1
ATOM 6133 C C . CYS B 1 375 ? 12.391 21.5 31.828 1 21.25 375 CYS B C 1
ATOM 6135 O O . CYS B 1 375 ? 13.578 21.438 32.156 1 21.25 375 CYS B O 1
ATOM 6137 N N . PRO B 1 376 ? 11.695 20.438 31.984 1 24.39 376 PRO B N 1
ATOM 6138 C CA . PRO B 1 376 ? 12.539 19.25 31.859 1 24.39 376 PRO B CA 1
ATOM 6139 C C . PRO B 1 376 ? 13.453 19.312 30.625 1 24.39 376 PRO B C 1
ATOM 6141 O O . PRO B 1 376 ? 13.125 19.969 29.641 1 24.39 376 PRO B O 1
ATOM 6144 N N . GLU B 1 377 ? 14.773 19.234 30.938 1 23.53 377 GLU B N 1
ATOM 6145 C CA . GLU B 1 377 ? 15.922 19 30.062 1 23.53 377 GLU B CA 1
ATOM 6146 C C . GLU B 1 377 ? 15.555 18.094 28.906 1 23.53 377 GLU B C 1
ATOM 6148 O O . GLU B 1 377 ? 16.422 17.438 28.328 1 23.53 377 GLU B O 1
ATOM 6153 N N . VAL B 1 378 ? 14.273 18.047 28.75 1 25.53 378 VAL B N 1
ATOM 6154 C CA . VAL B 1 378 ? 13.789 17.078 27.781 1 25.53 378 VAL B CA 1
ATOM 6155 C C . VAL B 1 378 ? 14.133 17.547 26.359 1 25.53 378 VAL B C 1
ATOM 6157 O O . VAL B 1 378 ? 13.883 16.828 25.391 1 25.53 378 VAL B O 1
ATOM 6160 N N . ALA B 1 379 ? 14.305 18.906 26.281 1 24.38 379 ALA B N 1
ATOM 6161 C CA . ALA B 1 379 ? 14.398 19.359 24.891 1 24.38 379 ALA B CA 1
ATOM 6162 C C . ALA B 1 379 ? 15.641 18.797 24.219 1 24.38 379 ALA B C 1
ATOM 6164 O O . ALA B 1 379 ? 15.828 18.953 23 1 24.38 379 ALA B O 1
ATOM 6165 N N . LYS B 1 380 ? 16.766 18.812 25.062 1 22.86 380 LYS B N 1
ATOM 6166 C CA . LYS B 1 380 ? 18.016 18.609 24.328 1 22.86 380 LYS B CA 1
ATOM 6167 C C . LYS B 1 380 ? 17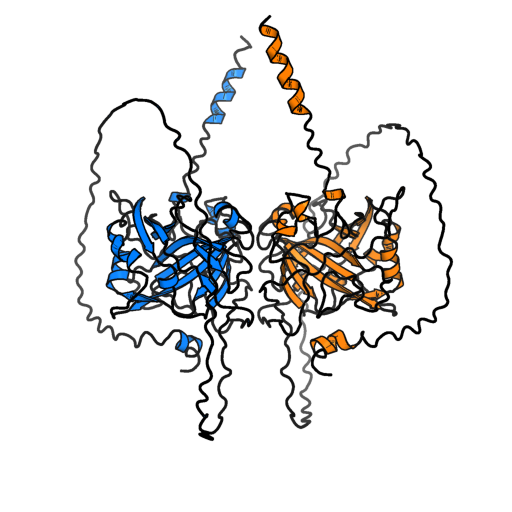.875 17.469 23.312 1 22.86 380 LYS B C 1
ATOM 6169 O O . LYS B 1 380 ? 18.266 17.625 22.156 1 22.86 380 LYS B O 1
ATOM 6174 N N . ASP B 1 381 ? 18.031 16.266 23.812 1 23.34 381 ASP B N 1
ATOM 6175 C CA . ASP B 1 381 ? 18.594 15.148 23.062 1 23.34 381 ASP B CA 1
ATOM 6176 C C . ASP B 1 381 ? 17.562 14.531 22.125 1 23.34 381 ASP B C 1
ATOM 6178 O O . ASP B 1 381 ? 17.047 13.445 22.375 1 23.34 381 ASP B O 1
ATOM 6182 N N . MET B 1 382 ? 16.688 15.312 21.797 1 23.44 382 MET B N 1
ATOM 6183 C CA . MET B 1 382 ? 15.914 14.43 20.922 1 23.44 382 MET B CA 1
ATOM 6184 C C . MET B 1 382 ? 16.766 13.914 19.766 1 23.44 382 MET B C 1
ATOM 6186 O O . MET B 1 382 ? 16.453 12.875 19.188 1 23.44 382 MET B O 1
ATOM 6190 N N . TYR B 1 383 ? 17.516 14.82 19.078 1 27.28 383 TYR B N 1
ATOM 6191 C CA . TYR B 1 383 ? 18.578 14.398 18.172 1 27.28 383 TYR B CA 1
ATOM 6192 C C . TYR B 1 383 ? 19.5 13.391 18.844 1 27.28 383 TYR B C 1
ATOM 6194 O O . TYR B 1 383 ? 20.094 12.547 18.172 1 27.28 383 TYR B O 1
ATOM 6202 N N . TYR B 1 384 ? 19.859 13.648 20.141 1 25.94 384 TYR B N 1
ATOM 6203 C CA . TYR B 1 384 ? 20.641 12.773 21.016 1 25.94 384 TYR B CA 1
ATOM 6204 C C . TYR B 1 384 ? 19.891 11.477 21.297 1 25.94 384 TYR B C 1
ATOM 6206 O O . TYR B 1 384 ? 20.5 10.398 21.328 1 25.94 384 TYR B O 1
ATOM 6214 N N . LYS B 1 385 ? 18.516 11.539 21.578 1 25.06 385 LYS B N 1
ATOM 6215 C CA . LYS B 1 385 ? 17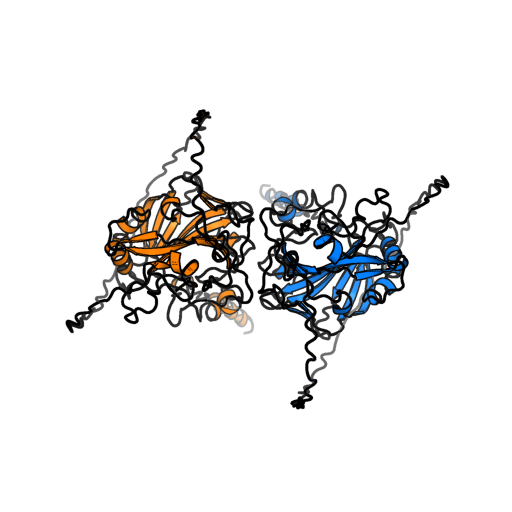.875 10.258 21.859 1 25.06 385 LYS B CA 1
ATOM 6216 C C . LYS B 1 385 ? 17.594 9.492 20.578 1 25.06 385 LYS B C 1
ATOM 6218 O O . LYS B 1 385 ? 17.609 8.258 20.562 1 25.06 385 LYS B O 1
ATOM 6223 N N . ALA B 1 386 ? 17.234 9.93 19.531 1 25.36 386 ALA B N 1
ATOM 6224 C CA . ALA B 1 386 ? 17.25 8.992 18.406 1 25.36 386 ALA B CA 1
ATOM 6225 C C . ALA B 1 386 ? 18.672 8.5 18.125 1 25.36 386 ALA B C 1
ATOM 6227 O O . ALA B 1 386 ? 18.875 7.316 17.859 1 25.36 386 ALA B O 1
ATOM 6228 N N . ASN B 1 387 ? 19.719 9.172 18.125 1 26.55 387 ASN B N 1
ATOM 6229 C CA . ASN B 1 387 ? 21.078 8.734 18.438 1 26.55 387 ASN B CA 1
ATOM 6230 C C . ASN B 1 387 ? 21.266 8.547 19.938 1 26.55 387 ASN B C 1
ATOM 6232 O O . ASN B 1 387 ? 21.969 7.637 20.375 1 26.55 387 ASN B O 1
ATOM 6236 N N . ASN B 1 388 ? 20.922 9.438 21 1 26.94 388 ASN B N 1
ATOM 6237 C CA . ASN B 1 388 ? 20.906 9.297 22.438 1 26.94 388 ASN B CA 1
ATOM 6238 C C . ASN B 1 388 ? 19.641 8.609 22.938 1 26.94 388 ASN B C 1
ATOM 6240 O O . ASN B 1 388 ? 19.375 8.562 24.141 1 26.94 388 ASN B O 1
ATOM 6244 N N . TRP B 1 389 ? 18.516 8.344 22.625 1 23.52 389 TRP B N 1
ATOM 6245 C CA . TRP B 1 389 ? 17.641 7.391 23.312 1 23.52 389 TRP B CA 1
ATOM 6246 C C . TRP B 1 389 ? 18.406 6.121 23.688 1 23.52 389 TRP B C 1
ATOM 6248 O O . TRP B 1 389 ? 18.016 5.402 24.609 1 23.52 389 TRP B O 1
ATOM 6258 N N . MET B 1 390 ? 19.375 5.586 23.125 1 22.52 390 MET B N 1
ATOM 6259 C CA . MET B 1 390 ? 20.266 4.492 23.5 1 22.52 390 MET B CA 1
ATOM 6260 C C . MET B 1 390 ? 21.344 4.984 24.453 1 22.52 390 MET B C 1
ATOM 6262 O O . MET B 1 390 ? 21.922 4.199 25.219 1 22.52 390 MET B O 1
ATOM 6266 N N . LYS B 1 391 ? 22.266 5.992 24.234 1 20.27 391 LYS B N 1
ATOM 6267 C CA . LYS B 1 391 ? 23.422 5.996 25.109 1 20.27 391 LYS B CA 1
ATOM 6268 C C . LYS B 1 391 ? 23.109 6.707 26.422 1 20.27 391 LYS B C 1
ATOM 6270 O O . LYS B 1 391 ? 23.969 6.781 27.312 1 20.27 391 LYS B O 1
ATOM 6275 N N . ASP B 1 392 ? 22.141 7.422 27.016 1 20.03 392 ASP B N 1
ATOM 6276 C CA . ASP B 1 392 ? 22.578 7.422 28.406 1 20.03 392 ASP B CA 1
ATOM 6277 C C . ASP B 1 392 ? 22.312 6.066 29.062 1 20.03 392 ASP B C 1
ATOM 6279 O O . ASP B 1 392 ? 21.234 5.492 28.906 1 20.03 392 ASP B O 1
#

InterPro domains:
  IPR001148 Alpha carbonic anhydrase domain [PF00194] (34-295)
  IPR001148 Alpha carbonic anhydrase domain [PS51144] (25-296)
  IPR001148 Alpha carbonic anhydrase domain [SM01057] (27-296)
  IPR023561 Carbonic anhydrase, alpha-class [PTHR18952] (25-291)
  IPR036398 Alpha carbonic anhydrase domain superfamily [G3DSA:3.10.200.10] (21-301)
  IPR036398 Alpha carbonic anhydrase domain superfamily [SSF51069] (27-294)

Organism: Tigriopus californicus (NCBI:txid6832)

Foldseek 3Di:
DPPPPPPPPPPPPPPPPVCPPPLVQDAACDDPSHLCCLLVVDVLQVCSPPPAFADDAEAELVQAAADQQFFFKDKDFFFAKFKWADALLWIKTFGPCCVPPDDWMWIDGGPAPAIWTWGMKTKWFALPPPPVVLARAGDQYHYPNHHARMKMKTKTAGVPVDPDLVVLQADAQGMEIEMAGEHEDADPDDALCCQPLVCLVQHQAHPGMDMGTGRTVVRNDDPDRKWKWWFHFDFDGSRHRHYIYTYDLAHHYDYPVSSVSQQSRFSHGPVPRDHGHHSSYHHHHDNNPIHMYINDDDDDPDDDDDPPPPPDDDDDDDDDDDDPDDDDDDDDDDDDDDDYYDDDDDDDDDDDDDDDDDDDPDDDDCPPPPCPVPVPVPPPGSVCCSVVVPDD/DPPPPPPPPPPPPPPCPVCPVPLVQDAACDDPSHLVCLLPVDVLQVCSPVPAFADDAEAELVQAAADQQFFFKDKDFFFAKFKWADALRWIKTFGPCCVPPDDWMWIDGGPAPAIWTWGMKTKWFALPPPPVVQACAGDQYHYPRHHARMKMKTKTAGVPVDPDLVVLQADALGMEIEMAGEHEDADDDDALCCQPLVCLVQHQARPGMDMGTGRTVVRNDDPDRKWKWWFHFDFDGSRHRHYIYTYDPDHHYDYPVSSVSQQSRFSHGPVPRDHGHHSSYHHHHDNNPIHMYINDDQDDPDDDDDPPPPPDDDDDDDDDDDDPPDDDDDDDPDDDDPDDDDDDDDDDDDDPDPDPDPPCPDDPDPPPPVCPVPVPPVPPCPVCCSVVVPDD

=== Feature glossary ===
The record interleaves many kinds of information about one protein. Here is each kind framed as the question it answers.

Q: What does the local fold look like, residue by residue?
A: The Foldseek 3Di string encodes local tertiary geometry as a 20-letter alphabet — one character per residue — derived from the relative positions of nearby Cα atoms. Unlike the amino-acid sequence, 3Di is a direct function of the 3D structure, so two proteins with the same fold have similar 3Di strings even at low sequence identity.

Q: Which residues are in helices, strands, or loops?
A: The SS8 string is DSSP's per-residue secondary-structure call. α-helix (H) means an i→i+4 H-bond ladder; β-strand (E) means the residue participates in a β-sheet; 3₁₀ (G) and π (I) are tighter and wider helices; T/S are turns/bends; '-' is loop.

Q: How big and how compact is the whole molecule?
A: Radius of gyration (Rg) is the root-mean-square distance of Cα atoms from their centroid — a single number for overall size and compactness. A globular domain of N residues has Rg ≈ 2.2·N^0.38 Å; an extended or disordered chain has a much larger Rg. The Cα contact count is the number of residue pairs whose Cα atoms are within 8 Å and are more than four positions apart in sequence — a standard proxy for tertiary packing density. The bounding box is the smallest axis-aligned box enclosing all Cα atoms.

Q: Where is each backbone atom in 3D?
A: Structure coordinates are given as an mmCIF _atom_site loop: one row per atom with element, residue name, chain id, sequence number, and x/y/z position in Å. Only the four main-chain atoms per residue are included here; side chains are omitted to keep the record compact.

Q: What is the amino-acid chain?
A: Primary structure: the covalent order of the twenty standard amino acids along the backbone. Two proteins with the same sequence will (almost always) fold to the same structure; two with 30% identity often share a fold but not the details.

Q: What if only a Cα trace is available?
A: Three-state secondary structure (P-SEA) collapses the eight DSSP classes into helix (a), strand (b), and coil (c). P-SEA assigns these from Cα geometry alone — distances and angles — without requiring backbone oxygens, so it works on any Cα trace.

Q: What family and function is it annotated with?
A: Database cross-references. InterPro integrates a dozen domain/family signature databases into unified entries with residue-range hits. GO terms attach function/process/location labels with evidence codes. CATH codes position the fold in a four-level structural taxonomy. Organism is the NCBI-taxonomy species name.

Q: How confident is the AlphaFold model at each residue?
A: pLDDT is the predicted lDDT-Cα score: AlphaFold's confidence that the local environment of each residue (all inter-atomic distances within 15 Å) is correctly placed. It is a per-residue number between 0 and 100, with higher meaning more reliable.

Q: How mobile is each atom in the crystal?
A: B-factor (Debye–Waller factor) reflects atomic displacement in the crystal lattice. It is an experimental observable (units Å²), not a prediction; low values mean the atom is pinned down, high values mean it moves or is heterogeneous across the crystal.

Q: Which residues are buried vs exposed?
A: SASA measures how much of the protein is reachable by solvent. It is computed by rolling a water-sized probe over the atomic surface and summing the exposed area (Å²). Per-residue SASA distinguishes core (buried, low SASA) from surface (exposed, high SASA) residues; total SASA is a whole-molecule size measure.

Q: What do the diagnostic plots show?
A: Plot images: a contact map (which residues are close in 3D, as an N×N binary image), a Ramachandran scatter (backbone torsion angles, revealing secondary-structure composition at a glance), and — for AlphaFold structures — a PAE heatmap (pairwise prediction confidence).

Q: What known structures does this most resemble?
A: The Foldseek neighbor list gives the closest experimentally determined structures in the PDB, ranked by structural alignment. TM-score near 1 means near-identical fold; near 0.3 means only rough topology match. This is how one finds what a novel AlphaFold prediction most resembles in the solved-structure universe.

Q: Are the domains correctly placed relative to each other?
A: Predicted aligned error is AlphaFold's pairwise confidence. Unlike pLDDT (per-residue), PAE is per-residue-pair and captures whether two parts of the structure are correctly placed relative to each other. Units are ångströms of expected positional error.

Q: What do the rendered images show?
A: Structure images are PyMOL renders from six orthogonal camera directions. Cartoon representation draws helices as coils and strands as arrows; sticks shows the backbone as bonds; surface shows the solvent-excluded envelope. Rainbow coloring maps sequence position to hue (blue→red, N→C); chain coloring assigns a distinct color per polypeptide.

Q: What are the backbone torsion angles?
A: φ (phi) and ψ (psi) are the two rotatable backbone dihedrals per residue: φ is the C(i-1)–N–Cα–C torsion, ψ is the N–Cα–C–N(i+1) torsion, both in degrees on (−180°, 180°]. α-helical residues cluster near (−60°, −45°); β-strand residues near (−120°, +130°). A Ramachandran plot is simply a scatter of (φ, ψ) for every residue.